Protein 5OEZ (pdb70)

CATH classification: 3.30.540.10 (+1 more: 3.40.190.80)

Radius of gyration: 34.04 Å; Cα contacts (8 Å, |Δi|>4): 2949; chains: 4; bounding box: 71×101×91 Å

Organism: Leishmania major (NCBI:txid5664)

GO terms:
  GO:0020015 glycosome (C, IDA)
  GO:0042132 fructose 1,6-bisphosphate 1-phosphatase activity (F, IDA)
  GO:0006094 gluconeogenesis (P, IMP)

Solvent-accessible surface area: 44317 Å² total; per-residue (Å²): 91,52,66,3,0,18,33,62,4,23,172,76,44,99,99,124,46,210,18,34,18,2,29,0,1,19,9,0,10,13,0,0,10,10,0,17,59,27,5,16,56,51,39,96,95,152,18,29,82,40,0,13,88,2,0,48,32,6,0,28,28,5,34,0,1,1,0,1,1,2,26,86,44,151,115,5,50,32,1,127,80,47,93,50,11,42,14,0,0,1,0,8,0,7,18,22,16,85,13,32,92,2,6,6,8,0,0,0,0,0,0,0,1,107,43,46,190,138,47,107,1,114,46,46,141,48,0,50,64,9,1,112,162,14,74,4,73,73,10,48,0,0,0,0,0,1,1,3,6,14,4,11,0,1,6,2,52,32,163,20,0,5,1,1,4,19,12,40,44,5,5,18,0,15,48,29,66,76,136,16,88,10,51,110,130,107,34,15,3,0,10,16,6,3,29,24,44,49,10,57,95,43,1,53,107,0,1,44,82,0,9,104,13,200,111,47,122,15,41,11,56,23,3,18,0,19,0,2,1,0,5,10,2,0,40,44,1,1,2,3,3,26,6,54,6,78,111,55,111,81,2,90,9,56,3,4,1,16,0,1,0,1,0,14,0,0,45,62,5,42,10,83,2,17,0,52,137,34,88,1,8,95,41,57,5,82,116,19,38,21,77,4,6,0,5,1,0,0,109,70,9,1,64,53,0,22,26,48,86,74,243,91,51,55,3,0,17,25,59,4,23,145,76,46,101,103,92,35,163,17,23,19,2,25,0,1,16,8,0,10,11,0,0,9,11,0,10,49,40,3,48,69,32,66,85,105,150,26,37,78,44,0,18,89,2,0,48,32,5,0,26,26,4,31,0,0,1,0,1,1,2,25,111,42,156,118,5,48,35,1,105,82,32,75,52,4,35,8,0,0,1,0,4,2,6,19,20,23,88,14,24,105,2,8,6,8,0,0,0,0,0,0,0,1,97,30,39,174,153,40,92,0,101,40,41,132,56,0,52,60,5,1,116,126,14,74,4,74,74,11,50,0,0,0,0,0,1,1,3,6,13,6,10,0,2,5,3,51,32,162,20,0,6,2,0,1,17,11,37,32,3,4,17,0,13,48,30,60,75,134,16,87,8,53,108,109,104,25,16,3,1,10,22,6,4,60,29,48,84,5,28,92,34,0,56,104,0,1,49,90,0,6,96,15,199,116,36,107,14,41,12,57,31,4,16,0,19,0,2,0,0,5,10,2,0,39,42,1,0,2,2,4,83,8,37,10,56,83,88,105,77,11,52,12,50,3,4,1,16,0,1,0,0,0,12,0,0,46,62,4,37,10,81,1,18,0,38,126,35,90,1,9,94,32,55,5,88,121,20,38,25,105,4,4,0,3,1,0,0,99,83,5,1,64,55,0,25,53,46,71,91,252,92,50,64,3,0,20,30,64,4,22,168,78,49,97,100,110,47,143,18,13,16,4,24,0,2,17,8,0,10,11,0,0,10,11,0,16,49,41,4,8,57,28,68,87,105,151,26,30,79,43,0,13,84,2,0,47,32,5,0,27,16,4,34,0,0,1,0,1,1,2,23,88,42,139,119,6,50,34,1,121,84,42,80,54,10,43,7,0,0,0,0,6,0,7,18,22,23,89,15,24,108,6,6,5,7,0,0,0,0,0,0,0,0,98,34,39,175,154,34,100,2,104,40,42,132,54,0,50,54,6,5,150,124,12,84,4,74,73,11,53,0,0,0,0,0,0,1,4,5,12,6,11,0,1,6,2,53,32,164,21,0,6,1,1,4,18,15,44,49,5,4,17,0,15,49,31,65,75,138,15,88,10,52,112,99,102,25,16,2,1,10,19,6,2,38,28,48,50,11,57,86,21,1,56,68,0,1,43,86,0,9,105,14,196,115,42,110,14,40,12,57,14,3,16,0,5,0,2,1,1,5,10,2,0,39,44,1,1,2,0,2,24,14,68,12,92,116,55,148,61,2,89,8,54,3,2,1,11,0,1,0,0,0,14,0,0,47,63,5,41,10,83,1,16,0,51,139,33,88,1,8,96,40,60,4,77,124,30,48,16,81,4,6,0,5,1,0,0,110,72,6,0,64,53,0,22,52,18,72,80,150,73,176,100,50,63,4,1,19,33,55,4,26,177,76,50,99,102,123,48,152,17,31,15,6,26,0,4,18,8,1,12,11,0,0,10,10,3,11,39,21,4,52,113,32,73,97,94,156,25,25,81,44,0,14,84,1,0,48,33,5,0,26,25,5,32,0,0,3,0,1,1,2,24,88,34,125,100,7,50,33,1,107,83,42,78,53,14,43,3,0,0,3,0,9,0,8,17,22,20,88,15,24,103,2,7,5,7,0,0,0,0,0,0,0,2,92,28,46,187,158,52,96,4,101,46,45,140,54,0,50,64,11,2,108,161,14,76,3,65,77,10,40,0,0,0,0,0,0,1,4,6,11,3,20,2,2,6,2,50,32,169,20,0,6,4,1,5,15,21,36,34,5,5,17,0,10,47,38,94,72,141,9,88,3,51,115,94,104,26,15,3,0,10,18,5,3,24,29,49,55,10,54,96,41,1,55,100,0,1,44,84,0,8,111,14,201,121,43,108,12,40,12,59,14,6,15,0,5,0,3,0,0,6,13,2,0,39,44,1,1,2,0,2,23,12,56,6,79,86,65,97,93,3,67,7,50,5,4,1,15,0,1,0,0,0,13,0,0,48,63,3,29,10,84,2,17,0,61,126,35,88,1,9,92,31,76,4,88,131,34,32,35,84,4,7,0,5,0,0,0,102,83,6,0,63,53,0,22,42,12,83,104,206

B-factor: mean 66.1, std 24.7, range [30.06, 184.51]

InterPro domains:
  IPR000146 Fructose-1,6-bisphosphatase class 1 [MF_01855] (10-337)
  IPR000146 Fructose-1,6-bisphosphatase class 1 [PIRSF000904] (9-338)
  IPR000146 Fructose-1,6-bisphosphatase class 1 [PTHR11556] (9-334)
  IPR000146 Fructose-1,6-bisphosphatase class 1 [cd00354] (24-334)
  IPR020548 Fructose-1,6-bisphosphatase, active site [PS00124] (277-289)
  IPR028343 Fructose-1,6-bisphosphatase [PIRSF500210] (9-337)
  IPR028343 Fructose-1,6-bisphosphatase [PR00115] (33-60)
  IPR028343 Fructose-1,6-bisphosphatase [PR00115] (72-98)
  IPR028343 Fructose-1,6-bisphosphatase [PR00115] (158-181)
  IPR028343 Fructose-1,6-bisphosphatase [PR00115] (189-212)
  IPR028343 Fructose-1,6-bisphosphatase [PR00115] (215-242)
  IPR028343 Fructose-1,6-bisphosphatase [PR00115] (311-336)
  IPR033391 Fructose-1-6-bisphosphatase class I, N-terminal [PF00316] (11-204)
  IPR044015 Fructose-1-6-bisphosphatase class 1, C-terminal [PF18913] (208-333)

Secondary structure (DSSP, 8-state):
---BHHHHHHHTS-TT---HHHHHHHHHHHHHHHHHHHHHTTT--HHHHHHHHHHHHHHHHTS-EEEEEETTSSS-EEPPGGG--SEEEEEEEEETGGGGGGT--EEEEEEEEEPPTT---SSHHHHHHHHHT-BGGG--EEEEEEESSSEEEEEESSS-EEEEEEETTTTEEEEEE-S----S--SEEE--GGGGGGB-HHHHHHHHHHHH-SS---EE-B-S-HHHHHHHHHHH--EEEE--BTTBTT-SEEIIIIIHHHHHHHHHTT-EEE-SSSBGGGSB---TT-EE-EEEE-HHHHHHHHHHH--/---BHHHHHHHTS-TT---HHHHHHHHHHHHHHHHHHHHHTTT--HHHHHHHHHHHHHHHHTS-EEEEEETTSSS-EEPPGGG--SEEEEEEEEETGGGGGGT--EEEEEEEEEPPTT---SSHHHHHHHHHT-BGGG--EEEEEEESSSEEEEEESSS-EEEEEEETTTTEEEEEE-S----S--SEEE--GGGGGGB-HHHHHHHHHHHH-SS---EE-B-S-HHHHHHHHHHH--EEEEPPBTTSSSS-EEIIIIIHHHHHHHHHTT-EEE-SSSBGGGSB--STT-EE-EEEE-HHHHHHHHHHHH-/---BHHHHHHHTS-TT---HHHHHHHHHHHHHHHHHHHHHTTT--HHHHHHHHHHHHHHHHTS-EEEEEETTSSS-EEPPGGG--SEEEEEEEEETGGGGGGT--EEEEEEEEEPPTT---SSHHHHHHHHHT-BGGG--EEEEEEESSSEEEEEESSS-EEEEEEETTTTEEEEEE-S----S--SEEE--GGGGGGB-HHHHHHHHHHHH-SS---EE-B-S-HHHHHHHHHHH--EEEE--BTTBSS-SEEIIIIIHHHHHHHHHTT-EEE-SSSBGGGSB---TT-EE-EEEE-HHHHHHHHHHHHHH-/---BHHHHHHHTS-TT---HHHHHHHHHHHHHHHHHHHHHTTT--HHHHHHHHHHHHHHHHTS-EEEEEETTSSS-EEPPGGG--SEEEEEEEEETGGGGGGT--EEEEEEEEEPPTT----SHHHHHHHHHT-BGGG--EEEEEEESSSEEEEEESSS-EEEEEEETTTTEEEEEE-S----S--SEEE--GGGGGGB-HHHHHHHHHHHH-SS---EE-B-S-HHHHHHHHHHH--EEEE--BTTBTT-SEEIIIIIHHHHHHHHHTT-EEE-SSSBGGGSB---TT-EE-EEEE-HHHHHHHHHHHH-

Structure (mmCIF, N/CA/C/O backbone):
data_5OEZ
#
_entry.id   5OEZ
#
_cell.length_a   55.260
_cell.length_b   162.560
_cell.length_c   170.130
_cell.angle_alpha   90.00
_cell.angle_beta   90.00
_cell.angle_gamma   90.00
#
_symmetry.space_group_name_H-M   'P 21 21 21'
#
loop_
_entity.id
_entity.type
_entity.pdbx_description
1 polymer 'FBP protein'
2 water water
#
loop_
_atom_site.group_PDB
_atom_site.id
_atom_site.type_symbol
_atom_site.label_atom_id
_atom_site.label_alt_id
_atom_site.label_comp_id
_atom_site.label_asym_id
_atom_site.label_entity_id
_atom_site.label_seq_id
_atom_site.pdbx_PDB_ins_code
_atom_site.Cartn_x
_atom_site.Cartn_y
_atom_site.Cartn_z
_atom_site.occupancy
_atom_site.B_iso_or_equiv
_atom_site.auth_seq_id
_atom_site.auth_comp_id
_atom_site.auth_asym_id
_atom_site.auth_atom_id
_atom_site.pdbx_PDB_model_num
ATOM 1 N N . THR A 1 8 ? -1.263 18.167 15.587 1.00 108.28 8 THR A N 1
ATOM 2 C CA . THR A 1 8 ? -0.289 18.345 14.461 1.00 105.49 8 THR A CA 1
ATOM 3 C C . THR A 1 8 ? 0.313 19.744 14.432 1.00 107.67 8 THR A C 1
ATOM 4 O O . THR A 1 8 ? -0.299 20.674 13.877 1.00 130.61 8 THR A O 1
ATOM 8 N N . PRO A 1 9 ? 1.501 19.910 15.038 1.00 106.56 9 PRO A N 1
ATOM 9 C CA . PRO A 1 9 ? 2.184 21.2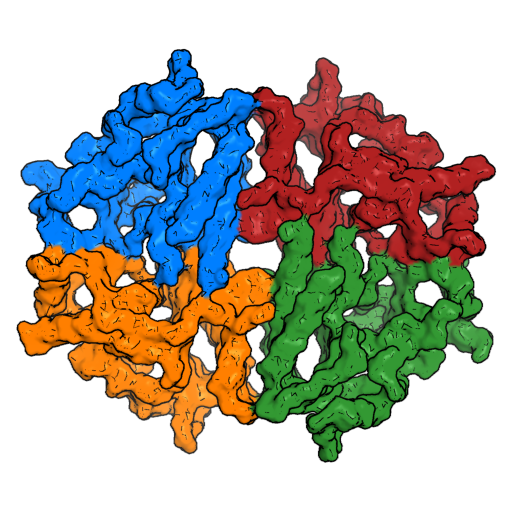09 14.956 1.00 97.90 9 PRO A CA 1
ATOM 10 C C . PRO A 1 9 ? 2.968 21.376 13.636 1.00 92.86 9 PRO A C 1
ATOM 11 O O . PRO A 1 9 ? 3.302 20.373 12.977 1.00 75.99 9 PRO A O 1
ATOM 15 N N . THR A 1 10 ? 3.251 22.635 13.275 1.00 78.51 10 THR A N 1
ATOM 16 C CA . THR A 1 10 ? 3.998 22.970 12.052 1.00 71.95 10 THR A CA 1
ATOM 17 C C . THR A 1 10 ? 5.499 22.794 12.253 1.00 57.97 10 THR A C 1
ATOM 18 O O . THR A 1 10 ? 6.125 23.577 12.960 1.00 55.69 10 THR A O 1
ATOM 22 N N . THR A 1 11 ? 6.080 21.779 11.616 1.00 59.42 11 THR A N 1
ATOM 23 C CA . THR A 1 11 ? 7.526 21.560 11.711 1.00 58.30 11 THR A CA 1
ATOM 24 C C . THR A 1 11 ? 8.321 22.456 10.750 1.00 55.94 11 THR A C 1
ATOM 25 O O . THR A 1 11 ? 7.793 22.949 9.753 1.00 55.15 11 THR A O 1
ATOM 29 N N . LEU A 1 12 ? 9.608 22.597 11.047 1.00 52.23 12 LEU A N 1
ATOM 30 C CA . LEU A 1 12 ? 10.536 23.300 10.185 1.00 52.79 12 LEU A CA 1
ATOM 31 C C . LEU A 1 12 ? 10.560 22.708 8.769 1.00 52.70 12 LEU A C 1
ATOM 32 O O . LEU A 1 12 ? 10.472 23.434 7.782 1.00 56.52 12 LEU A O 1
ATOM 37 N N . THR A 1 13 ? 10.656 21.389 8.689 1.00 53.46 13 THR A N 1
ATOM 38 C CA . THR A 1 13 ? 10.626 20.677 7.421 1.00 53.49 13 THR A CA 1
ATOM 39 C C . THR A 1 13 ? 9.365 20.968 6.606 1.00 54.49 13 THR A C 1
ATOM 40 O O . THR A 1 13 ? 9.451 21.199 5.398 1.00 51.19 13 THR A O 1
ATOM 44 N N . GLN A 1 14 ? 8.209 20.939 7.260 1.00 49.26 14 GLN A N 1
ATOM 45 C CA . GLN A 1 14 ? 6.959 21.311 6.602 1.00 51.36 14 GLN A CA 1
ATOM 46 C C . GLN A 1 14 ? 6.984 22.750 6.091 1.00 54.43 14 GLN A C 1
ATOM 47 O O . GLN A 1 14 ? 6.561 23.028 4.976 1.00 57.59 14 GLN A O 1
ATOM 53 N N . TYR A 1 15 ? 7.445 23.662 6.936 1.00 57.73 15 TYR A N 1
ATOM 54 C CA . TYR A 1 15 ? 7.535 25.078 6.581 1.00 59.15 15 TYR A CA 1
ATOM 55 C C . TYR A 1 15 ? 8.409 25.293 5.329 1.00 54.35 15 TYR A C 1
ATOM 56 O O . TYR A 1 15 ? 8.027 26.028 4.428 1.00 59.36 15 TYR A O 1
ATOM 65 N N . ILE A 1 16 ? 9.559 24.626 5.282 1.00 49.37 16 ILE A N 1
ATOM 66 C CA . ILE A 1 16 ? 10.491 24.723 4.154 1.00 55.26 16 ILE A CA 1
ATOM 67 C C . ILE A 1 16 ? 9.866 24.203 2.851 1.00 54.13 16 ILE A C 1
ATOM 68 O O . ILE A 1 16 ? 9.967 24.854 1.814 1.00 61.18 16 ILE A O 1
ATOM 73 N N . ILE A 1 17 ? 9.214 23.052 2.927 1.00 49.59 17 ILE A N 1
ATOM 74 C CA . ILE A 1 17 ? 8.582 22.430 1.770 1.00 58.68 17 ILE A CA 1
ATOM 75 C C . ILE A 1 17 ? 7.467 23.309 1.225 1.00 63.02 17 ILE A C 1
ATOM 76 O O . ILE A 1 17 ? 7.347 23.470 0.015 1.00 70.83 17 ILE A O 1
ATOM 81 N N . LYS A 1 18 ? 6.634 23.832 2.122 1.00 65.04 18 LYS A N 1
ATOM 82 C CA . LYS A 1 18 ? 5.513 24.692 1.749 1.00 67.33 18 LYS A CA 1
ATOM 83 C C . LYS A 1 18 ? 6.007 25.981 1.090 1.00 65.18 18 LYS A C 1
ATOM 84 O O . LYS A 1 18 ? 5.409 26.454 0.124 1.00 75.07 18 LYS A O 1
ATOM 90 N N . SER A 1 19 ? 7.116 26.519 1.587 1.00 58.91 19 SER A N 1
ATOM 91 C CA . SER A 1 19 ? 7.653 27.790 1.098 1.00 61.16 19 SER A CA 1
ATOM 92 C C . SER A 1 19 ? 8.470 27.713 -0.197 1.00 61.74 19 SER A C 1
ATOM 93 O O . SER A 1 19 ? 9.065 28.704 -0.588 1.00 64.72 19 SER A O 1
ATOM 96 N N . GLN A 1 20 ? 8.533 26.550 -0.846 1.00 68.16 20 GLN A N 1
ATOM 97 C CA . GLN A 1 20 ? 9.201 26.418 -2.136 1.00 66.19 20 GLN A CA 1
ATOM 98 C C . GLN A 1 20 ? 8.136 26.287 -3.217 1.00 71.83 20 GLN A C 1
ATOM 99 O O . GLN A 1 20 ? 7.004 25.908 -2.912 1.00 66.72 20 GLN A O 1
ATOM 105 N N . PRO A 1 21 ? 8.475 26.616 -4.484 1.00 73.86 21 PRO A N 1
ATOM 106 C CA . PRO A 1 21 ? 7.515 26.390 -5.576 1.00 75.92 21 PRO A CA 1
ATOM 107 C C . PRO A 1 21 ? 7.030 24.938 -5.635 1.00 82.09 21 PRO A C 1
ATOM 108 O O . PRO A 1 21 ? 7.812 24.030 -5.374 1.00 91.09 21 PRO A O 1
ATOM 112 N N . PRO A 1 22 ? 5.739 24.714 -5.945 1.00 90.14 22 PRO A N 1
ATOM 113 C CA . PRO A 1 22 ? 5.254 23.354 -6.184 1.00 90.84 22 PRO A CA 1
ATOM 114 C C . PRO A 1 22 ? 6.190 22.504 -7.060 1.00 98.02 22 PRO A C 1
ATOM 115 O O . PRO A 1 22 ? 6.620 22.963 -8.118 1.00 100.56 22 PRO A O 1
ATOM 119 N N . HIS A 1 23 ? 6.500 21.289 -6.597 1.00 106.44 23 HIS A N 1
ATOM 120 C CA . HIS A 1 23 ? 7.371 20.334 -7.311 1.00 103.41 23 HIS A CA 1
ATOM 121 C C . HIS A 1 23 ? 8.765 20.913 -7.626 1.00 87.07 23 HIS A C 1
ATOM 122 O O . HIS A 1 23 ? 9.225 20.846 -8.765 1.00 87.72 23 HIS A O 1
ATOM 129 N N . SER A 1 24 ? 9.421 21.491 -6.621 1.00 89.20 24 SER A N 1
ATOM 130 C CA . SER A 1 24 ? 10.793 21.986 -6.782 1.00 92.21 24 SER A CA 1
ATOM 131 C C . SER A 1 24 ? 11.801 20.850 -6.668 1.00 96.81 24 SER A C 1
ATOM 132 O O . SER A 1 24 ? 11.469 19.734 -6.256 1.00 83.95 24 SER A O 1
ATOM 135 N N . ARG A 1 25 ? 13.044 21.165 -7.023 1.00 113.29 25 ARG A N 1
ATOM 136 C CA . ARG A 1 25 ? 14.163 20.216 -6.978 1.00 124.14 25 ARG A CA 1
ATOM 137 C C . ARG A 1 25 ? 14.371 19.555 -5.608 1.00 128.33 25 ARG A C 1
ATOM 138 O O . ARG A 1 25 ? 14.636 18.351 -5.541 1.00 137.36 25 ARG A O 1
ATOM 146 N N . GLY A 1 26 ? 14.275 20.345 -4.541 1.00 110.85 26 GLY A N 1
ATOM 147 C CA . GLY A 1 26 ? 14.298 19.813 -3.174 1.00 112.22 26 GLY A CA 1
ATOM 148 C C . GLY A 1 26 ? 15.668 19.701 -2.511 1.00 99.13 26 GLY A C 1
ATOM 149 O O . GLY A 1 26 ? 15.775 19.160 -1.408 1.00 81.35 26 GLY A O 1
ATOM 150 N N . ASP A 1 27 ? 16.706 20.239 -3.156 1.00 94.51 27 ASP A N 1
ATOM 151 C CA . ASP A 1 27 ? 18.040 20.340 -2.552 1.00 76.11 27 ASP A CA 1
ATOM 152 C C . ASP A 1 27 ? 17.994 21.073 -1.199 1.00 68.07 27 ASP A C 1
ATOM 153 O O . ASP A 1 27 ? 18.644 20.652 -0.245 1.00 64.61 27 ASP A O 1
ATOM 158 N N . PHE A 1 28 ? 17.215 22.152 -1.111 1.00 55.43 28 PHE A N 1
ATOM 159 C CA . PHE A 1 28 ? 17.223 23.002 0.075 1.00 52.87 28 PHE A CA 1
ATOM 160 C C . PHE A 1 28 ? 16.599 22.282 1.279 1.00 48.79 28 PHE A C 1
ATOM 161 O O . PHE A 1 28 ? 17.082 22.403 2.412 1.00 55.44 28 PHE A O 1
ATOM 169 N N . THR A 1 29 ? 15.545 21.522 1.024 1.00 50.67 29 THR A N 1
ATOM 170 C CA . THR A 1 29 ? 14.937 20.658 2.030 1.00 55.86 29 THR A CA 1
ATOM 171 C C . THR A 1 29 ? 15.950 19.656 2.619 1.00 56.55 29 THR A C 1
ATOM 172 O O . THR A 1 29 ? 16.049 19.517 3.848 1.00 55.55 29 THR A O 1
ATOM 176 N N . LEU A 1 30 ? 16.706 18.983 1.754 1.00 51.53 30 LEU A N 1
ATOM 177 C CA . LEU A 1 30 ? 17.713 18.032 2.224 1.00 53.59 30 LEU A CA 1
ATOM 178 C C . LEU A 1 30 ? 18.805 18.725 3.018 1.00 51.92 30 LEU A C 1
ATOM 179 O O . LEU A 1 30 ? 19.233 18.215 4.053 1.00 46.62 30 LEU A O 1
ATOM 184 N N . LEU A 1 31 ? 19.229 19.897 2.559 1.00 50.63 31 LEU A N 1
ATOM 185 C CA . LEU A 1 31 ? 20.184 20.693 3.318 1.00 52.43 31 LEU A CA 1
ATOM 186 C C . LEU A 1 31 ? 19.667 20.996 4.729 1.00 49.15 31 LEU A C 1
ATOM 187 O O . LEU A 1 31 ? 20.398 20.844 5.708 1.00 51.62 31 LEU A O 1
ATOM 192 N N . MET A 1 32 ? 18.439 21.491 4.825 1.00 46.82 32 MET A N 1
ATOM 193 C CA . MET A 1 32 ? 17.895 21.871 6.120 1.00 47.65 32 MET A CA 1
ATOM 194 C C . MET A 1 32 ? 17.644 20.662 7.017 1.00 54.77 32 MET A C 1
ATOM 195 O O . MET A 1 32 ? 17.725 20.798 8.233 1.00 59.53 32 MET A O 1
ATOM 200 N N . MET A 1 33 ? 17.364 19.492 6.432 1.00 53.66 33 MET A N 1
ATOM 201 C CA . MET A 1 33 ? 17.338 18.239 7.215 1.00 54.57 33 MET A CA 1
ATOM 202 C C . MET A 1 33 ? 18.670 17.958 7.861 1.00 52.23 33 MET A C 1
ATOM 203 O O . MET A 1 33 ? 18.731 17.605 9.052 1.00 51.75 33 MET A O 1
ATOM 208 N N . ALA A 1 34 ? 19.730 18.076 7.064 1.00 42.07 34 ALA A N 1
ATOM 209 C CA . ALA A 1 34 ? 21.074 17.833 7.557 1.00 42.44 34 ALA A CA 1
ATOM 210 C C . ALA A 1 34 ? 21.458 18.798 8.699 1.00 46.17 34 ALA A C 1
ATOM 211 O O . ALA A 1 34 ? 22.062 18.378 9.696 1.00 48.48 34 ALA A O 1
ATOM 213 N N . ILE A 1 35 ? 21.075 20.068 8.566 1.00 40.36 35 ILE A N 1
ATOM 214 C CA . ILE A 1 35 ? 21.364 21.087 9.583 1.00 39.99 35 ILE A CA 1
ATOM 215 C C . ILE A 1 35 ? 20.575 20.837 10.869 1.00 41.11 35 ILE A C 1
ATOM 216 O O . ILE A 1 35 ? 21.122 20.951 11.971 1.00 41.45 35 ILE A O 1
ATOM 221 N N . GLN A 1 36 ? 19.302 20.498 10.738 1.00 42.54 36 GLN A N 1
ATOM 222 C CA . GLN A 1 36 ? 18.485 20.132 11.909 1.00 43.44 36 GLN A CA 1
ATOM 223 C C . GLN A 1 36 ? 19.085 18.966 12.658 1.00 41.69 36 GLN A C 1
ATOM 224 O O . GLN A 1 36 ? 19.172 18.998 13.880 1.00 47.23 36 GLN A O 1
ATOM 230 N N . THR A 1 37 ? 19.500 17.937 11.932 1.00 43.48 37 THR A N 1
ATOM 231 C CA . THR A 1 37 ? 20.099 16.759 12.568 1.00 44.80 37 THR A CA 1
ATOM 232 C C . THR A 1 37 ? 21.361 17.138 13.337 1.00 46.65 37 THR A C 1
ATOM 233 O O . THR A 1 37 ? 21.569 16.662 14.461 1.00 51.79 37 THR A O 1
ATOM 237 N N . SER A 1 38 ? 22.189 17.977 12.720 1.00 43.78 38 SER A N 1
ATOM 238 C CA . SER A 1 38 ? 23.444 18.415 13.318 1.00 42.87 38 SER A CA 1
ATOM 239 C C . SER A 1 38 ? 23.185 19.155 14.608 1.00 42.61 38 SER A C 1
ATOM 240 O O . SER A 1 38 ? 23.864 18.938 15.602 1.00 45.84 38 SER A O 1
ATOM 243 N N . VAL A 1 39 ? 22.204 20.052 14.567 1.00 43.37 39 VAL A N 1
ATOM 244 C CA . VAL A 1 39 ? 21.849 20.875 15.715 1.00 44.34 39 VAL A CA 1
ATOM 245 C C . VAL A 1 39 ? 21.372 20.002 16.869 1.00 43.61 39 VAL A C 1
ATOM 246 O O . VAL A 1 39 ? 21.752 20.231 18.019 1.00 47.75 39 VAL A O 1
ATOM 250 N N . LYS A 1 40 ? 20.588 18.971 16.557 1.00 47.52 40 LYS A N 1
ATOM 251 C CA . LYS A 1 40 ? 20.084 18.054 17.594 1.00 44.01 40 LYS A CA 1
ATOM 252 C C . LYS A 1 40 ? 21.176 17.213 18.222 1.00 42.64 40 LYS A C 1
ATOM 253 O O . LYS A 1 40 ? 21.141 16.962 19.436 1.00 44.06 40 LYS A O 1
ATOM 259 N N . VAL A 1 41 ? 22.142 16.791 17.405 1.00 42.58 41 VAL A N 1
ATOM 260 C CA . VAL A 1 41 ? 23.280 16.021 17.896 1.00 46.33 41 VAL A CA 1
ATOM 261 C C . VAL A 1 41 ? 24.137 16.875 18.828 1.00 51.62 41 VAL A C 1
ATOM 262 O O . VAL A 1 41 ? 24.557 16.410 19.894 1.00 48.31 41 VAL A O 1
ATOM 266 N N . ILE A 1 42 ? 24.353 18.131 18.444 1.00 48.53 42 ILE A N 1
ATOM 267 C CA . ILE A 1 42 ? 25.113 19.064 19.270 1.00 45.95 42 ILE A CA 1
ATOM 268 C C . ILE A 1 42 ? 24.403 19.376 20.585 1.00 44.21 42 ILE A C 1
ATOM 269 O O . ILE A 1 42 ? 25.038 19.423 21.635 1.00 51.08 42 ILE A O 1
ATOM 274 N N . GLU A 1 43 ? 23.097 19.579 20.521 1.00 47.06 43 GLU A N 1
ATOM 275 C CA . GLU A 1 43 ? 22.276 19.792 21.718 1.00 52.61 43 GLU A CA 1
ATOM 276 C C . GLU A 1 43 ? 22.399 18.637 22.712 1.00 50.94 43 GLU A C 1
ATOM 277 O O . GLU A 1 43 ? 22.565 18.874 23.899 1.00 50.32 43 GLU A O 1
ATOM 283 N N . LYS A 1 44 ? 22.307 17.396 22.222 1.00 51.93 44 LYS A N 1
ATOM 284 C CA . LYS A 1 44 ? 22.445 16.204 23.075 1.00 52.22 44 LYS A CA 1
ATOM 285 C C . LYS A 1 44 ? 23.740 16.290 23.871 1.00 54.70 44 LYS A C 1
ATOM 286 O O . LYS A 1 44 ? 23.743 16.096 25.098 1.00 55.55 44 LYS A O 1
ATOM 292 N N . ASN A 1 45 ? 24.840 16.551 23.167 1.00 53.80 45 ASN A N 1
ATOM 293 C CA . ASN A 1 45 ? 26.161 16.615 23.795 1.00 56.28 45 ASN A CA 1
ATOM 294 C C . ASN A 1 45 ? 26.277 17.740 24.809 1.00 55.00 45 ASN A C 1
ATOM 295 O O . ASN A 1 45 ? 26.835 17.547 25.889 1.00 67.40 45 ASN A O 1
ATOM 300 N N . ILE A 1 46 ? 25.723 18.896 24.483 1.00 51.18 46 ILE A N 1
ATOM 301 C CA . ILE A 1 46 ? 25.740 20.017 25.407 1.00 52.56 46 ILE A CA 1
ATOM 302 C C . ILE A 1 46 ? 24.924 19.697 26.677 1.00 55.53 46 ILE A C 1
ATOM 303 O O . ILE A 1 46 ? 25.402 19.970 27.779 1.00 60.74 46 ILE A O 1
ATOM 308 N N . ARG A 1 47 ? 23.719 19.136 26.527 1.00 54.21 47 ARG A N 1
ATOM 309 C CA . ARG A 1 47 ? 22.860 18.797 27.686 1.00 64.45 47 ARG A CA 1
ATOM 310 C C . ARG A 1 47 ? 23.602 17.952 28.738 1.00 63.49 47 ARG A C 1
ATOM 311 O O . ARG A 1 47 ? 23.432 18.173 29.936 1.00 65.46 47 ARG A O 1
ATOM 319 N N . ARG A 1 48 ? 24.420 17.009 28.268 1.00 65.11 48 ARG A N 1
ATOM 320 C CA . ARG A 1 48 ? 25.154 16.062 29.118 1.00 75.22 48 ARG A CA 1
ATOM 321 C C . ARG A 1 48 ? 26.644 16.407 29.367 1.00 80.43 48 ARG A C 1
ATOM 322 O O . ARG A 1 48 ? 27.413 15.561 29.804 1.00 77.34 48 ARG A O 1
ATOM 330 N N . ALA A 1 49 ? 27.051 17.643 29.096 1.00 83.55 49 ALA A N 1
ATOM 331 C CA . ALA A 1 49 ? 28.435 18.087 29.373 1.00 81.09 49 ALA A CA 1
ATOM 332 C C . ALA A 1 49 ? 29.064 17.759 30.734 1.00 86.54 49 ALA A C 1
ATOM 333 O O . ALA A 1 49 ? 30.166 17.169 30.783 1.00 94.62 49 ALA A O 1
ATOM 335 N N . GLY A 1 50 ? 28.367 18.065 31.820 1.00 80.52 50 GLY A N 1
ATOM 336 C CA . GLY A 1 50 ? 28.877 17.759 33.164 1.00 88.00 50 GLY A CA 1
ATOM 337 C C . GLY A 1 50 ? 29.244 16.293 33.391 1.00 91.96 50 GLY A C 1
ATOM 338 O O . GLY A 1 50 ? 30.172 16.011 34.136 1.00 92.78 50 GLY A O 1
ATOM 339 N N . MET A 1 51 ? 28.525 15.377 32.739 1.00 85.23 51 MET A N 1
ATOM 340 C CA . MET A 1 51 ? 28.707 13.938 32.889 1.00 102.31 51 MET A CA 1
ATOM 341 C C . MET A 1 51 ? 29.534 13.395 31.713 1.00 115.78 51 MET A C 1
ATOM 342 O O . MET A 1 51 ? 30.552 12.705 31.886 1.00 143.63 51 MET A O 1
ATOM 347 N N . ALA A 1 71 ? 36.690 22.396 24.489 1.00 107.39 71 ALA A N 1
ATOM 348 C CA . ALA A 1 71 ? 37.233 22.025 23.176 1.00 103.76 71 ALA A CA 1
ATOM 349 C C . ALA A 1 71 ? 36.874 20.638 22.630 1.00 94.50 71 ALA A C 1
ATOM 350 O O . ALA A 1 71 ? 37.053 20.403 21.438 1.00 88.84 71 ALA A O 1
ATOM 352 N N . LYS A 1 72 ? 36.401 19.716 23.470 1.00 92.50 72 LYS A N 1
ATOM 353 C CA . LYS A 1 72 ? 35.864 18.425 22.991 1.00 88.22 72 LYS A CA 1
ATOM 354 C C . LYS A 1 72 ? 34.557 18.680 22.221 1.00 83.23 72 LYS A C 1
ATOM 355 O O . LYS A 1 72 ? 34.311 18.073 21.177 1.00 70.93 72 LYS A O 1
ATOM 361 N N . LEU A 1 73 ? 33.730 19.567 22.774 1.00 73.17 73 LEU A N 1
ATOM 362 C CA . LEU A 1 73 ? 32.487 20.025 22.156 1.00 78.72 73 LEU A CA 1
ATOM 363 C C . LEU A 1 73 ? 32.681 20.659 20.780 1.00 76.37 73 LEU A C 1
ATOM 364 O O . LEU A 1 73 ? 31.879 20.409 19.889 1.00 66.93 73 LEU A O 1
ATOM 369 N N . ASP A 1 74 ? 33.745 21.447 20.626 1.00 76.42 74 ASP A N 1
ATOM 370 C CA . ASP A 1 74 ? 34.153 22.003 19.326 1.00 71.99 74 ASP A CA 1
ATOM 371 C C . ASP A 1 74 ? 34.422 20.942 18.264 1.00 65.11 74 ASP A C 1
ATOM 372 O O . ASP A 1 74 ? 33.951 21.049 17.135 1.00 68.72 74 ASP A O 1
ATOM 377 N N . VAL A 1 75 ? 35.186 19.922 18.633 1.00 67.50 75 VAL A N 1
ATOM 378 C CA . VAL A 1 75 ? 35.557 18.858 17.707 1.00 65.51 75 VAL A CA 1
ATOM 379 C C . VAL A 1 75 ? 34.311 18.085 17.280 1.00 70.24 75 VAL A C 1
ATOM 380 O O . VAL A 1 75 ? 34.091 17.886 16.085 1.00 76.16 75 VAL A O 1
ATOM 384 N N . ILE A 1 76 ? 33.497 17.684 18.258 1.00 68.96 76 ILE A N 1
ATOM 385 C CA . ILE A 1 76 ? 32.259 16.933 18.011 1.00 71.67 76 ILE A CA 1
ATOM 386 C C . ILE A 1 76 ? 31.315 17.726 17.113 1.00 57.78 76 ILE A C 1
ATOM 387 O O . ILE A 1 76 ? 30.778 17.174 16.157 1.00 59.39 76 ILE A O 1
ATOM 392 N N . SER A 1 77 ? 31.082 18.990 17.459 1.00 53.93 77 SER A N 1
ATOM 393 C CA . SER A 1 77 ? 30.213 19.849 16.650 1.00 61.00 77 SER A CA 1
ATOM 394 C C . SER A 1 77 ? 30.673 19.992 15.210 1.00 50.91 77 SER A C 1
ATOM 395 O O . SER A 1 77 ? 29.852 19.939 14.315 1.00 44.52 77 SER A O 1
ATOM 398 N N . ASN A 1 78 ? 31.977 20.107 14.997 1.00 54.84 78 ASN A N 1
ATOM 399 C CA . ASN A 1 78 ? 32.515 20.205 13.651 1.00 54.29 78 ASN A CA 1
ATOM 400 C C . ASN A 1 78 ? 32.296 18.918 12.862 1.00 52.71 78 ASN A C 1
ATOM 401 O O . ASN A 1 78 ? 31.788 18.952 11.745 1.00 53.96 78 ASN A O 1
ATOM 406 N N . ILE A 1 79 ? 32.645 17.791 13.478 1.00 54.13 79 ILE A N 1
ATOM 407 C CA . ILE A 1 79 ? 32.449 16.453 12.894 1.00 58.37 79 ILE A CA 1
ATOM 408 C C . ILE A 1 79 ? 31.000 16.210 12.455 1.00 60.31 79 ILE A C 1
ATOM 409 O O . ILE A 1 79 ? 30.744 15.650 11.379 1.00 65.23 79 ILE A O 1
ATOM 414 N N . ALA A 1 80 ? 30.063 16.614 13.310 1.00 53.70 80 ALA A N 1
ATOM 415 C CA . ALA A 1 80 ? 28.638 16.399 13.066 1.00 52.54 80 ALA A CA 1
ATOM 416 C C . ALA A 1 80 ? 28.156 17.174 11.850 1.00 55.65 80 ALA A C 1
ATOM 417 O O . ALA A 1 80 ? 27.598 16.592 10.918 1.00 54.27 80 ALA A O 1
ATOM 419 N N . PHE A 1 81 ? 28.377 18.492 11.866 1.00 53.62 81 PHE A N 1
ATOM 420 C CA . PHE A 1 81 ? 28.005 19.334 10.731 1.00 53.76 81 PHE A CA 1
ATOM 421 C C . PHE A 1 81 ? 28.564 18.813 9.420 1.00 49.72 81 PHE A C 1
ATOM 422 O O . PHE A 1 81 ? 27.831 18.722 8.442 1.00 48.86 81 PHE A O 1
ATOM 430 N N . LYS A 1 82 ? 29.843 18.435 9.407 1.00 54.27 82 LYS A N 1
ATOM 431 C CA . LYS A 1 82 ? 30.475 17.943 8.177 1.00 59.72 82 LYS A CA 1
ATOM 432 C C . LYS A 1 82 ? 29.899 16.636 7.696 1.00 60.04 82 LYS A C 1
ATOM 433 O O . LYS A 1 82 ? 29.675 16.464 6.498 1.00 77.12 82 LYS A O 1
ATOM 439 N N . ALA A 1 83 ? 29.668 15.707 8.620 1.00 61.75 83 ALA A N 1
ATOM 440 C CA . ALA A 1 83 ? 29.193 14.370 8.250 1.00 59.89 83 ALA A CA 1
ATOM 441 C C . ALA A 1 83 ? 27.792 14.422 7.641 1.00 57.90 83 ALA A C 1
ATOM 442 O O . ALA A 1 83 ? 27.545 13.847 6.580 1.00 62.21 83 ALA A O 1
ATOM 444 N N . TYR A 1 84 ? 26.892 15.148 8.293 1.00 56.04 84 TYR A N 1
ATOM 445 C CA . TYR A 1 84 ? 25.512 15.233 7.827 1.00 52.35 84 TYR A CA 1
ATOM 446 C C . TYR A 1 84 ? 25.373 16.105 6.583 1.00 55.77 84 TYR A C 1
ATOM 447 O O . TYR A 1 84 ? 24.608 15.756 5.688 1.00 53.06 84 TYR A O 1
ATOM 456 N N . LEU A 1 85 ? 26.125 17.212 6.495 1.00 52.13 85 LEU A N 1
ATOM 457 C CA . LEU A 1 85 ? 26.070 18.076 5.287 1.00 54.82 85 LEU A CA 1
ATOM 458 C C . LEU A 1 85 ? 26.625 17.378 4.053 1.00 52.48 85 LEU A C 1
ATOM 459 O O . LEU A 1 85 ? 26.015 17.448 3.000 1.00 52.07 85 LEU A O 1
ATOM 464 N N . LEU A 1 86 ? 27.769 16.709 4.185 1.00 53.89 86 LEU A N 1
ATOM 465 C CA . LEU A 1 86 ? 28.374 16.011 3.046 1.00 62.00 86 LEU A CA 1
ATOM 466 C C . LEU A 1 86 ? 27.504 14.872 2.542 1.00 62.89 86 LEU A C 1
ATOM 467 O O . LEU A 1 86 ? 27.451 14.639 1.341 1.00 80.47 86 LEU A O 1
ATOM 472 N N . SER A 1 87 ? 26.801 14.184 3.443 1.00 68.25 87 SER A N 1
ATOM 473 C CA . SER A 1 87 ? 25.913 13.072 3.056 1.00 61.18 87 SER A CA 1
ATOM 474 C C . SER A 1 87 ? 24.522 13.542 2.605 1.00 56.92 87 SER A C 1
ATOM 475 O O . SER A 1 87 ? 23.749 12.741 2.115 1.00 54.42 87 SER A O 1
ATOM 478 N N . SER A 1 88 ? 24.215 14.835 2.722 1.00 53.06 88 SER A N 1
ATOM 479 C CA . SER A 1 88 ? 22.917 15.348 2.260 1.00 56.50 88 SER A CA 1
ATOM 480 C C . SER A 1 88 ? 22.682 15.282 0.738 1.00 59.95 88 SER A C 1
ATOM 481 O O . SER A 1 88 ? 21.531 15.271 0.307 1.00 61.94 88 SER A O 1
ATOM 484 N N . THR A 1 89 ? 23.767 15.249 -0.042 1.00 61.00 89 THR A N 1
ATOM 485 C CA . THR A 1 89 ? 23.772 15.424 -1.506 1.00 64.22 89 THR A CA 1
ATOM 486 C C . THR A 1 89 ? 23.496 16.870 -1.961 1.00 63.20 89 THR A C 1
ATOM 487 O O . THR A 1 89 ? 23.406 17.130 -3.157 1.00 56.91 89 THR A O 1
ATOM 491 N N . SER A 1 90 ? 23.417 17.809 -1.030 1.00 57.99 90 SER A N 1
ATOM 492 C CA . SER A 1 90 ? 23.038 19.188 -1.358 1.00 66.66 90 SER A CA 1
ATOM 493 C C . SER A 1 90 ? 24.211 20.166 -1.497 1.00 59.80 90 SER A C 1
ATOM 494 O O . SER A 1 90 ? 24.019 21.252 -2.034 1.00 62.93 90 SER A O 1
ATOM 497 N N . VAL A 1 91 ? 25.399 19.813 -1.007 1.00 55.30 91 VAL A N 1
ATOM 498 C CA . VAL A 1 91 ? 26.491 20.777 -0.929 1.00 60.08 91 VAL A CA 1
ATOM 499 C C . VAL A 1 91 ? 27.566 20.489 -1.963 1.00 64.20 91 VAL A C 1
ATOM 500 O O . VAL A 1 91 ? 27.911 19.333 -2.225 1.00 58.26 91 VAL A O 1
ATOM 504 N N . CYS A 1 92 ? 28.072 21.565 -2.554 1.00 59.12 92 CYS A N 1
ATOM 505 C CA . CYS A 1 92 ? 29.244 21.526 -3.410 1.00 64.65 92 CYS A CA 1
ATOM 506 C C . CYS A 1 92 ? 30.497 21.689 -2.555 1.00 57.53 92 CYS A C 1
ATOM 507 O O . CYS A 1 92 ? 31.466 20.944 -2.685 1.00 57.00 92 CYS A O 1
ATOM 510 N N . VAL A 1 93 ? 30.461 22.689 -1.684 1.00 57.39 93 VAL A N 1
ATOM 511 C CA . VAL A 1 93 ? 31.623 23.128 -0.936 1.00 58.47 93 VAL A CA 1
ATOM 512 C C . VAL A 1 93 ? 31.210 23.403 0.485 1.00 55.56 93 VAL A C 1
ATOM 513 O O . VAL A 1 93 ? 30.162 23.994 0.726 1.00 55.72 93 VAL A O 1
ATOM 517 N N . LEU A 1 94 ? 32.084 23.018 1.403 1.00 57.35 94 LEU A N 1
ATOM 518 C CA . LEU A 1 94 ? 31.890 23.182 2.826 1.00 58.14 94 LEU A CA 1
ATOM 519 C C . LEU A 1 94 ? 33.006 24.057 3.347 1.00 53.56 94 LEU A C 1
ATOM 520 O O . LEU A 1 94 ? 34.172 23.826 3.022 1.00 59.63 94 LEU A O 1
ATOM 525 N N . GLY A 1 95 ? 32.672 25.009 4.195 1.00 47.59 95 GLY A N 1
ATOM 526 C CA . GLY A 1 95 ? 33.673 25.802 4.887 1.00 53.08 95 GLY A CA 1
ATOM 527 C C . GLY A 1 95 ? 33.368 25.867 6.363 1.00 54.27 95 GLY A C 1
ATOM 528 O O . GLY A 1 95 ? 32.383 26.475 6.763 1.00 55.45 95 GLY A O 1
ATOM 529 N N . SER A 1 96 ? 34.209 25.229 7.169 1.00 51.76 96 SER A N 1
ATOM 530 C CA . SER A 1 96 ? 34.121 25.322 8.617 1.00 55.37 96 SER A CA 1
ATOM 531 C C . SER A 1 96 ? 35.086 26.391 9.137 1.00 50.16 96 SER A C 1
ATOM 532 O O . SER A 1 96 ? 36.257 26.358 8.793 1.00 49.66 96 SER A O 1
ATOM 535 N N . GLU A 1 97 ? 34.611 27.269 10.023 1.00 50.04 97 GLU A N 1
ATOM 536 C CA . GLU A 1 97 ? 35.452 28.303 10.641 1.00 56.02 97 GLU A CA 1
ATOM 537 C C . GLU A 1 97 ? 36.746 27.785 11.272 1.00 56.84 97 GLU A C 1
ATOM 538 O O . GLU A 1 97 ? 37.759 28.472 11.238 1.00 77.77 97 GLU A O 1
ATOM 544 N N . GLU A 1 98 ? 36.702 26.581 11.828 1.00 62.58 98 GLU A N 1
ATOM 545 C CA . GLU A 1 98 ? 37.845 25.993 12.527 1.00 74.95 98 GLU A CA 1
ATOM 546 C C . GLU A 1 98 ? 38.957 25.524 11.595 1.00 77.05 98 GLU A C 1
ATOM 547 O O . GLU A 1 98 ? 40.094 25.378 12.033 1.00 93.64 98 GLU A O 1
ATOM 553 N N . GLU A 1 99 ? 38.655 25.336 10.310 1.00 75.40 99 GLU A N 1
ATOM 554 C CA . GLU A 1 99 ? 39.606 24.752 9.362 1.00 71.74 99 GLU A CA 1
ATOM 555 C C . GLU A 1 99 ? 40.214 25.779 8.412 1.00 65.33 99 GLU A C 1
ATOM 556 O O . GLU A 1 99 ? 39.565 26.744 8.028 1.00 72.23 99 GLU A O 1
ATOM 562 N N . GLU A 1 100 ? 41.454 25.544 8.006 1.00 73.59 100 GLU A N 1
ATOM 563 C CA . GLU A 1 100 ? 42.146 26.468 7.110 1.00 81.03 100 GLU A CA 1
ATOM 564 C C . GLU A 1 100 ? 41.619 26.457 5.662 1.00 75.74 100 GLU A C 1
ATOM 565 O O . GLU A 1 100 ? 41.609 27.495 5.011 1.00 76.79 100 GLU A O 1
ATOM 571 N N . GLN A 1 101 ? 41.171 25.303 5.175 1.00 72.71 101 GLN A N 1
ATOM 572 C CA . GLN A 1 101 ? 40.705 25.168 3.795 1.00 79.28 101 GLN A CA 1
ATOM 573 C C . GLN A 1 101 ? 39.262 24.721 3.719 1.00 76.19 101 GLN A C 1
ATOM 574 O O . GLN A 1 101 ? 38.720 24.172 4.663 1.00 82.21 101 GLN A O 1
ATOM 580 N N . MET A 1 102 ? 38.660 24.971 2.567 1.00 74.54 102 MET A N 1
ATOM 581 C CA . MET A 1 102 ? 37.349 24.453 2.243 1.00 68.56 102 MET A CA 1
ATOM 582 C C . MET A 1 102 ? 37.440 22.992 1.848 1.00 68.42 102 MET A C 1
ATOM 583 O O . MET A 1 102 ? 38.489 22.509 1.421 1.00 72.31 102 MET A O 1
ATOM 588 N N . ILE A 1 103 ? 36.325 22.290 2.006 1.00 71.82 103 ILE A N 1
ATOM 589 C CA . ILE A 1 103 ? 36.208 20.882 1.605 1.00 71.21 103 ILE A CA 1
ATOM 590 C C . ILE A 1 103 ? 35.269 20.805 0.416 1.00 62.48 103 ILE A C 1
ATOM 591 O O . ILE A 1 103 ? 34.187 21.386 0.442 1.00 74.98 103 ILE A O 1
ATOM 596 N N . ILE A 1 104 ? 35.678 20.078 -0.608 1.00 64.93 104 ILE A N 1
ATOM 597 C CA . ILE A 1 104 ? 34.866 19.866 -1.796 1.00 67.84 104 ILE A CA 1
ATOM 598 C C . ILE A 1 104 ? 34.192 18.507 -1.628 1.00 72.70 104 ILE A C 1
ATOM 599 O O . ILE A 1 104 ? 34.856 17.516 -1.321 1.00 73.94 104 ILE A O 1
ATOM 604 N N . ALA A 1 105 ? 32.876 18.462 -1.814 1.00 71.72 105 ALA A N 1
ATOM 605 C CA . ALA A 1 105 ? 32.147 17.197 -1.800 1.00 72.23 105 ALA A CA 1
ATOM 606 C C . ALA A 1 105 ? 32.596 16.326 -2.966 1.00 81.34 105 ALA A C 1
ATOM 607 O O . ALA A 1 105 ? 32.956 16.838 -4.021 1.00 73.16 105 ALA A O 1
ATOM 609 N N . GLU A 1 106 ? 32.572 15.009 -2.770 1.00 91.03 106 GLU A N 1
ATOM 610 C CA . GLU A 1 106 ? 32.942 14.064 -3.829 1.00 91.88 106 GLU A CA 1
ATOM 611 C C . GLU A 1 106 ? 31.879 14.056 -4.930 1.00 93.14 106 GLU A C 1
ATOM 612 O O . GLU A 1 106 ? 30.684 14.192 -4.639 1.00 92.11 106 GLU A O 1
ATOM 618 N N . SER A 1 107 ? 32.329 13.869 -6.172 1.00 88.70 107 SER A N 1
ATOM 619 C CA . SER A 1 107 ? 31.498 13.994 -7.384 1.00 90.08 107 SER A CA 1
ATOM 620 C C . SER A 1 107 ? 30.113 13.304 -7.383 1.00 91.58 107 SER A C 1
ATOM 621 O O . SER A 1 107 ? 29.109 13.905 -7.810 1.00 98.76 107 SER A O 1
ATOM 624 N N . GLY A 1 108 ? 30.064 12.061 -6.900 1.00 90.55 108 GLY A N 1
ATOM 625 C CA . GLY A 1 108 ? 28.818 11.280 -6.833 1.00 89.22 108 GLY A CA 1
ATOM 626 C C . GLY A 1 108 ? 27.668 11.884 -6.027 1.00 98.02 108 GLY A C 1
ATOM 627 O O . GLY A 1 108 ? 26.505 11.671 -6.351 1.00 111.62 108 GLY A O 1
ATOM 628 N N . ARG A 1 109 ? 27.989 12.653 -4.992 1.00 100.06 109 ARG A N 1
ATOM 629 C CA . ARG A 1 109 ? 26.982 13.262 -4.113 1.00 102.02 109 ARG A CA 1
ATOM 630 C C . ARG A 1 109 ? 27.201 14.782 -3.990 1.00 89.62 109 ARG A C 1
ATOM 631 O O . ARG A 1 109 ? 27.086 15.347 -2.901 1.00 98.39 109 ARG A O 1
ATOM 639 N N . ARG A 1 110 ? 27.490 15.433 -5.119 1.00 85.07 110 ARG A N 1
ATOM 640 C CA . ARG A 1 110 ? 27.809 16.867 -5.165 1.00 80.02 110 ARG A CA 1
ATOM 641 C C . ARG A 1 110 ? 26.581 17.711 -5.555 1.00 74.48 110 ARG A C 1
ATOM 642 O O . ARG A 1 110 ? 26.091 17.593 -6.664 1.00 79.23 110 ARG A O 1
ATOM 650 N N . GLY A 1 111 ? 26.099 18.552 -4.633 1.00 71.68 111 GLY A N 1
ATOM 651 C CA . GLY A 1 111 ? 24.995 19.493 -4.897 1.00 71.70 111 GLY A CA 1
ATOM 652 C C . GLY A 1 111 ? 25.490 20.861 -5.349 1.00 78.73 111 GLY A C 1
ATOM 653 O O . GLY A 1 111 ? 26.603 20.975 -5.871 1.00 84.37 111 GLY A O 1
ATOM 654 N N . ASP A 1 112 ? 24.671 21.897 -5.149 1.00 70.08 112 ASP A N 1
ATOM 655 C CA . ASP A 1 112 ? 24.950 23.244 -5.704 1.00 77.60 112 ASP A CA 1
ATOM 656 C C . ASP A 1 112 ? 24.993 24.367 -4.645 1.00 61.33 112 ASP A C 1
ATOM 657 O O . ASP A 1 112 ? 25.058 25.537 -4.998 1.00 78.09 112 ASP A O 1
ATOM 662 N N . TYR A 1 113 ? 25.037 24.007 -3.361 1.00 56.74 113 TYR A N 1
ATOM 663 C CA . TYR A 1 113 ? 25.154 24.978 -2.285 1.00 54.71 113 TYR A CA 1
ATOM 664 C C . TYR A 1 113 ? 26.586 25.064 -1.746 1.00 53.64 113 TYR A C 1
ATOM 665 O O . TYR A 1 113 ? 27.278 24.054 -1.634 1.00 51.59 113 TYR A O 1
ATOM 674 N N . LEU A 1 114 ? 27.029 26.291 -1.469 1.00 52.17 114 LEU A N 1
ATOM 675 C CA . LEU A 1 114 ? 28.264 26.548 -0.744 1.00 53.69 114 LEU A CA 1
ATOM 676 C C . LEU A 1 114 ? 27.805 26.917 0.648 1.00 49.83 114 LEU A C 1
ATOM 677 O O . LEU A 1 114 ? 27.000 27.841 0.797 1.00 57.28 114 LEU A O 1
ATOM 682 N N . ILE A 1 115 ? 28.314 26.241 1.669 1.00 48.01 115 ILE A N 1
ATOM 683 C CA . ILE A 1 115 ? 27.875 26.525 3.045 1.00 49.05 115 ILE A CA 1
ATOM 684 C C . ILE A 1 115 ? 29.076 26.791 3.939 1.00 47.73 115 ILE A C 1
ATOM 685 O O . ILE A 1 115 ? 30.064 26.066 3.922 1.00 49.01 115 ILE A O 1
ATOM 690 N N . PHE A 1 116 ? 28.992 27.891 4.675 1.00 46.70 116 PHE A N 1
ATOM 691 C CA . PHE A 1 116 ? 30.043 28.325 5.562 1.00 44.14 116 PHE A CA 1
ATOM 692 C C . PHE A 1 116 ? 29.423 28.392 6.916 1.00 42.07 116 PHE A C 1
ATOM 693 O O . PHE A 1 116 ? 28.413 29.067 7.090 1.00 49.78 116 PHE A O 1
ATOM 701 N N . PHE A 1 117 ? 30.017 27.692 7.877 1.00 44.34 117 PHE A N 1
ATOM 702 C CA . PHE A 1 117 ? 29.408 27.592 9.184 1.00 45.78 117 PHE A CA 1
ATOM 703 C C . PHE A 1 117 ? 30.400 27.725 10.321 1.00 45.34 117 PHE A C 1
ATOM 704 O O . PHE A 1 117 ? 31.571 27.386 10.188 1.00 49.96 117 PHE A O 1
ATOM 712 N N . ASP A 1 118 ? 29.919 28.280 11.428 1.00 47.90 118 ASP A N 1
ATOM 713 C CA . ASP A 1 118 ? 30.611 28.229 12.710 1.00 52.88 118 ASP A CA 1
ATOM 714 C C . ASP A 1 118 ? 29.880 27.145 13.541 1.00 45.95 118 ASP A C 1
ATOM 715 O O . ASP A 1 118 ? 28.777 27.380 14.017 1.00 44.30 118 ASP A O 1
ATOM 720 N N . PRO A 1 119 ? 30.477 25.949 13.679 1.00 50.20 119 PRO A N 1
ATOM 721 C CA . PRO A 1 119 ? 29.732 24.858 14.338 1.00 49.05 119 PRO A CA 1
ATOM 722 C C . PRO A 1 119 ? 29.387 25.105 15.816 1.00 53.06 119 PRO A C 1
ATOM 723 O O . PRO A 1 119 ? 28.349 24.643 16.275 1.00 61.31 119 PRO A O 1
ATOM 727 N N . LEU A 1 120 ? 30.241 25.831 16.538 1.00 49.29 120 LEU A N 1
ATOM 728 C CA . LEU A 1 120 ? 30.003 26.122 17.937 1.00 51.76 120 LEU A CA 1
ATOM 729 C C . LEU A 1 120 ? 30.711 27.414 18.388 1.00 53.61 120 LEU A C 1
ATOM 730 O O . LEU A 1 120 ? 31.873 27.392 18.758 1.00 66.19 120 LEU A O 1
ATOM 735 N N . ASP A 1 121 ? 29.991 28.535 18.317 1.00 47.70 121 ASP A N 1
ATOM 736 C CA . ASP A 1 121 ? 30.435 29.829 18.860 1.00 64.68 121 ASP A CA 1
ATOM 737 C C . ASP A 1 121 ? 30.307 29.867 20.392 1.00 62.70 121 ASP A C 1
ATOM 738 O O . ASP A 1 121 ? 29.293 29.421 20.955 1.00 71.67 121 ASP A O 1
ATOM 743 N N . GLY A 1 122 ? 31.347 30.390 21.040 1.00 66.78 122 GLY A N 1
ATOM 744 C CA . GLY A 1 122 ? 31.335 30.671 22.472 1.00 73.17 122 GLY A CA 1
ATOM 745 C C . GLY A 1 122 ? 31.629 29.454 23.315 1.00 69.58 122 GLY A C 1
ATOM 746 O O . GLY A 1 122 ? 31.138 29.347 24.422 1.00 70.53 122 GLY A O 1
ATOM 747 N N . SER A 1 123 ? 32.457 28.550 22.800 1.00 75.78 123 SER A N 1
ATOM 748 C CA . SER A 1 123 ? 32.563 27.186 23.341 1.00 87.27 123 SER A CA 1
ATOM 749 C C . SER A 1 123 ? 33.055 27.086 24.790 1.00 91.78 123 SER A C 1
ATOM 750 O O . SER A 1 123 ? 32.647 26.170 25.511 1.00 73.68 123 SER A O 1
ATOM 753 N N . SER A 1 124 ? 33.912 28.024 25.200 1.00 84.00 124 SER A N 1
ATOM 754 C CA . SER A 1 124 ? 34.391 28.116 26.581 1.00 80.36 124 SER A CA 1
ATOM 755 C C . SER A 1 124 ? 33.245 28.247 27.593 1.00 101.87 124 SER A C 1
ATOM 756 O O . SER A 1 124 ? 33.309 27.673 28.689 1.00 103.38 124 SER A O 1
ATOM 759 N N . ASN A 1 125 ? 32.189 28.965 27.192 1.00 88.28 125 ASN A N 1
ATOM 760 C CA . ASN A 1 125 ? 30.998 29.209 28.023 1.00 77.98 125 ASN A CA 1
ATOM 761 C C . ASN A 1 125 ? 30.270 27.984 28.551 1.00 66.69 125 ASN A C 1
ATOM 762 O O . ASN A 1 125 ? 29.543 28.098 29.538 1.00 73.25 125 ASN A O 1
ATOM 767 N N . ILE A 1 126 ? 30.451 26.832 27.905 1.00 69.95 126 ILE A N 1
ATOM 768 C CA . ILE A 1 126 ? 29.775 25.586 28.293 1.00 66.88 126 ILE A CA 1
ATOM 769 C C . ILE A 1 126 ? 30.019 25.263 29.769 1.00 54.33 126 ILE A C 1
ATOM 770 O O . ILE A 1 126 ? 29.102 24.818 30.462 1.00 66.33 126 ILE A O 1
ATOM 775 N N . ASP A 1 127 ? 31.244 25.471 30.250 1.00 54.29 127 ASP A N 1
ATOM 776 C CA . ASP A 1 127 ? 31.600 25.120 31.643 1.00 61.60 127 ASP A CA 1
ATOM 777 C C . ASP A 1 127 ? 30.759 25.853 32.706 1.00 59.66 127 ASP A C 1
ATOM 778 O O . ASP A 1 127 ? 30.445 25.280 33.754 1.00 61.20 127 ASP A O 1
ATOM 783 N N . ALA A 1 128 ? 30.382 27.095 32.405 1.00 47.48 128 ALA A N 1
ATOM 784 C CA . ALA A 1 128 ? 29.542 27.914 33.273 1.00 54.39 128 ALA A CA 1
ATOM 785 C C . ALA A 1 128 ? 28.069 27.880 32.881 1.00 55.95 128 ALA A C 1
ATOM 786 O O . ALA A 1 128 ? 27.290 28.698 33.379 1.00 62.53 128 ALA A O 1
ATOM 788 N N . ASN A 1 129 ? 27.683 26.968 31.978 1.00 49.67 129 ASN A N 1
ATOM 789 C CA . ASN A 1 129 ? 26.275 26.778 31.598 1.00 50.01 129 ASN A CA 1
ATOM 790 C C . ASN A 1 129 ? 25.604 28.011 30.989 1.00 43.08 129 ASN A C 1
ATOM 791 O O . ASN A 1 129 ? 24.425 28.267 31.203 1.00 63.50 129 ASN A O 1
ATOM 796 N N . VAL A 1 130 ? 26.365 28.797 30.261 1.00 44.93 130 VAL A N 1
ATOM 797 C CA . VAL A 1 130 ? 25.832 29.953 29.552 1.00 50.53 130 VAL A CA 1
ATOM 798 C C . VAL A 1 130 ? 25.574 29.585 28.081 1.00 45.57 130 VAL A C 1
ATOM 799 O O . VAL A 1 130 ? 26.214 28.688 27.562 1.00 45.33 130 VAL A O 1
ATOM 803 N N . SER A 1 131 ? 24.618 30.257 27.435 1.00 51.45 131 SER A N 1
ATOM 804 C CA . SER A 1 131 ? 24.323 30.112 26.005 1.00 50.51 131 SER A CA 1
ATOM 805 C C . SER A 1 131 ? 25.554 29.872 25.133 1.00 48.96 131 SER A C 1
ATOM 806 O O . SER A 1 131 ? 26.575 30.548 25.273 1.00 46.46 131 SER A O 1
ATOM 809 N N . VAL A 1 132 ? 25.427 28.926 24.220 1.00 43.57 132 VAL A N 1
ATOM 810 C CA . VAL A 1 132 ? 26.321 28.818 23.074 1.00 43.15 132 VAL A CA 1
ATOM 811 C C . VAL A 1 132 ? 25.463 28.711 21.815 1.00 36.78 132 VAL A C 1
ATOM 812 O O . VAL A 1 132 ? 24.239 28.708 21.901 1.00 36.79 132 VAL A O 1
ATOM 816 N N . GLY A 1 133 ? 26.092 28.648 20.646 1.00 40.61 133 GLY A N 1
ATOM 817 C CA . GLY A 1 133 ? 25.358 28.716 19.374 1.00 42.84 133 GLY A CA 1
ATOM 818 C C . GLY A 1 133 ? 26.102 28.185 18.166 1.00 42.18 133 GLY A C 1
ATOM 819 O O . GLY A 1 133 ? 27.283 27.910 18.253 1.00 43.96 133 GLY A O 1
ATOM 820 N N . SER A 1 134 ? 25.378 28.020 17.055 1.00 38.52 134 SER A N 1
ATOM 821 C CA . SER A 1 134 ? 25.928 27.620 15.741 1.00 38.16 134 SER A CA 1
ATOM 822 C C . SER A 1 134 ? 25.375 28.587 14.712 1.00 36.90 134 SER A C 1
ATOM 823 O O . SER A 1 134 ? 24.260 29.063 14.879 1.00 35.53 134 SER A O 1
ATOM 826 N N . ILE A 1 135 ? 26.155 28.893 13.678 1.00 37.96 135 ILE A N 1
ATOM 827 C CA . ILE A 1 135 ? 25.788 29.873 12.663 1.00 39.00 135 ILE A CA 1
ATOM 828 C C . ILE A 1 135 ? 26.130 29.314 11.294 1.00 38.10 135 ILE A C 1
ATOM 829 O O . ILE A 1 135 ? 27.176 28.692 11.133 1.00 37.66 135 ILE A O 1
ATOM 834 N N . TRP A 1 136 ? 25.283 29.570 10.302 1.00 35.29 136 TRP A N 1
ATOM 835 C CA . TRP A 1 136 ? 25.599 29.170 8.929 1.00 39.78 136 TRP A CA 1
ATOM 836 C C . TRP A 1 136 ? 25.034 30.167 7.908 1.00 37.53 136 TRP A C 1
ATOM 837 O O . TRP A 1 136 ? 24.035 30.825 8.163 1.00 34.31 136 TRP A O 1
ATOM 848 N N . GLY A 1 137 ? 25.706 30.256 6.765 1.00 38.37 137 GLY A N 1
ATOM 849 C CA . GLY A 1 137 ? 25.271 31.051 5.630 1.00 36.63 137 GLY A CA 1
ATOM 850 C C . GLY A 1 137 ? 25.430 30.208 4.396 1.00 40.32 137 GLY A C 1
ATOM 851 O O . GLY A 1 137 ? 26.410 29.469 4.273 1.00 38.28 137 GLY A O 1
ATOM 852 N N . VAL A 1 138 ? 24.478 30.335 3.474 1.00 41.18 138 VAL A N 1
ATOM 853 C CA . VAL A 1 138 ? 24.408 29.488 2.291 1.00 41.36 138 VAL A CA 1
ATOM 854 C C . VAL A 1 138 ? 24.390 30.357 1.028 1.00 43.65 138 VAL A C 1
ATOM 855 O O . VAL A 1 138 ? 23.617 31.311 0.928 1.00 43.95 138 VAL A O 1
ATOM 859 N N . TRP A 1 139 ? 25.268 30.025 0.080 1.00 48.55 139 TRP A N 1
ATOM 860 C CA . TRP A 1 139 ? 25.328 30.659 -1.237 1.00 50.17 139 TRP A CA 1
ATOM 861 C C . TRP A 1 139 ? 25.066 29.583 -2.279 1.00 49.57 139 TRP A C 1
ATOM 862 O O . TRP A 1 139 ? 25.116 28.389 -1.968 1.00 52.40 139 TRP A O 1
ATOM 873 N N . ARG A 1 140 ? 24.809 30.011 -3.514 1.00 52.56 140 ARG A N 1
ATOM 874 C CA . ARG A 1 140 ? 24.612 29.098 -4.659 1.00 60.21 140 ARG A CA 1
ATOM 875 C C . ARG A 1 140 ? 25.753 29.239 -5.676 1.00 57.35 140 ARG A C 1
ATOM 876 O O . ARG A 1 140 ? 26.309 30.308 -5.826 1.00 53.56 140 ARG A O 1
ATOM 884 N N . LEU A 1 141 ? 26.086 28.156 -6.379 1.00 66.52 141 LEU A N 1
ATOM 885 C CA . LEU A 1 141 ? 27.013 28.245 -7.500 1.00 75.02 141 LEU A CA 1
ATOM 886 C C . LEU A 1 141 ? 26.507 29.290 -8.476 1.00 74.65 141 LEU A C 1
ATOM 887 O O . LEU A 1 141 ? 25.348 29.207 -8.893 1.00 83.66 141 LEU A O 1
ATOM 892 N N . PRO A 1 142 ? 27.338 30.290 -8.822 1.00 73.80 142 PRO A N 1
ATOM 893 C CA . PRO A 1 142 ? 26.950 31.133 -9.963 1.00 83.59 142 PRO A CA 1
ATOM 894 C C . PRO A 1 142 ? 26.698 30.293 -11.222 1.00 90.32 142 PRO A C 1
ATOM 895 O O . PRO A 1 142 ? 27.183 29.162 -11.321 1.00 83.15 142 PRO A O 1
ATOM 899 N N . LYS A 1 143 ? 25.898 30.829 -12.139 1.00 102.87 143 LYS A N 1
ATOM 900 C CA . LYS A 1 143 ? 25.546 30.112 -13.370 1.00 109.78 143 LYS A CA 1
ATOM 901 C C . LYS A 1 143 ? 26.799 29.941 -14.240 1.00 103.19 143 LYS A C 1
ATOM 902 O O . LYS A 1 143 ? 27.705 30.778 -14.195 1.00 88.40 143 LYS A O 1
ATOM 908 N N . ASP A 1 144 ? 26.847 28.828 -14.973 1.00 111.56 144 ASP A N 1
ATOM 909 C CA . ASP A 1 144 ? 28.003 28.434 -15.809 1.00 133.35 144 ASP A CA 1
ATOM 910 C C . ASP A 1 144 ? 29.325 28.238 -15.038 1.00 124.81 144 ASP A C 1
ATOM 911 O O . ASP A 1 144 ? 30.406 28.454 -15.600 1.00 127.23 144 ASP A O 1
ATOM 916 N N . THR A 1 145 ? 29.237 27.790 -13.784 1.00 129.92 145 THR A N 1
ATOM 917 C CA . THR A 1 145 ? 30.412 27.599 -12.920 1.00 114.46 145 THR A CA 1
ATOM 918 C C . THR A 1 145 ? 30.438 26.183 -12.319 1.00 114.80 145 THR A C 1
ATOM 919 O O . THR A 1 145 ? 29.390 25.623 -11.960 1.00 108.36 145 THR A O 1
ATOM 923 N N . THR A 1 146 ? 31.641 25.613 -12.235 1.00 118.52 146 THR A N 1
ATOM 924 C CA . THR A 1 146 ? 31.872 24.296 -11.628 1.00 120.71 146 THR A CA 1
ATOM 925 C C . THR A 1 146 ? 32.998 24.403 -10.608 1.00 107.87 146 THR A C 1
ATOM 926 O O . THR A 1 146 ? 33.823 25.313 -10.675 1.00 89.09 146 THR A O 1
ATOM 930 N N . ILE A 1 147 ? 33.004 23.479 -9.650 1.00 96.71 147 ILE A N 1
ATOM 931 C CA . ILE A 1 147 ? 34.047 23.405 -8.639 1.00 85.16 147 ILE A CA 1
ATOM 932 C C . ILE A 1 147 ? 34.487 21.950 -8.511 1.00 82.27 147 ILE A C 1
ATOM 933 O O . ILE A 1 147 ? 33.756 21.132 -7.945 1.00 86.84 147 ILE A O 1
ATOM 938 N N . ASN A 1 148 ? 35.670 21.645 -9.058 1.00 85.85 148 ASN A N 1
ATOM 939 C CA . ASN A 1 148 ? 36.299 20.319 -8.977 1.00 84.21 148 ASN A CA 1
ATOM 940 C C . ASN A 1 148 ? 37.555 20.314 -8.060 1.00 83.21 148 ASN A C 1
ATOM 941 O O . ASN A 1 148 ? 38.247 19.299 -7.978 1.00 87.74 148 ASN A O 1
ATOM 946 N N . SER A 1 149 ? 37.858 21.427 -7.385 1.00 76.34 149 SER A N 1
ATOM 947 C CA . SER A 1 149 ? 39.064 21.540 -6.552 1.00 76.34 149 SER A CA 1
ATOM 948 C C . SER A 1 149 ? 38.956 22.699 -5.572 1.00 75.46 149 SER A C 1
ATOM 949 O O . SER A 1 149 ? 38.012 23.492 -5.639 1.00 73.41 149 SER A O 1
ATOM 952 N N . VAL A 1 150 ? 39.932 22.802 -4.672 1.00 81.60 150 VAL A N 1
ATOM 953 C CA . VAL A 1 150 ? 39.983 23.909 -3.695 1.00 84.93 150 VAL A CA 1
ATOM 954 C C . VAL A 1 150 ? 40.369 25.219 -4.400 1.00 82.63 150 VAL A C 1
ATOM 955 O O . VAL A 1 150 ? 39.911 26.301 -4.011 1.00 85.72 150 VAL A O 1
ATOM 959 N N . GLU A 1 151 ? 41.185 25.109 -5.447 1.00 87.27 151 GLU A N 1
ATOM 960 C CA . GLU A 1 151 ? 41.562 26.260 -6.262 1.00 85.37 151 GLU A CA 1
ATOM 961 C C . GLU A 1 151 ? 40.325 26.910 -6.882 1.00 82.46 151 GLU A C 1
ATOM 962 O O . GLU A 1 151 ? 40.162 28.132 -6.807 1.00 80.13 151 GLU A O 1
ATOM 968 N N . ASP A 1 152 ? 39.468 26.088 -7.493 1.00 73.72 152 ASP A N 1
ATOM 969 C CA . ASP A 1 152 ? 38.217 26.570 -8.074 1.00 71.75 152 ASP A CA 1
ATOM 970 C C . ASP A 1 152 ? 37.386 27.272 -7.016 1.00 69.87 152 ASP A C 1
ATOM 971 O O . ASP A 1 152 ? 36.941 28.397 -7.221 1.00 65.26 152 ASP A O 1
ATOM 976 N N . ALA A 1 153 ? 37.188 26.595 -5.887 1.00 68.34 153 ALA A N 1
ATOM 977 C CA . ALA A 1 153 ? 36.396 27.133 -4.782 1.00 67.30 153 ALA A CA 1
ATOM 978 C C . ALA A 1 153 ? 36.909 28.472 -4.273 1.00 65.64 153 ALA A C 1
ATOM 979 O O . ALA A 1 153 ? 36.112 29.376 -3.999 1.00 64.57 153 ALA A O 1
ATOM 981 N N . ASN A 1 154 ? 38.229 28.607 -4.181 1.00 72.70 154 ASN A N 1
ATOM 982 C CA . ASN A 1 154 ? 38.855 29.879 -3.785 1.00 75.27 154 ASN A CA 1
ATOM 983 C C . ASN A 1 154 ? 38.550 31.017 -4.759 1.00 77.73 154 ASN A C 1
ATOM 984 O O . ASN A 1 154 ? 38.285 32.137 -4.343 1.00 73.38 154 ASN A O 1
ATOM 989 N N . ALA A 1 155 ? 38.607 30.730 -6.057 1.00 73.33 155 ALA A N 1
ATOM 990 C CA . ALA A 1 155 ? 38.249 31.719 -7.067 1.00 74.01 155 ALA A CA 1
ATOM 991 C C . ALA A 1 155 ? 36.779 32.105 -6.983 1.00 69.75 155 ALA A C 1
ATOM 992 O O . ALA A 1 155 ? 36.445 33.282 -7.108 1.00 78.06 155 ALA A O 1
ATOM 994 N N . VAL A 1 156 ? 35.906 31.127 -6.763 1.00 66.83 156 VAL A N 1
ATOM 995 C CA . VAL A 1 156 ? 34.463 31.385 -6.705 1.00 67.83 156 VAL A CA 1
ATOM 996 C C . VAL A 1 156 ? 34.084 32.338 -5.565 1.00 72.07 156 VAL A C 1
ATOM 997 O O . VAL A 1 156 ? 33.327 33.282 -5.806 1.00 71.67 156 VAL A O 1
ATOM 1001 N N . ILE A 1 157 ? 34.573 32.096 -4.346 1.00 67.80 157 ILE A N 1
ATOM 1002 C CA . ILE A 1 157 ? 34.179 32.955 -3.216 1.00 68.30 157 ILE A CA 1
ATOM 1003 C C . ILE A 1 157 ? 34.626 34.402 -3.360 1.00 68.81 157 ILE A C 1
ATOM 1004 O O . ILE A 1 157 ? 33.919 35.293 -2.903 1.00 65.70 157 ILE A O 1
ATOM 1009 N N . ARG A 1 158 ? 35.762 34.637 -4.023 1.00 72.07 158 ARG A N 1
ATOM 1010 C CA . ARG A 1 158 ? 36.188 35.996 -4.385 1.00 74.89 158 ARG A CA 1
ATOM 1011 C C . ARG A 1 158 ? 35.198 36.761 -5.285 1.00 70.69 158 ARG A C 1
ATOM 1012 O O . ARG A 1 158 ? 35.226 37.985 -5.319 1.00 68.84 158 ARG A O 1
ATOM 1020 N N . MET A 1 159 ? 34.380 36.050 -6.054 1.00 72.23 159 MET A N 1
ATOM 1021 C CA . MET A 1 159 ? 33.349 36.672 -6.890 1.00 78.73 159 MET A CA 1
ATOM 1022 C C . MET A 1 159 ? 32.037 36.977 -6.145 1.00 74.23 159 MET A C 1
ATOM 1023 O O . MET A 1 159 ? 31.190 37.689 -6.685 1.00 83.50 159 MET A O 1
ATOM 1028 N N . LEU A 1 160 ? 31.870 36.468 -4.920 1.00 71.51 160 LEU A N 1
ATOM 1029 C CA . LEU A 1 160 ? 30.596 36.577 -4.184 1.00 72.90 160 LEU A CA 1
ATOM 1030 C C . LEU A 1 160 ? 30.567 37.697 -3.146 1.00 65.97 160 LEU A C 1
ATOM 1031 O O . LEU A 1 160 ? 31.608 38.224 -2.750 1.00 74.59 160 LEU A O 1
ATOM 1036 N N . LYS A 1 161 ? 29.352 38.100 -2.775 1.00 61.62 161 LYS A N 1
ATOM 1037 C CA . LYS A 1 161 ? 29.116 39.049 -1.675 1.00 70.55 161 LYS A CA 1
ATOM 1038 C C . LYS A 1 161 ? 27.987 38.528 -0.811 1.00 55.21 161 LYS A C 1
ATOM 1039 O O . LYS A 1 161 ? 27.236 37.646 -1.228 1.00 49.56 161 LYS A O 1
ATOM 1045 N N . GLY A 1 162 ? 27.846 39.112 0.371 1.00 48.05 162 GLY A N 1
ATOM 1046 C CA . GLY A 1 162 ? 26.734 38.801 1.257 1.00 48.86 162 GLY A CA 1
ATOM 1047 C C . GLY A 1 162 ? 25.372 38.995 0.622 1.00 49.67 162 GLY A C 1
ATOM 1048 O O . GLY A 1 162 ? 24.420 38.310 0.981 1.00 52.17 162 GLY A O 1
ATOM 1049 N N . THR A 1 163 ? 25.275 39.926 -0.325 1.00 57.20 163 THR A N 1
ATOM 1050 C CA . THR A 1 163 ? 24.011 40.220 -1.019 1.00 51.11 163 THR A CA 1
ATOM 1051 C C . THR A 1 163 ? 23.543 39.102 -1.917 1.00 49.79 163 THR A C 1
ATOM 1052 O O . THR A 1 163 ? 22.373 39.091 -2.286 1.00 50.31 163 THR A O 1
ATOM 1056 N N . ASP A 1 164 ? 24.455 38.179 -2.274 1.00 58.12 164 ASP A N 1
ATOM 1057 C CA . ASP A 1 164 ? 24.156 36.985 -3.084 1.00 52.90 164 ASP A CA 1
ATOM 1058 C C . ASP A 1 164 ? 23.746 35.762 -2.234 1.00 56.77 164 ASP A C 1
ATOM 1059 O O . ASP A 1 164 ? 23.424 34.711 -2.782 1.00 60.33 164 ASP A O 1
ATOM 1064 N N . MET A 1 165 ? 23.791 35.903 -0.913 1.00 48.06 165 MET A N 1
ATOM 1065 C CA . MET A 1 165 ? 23.521 34.813 0.017 1.00 54.10 165 MET A CA 1
ATOM 1066 C C . MET A 1 165 ? 22.044 34.440 -0.068 1.00 52.00 165 MET A C 1
ATOM 1067 O O . MET A 1 165 ? 21.174 35.302 0.015 1.00 57.74 165 MET A O 1
ATOM 1072 N N . VAL A 1 166 ? 21.762 33.169 -0.297 1.00 48.86 166 VAL A N 1
ATOM 1073 C CA . VAL A 1 166 ? 20.371 32.734 -0.441 1.00 51.15 166 VAL A CA 1
ATOM 1074 C C . VAL A 1 166 ? 19.709 32.367 0.879 1.00 53.63 166 VAL A C 1
ATOM 1075 O O . VAL A 1 166 ? 18.488 32.382 0.963 1.00 53.80 166 VAL A O 1
ATOM 1079 N N . SER A 1 167 ? 20.498 32.002 1.895 1.00 46.73 167 SER A N 1
ATOM 1080 C CA . SER A 1 167 ? 19.922 31.637 3.186 1.00 41.71 167 SER A CA 1
ATOM 1081 C C . SER A 1 167 ? 20.920 31.787 4.311 1.00 40.84 167 SER A C 1
ATOM 1082 O O . SER A 1 167 ? 22.127 31.716 4.105 1.00 45.22 167 SER A O 1
ATOM 1085 N N . ALA A 1 168 ? 20.404 32.015 5.506 1.00 41.04 168 ALA A N 1
ATOM 1086 C CA . ALA A 1 168 ? 21.230 32.097 6.699 1.00 41.20 168 ALA A CA 1
ATOM 1087 C C . ALA A 1 168 ? 20.426 31.690 7.922 1.00 37.02 168 ALA A C 1
ATOM 1088 O O . ALA A 1 168 ? 19.210 31.814 7.938 1.00 36.41 168 ALA A O 1
ATOM 1090 N N . GLY A 1 169 ? 21.108 31.218 8.951 1.00 35.91 169 GLY A N 1
ATOM 1091 C CA . GLY A 1 169 ? 20.430 30.897 10.194 1.00 38.81 169 GLY A CA 1
ATOM 1092 C C . GLY A 1 169 ? 21.377 30.697 11.344 1.00 34.45 169 GLY A C 1
ATOM 1093 O O . GLY A 1 169 ? 22.588 30.666 11.161 1.00 35.72 169 GLY A O 1
ATOM 1094 N N . TYR A 1 170 ? 20.811 30.581 12.535 1.00 34.09 170 TYR A N 1
ATOM 1095 C CA . TYR A 1 170 ? 21.585 30.171 13.699 1.00 39.32 170 TYR A CA 1
ATOM 1096 C C . TYR A 1 170 ? 20.772 29.291 14.626 1.00 36.09 170 TYR A C 1
ATOM 1097 O O . TYR A 1 170 ? 19.544 29.236 14.534 1.00 35.66 170 TYR A O 1
ATOM 1106 N N . ALA A 1 171 ? 21.475 28.592 15.504 1.00 37.94 171 ALA A N 1
ATOM 1107 C CA . ALA A 1 171 ? 20.868 27.845 16.605 1.00 37.86 171 ALA A CA 1
ATOM 1108 C C . ALA A 1 171 ? 21.407 28.383 17.947 1.00 41.98 171 ALA A C 1
ATOM 1109 O O . ALA A 1 171 ? 22.585 28.700 18.051 1.00 39.70 171 ALA A O 1
ATOM 1111 N N . VAL A 1 172 ? 20.527 28.516 18.940 1.00 41.73 172 VAL A N 1
ATOM 1112 C CA . VAL A 1 172 ? 20.904 28.928 20.280 1.00 49.02 172 VAL A CA 1
ATOM 1113 C C . VAL A 1 172 ? 20.629 27.748 21.196 1.00 42.98 172 VAL A C 1
ATOM 1114 O O . VAL A 1 172 ? 19.499 27.287 21.261 1.00 38.48 172 VAL A O 1
ATOM 1118 N N . TYR A 1 173 ? 21.654 27.298 21.908 1.00 40.54 173 TYR A N 1
ATOM 1119 C CA . TYR A 1 173 ? 21.526 26.219 22.861 1.00 40.69 173 TYR A CA 1
ATOM 1120 C C . TYR A 1 173 ? 21.483 26.864 24.243 1.00 40.20 173 TYR A C 1
ATOM 1121 O O . TYR A 1 173 ? 22.510 27.183 24.833 1.00 52.37 173 TYR A O 1
ATOM 1130 N N . GLY A 1 174 ? 20.275 27.062 24.752 1.00 43.85 174 GLY A N 1
ATOM 1131 C CA . GLY A 1 174 ? 20.043 27.497 26.148 1.00 46.37 174 GLY A CA 1
ATOM 1132 C C . GLY A 1 174 ? 19.065 26.555 26.824 1.00 43.13 174 GLY A C 1
ATOM 1133 O O . GLY A 1 174 ? 19.033 25.363 26.503 1.00 58.65 174 GLY A O 1
ATOM 1134 N N . SER A 1 175 ? 18.219 27.091 27.705 1.00 54.43 175 SER A N 1
ATOM 1135 C CA . SER A 1 175 ? 17.184 26.275 28.384 1.00 54.27 175 SER A CA 1
ATOM 1136 C C . SER A 1 175 ? 16.176 25.725 27.388 1.00 61.33 175 SER A C 1
ATOM 1137 O O . SER A 1 175 ? 15.650 24.642 27.586 1.00 80.78 175 SER A O 1
ATOM 1140 N N . ALA A 1 176 ? 15.923 26.474 26.319 1.00 55.73 176 ALA A N 1
ATOM 1141 C CA . ALA A 1 176 ? 15.317 25.935 25.115 1.00 49.98 176 ALA A CA 1
ATOM 1142 C C . ALA A 1 176 ? 16.362 25.964 24.012 1.00 49.69 176 ALA A C 1
ATOM 1143 O O . ALA A 1 176 ? 17.401 26.615 24.146 1.00 50.00 176 ALA A O 1
ATOM 1145 N N . THR A 1 177 ? 16.107 25.205 22.954 1.00 42.27 177 THR A N 1
ATOM 1146 C CA . THR A 1 177 ? 16.950 25.196 21.782 1.00 46.80 177 THR A CA 1
ATOM 1147 C C . THR A 1 177 ? 16.144 25.861 20.680 1.00 44.12 177 THR A C 1
ATOM 1148 O O . THR A 1 177 ? 15.113 25.343 20.276 1.00 48.15 177 THR A O 1
ATOM 1152 N N . ASN A 1 178 ? 16.635 26.999 20.202 1.00 38.71 178 ASN A N 1
ATOM 1153 C CA . ASN A 1 178 ? 15.990 27.750 19.145 1.00 39.65 178 ASN A CA 1
ATOM 1154 C C . ASN A 1 178 ? 16.746 27.623 17.847 1.00 39.91 178 ASN A C 1
ATOM 1155 O O . ASN A 1 178 ? 17.957 27.509 17.849 1.00 39.01 178 ASN A O 1
ATOM 1160 N N . LEU A 1 179 ? 16.017 27.667 16.744 1.00 39.56 179 LEU A N 1
ATOM 1161 C CA . LEU A 1 179 ? 16.607 27.753 15.416 1.00 37.75 179 LEU A CA 1
ATOM 1162 C C . LEU A 1 179 ? 15.932 28.919 14.690 1.00 37.76 179 LEU A C 1
ATOM 1163 O O . LEU A 1 179 ? 14.708 28.948 14.556 1.00 41.01 179 LEU A O 1
ATOM 1168 N N . VAL A 1 180 ? 16.731 29.883 14.250 1.00 37.66 180 VAL A N 1
ATOM 1169 C CA . VAL A 1 180 ? 16.231 31.091 13.599 1.00 37.22 180 VAL A CA 1
ATOM 1170 C C . VAL A 1 180 ? 16.808 31.093 12.196 1.00 35.37 180 VAL A C 1
ATOM 1171 O O . VAL A 1 180 ? 17.989 30.854 12.024 1.00 39.80 180 VAL A O 1
ATOM 1175 N N . LEU A 1 181 ? 15.976 31.399 11.207 1.00 37.87 181 LEU A N 1
ATOM 1176 C CA . LEU A 1 181 ? 16.291 31.118 9.811 1.00 43.75 181 LEU A CA 1
ATOM 1177 C C . LEU A 1 181 ? 15.710 32.191 8.897 1.00 42.37 181 LEU A C 1
ATOM 1178 O O . LEU A 1 181 ? 14.654 32.744 9.197 1.00 34.77 181 LEU A O 1
ATOM 1183 N N . THR A 1 182 ? 16.413 32.505 7.809 1.00 43.28 182 THR A N 1
ATOM 1184 C CA . THR A 1 182 ? 15.864 33.339 6.730 1.00 46.30 182 THR A CA 1
ATOM 1185 C C . THR A 1 182 ? 16.239 32.756 5.379 1.00 42.63 182 THR A C 1
ATOM 1186 O O . THR A 1 182 ? 17.312 32.166 5.242 1.00 46.96 182 THR A O 1
ATOM 1190 N N . SER A 1 183 ? 15.340 32.918 4.409 1.00 44.76 183 SER A N 1
ATOM 1191 C CA . SER A 1 183 ? 15.611 32.596 2.985 1.00 55.99 183 SER A CA 1
ATOM 1192 C C . SER A 1 183 ? 15.371 33.800 2.070 1.00 52.37 183 SER A C 1
ATOM 1193 O O . SER A 1 183 ? 15.137 33.623 0.891 1.00 57.02 183 SER A O 1
ATOM 1196 N N . GLY A 1 184 ? 15.445 35.015 2.612 1.00 55.13 184 GLY A N 1
ATOM 1197 C CA . GLY A 1 184 ? 15.235 36.238 1.840 1.00 49.65 184 GLY A CA 1
ATOM 1198 C C . GLY A 1 184 ? 13.850 36.844 1.954 1.00 55.36 184 GLY A C 1
ATOM 1199 O O . GLY A 1 184 ? 13.590 37.873 1.330 1.00 62.26 184 GLY A O 1
ATOM 1200 N N . HIS A 1 185 ? 12.959 36.224 2.730 1.00 51.43 185 HIS A N 1
ATOM 1201 C CA . HIS A 1 185 ? 11.583 36.706 2.880 1.00 56.33 185 HIS A CA 1
ATOM 1202 C C . HIS A 1 185 ? 11.193 36.807 4.355 1.00 52.86 185 HIS A C 1
ATOM 1203 O O . HIS A 1 185 ? 10.186 36.272 4.785 1.00 53.39 185 HIS A O 1
ATOM 1210 N N . GLY A 1 186 ? 12.011 37.517 5.117 1.00 44.94 186 GLY A N 1
ATOM 1211 C CA . GLY A 1 186 ? 11.791 37.681 6.552 1.00 52.73 186 GLY A CA 1
ATOM 1212 C C . GLY A 1 186 ? 12.447 36.583 7.383 1.00 51.33 186 GLY A C 1
ATOM 1213 O O . GLY A 1 186 ? 13.190 35.754 6.869 1.00 48.60 186 GLY A O 1
ATOM 1214 N N . VAL A 1 187 ? 12.196 36.612 8.678 1.00 48.77 187 VAL A N 1
ATOM 1215 C CA . VAL A 1 187 ? 12.882 35.733 9.624 1.00 46.14 187 VAL A CA 1
ATOM 1216 C C . VAL A 1 187 ? 11.843 34.959 10.410 1.00 45.81 187 VAL A C 1
ATOM 1217 O O . VAL A 1 187 ? 10.821 35.524 10.822 1.00 45.30 187 VAL A O 1
ATOM 1221 N N . ASP A 1 188 ? 12.094 33.661 10.599 1.00 47.05 188 ASP A N 1
ATOM 1222 C CA . ASP A 1 188 ? 11.216 32.822 11.411 1.00 44.94 188 ASP A CA 1
ATOM 1223 C C . ASP A 1 188 ? 12.000 32.040 12.436 1.00 43.79 188 ASP A C 1
ATOM 1224 O O . ASP A 1 188 ? 13.088 31.550 12.154 1.00 47.86 188 ASP A O 1
ATOM 1229 N N . GLY A 1 189 ? 11.433 31.945 13.634 1.00 45.29 189 GLY A N 1
ATOM 1230 C CA . GLY A 1 189 ? 12.058 31.258 14.745 1.00 39.65 189 GLY A CA 1
ATOM 1231 C C . GLY A 1 189 ? 11.338 29.978 15.083 1.00 39.31 189 GLY A C 1
ATOM 1232 O O . GLY A 1 189 ? 10.113 29.948 15.186 1.00 41.46 189 GLY A O 1
ATOM 1233 N N . PHE A 1 190 ? 12.116 28.925 15.289 1.00 43.82 190 PHE A N 1
ATOM 1234 C CA . PHE A 1 190 ? 11.607 27.617 15.636 1.00 39.37 190 PHE A CA 1
ATOM 1235 C C . PHE A 1 190 ? 12.203 27.178 16.965 1.00 44.81 190 PHE A C 1
ATOM 1236 O O . PHE A 1 190 ? 13.300 27.610 17.336 1.00 45.82 190 PHE A O 1
ATOM 1244 N N . THR A 1 191 ? 11.476 26.316 17.670 1.00 45.51 191 THR A N 1
ATOM 1245 C CA . THR A 1 191 ? 11.913 25.784 18.949 1.00 46.03 191 THR A CA 1
ATOM 1246 C C . THR A 1 191 ? 11.844 24.263 18.914 1.00 52.26 191 THR A C 1
ATOM 1247 O O . THR A 1 191 ? 10.885 23.690 18.402 1.00 48.69 191 THR A O 1
ATOM 1251 N N . LEU A 1 192 ? 12.883 23.623 19.442 1.00 46.79 192 LEU A N 1
ATOM 1252 C CA . LEU A 1 192 ? 12.979 22.177 19.437 1.00 48.32 192 LEU A CA 1
ATOM 1253 C C . LEU A 1 192 ? 12.018 21.616 20.461 1.00 47.63 192 LEU A C 1
ATOM 1254 O O . LEU A 1 192 ? 12.084 21.985 21.622 1.00 47.21 192 LEU A O 1
ATOM 1259 N N . ASP A 1 193 ? 11.096 20.766 20.008 1.00 47.24 193 ASP A N 1
ATOM 1260 C CA . ASP A 1 193 ? 10.240 20.005 20.900 1.00 56.26 193 ASP A CA 1
ATOM 1261 C C . ASP A 1 193 ? 10.997 18.709 21.221 1.00 57.11 193 ASP A C 1
ATOM 1262 O O . ASP A 1 193 ? 11.076 17.812 20.373 1.00 63.36 193 ASP A O 1
ATOM 1267 N N . PRO A 1 194 ? 11.568 18.610 22.430 1.00 62.26 194 PRO A N 1
ATOM 1268 C CA . PRO A 1 194 ? 12.380 17.432 22.738 1.00 68.96 194 PRO A CA 1
ATOM 1269 C C . PRO A 1 194 ? 11.588 16.104 22.767 1.00 69.27 194 PRO A C 1
ATOM 1270 O O . PRO A 1 194 ? 12.170 15.041 22.560 1.00 72.03 194 PRO A O 1
ATOM 1274 N N . ASN A 1 195 ? 10.278 16.176 22.985 1.00 65.06 195 ASN A N 1
ATOM 1275 C CA . ASN A 1 195 ? 9.417 14.998 22.951 1.00 66.87 195 ASN A CA 1
ATOM 1276 C C . ASN A 1 195 ? 9.216 14.353 21.578 1.00 61.84 195 ASN A C 1
ATOM 1277 O O . ASN A 1 195 ? 8.929 13.162 21.522 1.00 58.27 195 ASN A O 1
ATOM 1282 N N . ILE A 1 196 ? 9.352 15.109 20.493 1.00 54.89 196 ILE A N 1
ATOM 1283 C CA . ILE A 1 196 ? 9.249 14.535 19.137 1.00 56.86 196 ILE A CA 1
ATOM 1284 C C . ILE A 1 196 ? 10.484 14.749 18.259 1.00 55.71 196 ILE A C 1
ATOM 1285 O O . ILE A 1 196 ? 10.498 14.311 17.120 1.00 68.92 196 ILE A O 1
ATOM 1290 N N . GLY A 1 197 ? 11.523 15.391 18.791 1.00 54.86 197 GLY A N 1
ATOM 1291 C CA . GLY A 1 197 ? 12.731 15.700 18.035 1.00 56.07 197 GLY A CA 1
ATOM 1292 C C . GLY A 1 197 ? 12.483 16.444 16.737 1.00 67.26 197 GLY A C 1
ATOM 1293 O O . GLY A 1 197 ? 13.002 16.059 15.689 1.00 67.07 197 GLY A O 1
ATOM 1294 N N . GLU A 1 198 ? 11.652 17.475 16.799 1.00 57.29 198 GLU A N 1
ATOM 1295 C CA . GLU A 1 198 ? 11.357 18.291 15.635 1.00 57.38 198 GLU A CA 1
ATOM 1296 C C . GLU A 1 198 ? 11.376 19.736 16.070 1.00 53.81 198 GLU A C 1
ATOM 1297 O O . GLU A 1 198 ? 11.025 20.064 17.210 1.00 51.15 198 GLU A O 1
ATOM 1303 N N . PHE A 1 199 ? 11.798 20.596 15.157 1.00 53.73 199 PHE A N 1
ATOM 1304 C CA . PHE A 1 199 ? 11.722 22.033 15.351 1.00 43.07 199 PHE A CA 1
ATOM 1305 C C . PHE A 1 199 ? 10.327 22.473 14.955 1.00 48.25 199 PHE A C 1
ATOM 1306 O O . PHE A 1 199 ? 9.859 22.132 13.878 1.00 52.92 199 PHE A O 1
ATOM 1314 N N . ILE A 1 200 ? 9.685 23.222 15.846 1.00 47.73 200 ILE A N 1
ATOM 1315 C CA . ILE A 1 200 ? 8.306 23.662 15.726 1.00 48.45 200 ILE A CA 1
ATOM 1316 C C . ILE A 1 200 ? 8.341 25.162 15.574 1.00 51.49 200 ILE A C 1
ATOM 1317 O O . ILE A 1 200 ? 9.182 25.829 16.180 1.00 50.64 200 ILE A O 1
ATOM 1322 N N . LEU A 1 201 ? 7.437 25.699 14.766 1.00 53.44 201 LEU A N 1
ATOM 1323 C CA . LEU A 1 201 ? 7.369 27.140 14.544 1.00 50.69 201 LEU A CA 1
ATOM 1324 C C . LEU A 1 201 ? 6.792 27.823 15.780 1.00 49.48 201 LEU A C 1
ATOM 1325 O O . LEU A 1 201 ? 5.711 27.467 16.216 1.00 57.84 201 LEU A O 1
ATOM 1330 N N . THR A 1 202 ? 7.517 28.799 16.323 1.00 47.11 202 THR A N 1
ATOM 1331 C CA . THR A 1 202 ? 7.094 29.523 17.521 1.00 52.02 202 THR A CA 1
ATOM 1332 C C . THR A 1 202 ? 7.135 31.070 17.419 1.00 61.52 202 THR A C 1
ATOM 1333 O O . THR A 1 202 ? 6.393 31.735 18.139 1.00 53.03 202 THR A O 1
ATOM 1337 N N . HIS A 1 203 ? 8.003 31.631 16.573 1.00 52.06 203 HIS A N 1
ATOM 1338 C CA . HIS A 1 203 ? 8.096 33.089 16.342 1.00 56.81 203 HIS A CA 1
ATOM 1339 C C . HIS A 1 203 ? 8.042 33.362 14.829 1.00 47.12 203 HIS A C 1
ATOM 1340 O O . HIS A 1 203 ? 9.082 33.518 14.191 1.00 43.99 203 HIS A O 1
ATOM 1347 N N . PRO A 1 204 ? 6.846 33.388 14.237 1.00 51.45 204 PRO A N 1
ATOM 1348 C CA . PRO A 1 204 ? 6.799 33.721 12.799 1.00 51.33 204 PRO A CA 1
ATOM 1349 C C . PRO A 1 204 ? 7.012 35.227 12.588 1.00 46.99 204 PRO A C 1
ATOM 1350 O O . PRO A 1 204 ? 6.588 36.007 13.421 1.00 47.10 204 PRO A O 1
ATOM 1354 N N . HIS A 1 205 ? 7.710 35.603 11.517 1.00 49.68 205 HIS A N 1
ATOM 1355 C CA . HIS A 1 205 ? 7.891 37.002 11.119 1.00 54.56 205 HIS A CA 1
ATOM 1356 C C . HIS A 1 205 ? 8.480 37.853 12.246 1.00 56.95 205 HIS A C 1
ATOM 1357 O O . HIS A 1 205 ? 7.863 38.809 12.712 1.00 54.87 205 HIS A O 1
ATOM 1364 N N . ILE A 1 206 ? 9.681 37.488 12.689 1.00 53.24 206 ILE A N 1
ATOM 1365 C CA . ILE A 1 206 ? 10.382 38.252 13.715 1.00 46.05 206 ILE A CA 1
ATOM 1366 C C . ILE A 1 206 ? 10.716 39.643 13.155 1.00 53.81 206 ILE A C 1
ATOM 1367 O O . ILE A 1 206 ? 11.355 39.749 12.104 1.00 41.47 206 ILE A O 1
ATOM 1372 N N . SER A 1 207 ? 10.319 40.680 13.894 1.00 47.17 207 SER A N 1
ATOM 1373 C CA . SER A 1 207 ? 10.627 42.073 13.572 1.00 48.49 207 SER A CA 1
ATOM 1374 C C . SER A 1 207 ? 11.369 42.699 14.748 1.00 43.22 207 SER A C 1
ATOM 1375 O O . SER A 1 207 ? 10.830 42.784 15.841 1.00 50.18 207 SER A O 1
ATOM 1378 N N . ILE A 1 208 ? 12.595 43.149 14.513 1.00 44.05 208 ILE A N 1
ATOM 1379 C CA . ILE A 1 208 ? 13.363 43.844 15.529 1.00 47.42 208 ILE A CA 1
ATOM 1380 C C . ILE A 1 208 ? 12.788 45.271 15.704 1.00 48.38 208 ILE A C 1
ATOM 1381 O O . ILE A 1 208 ? 12.594 45.980 14.726 1.00 57.19 208 ILE A O 1
ATOM 1386 N N . PRO A 1 209 ? 12.464 45.675 16.944 1.00 52.64 209 PRO A N 1
ATOM 1387 C CA . PRO A 1 209 ? 11.957 47.051 17.159 1.00 44.92 209 PRO A CA 1
ATOM 1388 C C . PRO A 1 209 ? 12.911 48.130 16.641 1.00 43.56 209 PRO A C 1
ATOM 1389 O O . PRO A 1 209 ? 14.134 47.936 16.662 1.00 45.71 209 PRO A O 1
ATOM 1393 N N . LYS A 1 210 ? 12.364 49.240 16.155 1.00 41.81 210 LYS A N 1
ATOM 1394 C CA . LYS A 1 210 ? 13.196 50.300 15.575 1.00 48.47 210 LYS A CA 1
ATOM 1395 C C . LYS A 1 210 ? 14.090 50.957 16.613 1.00 43.39 210 LYS A C 1
ATOM 1396 O O . LYS A 1 210 ? 15.174 51.422 16.275 1.00 50.13 210 LYS A O 1
ATOM 1402 N N . LYS A 1 211 ? 13.624 51.038 17.854 1.00 51.44 211 LYS A N 1
ATOM 1403 C CA . LYS A 1 211 ? 14.477 51.475 18.968 1.00 55.14 211 LYS A CA 1
ATOM 1404 C C . LYS A 1 211 ? 14.230 50.674 20.229 1.00 51.71 211 LYS A C 1
ATOM 1405 O O . LYS A 1 211 ? 13.131 50.164 20.456 1.00 53.46 211 LYS A O 1
ATOM 1411 N N . ARG A 1 212 ? 15.276 50.574 21.045 1.00 54.09 212 ARG A N 1
ATOM 1412 C CA . ARG A 1 212 ? 15.221 49.937 22.358 1.00 40.22 212 ARG A CA 1
ATOM 1413 C C . ARG A 1 212 ? 16.509 50.256 23.104 1.00 41.75 212 ARG A C 1
ATOM 1414 O O . ARG A 1 212 ? 17.596 50.070 22.564 1.00 40.69 212 ARG A O 1
ATOM 1422 N N . SER A 1 213 ? 16.384 50.693 24.359 1.00 36.57 213 SER A N 1
ATOM 1423 C CA . SER A 1 213 ? 17.529 51.163 25.138 1.00 41.76 213 SER A CA 1
ATOM 1424 C C . SER A 1 213 ? 18.333 50.045 25.824 1.00 43.63 213 SER A C 1
ATOM 1425 O O . SER A 1 213 ? 18.472 50.032 27.049 1.00 43.30 213 SER A O 1
ATOM 1428 N N . ILE A 1 214 ? 18.900 49.155 25.018 1.00 39.85 214 ILE A N 1
ATOM 1429 C CA . ILE A 1 214 ? 19.803 48.118 25.481 1.00 39.12 214 ILE A CA 1
ATOM 1430 C C . ILE A 1 214 ? 21.023 48.089 24.567 1.00 41.08 214 ILE A C 1
ATOM 1431 O O . ILE A 1 214 ? 20.881 48.114 23.347 1.00 43.22 214 ILE A O 1
ATOM 1436 N N . TYR A 1 215 ? 22.210 48.045 25.171 1.00 34.13 215 TYR A N 1
ATOM 1437 C CA . TYR A 1 215 ? 23.447 47.941 24.428 1.00 36.79 215 TYR A CA 1
ATOM 1438 C C . TYR A 1 215 ? 24.282 46.793 24.962 1.00 35.90 215 TYR A C 1
ATOM 1439 O O . TYR A 1 215 ? 24.249 46.478 26.156 1.00 38.61 215 TYR A O 1
ATOM 1448 N N . SER A 1 216 ? 25.022 46.185 24.042 1.00 37.82 216 SER A N 1
ATOM 1449 C CA . SER A 1 216 ? 25.722 44.927 24.268 1.00 34.68 216 SER A CA 1
ATOM 1450 C C . SER A 1 216 ? 27.122 45.005 23.664 1.00 33.53 216 SER A C 1
ATOM 1451 O O . SER A 1 216 ? 27.295 45.036 22.450 1.00 41.31 216 SER A O 1
ATOM 1454 N N . VAL A 1 217 ? 28.104 45.150 24.540 1.00 34.63 217 VAL A N 1
ATOM 1455 C CA . VAL A 1 217 ? 29.497 45.269 24.173 1.00 41.54 217 VAL A CA 1
ATOM 1456 C C . VAL A 1 217 ? 30.360 44.883 25.377 1.00 37.46 217 VAL A C 1
ATOM 1457 O O . VAL A 1 217 ? 29.883 44.942 26.514 1.00 43.91 217 VAL A O 1
ATOM 1461 N N . ASN A 1 218 ? 31.610 44.510 25.131 1.00 39.44 218 ASN A N 1
ATOM 1462 C CA . ASN A 1 218 ? 32.577 44.207 26.198 1.00 39.74 218 ASN A CA 1
ATOM 1463 C C . ASN A 1 218 ? 33.351 45.441 26.609 1.00 43.81 218 ASN A C 1
ATOM 1464 O O . ASN A 1 218 ? 34.347 45.774 25.973 1.00 39.91 218 ASN A O 1
ATOM 1469 N N . GLU A 1 219 ? 32.922 46.089 27.706 1.00 42.86 219 GLU A N 1
ATOM 1470 C CA . GLU A 1 219 ? 33.510 47.371 28.137 1.00 40.26 219 GLU A CA 1
ATOM 1471 C C . GLU A 1 219 ? 34.864 47.161 28.750 1.00 44.80 219 GLU A C 1
ATOM 1472 O O . GLU A 1 219 ? 35.544 48.138 29.080 1.00 42.76 219 GLU A O 1
ATOM 1478 N N . GLY A 1 220 ? 35.263 45.903 28.952 1.00 41.17 220 GLY A N 1
ATOM 1479 C CA . GLY A 1 220 ? 36.637 45.598 29.372 1.00 43.42 220 GLY A CA 1
ATOM 1480 C C . GLY A 1 220 ? 37.691 46.056 28.385 1.00 41.81 220 GLY A C 1
ATOM 1481 O O . GLY A 1 220 ? 38.772 46.451 28.797 1.00 47.96 220 GLY A O 1
ATOM 1482 N N . ASN A 1 221 ? 37.324 46.113 27.106 1.00 41.57 221 ASN A N 1
ATOM 1483 C CA . ASN A 1 221 ? 38.191 46.638 26.033 1.00 49.18 221 ASN A CA 1
ATOM 1484 C C . ASN A 1 221 ? 38.131 48.164 25.798 1.00 50.23 221 ASN A C 1
ATOM 1485 O O . ASN A 1 221 ? 38.706 48.651 24.822 1.00 49.43 221 ASN A O 1
ATOM 1490 N N . TYR A 1 222 ? 37.531 48.912 26.729 1.00 51.27 222 TYR 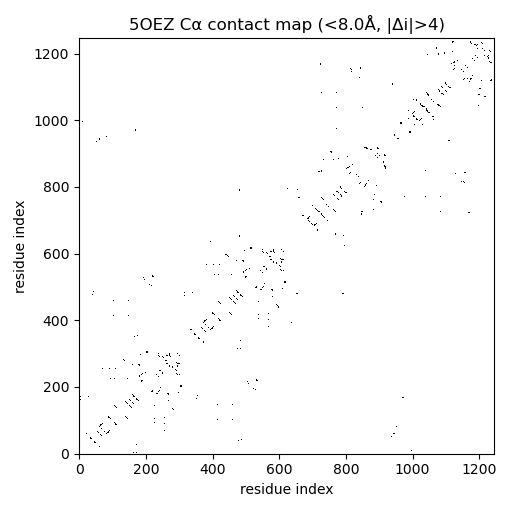A N 1
ATOM 1491 C CA . TYR A 1 222 ? 37.342 50.386 26.629 1.00 56.99 222 TYR A CA 1
ATOM 1492 C C . TYR A 1 222 ? 38.563 51.156 26.165 1.00 49.57 222 TYR A C 1
ATOM 1493 O O . TYR A 1 222 ? 38.496 51.918 25.211 1.00 56.79 222 TYR A O 1
ATOM 1502 N N . GLY A 1 223 ? 39.685 50.920 26.823 1.00 46.49 223 GLY A N 1
ATOM 1503 C CA . GLY A 1 223 ? 40.919 51.630 26.514 1.00 52.35 223 GLY A CA 1
ATOM 1504 C C . GLY A 1 223 ? 41.511 51.403 25.135 1.00 54.42 223 GLY A C 1
ATOM 1505 O O . GLY A 1 223 ? 42.397 52.134 24.722 1.00 60.89 223 GLY A O 1
ATOM 1506 N N . LYS A 1 224 ? 41.077 50.350 24.453 1.00 58.22 224 LYS A N 1
ATOM 1507 C CA . LYS A 1 224 ? 41.576 50.030 23.132 1.00 57.26 224 LYS A CA 1
ATOM 1508 C C . LYS A 1 224 ? 40.698 50.591 22.014 1.00 48.90 224 LYS A C 1
ATOM 1509 O O . LYS A 1 224 ? 41.038 50.455 20.857 1.00 53.51 224 LYS A O 1
ATOM 1515 N N . TRP A 1 225 ? 39.534 51.127 22.352 1.00 42.99 225 TRP A N 1
ATOM 1516 C CA . TRP A 1 225 ? 38.570 51.569 21.349 1.00 43.53 225 TRP A CA 1
ATOM 1517 C C . TRP A 1 225 ? 38.935 52.910 20.733 1.00 45.51 225 TRP A C 1
ATOM 1518 O O . TRP A 1 225 ? 39.718 53.669 21.296 1.00 44.49 225 TRP A O 1
ATOM 1529 N N . GLU A 1 226 ? 38.358 53.166 19.559 1.00 44.09 226 GLU A N 1
ATOM 1530 C CA . GLU A 1 226 ? 38.492 54.437 18.862 1.00 49.65 226 GLU A CA 1
ATOM 1531 C C . GLU A 1 226 ? 37.757 55.501 19.671 1.00 47.63 226 GLU A C 1
ATOM 1532 O O . GLU A 1 226 ? 36.715 55.198 20.263 1.00 43.30 226 GLU A O 1
ATOM 1538 N N . PRO A 1 227 ? 38.291 56.729 19.713 1.00 47.08 227 PRO A N 1
ATOM 1539 C CA . PRO A 1 227 ? 37.630 57.809 20.478 1.00 50.50 227 PRO A CA 1
ATOM 1540 C C . PRO A 1 227 ? 36.146 58.045 20.185 1.00 46.63 227 PRO A C 1
ATOM 1541 O O . PRO A 1 227 ? 35.371 58.199 21.119 1.00 51.90 227 PRO A O 1
ATOM 1545 N N . TRP A 1 228 ? 35.724 57.984 18.927 1.00 49.10 228 TRP A N 1
ATOM 1546 C CA . TRP A 1 228 ? 34.305 58.183 18.622 1.00 44.75 228 TRP A CA 1
ATOM 1547 C C . TRP A 1 228 ? 33.405 57.158 19.310 1.00 41.71 228 TRP A C 1
ATOM 1548 O O . TRP A 1 228 ? 32.293 57.492 19.728 1.00 40.86 228 TRP A O 1
ATOM 1559 N N . PHE A 1 229 ? 33.870 55.910 19.424 1.00 45.15 229 PHE A N 1
ATOM 1560 C CA . PHE A 1 229 ? 33.067 54.847 20.045 1.00 41.27 229 PHE A CA 1
ATOM 1561 C C . PHE A 1 229 ? 33.064 54.973 21.575 1.00 40.40 229 PHE A C 1
ATOM 1562 O O . PHE A 1 229 ? 32.070 54.634 22.225 1.00 39.85 229 PHE A O 1
ATOM 1570 N N . LYS A 1 230 ? 34.156 55.461 22.156 1.00 41.94 230 LYS A N 1
ATOM 1571 C CA . LYS A 1 230 ? 34.152 55.802 23.586 1.00 46.22 230 LYS A CA 1
ATOM 1572 C C . LYS A 1 230 ? 33.116 56.894 23.868 1.00 50.90 230 LYS A C 1
ATOM 1573 O O . LYS A 1 230 ? 32.357 56.793 24.839 1.00 43.67 230 LYS A O 1
ATOM 1579 N N . GLU A 1 231 ? 33.061 57.897 22.994 1.00 43.90 231 GLU A N 1
ATOM 1580 C CA . GLU A 1 231 ? 32.091 58.979 23.157 1.00 49.12 231 GLU A CA 1
ATOM 1581 C C . GLU A 1 231 ? 30.667 58.463 23.089 1.00 46.77 231 GLU A C 1
ATOM 1582 O O . GLU A 1 231 ? 29.810 58.901 23.868 1.00 49.34 231 GLU A O 1
ATOM 1588 N N . TYR A 1 232 ? 30.415 57.546 22.159 1.00 39.59 232 TYR A N 1
ATOM 1589 C CA . TYR A 1 232 ? 29.084 56.963 21.997 1.00 41.64 232 TYR A CA 1
ATOM 1590 C C . TYR A 1 232 ? 28.686 56.213 23.271 1.00 41.40 232 TYR A C 1
ATOM 1591 O O . TYR A 1 232 ? 27.568 56.371 23.774 1.00 37.81 232 TYR A O 1
ATOM 1600 N N . ILE A 1 233 ? 29.599 55.397 23.784 1.00 41.67 233 ILE A N 1
ATOM 1601 C CA . ILE A 1 233 ? 29.318 54.623 24.990 1.00 46.98 233 ILE A CA 1
ATOM 1602 C C . ILE A 1 233 ? 29.118 55.555 26.194 1.00 47.51 233 ILE A C 1
ATOM 1603 O O . ILE A 1 233 ? 28.166 55.357 26.949 1.00 44.41 233 ILE A O 1
ATOM 1608 N N . ASP A 1 234 ? 29.954 56.584 26.326 1.00 39.46 234 ASP A N 1
ATOM 1609 C CA . ASP A 1 234 ? 29.791 57.564 27.398 1.00 46.35 234 ASP A CA 1
ATOM 1610 C C . ASP A 1 234 ? 28.418 58.262 27.321 1.00 50.21 234 ASP A C 1
ATOM 1611 O O . ASP A 1 234 ? 27.780 58.499 28.343 1.00 41.69 234 ASP A O 1
ATOM 1616 N N . TYR A 1 235 ? 27.957 58.541 26.104 1.00 47.29 235 TYR A N 1
ATOM 1617 C CA . TYR A 1 235 ? 26.658 59.154 25.900 1.00 43.52 235 TYR A CA 1
ATOM 1618 C C . TYR A 1 235 ? 25.540 58.248 26.371 1.00 42.08 235 TYR A C 1
ATOM 1619 O O . TYR A 1 235 ? 24.648 58.698 27.086 1.00 47.66 235 TYR A O 1
ATOM 1628 N N . LEU A 1 236 ? 25.562 56.981 25.956 1.00 38.83 236 LEU A N 1
ATOM 1629 C CA . LEU A 1 236 ? 24.569 56.002 26.439 1.00 39.79 236 LEU A CA 1
ATOM 1630 C C . LEU A 1 236 ? 24.435 56.004 27.972 1.00 40.74 236 LEU A C 1
ATOM 1631 O O . LEU A 1 236 ? 23.328 55.927 28.499 1.00 41.70 236 LEU A O 1
ATOM 1636 N N . LYS A 1 237 ? 25.552 56.138 28.669 1.00 40.15 237 LYS A N 1
ATOM 1637 C CA . LYS A 1 237 ? 25.563 56.137 30.132 1.00 47.50 237 LYS A CA 1
ATOM 1638 C C . LYS A 1 237 ? 25.224 57.462 30.805 1.00 52.20 237 LYS A C 1
ATOM 1639 O O . LYS A 1 237 ? 24.725 57.457 31.922 1.00 49.95 237 LYS A O 1
ATOM 1645 N N . MET A 1 238 ? 25.544 58.582 30.162 1.00 49.88 238 MET A N 1
ATOM 1646 C CA . MET A 1 238 ? 25.474 59.878 30.819 1.00 54.64 238 MET A CA 1
ATOM 1647 C C . MET A 1 238 ? 24.506 60.897 30.230 1.00 56.72 238 MET A C 1
ATOM 1648 O O . MET A 1 238 ? 24.335 61.944 30.822 1.00 54.91 238 MET A O 1
ATOM 1653 N N . ASN A 1 239 ? 23.835 60.590 29.116 1.00 58.81 239 ASN A N 1
ATOM 1654 C CA . ASN A 1 239 ? 22.842 61.514 28.549 1.00 59.89 239 ASN A CA 1
ATOM 1655 C C . ASN A 1 239 ? 21.659 61.689 29.498 1.00 60.26 239 ASN A C 1
ATOM 1656 O O . ASN A 1 239 ? 21.343 60.788 30.271 1.00 65.86 239 ASN A O 1
ATOM 1661 N N . LYS A 1 240 ? 21.023 62.855 29.440 1.00 67.14 240 LYS A N 1
ATOM 1662 C CA . LYS A 1 240 ? 19.962 63.224 30.396 1.00 74.30 240 LYS A CA 1
ATOM 1663 C C . LYS A 1 240 ? 18.585 62.695 30.012 1.00 72.49 240 LYS A C 1
ATOM 1664 O O . LYS A 1 240 ? 17.667 62.730 30.826 1.00 79.72 240 LYS A O 1
ATOM 1670 N N . THR A 1 241 ? 18.442 62.224 28.778 1.00 71.94 241 THR A N 1
ATOM 1671 C CA . THR A 1 241 ? 17.122 61.936 28.216 1.00 69.28 241 THR A CA 1
ATOM 1672 C C . THR A 1 241 ? 16.703 60.458 28.305 1.00 68.58 241 THR A C 1
ATOM 1673 O O . THR A 1 241 ? 15.557 60.189 28.621 1.00 63.41 241 THR A O 1
ATOM 1677 N N . THR A 1 242 ? 17.623 59.525 28.052 1.00 61.05 242 THR A N 1
ATOM 1678 C CA . THR A 1 242 ? 17.290 58.115 27.859 1.00 53.29 242 THR A CA 1
ATOM 1679 C C . THR A 1 242 ? 18.222 57.195 28.660 1.00 48.79 242 THR A C 1
ATOM 1680 O O . THR A 1 242 ? 19.434 57.196 28.446 1.00 49.61 242 THR A O 1
ATOM 1684 N N . ARG A 1 243 ? 17.653 56.411 29.572 1.00 46.55 243 ARG A N 1
ATOM 1685 C CA . ARG A 1 243 ? 18.421 55.438 30.360 1.00 47.81 243 ARG A CA 1
ATOM 1686 C C . ARG A 1 243 ? 18.594 54.145 29.574 1.00 49.53 243 ARG A C 1
ATOM 1687 O O . ARG A 1 243 ? 17.634 53.656 28.984 1.00 51.85 243 ARG A O 1
ATOM 1695 N N . TYR A 1 244 ? 19.817 53.617 29.570 1.00 46.02 244 TYR A N 1
ATOM 1696 C CA . TYR A 1 244 ? 20.182 52.398 28.831 1.00 41.73 244 TYR A CA 1
ATOM 1697 C C . TYR A 1 244 ? 20.575 51.294 29.785 1.00 38.86 244 TYR A C 1
ATOM 1698 O O . TYR A 1 244 ? 21.182 51.552 30.813 1.00 42.67 244 TYR A O 1
ATOM 1707 N N . SER A 1 245 ? 20.212 50.067 29.443 1.00 44.31 245 SER A N 1
ATOM 1708 C CA . SER A 1 245 ? 20.659 48.863 30.158 1.00 45.30 245 SER A CA 1
ATOM 1709 C C . SER A 1 245 ? 21.756 48.197 29.360 1.00 45.63 245 SER A C 1
ATOM 1710 O O . SER A 1 245 ? 21.657 48.112 28.142 1.00 42.00 245 SER A O 1
ATOM 1713 N N . ALA A 1 246 ? 22.753 47.677 30.070 1.00 42.13 246 ALA A N 1
ATOM 1714 C CA . ALA A 1 246 ? 23.821 46.891 29.491 1.00 37.83 246 ALA A CA 1
ATOM 1715 C C . ALA A 1 246 ? 23.579 45.383 29.726 1.00 37.96 246 ALA A C 1
ATOM 1716 O O . ALA A 1 246 ? 23.183 44.972 30.811 1.00 42.98 246 ALA A O 1
ATOM 1718 N N . ARG A 1 247 ? 23.780 44.598 28.670 1.00 40.97 247 ARG A N 1
ATOM 1719 C CA . ARG A 1 247 ? 23.774 43.130 28.713 1.00 45.01 247 ARG A CA 1
ATOM 1720 C C . ARG A 1 247 ? 24.883 42.615 27.801 1.00 39.72 247 ARG A C 1
ATOM 1721 O O . ARG A 1 247 ? 24.953 43.022 26.658 1.00 41.55 247 ARG A O 1
ATOM 1729 N N . TYR A 1 248 ? 25.787 41.803 28.334 1.00 36.86 248 TYR A N 1
ATOM 1730 C CA . TYR A 1 248 ? 26.813 41.149 27.532 1.00 39.25 248 TYR A CA 1
ATOM 1731 C C . TYR A 1 248 ? 27.058 39.743 28.070 1.00 41.00 248 TYR A C 1
ATOM 1732 O O . TYR A 1 248 ? 27.810 39.532 29.045 1.00 39.35 248 TYR A O 1
ATOM 1741 N N . ILE A 1 249 ? 26.359 38.800 27.447 1.00 38.93 249 ILE A N 1
ATOM 1742 C CA . ILE A 1 249 ? 26.469 37.387 27.778 1.00 42.05 249 ILE A CA 1
ATOM 1743 C C . ILE A 1 249 ? 27.871 36.872 27.476 1.00 41.93 249 ILE A C 1
ATOM 1744 O O . ILE A 1 249 ? 28.393 36.071 28.225 1.00 37.87 249 ILE A O 1
ATOM 1749 N N . GLY A 1 250 ? 28.486 37.363 26.399 1.00 45.84 250 GLY A N 1
ATOM 1750 C CA . GLY A 1 250 ? 29.785 36.855 25.935 1.00 45.66 250 GLY A CA 1
ATOM 1751 C C . GLY A 1 250 ? 29.657 35.660 24.987 1.00 43.87 250 GLY A C 1
ATOM 1752 O O . GLY A 1 250 ? 30.607 34.926 24.785 1.00 49.74 250 GLY A O 1
ATOM 1753 N N . SER A 1 251 ? 28.454 35.435 24.472 1.00 44.44 251 SER A N 1
ATOM 1754 C CA . SER A 1 251 ? 28.208 34.497 23.413 1.00 43.99 251 SER A CA 1
ATOM 1755 C C . SER A 1 251 ? 27.525 35.328 22.352 1.00 42.42 251 SER A C 1
ATOM 1756 O O . SER A 1 251 ? 26.407 35.825 22.554 1.00 43.09 251 SER A O 1
ATOM 1759 N N . MET A 1 252 ? 28.190 35.476 21.224 1.00 41.51 252 MET A N 1
ATOM 1760 C CA . MET A 1 252 ? 27.673 36.278 20.120 1.00 44.07 252 MET A CA 1
ATOM 1761 C C . MET A 1 252 ? 26.256 35.867 19.678 1.00 43.66 252 MET A C 1
ATOM 1762 O O . MET A 1 252 ? 25.381 36.720 19.504 1.00 45.39 252 MET A O 1
ATOM 1767 N N . VAL A 1 253 ? 25.995 34.566 19.579 1.00 41.40 253 VAL A N 1
ATOM 1768 C CA . VAL A 1 253 ? 24.671 34.105 19.159 1.00 39.43 253 VAL A CA 1
ATOM 1769 C C . VAL A 1 253 ? 23.624 34.490 20.210 1.00 39.00 253 VAL A C 1
ATOM 1770 O O . VAL A 1 253 ? 22.536 34.969 19.882 1.00 40.70 253 VAL A O 1
ATOM 1774 N N . GLY A 1 254 ? 23.934 34.239 21.470 1.00 39.26 254 GLY A N 1
ATOM 1775 C CA . GLY A 1 254 ? 23.018 34.604 22.559 1.00 47.98 254 GLY A CA 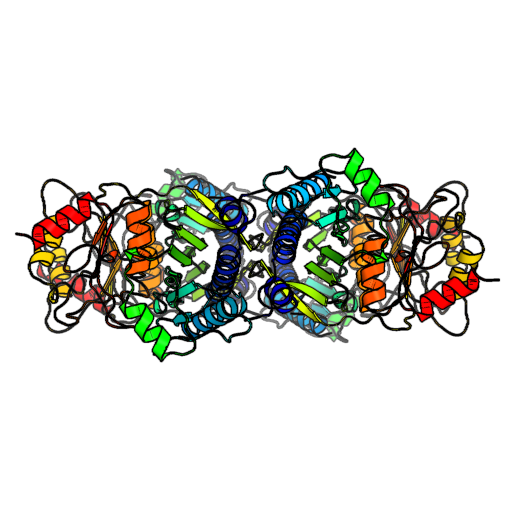1
ATOM 1776 C C . GLY A 1 254 ? 22.724 36.090 22.578 1.00 38.21 254 GLY A C 1
ATOM 1777 O O . GLY A 1 254 ? 21.577 36.484 22.700 1.00 36.96 254 GLY A O 1
ATOM 1778 N N . ASP A 1 255 ? 23.756 36.914 22.422 1.00 35.85 255 ASP A N 1
ATOM 1779 C CA . ASP A 1 255 ? 23.558 38.359 22.459 1.00 35.13 255 ASP A CA 1
ATOM 1780 C C . ASP A 1 255 ? 22.764 38.841 21.237 1.00 38.86 255 ASP A C 1
ATOM 1781 O O . ASP A 1 255 ? 21.865 39.679 21.366 1.00 41.78 255 ASP A O 1
ATOM 1786 N N . ILE A 1 256 ? 23.062 38.302 20.063 1.00 42.44 256 ILE A N 1
ATOM 1787 C CA . ILE A 1 256 ? 22.312 38.681 18.859 1.00 47.39 256 ILE A CA 1
ATOM 1788 C C . ILE A 1 256 ? 20.861 38.216 18.945 1.00 39.03 256 ILE A C 1
ATOM 1789 O O . ILE A 1 256 ? 19.944 38.946 18.560 1.00 42.44 256 ILE A O 1
ATOM 1794 N N . HIS A 1 257 ? 20.654 36.998 19.427 1.00 39.65 257 HIS A N 1
ATOM 1795 C CA . HIS A 1 257 ? 19.311 36.476 19.607 1.00 38.22 257 HIS A CA 1
ATOM 1796 C C . HIS A 1 257 ? 18.462 37.375 20.499 1.00 34.04 257 HIS A C 1
ATOM 1797 O O . HIS A 1 257 ? 17.312 37.680 20.157 1.00 39.53 257 HIS A O 1
ATOM 1804 N N . ARG A 1 258 ? 19.006 37.783 21.638 1.00 37.85 258 ARG A N 1
ATOM 1805 C CA . ARG A 1 258 ? 18.328 38.761 22.508 1.00 44.11 258 ARG A CA 1
ATOM 1806 C C . ARG A 1 258 ? 18.068 40.071 21.748 1.00 38.77 258 ARG A C 1
ATOM 1807 O O . ARG A 1 258 ? 16.968 40.618 21.807 1.00 43.01 258 ARG A O 1
ATOM 1815 N N . THR A 1 259 ? 19.072 40.557 21.028 1.00 37.83 259 THR A N 1
ATOM 1816 C CA . THR A 1 259 ? 18.930 41.784 20.248 1.00 38.34 259 THR A CA 1
ATOM 1817 C C . THR A 1 259 ? 17.760 41.704 19.259 1.00 44.73 259 THR A C 1
ATOM 1818 O O . THR A 1 259 ? 16.948 42.631 19.191 1.00 38.43 259 THR A O 1
ATOM 1822 N N . LEU A 1 260 ? 17.673 40.603 18.511 1.00 42.05 260 LEU A N 1
ATOM 1823 C CA . LEU A 1 260 ? 16.555 40.381 17.568 1.00 41.79 260 LEU A CA 1
ATOM 1824 C C . LEU A 1 260 ? 15.192 40.446 18.211 1.00 43.37 260 LEU A C 1
ATOM 1825 O O . LEU A 1 260 ? 14.272 41.042 17.651 1.00 53.97 260 LEU A O 1
ATOM 1830 N N . LEU A 1 261 ? 15.042 39.810 19.370 1.00 39.90 261 LEU A N 1
ATOM 1831 C CA . LEU A 1 261 ? 13.716 39.706 20.003 1.00 44.54 261 LEU A CA 1
ATOM 1832 C C . LEU A 1 261 ? 13.341 40.906 20.855 1.00 43.53 261 LEU A C 1
ATOM 1833 O O . LEU A 1 261 ? 12.171 41.290 20.895 1.00 53.16 261 LEU A O 1
ATOM 1838 N N . TYR A 1 262 ? 14.309 41.471 21.571 1.00 50.62 262 TYR A N 1
ATOM 1839 C CA . TYR A 1 262 ? 14.045 42.602 22.461 1.00 47.70 262 TYR A CA 1
ATOM 1840 C C . TYR A 1 262 ? 14.327 43.932 21.769 1.00 49.95 262 TYR A C 1
ATOM 1841 O O . TYR A 1 262 ? 13.759 44.943 22.162 1.00 46.73 262 TYR A O 1
ATOM 1850 N N . GLY A 1 263 ? 15.191 43.934 20.751 1.00 42.10 263 GLY A N 1
ATOM 1851 C CA . GLY A 1 263 ? 15.755 45.168 20.230 1.00 48.11 263 GLY A CA 1
ATOM 1852 C C . GLY A 1 263 ? 17.030 45.555 20.964 1.00 45.73 263 GLY A C 1
ATOM 1853 O O . GLY A 1 263 ? 17.412 44.941 21.955 1.00 46.16 263 GLY A O 1
ATOM 1854 N N . GLY A 1 264 ? 17.678 46.602 20.464 1.00 44.84 264 GLY A N 1
ATOM 1855 C CA . GLY A 1 264 ? 18.920 47.089 21.032 1.00 42.24 264 GLY A CA 1
ATOM 1856 C C . GLY A 1 264 ? 20.026 47.143 20.005 1.00 40.34 264 GLY A C 1
ATOM 1857 O O . GLY A 1 264 ? 19.762 47.215 18.803 1.00 39.48 264 GLY A O 1
ATOM 1858 N N . ILE A 1 265 ? 21.263 47.186 20.503 1.00 34.80 265 ILE A N 1
ATOM 1859 C CA . ILE A 1 265 ? 22.447 47.211 19.675 1.00 36.71 265 ILE A CA 1
ATOM 1860 C C . ILE A 1 265 ? 23.484 46.237 20.226 1.00 37.56 265 ILE A C 1
ATOM 1861 O O . ILE A 1 265 ? 23.640 46.100 21.449 1.00 35.95 265 ILE A O 1
ATOM 1866 N N . PHE A 1 266 ? 24.138 45.530 19.299 1.00 36.91 266 PHE A N 1
ATOM 1867 C CA . PHE A 1 266 ? 25.249 44.624 19.600 1.00 38.99 266 PHE A CA 1
ATOM 1868 C C . PHE A 1 266 ? 26.466 45.085 18.817 1.00 36.11 266 PHE A C 1
ATOM 1869 O O . PHE A 1 266 ? 26.356 45.332 17.628 1.00 38.20 266 PHE A O 1
ATOM 1877 N N . CYS A 1 267 ? 27.599 45.248 19.503 1.00 44.16 267 CYS A N 1
ATOM 1878 C CA . CYS A 1 267 ? 28.800 45.831 18.919 1.00 41.28 267 CYS A CA 1
ATOM 1879 C C . CYS A 1 267 ? 30.031 45.006 19.206 1.00 43.46 267 CYS A C 1
ATOM 1880 O O . CYS A 1 267 ? 30.261 44.572 20.329 1.00 39.20 267 CYS A O 1
ATOM 1883 N N . TYR A 1 268 ? 30.804 44.783 18.156 1.00 46.84 268 TYR A N 1
ATOM 1884 C CA . TYR A 1 268 ? 32.180 44.378 18.250 1.00 44.29 268 TYR A CA 1
ATOM 1885 C C . TYR A 1 268 ? 32.992 45.430 17.501 1.00 48.34 268 TYR A C 1
ATOM 1886 O O . TYR A 1 268 ? 33.232 45.310 16.308 1.00 44.13 268 TYR A O 1
ATOM 1895 N N . PRO A 1 269 ? 33.370 46.522 18.196 1.00 47.11 269 PRO A N 1
ATOM 1896 C CA . PRO A 1 269 ? 33.953 47.675 17.502 1.00 46.44 269 PRO A CA 1
ATOM 1897 C C . PRO A 1 269 ? 35.395 47.401 17.160 1.00 48.25 269 PRO A C 1
ATOM 1898 O O . PRO A 1 269 ? 35.986 46.478 17.700 1.00 53.94 269 PRO A O 1
ATOM 1902 N N . LYS A 1 270 ? 35.960 48.238 16.317 1.00 49.57 270 LYS A N 1
ATOM 1903 C CA . LYS A 1 270 ? 37.382 48.204 16.027 1.00 51.37 270 LYS A CA 1
ATOM 1904 C C . LYS A 1 270 ? 38.171 48.555 17.300 1.00 54.24 270 LYS A C 1
ATOM 1905 O O . LYS A 1 270 ? 37.770 49.429 18.068 1.00 65.72 270 LYS A O 1
ATOM 1911 N N . ASP A 1 271 ? 39.294 47.882 17.518 1.00 54.89 271 ASP A N 1
ATOM 1912 C CA . ASP A 1 271 ? 40.192 48.223 18.625 1.00 62.09 271 ASP A CA 1
ATOM 1913 C C . ASP A 1 271 ? 41.676 48.115 18.230 1.00 76.07 271 ASP A C 1
ATOM 1914 O O . ASP A 1 271 ? 42.030 47.424 17.276 1.00 77.41 271 ASP A O 1
ATOM 1919 N N . ALA A 1 272 ? 42.522 48.849 18.954 1.00 81.19 272 ALA A N 1
ATOM 1920 C CA . ALA A 1 272 ? 43.961 48.961 18.658 1.00 93.40 272 ALA A CA 1
ATOM 1921 C C . ALA A 1 272 ? 44.725 47.622 18.560 1.00 89.87 272 ALA A C 1
ATOM 1922 O O . ALA A 1 272 ? 45.647 47.516 17.750 1.00 94.23 272 ALA A O 1
ATOM 1924 N N . ASN A 1 273 ? 44.337 46.631 19.372 1.00 93.89 273 ASN A N 1
ATOM 1925 C CA . ASN A 1 273 ? 44.930 45.267 19.352 1.00 108.28 273 ASN A CA 1
ATOM 1926 C C . ASN A 1 273 ? 44.313 44.338 18.273 1.00 113.32 273 ASN A C 1
ATOM 1927 O O . ASN A 1 273 ? 44.832 43.260 18.027 1.00 105.57 273 ASN A O 1
ATOM 1932 N N . GLN A 1 274 ? 43.234 44.748 17.606 1.00 118.35 274 GLN A N 1
ATOM 1933 C CA . GLN A 1 274 ? 42.554 43.886 16.634 1.00 99.48 274 GLN A CA 1
ATOM 1934 C C . GLN A 1 274 ? 42.038 44.839 15.565 1.00 89.21 274 GLN A C 1
ATOM 1935 O O . GLN A 1 274 ? 40.870 45.216 15.574 1.00 74.89 274 GLN A O 1
ATOM 1941 N N . VAL A 1 275 ? 42.933 45.226 14.659 1.00 89.67 275 VAL A N 1
ATOM 1942 C CA . VAL A 1 275 ? 42.705 46.390 13.761 1.00 91.84 275 VAL A CA 1
ATOM 1943 C C . VAL A 1 275 ? 41.591 46.085 12.741 1.00 99.52 275 VAL A C 1
ATOM 1944 O O . VAL A 1 275 ? 40.767 46.946 12.414 1.00 107.23 275 VAL A O 1
ATOM 1948 N N . GLU A 1 276 ? 41.527 44.834 12.294 1.00 115.88 276 GLU A N 1
ATOM 1949 C CA . GLU A 1 276 ? 40.565 44.421 11.268 1.00 101.94 276 GLU A CA 1
ATOM 1950 C C . GLU A 1 276 ? 39.212 43.993 11.856 1.00 86.38 276 GLU A C 1
ATOM 1951 O O . GLU A 1 276 ? 38.309 43.653 11.115 1.00 107.22 276 GLU A O 1
ATOM 1957 N N . GLY A 1 277 ? 39.120 43.926 13.178 1.00 78.76 277 GLY A N 1
ATOM 1958 C CA . GLY A 1 277 ? 37.899 43.578 13.887 1.00 77.77 277 GLY A CA 1
ATOM 1959 C C . GLY A 1 277 ? 37.960 42.162 14.448 1.00 66.31 277 GLY A C 1
ATOM 1960 O O . GLY A 1 277 ? 38.960 41.493 14.270 1.00 63.22 277 GLY A O 1
ATOM 1961 N N . LYS A 1 278 ? 36.880 41.698 15.076 1.00 56.39 278 LYS A N 1
ATOM 1962 C CA . LYS A 1 278 ? 36.872 40.409 15.765 1.00 67.55 278 LYS A CA 1
ATOM 1963 C C . LYS A 1 278 ? 36.199 39.304 14.966 1.00 60.44 278 LYS A C 1
ATOM 1964 O O . LYS A 1 278 ? 36.750 38.229 14.854 1.00 54.01 278 LYS A O 1
ATOM 1970 N N . LEU A 1 279 ? 35.044 39.594 14.379 1.00 59.93 279 LEU A N 1
ATOM 1971 C CA . LEU A 1 279 ? 34.239 38.582 13.762 1.00 48.51 279 LEU A CA 1
ATOM 1972 C C . LEU A 1 279 ? 34.682 38.321 12.323 1.00 52.53 279 LEU A C 1
ATOM 1973 O O . LEU A 1 279 ? 35.054 39.247 11.558 1.00 46.93 279 LEU A O 1
ATOM 1978 N N . ARG A 1 280 ? 34.669 37.039 11.985 1.00 50.85 280 ARG A N 1
ATOM 1979 C CA . ARG A 1 280 ? 34.932 36.578 10.637 1.00 53.99 280 ARG A CA 1
ATOM 1980 C C . ARG A 1 280 ? 33.702 36.895 9.784 1.00 45.78 280 ARG A C 1
ATOM 1981 O O . ARG A 1 280 ? 32.568 36.603 10.173 1.00 48.96 280 ARG A O 1
ATOM 1989 N N . LEU A 1 281 ? 33.939 37.474 8.610 1.00 45.49 281 LEU A N 1
ATOM 1990 C CA . LEU A 1 281 ? 32.875 37.839 7.660 1.00 48.04 281 LEU A CA 1
ATOM 1991 C C . LEU A 1 281 ? 32.005 36.678 7.165 1.00 42.84 281 LEU A C 1
ATOM 1992 O O . LEU A 1 281 ? 30.775 36.718 7.290 1.00 48.78 281 LEU A O 1
ATOM 1997 N N . LEU A 1 282 ? 32.629 35.663 6.586 1.00 49.84 282 LEU A N 1
ATOM 1998 C CA . LEU A 1 282 ? 31.877 34.573 5.957 1.00 53.59 282 LEU A CA 1
ATOM 1999 C C . LEU A 1 282 ? 31.113 33.701 6.934 1.00 56.24 282 LEU A C 1
ATOM 2000 O O . LEU A 1 282 ? 29.975 33.283 6.663 1.00 57.60 282 LEU A O 1
ATOM 2005 N N . TYR A 1 283 ? 31.764 33.390 8.045 1.00 51.40 283 TYR A N 1
ATOM 2006 C CA . TYR A 1 283 ? 31.273 32.364 8.952 1.00 49.54 283 TYR A CA 1
ATOM 2007 C C . TYR A 1 283 ? 30.290 32.903 9.989 1.00 49.58 283 TYR A C 1
ATOM 2008 O O . TYR A 1 283 ? 29.431 32.136 10.442 1.00 48.54 283 TYR A O 1
ATOM 2017 N N . GLU A 1 284 ? 30.397 34.198 10.331 1.00 39.65 284 GLU A N 1
ATOM 2018 C CA . GLU A 1 284 ? 29.634 34.805 11.432 1.00 42.63 284 GLU A CA 1
ATOM 2019 C C . GLU A 1 284 ? 28.941 36.106 11.061 1.00 37.40 284 GLU A C 1
ATOM 2020 O O . GLU A 1 284 ? 27.727 36.203 11.140 1.00 44.42 284 GLU A O 1
ATOM 2026 N N . ALA A 1 285 ? 29.706 37.120 10.661 1.00 42.78 285 ALA A N 1
ATOM 2027 C CA . ALA A 1 285 ? 29.147 38.479 10.453 1.00 43.51 285 ALA A CA 1
ATOM 2028 C C . ALA A 1 285 ? 28.137 38.587 9.286 1.00 41.46 285 ALA A C 1
ATOM 2029 O O . ALA A 1 285 ? 27.060 39.127 9.469 1.00 44.28 285 ALA A O 1
ATOM 2031 N N . ALA A 1 286 ? 28.452 38.035 8.116 1.00 38.69 286 ALA A N 1
ATOM 2032 C CA . ALA A 1 286 ? 27.512 38.085 6.979 1.00 36.77 286 ALA A CA 1
ATOM 2033 C C . ALA A 1 286 ? 26.207 37.303 7.202 1.00 38.98 286 ALA A C 1
ATOM 2034 O O . ALA A 1 286 ? 25.129 37.818 6.934 1.00 39.78 286 ALA A O 1
ATOM 2036 N N . PRO A 1 287 ? 26.277 36.059 7.718 1.00 46.11 287 PRO A N 1
ATOM 2037 C CA . PRO A 1 287 ? 25.023 35.364 8.026 1.00 37.92 287 PRO A CA 1
ATOM 2038 C C . PRO A 1 287 ? 24.158 36.110 9.033 1.00 35.10 287 PRO A C 1
ATOM 2039 O O . PRO A 1 287 ? 22.953 36.267 8.830 1.00 40.80 287 PRO A O 1
ATOM 2043 N N . MET A 1 288 ? 24.763 36.561 10.123 1.00 36.25 288 MET A N 1
ATOM 2044 C CA . MET A 1 288 ? 24.026 37.373 11.110 1.00 36.29 288 MET A CA 1
ATOM 2045 C C . MET A 1 288 ? 23.493 38.682 10.524 1.00 35.77 288 MET A C 1
ATOM 2046 O O . MET A 1 288 ? 22.392 39.107 10.872 1.00 36.44 288 MET A O 1
ATOM 2051 N N . ALA A 1 289 ? 24.259 39.315 9.630 1.00 35.31 289 ALA A N 1
ATOM 2052 C CA . ALA A 1 289 ? 23.801 40.538 8.980 1.00 39.49 289 ALA A CA 1
ATOM 2053 C C . ALA A 1 289 ? 22.543 40.295 8.159 1.00 41.71 289 ALA A C 1
ATOM 2054 O O . ALA A 1 289 ? 21.622 41.120 8.173 1.00 52.33 289 ALA A O 1
ATOM 2056 N N . MET A 1 290 ? 22.490 39.168 7.458 1.00 40.74 290 MET A N 1
ATOM 2057 C CA . MET A 1 290 ? 21.308 38.841 6.638 1.00 43.27 290 MET A CA 1
ATOM 2058 C C . MET A 1 290 ? 20.081 38.643 7.524 1.00 40.35 290 MET A C 1
ATOM 2059 O O . MET A 1 290 ? 18.996 39.092 7.188 1.00 49.01 290 MET A O 1
ATOM 2064 N N . ILE A 1 291 ? 20.250 37.948 8.640 1.00 36.90 291 ILE A N 1
ATOM 2065 C CA . ILE A 1 291 ? 19.141 37.750 9.559 1.00 37.18 291 ILE A CA 1
ATOM 2066 C C . ILE A 1 291 ? 18.635 39.085 10.133 1.00 33.45 291 ILE A C 1
ATOM 2067 O O . ILE A 1 291 ? 17.432 39.349 10.105 1.00 41.00 291 ILE A O 1
ATOM 2072 N N . VAL A 1 292 ? 19.556 39.919 10.613 1.00 37.69 292 VAL A N 1
ATOM 2073 C CA . VAL A 1 292 ? 19.215 41.229 11.195 1.00 37.68 292 VAL A CA 1
ATOM 2074 C C . VAL A 1 292 ? 18.531 42.152 10.174 1.00 40.42 292 VAL A C 1
ATOM 2075 O O . VAL A 1 292 ? 17.512 42.777 10.500 1.00 44.42 292 VAL A O 1
ATOM 2079 N N . GLU A 1 293 ? 19.043 42.220 8.949 1.00 38.76 293 GLU A N 1
ATOM 2080 C CA . GLU A 1 293 ? 18.371 43.041 7.907 1.00 48.94 293 GLU A CA 1
ATOM 2081 C C . GLU A 1 293 ? 16.977 42.519 7.570 1.00 43.65 293 GLU A C 1
ATOM 2082 O O . GLU A 1 293 ? 16.024 43.296 7.481 1.00 43.11 293 GLU A O 1
ATOM 2088 N N . GLN A 1 294 ? 16.851 41.201 7.414 1.00 41.20 294 GLN A N 1
ATOM 2089 C CA . GLN A 1 294 ? 15.549 40.569 7.110 1.00 39.69 294 GLN A CA 1
ATOM 2090 C C . GLN A 1 294 ? 14.507 40.734 8.221 1.00 38.39 294 GLN A C 1
ATOM 2091 O O . GLN A 1 294 ? 13.316 40.680 7.958 1.00 44.14 294 GLN A O 1
ATOM 2097 N N . ALA A 1 295 ? 14.953 40.942 9.452 1.00 37.48 295 ALA A N 1
ATOM 2098 C CA . ALA A 1 295 ? 14.057 41.289 10.561 1.00 41.67 295 ALA A CA 1
ATOM 2099 C C . ALA A 1 295 ? 13.778 42.791 10.714 1.00 42.80 295 ALA A C 1
ATOM 2100 O O . ALA A 1 295 ? 13.107 43.188 11.665 1.00 44.06 295 ALA A O 1
ATOM 2102 N N . GLY A 1 296 ? 14.301 43.622 9.810 1.00 42.93 296 GLY A N 1
ATOM 2103 C CA . GLY A 1 296 ? 14.077 45.079 9.851 1.00 39.13 296 GLY A CA 1
ATOM 2104 C C . GLY A 1 296 ? 15.110 45.908 10.607 1.00 39.21 296 GLY A C 1
ATOM 2105 O O . GLY A 1 296 ? 14.892 47.084 10.834 1.00 43.60 296 GLY A O 1
ATOM 2106 N N . GLY A 1 297 ? 16.243 45.316 10.981 1.00 40.33 297 GLY A N 1
ATOM 2107 C CA . GLY A 1 297 ? 17.330 46.053 11.638 1.00 47.69 297 GLY A CA 1
ATOM 2108 C C . GLY A 1 297 ? 18.400 46.524 10.665 1.00 48.96 297 GLY A C 1
ATOM 2109 O O . GLY A 1 297 ? 18.207 46.484 9.445 1.00 46.85 297 GLY A O 1
ATOM 2110 N N . LYS A 1 298 ? 19.520 46.996 11.211 1.00 45.79 298 LYS A N 1
ATOM 2111 C CA . LYS A 1 298 ? 20.677 47.393 10.411 1.00 47.02 298 LYS A CA 1
ATOM 2112 C C . LYS A 1 298 ? 21.871 46.610 10.876 1.00 40.47 298 LYS A C 1
ATOM 2113 O O . LYS A 1 298 ? 21.976 46.275 12.062 1.00 44.84 298 LYS A O 1
ATOM 2119 N N . ALA A 1 299 ? 22.785 46.367 9.936 1.00 39.48 299 ALA A N 1
ATOM 2120 C CA . ALA A 1 299 ? 23.996 45.599 10.171 1.00 37.80 299 ALA A CA 1
ATOM 2121 C C . ALA A 1 299 ? 25.149 46.208 9.397 1.00 40.66 299 ALA A C 1
ATOM 2122 O O . ALA A 1 299 ? 25.267 46.000 8.185 1.00 45.45 299 ALA A O 1
ATOM 2124 N N . VAL A 1 300 ? 25.983 46.993 10.083 1.00 44.27 300 VAL A N 1
ATOM 2125 C CA . VAL A 1 300 ? 27.062 47.719 9.412 1.00 39.40 300 VAL A CA 1
ATOM 2126 C C . VAL A 1 300 ? 28.435 47.362 9.954 1.00 44.73 300 VAL A C 1
ATOM 2127 O O . VAL A 1 300 ? 28.563 46.904 11.092 1.00 38.28 300 VAL A O 1
ATOM 2131 N N . GLY A 1 301 ? 29.451 47.587 9.116 1.00 42.39 301 GLY A N 1
ATOM 2132 C CA . GLY A 1 301 ? 30.854 47.386 9.477 1.00 44.06 301 GLY A CA 1
ATOM 2133 C C . GLY A 1 301 ? 31.539 48.720 9.576 1.00 44.28 301 GLY A C 1
ATOM 2134 O O . GLY A 1 301 ? 30.923 49.692 9.990 1.00 50.62 301 GLY A O 1
ATOM 2135 N N . SER A 1 302 ? 32.810 48.771 9.193 1.00 50.95 302 SER A N 1
ATOM 2136 C CA . SER A 1 302 ? 33.554 50.031 9.149 1.00 57.83 302 SER A CA 1
ATOM 2137 C C . SER A 1 302 ? 33.076 51.003 8.065 1.00 61.69 302 SER A C 1
ATOM 2138 O O . SER A 1 302 ? 33.272 52.212 8.193 1.00 55.11 302 SER A O 1
ATOM 2141 N N . ASN A 1 303 ? 32.488 50.487 6.989 1.00 59.23 303 ASN A N 1
ATOM 2142 C CA . ASN A 1 303 ? 32.120 51.318 5.858 1.00 62.17 303 ASN A CA 1
ATOM 2143 C C . ASN A 1 303 ? 30.861 50.807 5.163 1.00 53.16 303 ASN A C 1
ATOM 2144 O O . ASN A 1 303 ? 30.914 50.306 4.050 1.00 53.32 303 ASN A O 1
ATOM 2149 N N . GLY A 1 304 ? 29.733 50.971 5.831 1.00 48.92 304 GLY A N 1
ATOM 2150 C CA . GLY A 1 304 ? 28.439 50.589 5.293 1.00 43.89 304 GLY A CA 1
ATOM 2151 C C . GLY A 1 304 ? 28.041 49.165 5.645 1.00 50.79 304 GLY A C 1
ATOM 2152 O O . GLY A 1 304 ? 28.611 48.525 6.550 1.00 46.54 304 GLY A O 1
ATOM 2153 N N . ARG A 1 305 ? 27.082 48.657 4.874 1.00 46.63 305 ARG A N 1
ATOM 2154 C CA . ARG A 1 305 ? 26.492 47.341 5.088 1.00 46.56 305 ARG A CA 1
ATOM 2155 C C . ARG A 1 305 ? 27.520 46.215 5.011 1.00 44.32 305 ARG A C 1
ATOM 2156 O O . ARG A 1 305 ? 28.321 46.169 4.073 1.00 54.07 305 ARG A O 1
ATOM 2164 N N . ILE A 1 306 ? 27.473 45.312 5.986 1.00 44.18 306 ILE A N 1
ATOM 2165 C CA . ILE A 1 306 ? 28.295 44.097 5.992 1.00 41.40 306 ILE A CA 1
ATOM 2166 C C . ILE A 1 306 ? 28.081 43.287 4.708 1.00 45.40 306 ILE A C 1
ATOM 2167 O O . ILE A 1 306 ? 29.048 42.817 4.102 1.00 44.06 306 ILE A O 1
ATOM 2172 N N . LEU A 1 307 ? 26.818 43.164 4.289 1.00 42.83 307 LEU A N 1
ATOM 2173 C CA . LEU A 1 307 ? 26.461 42.398 3.109 1.00 44.98 307 LEU A CA 1
ATOM 2174 C C . LEU A 1 307 ? 27.046 42.927 1.807 1.00 53.30 307 LEU A C 1
ATOM 2175 O O . LEU A 1 307 ? 27.196 42.162 0.850 1.00 50.23 307 LEU A O 1
ATOM 2180 N N . GLU A 1 308 ? 27.369 44.223 1.757 1.00 48.31 308 GLU A N 1
ATOM 2181 C CA . GLU A 1 308 ? 27.981 44.829 0.549 1.00 55.20 308 GLU A CA 1
ATOM 2182 C C . GLU A 1 308 ? 29.509 44.684 0.480 1.00 56.85 308 GLU A C 1
ATOM 2183 O O . GLU A 1 308 ? 30.092 45.071 -0.523 1.00 60.96 308 GLU A O 1
ATOM 2189 N N . GLN A 1 309 ? 30.160 44.146 1.517 1.00 51.71 309 GLN A N 1
ATOM 2190 C CA . GLN A 1 309 ? 31.624 44.007 1.490 1.00 55.24 309 GLN A CA 1
ATOM 2191 C C . GLN A 1 309 ? 32.055 42.883 0.563 1.00 55.98 309 GLN A C 1
ATOM 2192 O O . GLN A 1 309 ? 31.414 41.835 0.508 1.00 56.37 309 GLN A O 1
ATOM 2198 N N . SER A 1 310 ? 33.145 43.113 -0.163 1.00 71.90 310 SER A N 1
ATOM 2199 C CA . SER A 1 310 ? 33.738 42.076 -1.012 1.00 86.65 310 SER A CA 1
ATOM 2200 C C . SER A 1 310 ? 34.467 41.044 -0.160 1.00 95.66 310 SER A C 1
ATOM 2201 O O . SER A 1 310 ? 35.123 41.395 0.832 1.00 88.81 310 SER A O 1
ATOM 2204 N N . ILE A 1 311 ? 34.366 39.780 -0.564 1.00 92.73 311 ILE A N 1
ATOM 2205 C CA . ILE A 1 311 ? 35.175 38.710 0.018 1.00 91.33 311 ILE A CA 1
ATOM 2206 C C . ILE A 1 311 ? 36.493 38.594 -0.762 1.00 101.26 311 ILE A C 1
ATOM 2207 O O . ILE A 1 311 ? 36.511 38.203 -1.935 1.00 105.94 311 ILE A O 1
ATOM 2212 N N . THR A 1 312 ? 37.580 39.000 -0.109 1.00 122.72 312 THR A N 1
ATOM 2213 C CA . THR A 1 312 ? 38.942 38.878 -0.637 1.00 134.30 312 THR A CA 1
ATOM 2214 C C . THR A 1 312 ? 39.649 37.649 -0.047 1.00 123.20 312 THR A C 1
ATOM 2215 O O . THR A 1 312 ? 40.555 37.100 -0.676 1.00 137.40 312 THR A O 1
ATOM 2219 N N . ARG A 1 313 ? 39.212 37.216 1.139 1.00 102.09 313 ARG A N 1
ATOM 2220 C CA . ARG A 1 313 ? 39.927 36.239 1.959 1.00 85.74 313 ARG A CA 1
ATOM 2221 C C . ARG A 1 313 ? 38.935 35.339 2.700 1.00 81.61 313 ARG A C 1
ATOM 2222 O O . ARG A 1 313 ? 37.935 35.811 3.209 1.00 72.34 313 ARG A O 1
ATOM 2230 N N . LEU A 1 314 ? 39.178 34.037 2.720 1.00 75.04 314 LEU A N 1
ATOM 2231 C CA . LEU A 1 314 ? 38.276 33.093 3.393 1.00 67.10 314 LEU A CA 1
ATOM 2232 C C . LEU A 1 314 ? 38.090 33.440 4.880 1.00 63.47 314 LEU A C 1
ATOM 2233 O O . LEU A 1 314 ? 36.980 33.340 5.394 1.00 54.87 314 LEU A O 1
ATOM 2238 N N . HIS A 1 315 ? 39.153 33.917 5.527 1.00 62.73 315 HIS A N 1
ATOM 2239 C CA . HIS A 1 315 ? 39.174 34.194 6.961 1.00 64.80 315 HIS A CA 1
ATOM 2240 C C . HIS A 1 315 ? 39.219 35.690 7.304 1.00 71.32 315 HIS A C 1
ATOM 2241 O O . HIS A 1 315 ? 39.679 36.078 8.376 1.00 76.11 315 HIS A O 1
ATOM 2248 N N . GLN A 1 316 ? 38.709 36.521 6.404 1.00 66.28 316 GLN A N 1
ATOM 2249 C CA . GLN A 1 316 ? 38.747 37.959 6.604 1.00 64.37 316 GLN A CA 1
ATOM 2250 C C . GLN A 1 316 ? 37.785 38.349 7.726 1.00 62.56 316 GLN A C 1
ATOM 2251 O O . GLN A 1 316 ? 36.815 37.647 8.013 1.00 64.33 316 GLN A O 1
ATOM 2257 N N . ARG A 1 317 ? 38.067 39.483 8.341 1.00 60.23 317 ARG A N 1
ATOM 2258 C CA . ARG A 1 317 ? 37.321 39.944 9.491 1.00 57.54 317 ARG A CA 1
ATOM 2259 C C . ARG A 1 317 ? 36.775 41.340 9.329 1.00 52.11 317 ARG A C 1
ATOM 2260 O O . ARG A 1 317 ? 37.185 42.094 8.443 1.00 64.60 317 ARG A O 1
ATOM 2268 N N . THR A 1 318 ? 35.850 41.675 10.216 1.00 50.59 318 THR A N 1
ATOM 2269 C CA . THR A 1 318 ? 35.201 42.972 10.217 1.00 50.46 318 THR A CA 1
ATOM 2270 C C . THR A 1 318 ? 34.695 43.285 11.613 1.00 50.26 318 THR A C 1
ATOM 2271 O O . THR A 1 318 ? 34.311 42.364 12.330 1.00 46.76 318 THR A O 1
ATOM 2275 N N . PRO A 1 319 ? 34.677 44.588 11.988 1.00 49.46 319 PRO A N 1
ATOM 2276 C CA . PRO A 1 319 ? 33.868 44.982 13.133 1.00 41.16 319 PRO A CA 1
ATOM 2277 C C . PRO A 1 319 ? 32.404 44.968 12.767 1.00 39.33 319 PRO A C 1
ATOM 2278 O O . PRO A 1 319 ? 32.071 44.914 11.589 1.00 49.44 319 PRO A O 1
ATOM 2282 N N . VAL A 1 320 ? 31.526 44.974 13.762 1.00 36.11 320 VAL A N 1
ATOM 2283 C CA . VAL A 1 320 ? 30.084 44.935 13.522 1.00 37.36 320 VAL A CA 1
ATOM 2284 C C . VAL A 1 320 ? 29.343 45.846 14.487 1.00 44.25 320 VAL A C 1
ATOM 2285 O O . VAL A 1 320 ? 29.715 45.959 15.661 1.00 47.66 320 VAL A O 1
ATOM 2289 N N . TYR A 1 321 ? 28.285 46.471 13.966 1.00 42.42 321 TYR A N 1
ATOM 2290 C CA . TYR A 1 321 ? 27.319 47.247 14.727 1.00 36.60 321 TYR A CA 1
ATOM 2291 C C . TYR A 1 321 ? 25.943 46.829 14.218 1.00 40.72 321 TYR A C 1
ATOM 2292 O O . TYR A 1 321 ? 25.559 47.196 13.097 1.00 44.02 321 TYR A O 1
ATOM 2301 N N . PHE A 1 322 ? 25.245 46.007 15.012 1.00 38.21 322 PHE A N 1
ATOM 2302 C CA . PHE A 1 322 ? 24.018 45.332 14.613 1.00 38.24 322 PHE A CA 1
ATOM 2303 C C . PHE A 1 322 ? 22.882 45.695 15.533 1.00 36.66 322 PHE A C 1
ATOM 2304 O O . PHE A 1 322 ? 23.051 45.714 16.743 1.00 44.91 322 PHE A O 1
ATOM 2312 N N . GLY A 1 323 ? 21.702 45.911 14.969 1.00 41.94 323 GLY A N 1
ATOM 2313 C CA . GLY A 1 323 ? 20.482 45.873 15.762 1.00 35.18 323 GLY A CA 1
ATOM 2314 C C . GLY A 1 323 ? 19.383 46.790 15.267 1.00 42.29 323 GLY A C 1
ATOM 2315 O O . GLY A 1 323 ? 19.197 46.969 14.047 1.00 34.50 323 GLY A O 1
ATOM 2316 N N . SER A 1 324 ? 18.631 47.318 16.237 1.00 35.34 324 SER A N 1
ATOM 2317 C CA . SER A 1 324 ? 17.538 48.233 16.009 1.00 37.64 324 SER A CA 1
ATOM 2318 C C . SER A 1 324 ? 18.038 49.412 15.170 1.00 40.33 324 SER A C 1
ATOM 2319 O O . SER A 1 324 ? 19.136 49.909 15.390 1.00 38.86 324 SER A O 1
ATOM 2322 N N . ARG A 1 325 ? 17.257 49.786 14.170 1.00 41.26 325 ARG A N 1
ATOM 2323 C CA . ARG A 1 325 ? 17.752 50.682 13.133 1.00 47.10 325 ARG A CA 1
ATOM 2324 C C . ARG A 1 325 ? 18.058 52.076 13.652 1.00 41.65 325 ARG A C 1
ATOM 2325 O O . ARG A 1 325 ? 19.085 52.636 13.285 1.00 43.63 325 ARG A O 1
ATOM 2333 N N . GLN A 1 326 ? 17.241 52.602 14.559 1.00 44.87 326 GLN A N 1
ATOM 2334 C CA . GLN A 1 326 ? 17.545 53.897 15.191 1.00 49.60 326 GLN A CA 1
ATOM 2335 C C . GLN A 1 326 ? 18.714 53.862 16.182 1.00 49.52 326 GLN A C 1
ATOM 2336 O O . GLN A 1 326 ? 19.432 54.845 16.300 1.00 52.58 326 GLN A O 1
ATOM 2342 N N . GLU A 1 327 ? 18.956 52.721 16.831 1.00 42.91 327 GLU A N 1
ATOM 2343 C CA . GLU A 1 327 ? 20.129 52.571 17.702 1.00 40.54 327 GLU A CA 1
ATOM 2344 C C . GLU A 1 327 ? 21.433 52.522 16.909 1.00 35.94 327 GLU A C 1
ATOM 2345 O O . GLU A 1 327 ? 22.416 53.141 17.303 1.00 47.66 327 GLU A O 1
ATOM 2351 N N . VAL A 1 328 ? 21.442 51.805 15.792 1.00 38.54 328 VAL A N 1
ATOM 2352 C CA . VAL A 1 328 ? 22.611 51.790 14.899 1.00 41.07 328 VAL A CA 1
ATOM 2353 C C . VAL A 1 328 ? 22.846 53.169 14.271 1.00 41.99 328 VAL A C 1
ATOM 2354 O O . VAL A 1 328 ? 23.995 53.544 14.093 1.00 48.70 328 VAL A O 1
ATOM 2358 N N . ASP A 1 329 ? 21.779 53.902 13.935 1.00 42.98 329 ASP A N 1
ATOM 2359 C CA . ASP A 1 329 ? 21.906 55.285 13.412 1.00 47.62 329 ASP A CA 1
ATOM 2360 C C . ASP A 1 329 ? 22.552 56.219 14.432 1.00 45.98 329 ASP A C 1
ATOM 2361 O O . ASP A 1 329 ? 23.392 57.025 14.058 1.00 45.69 329 ASP A O 1
ATOM 2366 N N . LEU A 1 330 ? 22.173 56.101 15.709 1.00 47.83 330 LEU A N 1
ATOM 2367 C CA . LEU A 1 330 ? 22.760 56.935 16.762 1.00 49.49 330 LEU A CA 1
ATOM 2368 C C . LEU A 1 330 ? 24.251 56.646 16.890 1.00 49.73 330 LEU A C 1
ATOM 2369 O O . LEU A 1 330 ? 25.054 57.569 17.010 1.00 53.88 330 LEU A O 1
ATOM 2374 N N . CYS A 1 331 ? 24.607 55.365 16.841 1.00 50.03 331 CYS A N 1
ATOM 2375 C CA . CYS A 1 331 ? 25.999 54.917 16.896 1.00 48.37 331 CYS A CA 1
ATOM 2376 C C . CYS A 1 331 ? 26.809 55.488 15.723 1.00 42.20 331 CYS A C 1
ATOM 2377 O O . CYS A 1 331 ? 27.888 56.027 15.923 1.00 45.97 331 CYS A O 1
ATOM 2380 N N . MET A 1 332 ? 26.277 55.381 14.516 1.00 46.31 332 MET A N 1
ATOM 2381 C CA . MET A 1 332 ? 26.955 55.911 13.326 1.00 47.81 332 MET A CA 1
ATOM 2382 C C . MET A 1 332 ? 27.054 57.440 13.312 1.00 52.06 332 MET A C 1
ATOM 2383 O O . MET A 1 332 ? 27.981 57.976 12.724 1.00 51.00 332 MET A O 1
ATOM 2388 N N . ALA A 1 333 ? 26.126 58.126 13.974 1.00 45.94 333 ALA A N 1
ATOM 2389 C CA . ALA A 1 333 ? 26.189 59.575 14.109 1.00 45.54 333 ALA A CA 1
ATOM 2390 C C . ALA A 1 333 ? 27.409 60.043 14.905 1.00 48.09 333 ALA A C 1
ATOM 2391 O O . ALA A 1 333 ? 27.972 61.092 14.589 1.00 51.71 333 ALA A O 1
ATOM 2393 N N . PHE A 1 334 ? 27.835 59.282 15.917 1.00 40.69 334 PHE A N 1
ATOM 2394 C CA . PHE A 1 334 ? 29.109 59.587 16.592 1.00 44.82 334 PHE A CA 1
ATOM 2395 C C . PHE A 1 334 ? 30.322 59.356 15.690 1.00 45.11 334 PHE A C 1
ATOM 2396 O O . PHE A 1 334 ? 31.279 60.138 15.722 1.00 54.74 334 PHE A O 1
ATOM 2404 N N . ARG A 1 335 ? 30.286 58.306 14.878 1.00 48.58 335 ARG A N 1
ATOM 2405 C CA . ARG A 1 335 ? 31.381 58.048 13.938 1.00 55.80 335 ARG A CA 1
ATOM 2406 C C . ARG A 1 335 ? 31.458 59.179 12.908 1.00 53.36 335 ARG A C 1
ATOM 2407 O O . ARG A 1 335 ? 32.552 59.652 12.594 1.00 53.18 335 ARG A O 1
ATOM 2415 N N . ASP A 1 336 ? 30.298 59.594 12.389 1.00 57.18 336 ASP A N 1
ATOM 2416 C CA . ASP A 1 336 ? 30.217 60.645 11.363 1.00 71.77 336 ASP A CA 1
ATOM 2417 C C . ASP A 1 336 ? 30.523 61.954 12.144 1.00 86.93 336 ASP A C 1
ATOM 2418 O O . ASP A 1 336 ? 30.081 62.068 13.271 1.00 109.17 336 ASP A O 1
ATOM 2423 N N . ARG A 1 337 ? 31.266 62.908 11.597 1.00 91.44 337 ARG A N 1
ATOM 2424 C CA . ARG A 1 337 ? 31.633 64.159 12.312 1.00 122.85 337 ARG A CA 1
ATOM 2425 C C . ARG A 1 337 ? 32.910 63.934 13.125 1.00 123.46 337 ARG A C 1
ATOM 2426 O O . ARG A 1 337 ? 32.863 63.526 14.280 1.00 99.87 337 ARG A O 1
ATOM 2434 N N . THR B 1 8 ? 26.084 2.961 37.888 1.00 103.96 8 THR B N 1
ATOM 2435 C CA . THR B 1 8 ? 25.541 3.586 39.141 1.00 110.01 8 THR B CA 1
ATOM 2436 C C . THR B 1 8 ? 26.230 4.929 39.439 1.00 107.54 8 THR B C 1
ATOM 2437 O O . THR B 1 8 ? 27.288 4.954 40.070 1.00 136.53 8 THR B O 1
ATOM 2441 N N . PRO B 1 9 ? 25.639 6.046 38.980 1.00 104.19 9 PRO B N 1
ATOM 2442 C CA . PRO B 1 9 ? 26.166 7.364 39.361 1.00 99.54 9 PRO B CA 1
ATOM 2443 C C . PRO B 1 9 ? 25.705 7.838 40.762 1.00 84.28 9 PRO B C 1
ATOM 2444 O O . PRO B 1 9 ? 24.689 7.347 41.290 1.00 78.24 9 PRO B O 1
ATOM 2448 N N . THR B 1 10 ? 26.468 8.765 41.348 1.00 69.86 10 THR B N 1
ATOM 2449 C CA . THR B 1 10 ? 26.183 9.313 42.687 1.00 68.80 10 THR B CA 1
ATOM 2450 C C . THR B 1 10 ? 25.111 10.394 42.620 1.00 55.38 10 THR B C 1
ATOM 2451 O O . THR B 1 10 ? 25.368 11.476 42.101 1.00 55.80 10 THR B O 1
ATOM 2455 N N . THR B 1 11 ? 23.922 10.106 43.146 1.00 49.37 11 THR B N 1
ATOM 2456 C CA . THR B 1 11 ? 22.840 11.089 43.143 1.00 48.42 11 THR B CA 1
ATOM 2457 C C . THR B 1 11 ? 22.946 12.071 44.314 1.00 52.24 11 THR B C 1
ATOM 2458 O O . THR B 1 11 ? 23.627 11.808 45.312 1.00 50.60 11 THR B O 1
ATOM 2462 N N . LEU B 1 12 ? 22.253 13.195 44.169 1.00 45.00 12 LEU B N 1
ATOM 2463 C CA . LEU B 1 12 ? 22.182 14.206 45.208 1.00 49.44 12 LEU B CA 1
ATOM 2464 C C . LEU B 1 12 ? 21.614 13.626 46.502 1.00 48.35 12 LEU B C 1
ATOM 2465 O O . LEU B 1 12 ? 22.183 13.818 47.578 1.00 48.66 12 LEU B O 1
ATOM 2470 N N . THR B 1 13 ? 20.522 12.889 46.379 1.00 51.66 13 THR B N 1
ATOM 2471 C CA . THR B 1 13 ? 19.921 12.175 47.507 1.00 54.74 13 THR B CA 1
ATOM 2472 C C . THR B 1 13 ? 20.899 11.240 48.232 1.00 56.96 13 THR B C 1
ATOM 2473 O O . THR B 1 13 ? 20.953 11.230 49.457 1.00 58.89 13 THR B O 1
ATOM 2477 N N . GLN B 1 14 ? 21.667 10.462 47.475 1.00 58.05 14 GLN B N 1
ATOM 2478 C CA . GLN B 1 14 ? 22.710 9.606 48.063 1.00 52.39 14 GLN B CA 1
ATOM 2479 C C . GLN B 1 14 ? 23.769 10.418 48.794 1.00 50.35 14 GLN B C 1
ATOM 2480 O O . GLN B 1 14 ? 24.175 10.065 49.887 1.00 45.18 14 GLN B O 1
ATOM 2486 N N . TYR B 1 15 ? 24.232 11.493 48.155 1.00 55.65 15 TYR B N 1
ATOM 2487 C CA . TYR B 1 15 ? 25.245 12.381 48.728 1.00 53.01 15 TYR B CA 1
ATOM 2488 C C . TYR B 1 15 ? 24.782 12.973 50.075 1.00 52.41 15 TYR B C 1
ATOM 2489 O O . TYR B 1 15 ? 25.525 12.941 51.051 1.00 56.50 15 TYR B O 1
ATOM 2498 N N . ILE B 1 16 ? 23.533 13.409 50.136 1.00 50.50 16 ILE B N 1
ATOM 2499 C CA . ILE B 1 16 ? 22.945 13.969 51.355 1.00 56.35 16 ILE B CA 1
ATOM 2500 C C . ILE B 1 16 ? 22.868 12.933 52.476 1.00 62.00 16 ILE B C 1
ATOM 2501 O O . ILE B 1 16 ? 23.232 13.231 53.613 1.00 61.84 16 ILE B O 1
ATOM 2506 N N . ILE B 1 17 ? 22.391 11.732 52.149 1.00 62.28 17 ILE B N 1
ATOM 2507 C CA . ILE B 1 17 ? 22.229 10.655 53.129 1.00 59.85 17 ILE B CA 1
ATOM 2508 C C . ILE B 1 17 ? 23.576 10.231 53.700 1.00 60.56 17 ILE B C 1
ATOM 2509 O O . ILE B 1 17 ? 23.695 10.047 54.905 1.00 59.85 17 ILE B O 1
ATOM 2514 N N . LYS B 1 18 ? 24.568 10.069 52.824 1.00 66.66 18 LYS B N 1
ATOM 2515 C CA . LYS B 1 18 ? 25.925 9.672 53.222 1.00 72.85 18 LYS B CA 1
ATOM 2516 C C . LYS B 1 18 ? 26.573 10.731 54.121 1.00 82.66 18 LYS B C 1
ATOM 2517 O O . LYS B 1 18 ? 27.242 10.390 55.086 1.00 84.47 18 LYS B O 1
ATOM 2523 N N . SER B 1 19 ? 26.321 12.005 53.829 1.00 76.15 19 SER B N 1
ATOM 2524 C CA . SER B 1 19 ? 26.931 13.118 54.563 1.00 82.11 19 SER B CA 1
ATOM 2525 C C . SER B 1 19 ? 26.263 13.471 55.904 1.00 83.68 19 SER B C 1
ATOM 2526 O O . SER B 1 19 ? 26.627 14.477 56.505 1.00 86.41 19 SER B O 1
ATOM 2529 N N . GLN B 1 20 ? 25.281 12.690 56.355 1.00 82.56 20 GLN B N 1
ATOM 2530 C CA . GLN B 1 20 ? 24.665 12.897 57.671 1.00 87.79 20 GLN B CA 1
ATOM 2531 C C . GLN B 1 20 ? 25.163 11.810 58.618 1.00 94.20 20 GLN B C 1
ATOM 2532 O O . GLN B 1 20 ? 25.619 10.765 58.146 1.00 97.76 20 GLN B O 1
ATOM 2538 N N . PRO B 1 21 ? 25.117 12.060 59.950 1.00 110.73 21 PRO B N 1
ATOM 2539 C CA . PRO B 1 21 ? 25.494 11.003 60.902 1.00 123.83 21 PRO B CA 1
ATOM 2540 C C . PRO B 1 21 ? 24.687 9.715 60.696 1.00 128.02 21 PRO B C 1
ATOM 2541 O O . PRO B 1 21 ? 23.509 9.797 60.350 1.00 123.05 21 PRO B O 1
ATOM 2545 N N . PRO B 1 22 ? 25.318 8.535 60.869 1.00 153.01 22 PRO B N 1
ATOM 2546 C CA . PRO B 1 22 ? 24.570 7.272 60.843 1.00 163.23 22 PRO B CA 1
ATOM 2547 C C . PRO B 1 22 ? 23.255 7.308 61.644 1.00 152.24 22 PRO B C 1
ATOM 2548 O O . PRO B 1 22 ? 23.256 7.764 62.788 1.00 168.49 22 PRO B O 1
ATOM 2552 N N . HIS B 1 23 ? 22.158 6.865 61.020 1.00 130.14 23 HIS B N 1
ATOM 2553 C CA . HIS B 1 23 ? 20.819 6.824 61.636 1.00 121.06 23 HIS B CA 1
ATOM 2554 C C . HIS B 1 23 ? 20.357 8.208 62.158 1.00 114.98 23 HIS B C 1
ATOM 2555 O O . HIS B 1 23 ? 19.927 8.334 63.307 1.00 99.33 23 HIS B O 1
ATOM 2562 N N . SER B 1 24 ? 20.453 9.243 61.315 1.00 129.76 24 SER B N 1
ATOM 2563 C CA . SER B 1 24 ? 19.951 10.586 61.670 1.00 126.57 24 SER B CA 1
ATOM 2564 C C . SER B 1 24 ? 18.439 10.689 61.470 1.00 122.14 24 SER B C 1
ATOM 2565 O O . SER B 1 24 ? 17.814 9.810 60.869 1.00 90.77 24 SER B O 1
ATOM 2568 N N . ARG B 1 25 ? 17.879 11.783 61.987 1.00 132.79 25 ARG B N 1
ATOM 2569 C CA . ARG B 1 25 ? 16.439 12.089 61.927 1.00 125.87 25 ARG B CA 1
ATOM 2570 C C . ARG B 1 25 ? 15.879 12.092 60.499 1.00 114.64 25 ARG B C 1
ATOM 2571 O O . ARG B 1 25 ? 14.802 11.549 60.270 1.00 116.78 25 ARG B O 1
ATOM 2579 N N . GLY B 1 26 ? 16.623 12.668 59.553 1.00 93.80 26 GLY B N 1
ATOM 2580 C CA . GLY B 1 26 ? 16.293 12.584 58.121 1.00 81.39 26 GLY B CA 1
ATOM 2581 C C . GLY B 1 26 ? 15.411 13.697 57.569 1.00 87.47 26 GLY B C 1
ATOM 2582 O O . GLY B 1 26 ? 14.976 13.630 56.410 1.00 74.17 26 GLY B O 1
ATOM 2583 N N . ASP B 1 27 ? 15.142 14.718 58.388 1.00 81.08 27 ASP B N 1
ATOM 2584 C CA . ASP B 1 27 ? 14.408 15.906 57.941 1.00 75.53 27 ASP B CA 1
ATOM 2585 C C . ASP B 1 27 ? 15.072 16.568 56.728 1.00 66.42 27 ASP B C 1
ATOM 2586 O O . ASP B 1 27 ? 14.391 16.962 55.785 1.00 64.22 27 ASP B O 1
ATOM 2591 N N . PHE B 1 28 ? 16.397 16.650 56.739 1.00 54.12 28 PHE B N 1
ATOM 2592 C CA . PHE B 1 28 ? 17.121 17.379 55.710 1.00 48.49 28 PHE B CA 1
ATOM 2593 C C . PHE B 1 28 ? 17.020 16.664 54.354 1.00 51.66 28 PHE B C 1
ATOM 2594 O O . PHE B 1 28 ? 16.889 17.311 53.305 1.00 48.86 28 PHE B O 1
ATOM 2602 N N . THR B 1 29 ? 17.050 15.335 54.383 1.00 49.73 29 THR B N 1
ATOM 2603 C CA . THR B 1 29 ? 16.852 14.515 53.184 1.00 50.26 29 THR B CA 1
ATOM 2604 C C . THR B 1 29 ? 15.489 14.781 52.547 1.00 48.78 29 THR B C 1
ATOM 2605 O O . THR B 1 29 ? 15.402 14.999 51.335 1.00 50.98 29 THR B O 1
ATOM 2609 N N . LEU B 1 30 ? 14.442 14.810 53.367 1.00 48.39 30 LEU B N 1
ATOM 2610 C CA . LEU B 1 30 ? 13.105 15.084 52.855 1.00 50.37 30 LEU B CA 1
ATOM 2611 C C . LEU B 1 30 ? 13.005 16.496 52.292 1.00 52.57 30 LEU B C 1
ATOM 2612 O O . LEU B 1 30 ? 12.395 16.697 51.243 1.00 52.78 30 LEU B O 1
ATOM 2617 N N . LEU B 1 31 ? 13.623 17.462 52.970 1.00 50.88 31 LEU B N 1
ATOM 2618 C CA . LEU B 1 31 ? 13.679 18.830 52.466 1.00 47.54 31 LEU B CA 1
ATOM 2619 C C . LEU B 1 31 ? 14.336 18.891 51.079 1.00 48.43 31 LEU B C 1
ATOM 2620 O O . LEU B 1 31 ? 13.797 19.507 50.154 1.00 42.55 31 LEU B O 1
ATOM 2625 N N . MET B 1 32 ? 15.491 18.254 50.940 1.00 45.83 32 MET B N 1
ATOM 2626 C CA . MET B 1 32 ? 16.197 18.275 49.668 1.00 45.95 32 MET B CA 1
ATOM 2627 C C . MET B 1 32 ? 15.474 17.508 48.575 1.00 47.97 32 MET B C 1
ATOM 2628 O O . MET B 1 32 ? 15.603 17.870 47.415 1.00 44.83 32 MET B O 1
ATOM 2633 N N . MET B 1 33 ? 14.701 16.479 48.932 1.00 55.26 33 MET B N 1
ATOM 2634 C CA . MET B 1 33 ? 13.799 15.825 47.957 1.00 56.02 33 MET B CA 1
ATOM 2635 C C . MET B 1 33 ? 12.785 16.797 47.411 1.00 48.11 33 MET B C 1
ATOM 2636 O O . MET B 1 33 ? 12.542 16.831 46.207 1.00 45.69 33 MET B O 1
ATOM 2641 N N . ALA B 1 34 ? 12.161 17.546 48.320 1.00 43.86 34 ALA B N 1
ATOM 2642 C CA . ALA B 1 34 ? 11.150 18.510 47.938 1.00 42.54 34 ALA B CA 1
ATOM 2643 C C . ALA B 1 34 ? 11.716 19.608 47.024 1.00 42.11 34 ALA B C 1
ATOM 2644 O O . ALA B 1 34 ? 11.078 19.986 46.024 1.00 48.10 34 ALA B O 1
ATOM 2646 N N . ILE B 1 35 ? 12.922 20.087 47.338 1.00 41.59 35 ILE B N 1
ATOM 2647 C CA . ILE B 1 35 ? 13.596 21.095 46.514 1.00 44.18 35 ILE B CA 1
ATOM 2648 C C . ILE B 1 35 ? 13.968 20.545 45.116 1.00 44.14 35 ILE B C 1
ATOM 2649 O O . ILE B 1 35 ? 13.791 21.235 44.106 1.00 44.61 35 ILE B O 1
ATOM 2654 N N . GLN B 1 36 ? 14.493 19.325 45.065 1.00 42.39 36 GLN B N 1
ATOM 2655 C CA . GLN B 1 36 ? 14.811 18.685 43.782 1.00 43.37 36 GLN B CA 1
ATOM 2656 C C . GLN B 1 36 ? 13.586 18.546 42.914 1.00 42.92 36 GLN B C 1
ATOM 2657 O O . GLN B 1 36 ? 13.625 18.871 41.737 1.00 47.13 36 GLN B O 1
ATOM 2663 N N . THR B 1 37 ? 12.488 18.108 43.510 1.00 40.20 37 THR B N 1
ATOM 2664 C CA . THR B 1 37 ? 11.242 17.981 42.768 1.00 44.31 37 THR B CA 1
ATOM 2665 C C . THR B 1 37 ? 10.779 19.331 42.197 1.00 47.18 37 THR B C 1
ATOM 2666 O O . THR B 1 37 ? 10.350 19.394 41.037 1.00 44.68 37 THR B O 1
ATOM 2670 N N . SER B 1 38 ? 10.856 20.378 43.028 1.00 48.97 38 SER B N 1
ATOM 2671 C CA . SER B 1 38 ? 10.444 21.733 42.638 1.00 44.68 38 SER B CA 1
ATOM 2672 C C . SER B 1 38 ? 11.266 22.228 41.464 1.00 43.75 38 SER B C 1
ATOM 2673 O O . SER B 1 38 ? 10.728 22.755 40.496 1.00 39.72 38 SER B O 1
ATOM 2676 N N . VAL B 1 39 ? 12.573 22.001 41.538 1.00 43.28 39 VAL B N 1
ATOM 2677 C CA . VAL B 1 39 ? 13.501 22.415 40.487 1.00 38.21 39 VAL B CA 1
ATOM 2678 C C . VAL B 1 39 ? 13.186 21.710 39.173 1.00 44.56 39 VAL B C 1
ATOM 2679 O O . VAL B 1 39 ? 13.210 22.342 38.118 1.00 45.86 39 VAL B O 1
ATOM 2683 N N . LYS B 1 40 ? 12.866 20.412 39.237 1.00 45.19 40 LYS B N 1
ATOM 2684 C CA . LYS B 1 40 ? 12.553 19.649 38.029 1.00 43.52 40 LYS B CA 1
ATOM 2685 C C . LYS B 1 40 ? 11.247 20.072 37.388 1.00 44.35 40 LYS B C 1
ATOM 2686 O O . LYS B 1 40 ? 11.140 20.100 36.160 1.00 51.31 40 LYS B O 1
ATOM 2692 N N . VAL B 1 41 ? 10.254 20.378 38.218 1.00 45.13 41 VAL B N 1
ATOM 2693 C CA . VAL B 1 41 ? 8.973 20.888 37.727 1.00 50.90 41 VAL B CA 1
ATOM 2694 C C . VAL B 1 41 ? 9.147 22.241 37.027 1.00 49.44 41 VAL B C 1
ATOM 2695 O O . VAL B 1 41 ? 8.593 22.468 35.951 1.00 52.07 41 VAL B O 1
ATOM 2699 N N . ILE B 1 42 ? 9.939 23.115 37.627 1.00 46.00 42 ILE B N 1
ATOM 2700 C CA . ILE B 1 42 ? 10.234 24.417 37.028 1.00 46.67 42 ILE B CA 1
ATOM 2701 C C . ILE B 1 42 ? 11.004 24.274 35.703 1.00 48.39 42 ILE B C 1
ATOM 2702 O O . ILE B 1 42 ? 10.724 24.985 34.756 1.00 49.13 42 ILE B O 1
ATOM 2707 N N . GLU B 1 43 ? 11.987 23.382 35.675 1.00 49.19 43 GLU B N 1
ATOM 2708 C CA . GLU B 1 43 ? 12.742 23.084 34.465 1.00 49.86 43 GLU B CA 1
ATOM 2709 C C . GLU B 1 43 ? 11.827 22.638 33.332 1.00 55.32 43 GLU B C 1
ATOM 2710 O O . GLU B 1 43 ? 11.981 23.114 32.211 1.00 52.31 43 GLU B O 1
ATOM 2716 N N . LYS B 1 44 ? 10.900 21.724 33.614 1.00 51.76 44 LYS B N 1
ATOM 2717 C CA . LYS B 1 44 ? 9.937 21.249 32.597 1.00 61.36 44 LYS B CA 1
ATOM 2718 C C . LYS B 1 44 ? 9.203 22.434 31.943 1.00 66.84 44 LYS B C 1
ATOM 2719 O O . LYS B 1 44 ? 9.143 22.540 30.714 1.00 61.91 44 LYS B O 1
ATOM 2725 N N . ASN B 1 45 ? 8.674 23.323 32.775 1.00 69.37 45 ASN B N 1
ATOM 2726 C CA . ASN B 1 45 ? 7.942 24.501 32.293 1.00 65.87 45 ASN B CA 1
ATOM 2727 C C . ASN B 1 45 ? 8.813 25.466 31.486 1.00 61.25 45 ASN B C 1
ATOM 2728 O O . ASN B 1 45 ? 8.398 25.956 30.440 1.00 66.87 45 ASN B O 1
ATOM 2733 N N . ILE B 1 46 ? 10.040 25.676 31.931 1.00 57.42 46 ILE B N 1
ATOM 2734 C CA . ILE B 1 46 ? 10.966 26.513 31.191 1.00 54.91 46 ILE B CA 1
ATOM 2735 C C . ILE B 1 46 ? 11.304 25.900 29.829 1.00 56.33 46 ILE B C 1
ATOM 2736 O O . ILE B 1 46 ? 11.313 26.624 28.838 1.00 62.80 46 ILE B O 1
ATOM 2741 N N . ARG B 1 47 ? 11.618 24.596 29.779 1.00 70.32 47 ARG B N 1
ATOM 2742 C CA A ARG B 1 47 ? 11.987 23.915 28.515 0.50 64.29 47 ARG B CA 1
ATOM 2743 C CA B ARG B 1 47 ? 12.000 23.942 28.518 0.50 64.45 47 ARG B CA 1
ATOM 2744 C C . ARG B 1 47 ? 10.950 24.141 27.422 1.00 73.71 47 ARG B C 1
ATOM 2745 O O . ARG B 1 47 ? 11.301 24.342 26.255 1.00 74.93 47 ARG B O 1
ATOM 2760 N N . ARG B 1 48 ? 9.676 24.125 27.810 1.00 79.06 48 ARG B N 1
ATOM 2761 C CA . ARG B 1 48 ? 8.564 24.276 26.870 1.00 87.81 48 ARG B CA 1
ATOM 2762 C C . ARG B 1 48 ? 7.951 25.688 26.761 1.00 86.05 48 ARG B C 1
ATOM 2763 O O . ARG B 1 48 ? 6.887 25.848 26.160 1.00 82.79 48 ARG B O 1
ATOM 2771 N N . ALA B 1 49 ? 8.617 26.704 27.309 1.00 86.08 49 ALA B N 1
ATOM 2772 C CA . ALA B 1 49 ? 8.166 28.090 27.174 1.00 85.50 49 ALA B CA 1
ATOM 2773 C C . ALA B 1 49 ? 8.104 28.420 25.674 1.00 95.96 49 ALA B C 1
ATOM 2774 O O . ALA B 1 49 ? 9.036 28.102 24.934 1.00 88.49 49 ALA B O 1
ATOM 2776 N N . GLY B 1 50 ? 7.015 29.041 25.230 1.00 107.42 50 GLY B N 1
ATOM 2777 C CA . GLY B 1 50 ? 6.864 29.439 23.825 1.00 109.42 50 GLY B CA 1
ATOM 2778 C C . GLY B 1 50 ? 5.945 28.557 23.010 1.00 106.81 50 GLY B C 1
ATOM 2779 O O . GLY B 1 50 ? 5.229 29.042 22.142 1.00 104.81 50 GLY B O 1
ATOM 2780 N N . MET B 1 51 ? 5.933 27.262 23.304 1.00 98.53 51 MET B N 1
ATOM 2781 C CA . MET B 1 51 ? 5.311 26.294 22.425 1.00 105.60 51 MET B CA 1
ATOM 2782 C C . MET B 1 51 ? 3.841 26.171 22.726 1.00 114.28 51 MET B C 1
ATOM 2783 O O . MET B 1 51 ? 3.499 25.830 23.836 1.00 120.90 51 MET B O 1
ATOM 2788 N N . ALA B 1 71 ? 5.806 36.267 33.474 1.00 108.06 71 ALA B N 1
ATOM 2789 C CA . ALA B 1 71 ? 5.125 36.216 34.773 1.00 102.46 71 ALA B CA 1
ATOM 2790 C C . ALA B 1 71 ? 4.243 34.991 35.072 1.00 105.13 71 ALA B C 1
ATOM 2791 O O . ALA B 1 71 ? 3.894 34.784 36.236 1.00 104.62 71 ALA B O 1
ATOM 2793 N N . LYS B 1 72 ? 3.878 34.195 34.062 1.00 97.13 72 LYS B N 1
ATOM 2794 C CA . LYS B 1 72 ? 3.197 32.910 34.288 1.00 86.10 72 LYS B CA 1
ATOM 2795 C C . LYS B 1 72 ? 4.168 31.918 34.947 1.00 73.97 72 LYS B C 1
ATOM 2796 O O . LYS B 1 72 ? 3.805 31.199 35.880 1.00 76.33 72 LYS B O 1
ATOM 2802 N N . LEU B 1 73 ? 5.402 31.910 34.453 1.00 63.92 73 LEU B N 1
ATOM 2803 C CA . LEU B 1 73 ? 6.508 31.140 35.032 1.00 66.77 73 LEU B CA 1
ATOM 2804 C C . LEU B 1 73 ? 6.770 31.453 36.506 1.00 72.37 73 LEU B C 1
ATOM 2805 O O . LEU B 1 73 ? 7.067 30.542 37.279 1.00 63.02 73 LEU B O 1
ATOM 2810 N N . ASP B 1 74 ? 6.696 32.735 36.874 1.00 68.88 74 ASP B N 1
ATOM 2811 C CA . ASP B 1 74 ? 6.819 33.172 38.276 1.00 71.16 74 ASP B CA 1
ATOM 2812 C C . ASP B 1 74 ? 5.779 32.525 39.184 1.00 57.02 74 ASP B C 1
ATOM 2813 O O . ASP B 1 74 ? 6.090 32.075 40.290 1.00 55.99 74 ASP B O 1
ATOM 2818 N N . VAL B 1 75 ? 4.539 32.530 38.725 1.00 55.18 75 VAL B N 1
ATOM 2819 C CA . VAL B 1 75 ? 3.434 32.033 39.529 1.00 64.65 75 VAL B CA 1
ATOM 2820 C C . VAL B 1 75 ? 3.600 30.535 39.726 1.00 64.13 75 VAL B C 1
ATOM 2821 O O . VAL B 1 75 ? 3.502 30.055 40.856 1.00 65.86 75 VAL B O 1
ATOM 2825 N N . ILE B 1 76 ? 3.862 29.826 38.625 1.00 63.52 76 ILE B N 1
ATOM 2826 C CA . ILE B 1 76 ? 4.027 28.365 38.620 1.00 66.70 76 ILE B CA 1
ATOM 2827 C C . ILE B 1 76 ? 5.184 27.956 39.513 1.00 59.55 76 ILE B C 1
ATOM 2828 O O . ILE B 1 76 ? 5.031 27.078 40.349 1.00 62.38 76 ILE B O 1
ATOM 2833 N N . SER B 1 77 ? 6.327 28.609 39.345 1.00 51.81 77 SER B N 1
ATOM 2834 C CA . SER B 1 77 ? 7.463 28.354 40.213 1.00 54.07 77 SER B CA 1
ATOM 2835 C C . SER B 1 77 ? 7.162 28.533 41.698 1.00 53.95 77 SER B C 1
ATOM 2836 O O . SER B 1 77 ? 7.642 27.750 42.502 1.00 45.44 77 SER B O 1
ATOM 2839 N N . ASN B 1 78 ? 6.425 29.582 42.059 1.00 49.69 78 ASN B N 1
ATOM 2840 C CA . ASN B 1 78 ? 6.119 29.845 43.457 1.00 53.56 78 ASN B CA 1
ATOM 2841 C C . ASN B 1 78 ? 5.232 28.734 44.005 1.00 51.43 78 ASN B C 1
ATOM 2842 O O . ASN B 1 78 ? 5.506 28.195 45.079 1.00 53.58 78 ASN B O 1
ATOM 2847 N N . ILE B 1 79 ? 4.176 28.420 43.259 1.00 52.76 79 ILE B N 1
ATOM 2848 C CA . ILE B 1 79 ? 3.225 27.347 43.605 1.00 53.34 79 ILE B CA 1
ATOM 2849 C C . ILE B 1 79 ? 3.909 25.997 43.849 1.00 53.21 79 ILE B C 1
ATOM 2850 O O . ILE B 1 79 ? 3.592 25.298 44.817 1.00 52.21 79 ILE B O 1
ATOM 2855 N N . ALA B 1 80 ? 4.857 25.669 42.977 1.00 50.69 80 ALA B N 1
ATOM 2856 C CA . ALA B 1 80 ? 5.599 24.419 43.047 1.00 54.89 80 ALA B CA 1
ATOM 2857 C C . ALA B 1 80 ? 6.432 24.324 44.328 1.00 51.73 80 ALA B C 1
ATOM 2858 O O . ALA B 1 80 ? 6.276 23.379 45.103 1.00 52.02 80 ALA B O 1
ATOM 2860 N N . PHE B 1 81 ? 7.301 25.305 44.544 1.00 47.41 81 PHE B N 1
ATOM 2861 C CA . PHE B 1 81 ? 8.121 25.340 45.749 1.00 45.82 81 PHE B CA 1
ATOM 2862 C C . PHE B 1 81 ? 7.282 25.213 47.019 1.00 48.16 81 PHE B C 1
ATOM 2863 O O . PHE B 1 81 ? 7.625 24.434 47.894 1.00 50.04 81 PHE B O 1
ATOM 2871 N N . LYS B 1 82 ? 6.186 25.958 47.106 1.00 50.44 82 LYS B N 1
ATOM 2872 C CA . LYS B 1 82 ? 5.349 25.935 48.307 1.00 51.38 82 LYS B CA 1
ATOM 2873 C C . LYS B 1 82 ? 4.654 24.608 48.519 1.00 58.48 82 LYS B C 1
ATOM 2874 O O . LYS B 1 82 ? 4.600 24.110 49.636 1.00 59.32 82 LYS B O 1
ATOM 2880 N N . ALA B 1 83 ? 4.123 24.031 47.444 1.00 56.94 83 ALA B N 1
ATOM 2881 C CA . ALA B 1 83 ? 3.389 22.783 47.552 1.00 52.51 83 ALA B CA 1
ATOM 2882 C C . ALA B 1 83 ? 4.294 21.646 48.024 1.00 50.43 83 ALA B C 1
ATOM 2883 O O . ALA B 1 83 ? 3.927 20.885 48.920 1.00 55.34 83 ALA B O 1
ATOM 2885 N N . TYR B 1 84 ? 5.464 21.519 47.405 1.00 46.52 84 TYR B N 1
ATOM 2886 C CA . TYR B 1 84 ? 6.366 20.422 47.716 1.00 44.75 84 TYR B CA 1
ATOM 2887 C C . TYR B 1 84 ? 7.048 20.615 49.060 1.00 46.18 84 TYR B C 1
ATOM 2888 O O . TYR B 1 84 ? 7.208 19.641 49.793 1.00 49.65 84 TYR B O 1
ATOM 2897 N N . LEU B 1 85 ? 7.415 21.853 49.404 1.00 52.48 85 LEU B N 1
ATOM 2898 C CA . LEU B 1 85 ? 8.059 22.117 50.699 1.00 52.94 85 LEU B CA 1
ATOM 2899 C C . LEU B 1 85 ? 7.097 21.907 51.869 1.00 55.67 85 LEU B C 1
ATOM 2900 O O . LEU B 1 85 ? 7.461 21.258 52.840 1.00 48.79 85 LEU B O 1
ATOM 2905 N N . LEU B 1 86 ? 5.870 22.407 51.753 1.00 53.63 86 LEU B N 1
ATOM 2906 C CA . LEU B 1 86 ? 4.868 22.208 52.809 1.00 61.85 86 LEU B CA 1
ATOM 2907 C C . LEU B 1 86 ? 4.495 20.733 53.028 1.00 60.97 86 LEU B C 1
ATOM 2908 O O . LEU B 1 86 ? 4.280 20.325 54.160 1.00 65.59 86 LEU B O 1
ATOM 2913 N N . SER B 1 87 ? 4.452 19.938 51.961 1.00 63.64 87 SER B N 1
ATOM 2914 C CA . SER B 1 87 ? 4.142 18.507 52.073 1.00 60.79 87 SER B CA 1
ATOM 2915 C C . SER B 1 87 ? 5.347 17.640 52.467 1.00 58.79 87 SER B C 1
ATOM 2916 O O . SER B 1 87 ? 5.183 16.460 52.718 1.00 62.80 87 SER B O 1
ATOM 2919 N N . SER B 1 88 ? 6.550 18.204 52.528 1.00 56.11 88 SER B N 1
ATOM 2920 C CA . SER B 1 88 ? 7.748 17.435 52.912 1.00 55.20 88 SER B CA 1
ATOM 2921 C C . SER B 1 88 ? 7.757 16.942 54.353 1.00 54.79 88 SER B C 1
ATOM 2922 O O . SER B 1 88 ? 8.448 15.973 54.655 1.00 58.16 88 SER B O 1
ATOM 2925 N N . THR B 1 89 ? 6.988 17.609 55.222 1.00 54.64 89 THR B N 1
ATOM 2926 C CA . THR B 1 89 ? 7.038 17.458 56.695 1.00 54.85 89 THR B CA 1
ATOM 2927 C C . THR B 1 89 ? 8.303 18.050 57.350 1.00 54.87 89 THR B C 1
ATOM 2928 O O . THR B 1 89 ? 8.485 17.910 58.550 1.00 59.94 89 THR B O 1
ATOM 2932 N N . SER B 1 90 ? 9.143 18.742 56.583 1.00 53.03 90 SER B N 1
ATOM 2933 C CA . SER B 1 90 ? 10.430 19.227 57.079 1.00 54.42 90 SER B CA 1
ATOM 2934 C C . SER B 1 90 ? 10.448 20.710 57.474 1.00 55.09 90 SER B C 1
ATOM 2935 O O . SER B 1 90 ? 11.365 21.125 58.171 1.00 50.70 90 SER B O 1
ATOM 2938 N N . VAL B 1 91 ? 9.454 21.493 57.061 1.00 50.78 91 VAL B N 1
ATOM 2939 C CA . VAL B 1 91 ? 9.505 22.923 57.260 1.00 54.44 91 VAL B CA 1
ATOM 2940 C C . VAL B 1 91 ? 8.538 23.375 58.340 1.00 54.72 91 VAL B C 1
ATOM 2941 O O . VAL B 1 91 ? 7.415 22.884 58.453 1.00 50.53 91 VAL B O 1
ATOM 2945 N N . CYS B 1 92 ? 9.021 24.302 59.155 1.00 55.79 92 CYS B N 1
ATOM 2946 C CA . CYS B 1 92 ? 8.210 25.007 60.119 1.00 60.53 92 CYS B CA 1
ATOM 2947 C C . CYS B 1 92 ? 7.599 26.244 59.447 1.00 58.10 92 CYS B C 1
ATOM 2948 O O . CYS B 1 92 ? 6.399 26.501 59.561 1.00 60.46 92 CYS B O 1
ATOM 2951 N N . VAL B 1 93 ? 8.453 27.000 58.765 1.00 53.93 93 VAL B N 1
ATOM 2952 C CA . VAL B 1 93 ? 8.107 28.284 58.226 1.00 54.47 93 VAL B CA 1
ATOM 2953 C C . VAL B 1 93 ? 8.655 28.391 56.819 1.00 49.06 93 VAL B C 1
ATOM 2954 O O . VAL B 1 93 ? 9.790 28.023 56.562 1.00 51.33 93 VAL B O 1
ATOM 2958 N N . LEU B 1 94 ? 7.851 28.980 55.943 1.00 52.46 94 LEU B N 1
ATOM 2959 C CA . LEU B 1 94 ? 8.184 29.222 54.543 1.00 51.37 94 LEU B CA 1
ATOM 2960 C C . LEU B 1 94 ? 8.183 30.728 54.289 1.00 50.57 94 LEU B C 1
ATOM 2961 O O . LEU B 1 94 ? 7.261 31.425 54.729 1.00 49.63 94 LEU B O 1
ATOM 2966 N N . GLY B 1 95 ? 9.185 31.222 53.572 1.00 43.06 95 GLY B N 1
ATOM 2967 C CA . GLY B 1 95 ? 9.191 32.598 53.131 1.00 43.18 95 GLY B CA 1
ATOM 2968 C C . GLY B 1 95 ? 9.523 32.668 51.651 1.00 47.28 95 GLY B C 1
ATOM 2969 O O . GLY B 1 95 ? 10.649 32.358 51.252 1.00 54.33 95 GLY B O 1
ATOM 2970 N N . SER B 1 96 ? 8.556 33.071 50.841 1.00 40.54 96 SER B N 1
ATOM 2971 C CA . SER B 1 96 ? 8.790 33.318 49.423 1.00 40.86 96 SER B CA 1
ATOM 2972 C C . SER B 1 96 ? 9.037 34.808 49.206 1.00 47.70 96 SER B C 1
ATOM 2973 O O . SER B 1 96 ? 8.258 35.624 49.695 1.00 45.75 96 SER B O 1
ATOM 2976 N N . GLU B 1 97 ? 10.068 35.152 48.429 1.00 46.62 97 GLU B N 1
ATOM 2977 C CA . GLU B 1 97 ? 10.392 36.547 48.123 1.00 55.49 97 GLU B CA 1
ATOM 2978 C C . GLU B 1 97 ? 9.207 37.349 47.596 1.00 66.14 97 GLU B C 1
ATOM 2979 O O . GLU B 1 97 ? 9.104 38.535 47.854 1.00 66.90 97 GLU B O 1
ATOM 2985 N N . GLU B 1 98 ? 8.337 36.697 46.832 1.00 104.09 98 GLU B N 1
ATOM 2986 C CA . GLU B 1 98 ? 7.201 37.387 46.220 1.00 105.49 98 GLU B CA 1
ATOM 2987 C C . GLU B 1 98 ? 6.119 37.811 47.196 1.00 92.61 98 GLU B C 1
ATOM 2988 O O . GLU B 1 98 ? 5.290 38.628 46.836 1.00 90.39 98 GLU B O 1
ATOM 2994 N N . GLU B 1 99 ? 6.084 37.205 48.382 1.00 75.32 99 GLU B N 1
ATOM 2995 C CA . GLU B 1 99 ? 4.953 37.357 49.304 1.00 70.47 99 GLU B CA 1
ATOM 2996 C C . GLU B 1 99 ? 5.290 38.241 50.493 1.00 56.45 99 GLU B C 1
ATOM 2997 O O . GLU B 1 99 ? 6.428 38.263 50.922 1.00 64.32 99 GLU B O 1
ATOM 3003 N N . GLU B 1 100 ? 4.292 38.961 50.999 1.00 60.12 100 GLU B N 1
ATOM 3004 C CA . GLU B 1 100 ? 4.458 39.914 52.117 1.00 63.73 100 GLU B CA 1
ATOM 3005 C C . GLU B 1 100 ? 4.738 39.223 53.446 1.00 67.76 100 GLU B C 1
ATOM 3006 O O . GLU B 1 100 ? 5.543 39.710 54.236 1.00 67.01 100 GLU B O 1
ATOM 3012 N N . GLN B 1 101 ? 4.093 38.083 53.681 1.00 63.99 101 GLN B N 1
ATOM 3013 C CA . GLN B 1 101 ? 4.213 37.386 54.953 1.00 62.24 101 GLN B CA 1
ATOM 3014 C C . GLN B 1 101 ? 4.777 36.004 54.785 1.00 57.24 101 GLN B C 1
ATOM 3015 O O . GLN B 1 101 ? 4.756 35.425 53.694 1.00 59.62 101 GLN B O 1
ATOM 3021 N N . MET B 1 102 ? 5.300 35.489 55.886 1.00 59.14 102 MET B N 1
ATOM 3022 C CA . MET B 1 102 ? 5.709 34.092 55.971 1.00 59.01 102 MET B CA 1
ATOM 3023 C C . MET B 1 102 ? 4.482 33.190 56.111 1.00 57.51 102 MET B C 1
ATOM 3024 O O . MET B 1 102 ? 3.426 33.617 56.580 1.00 60.47 102 MET B O 1
ATOM 3029 N N . ILE B 1 103 ? 4.646 31.939 55.708 1.00 56.39 103 ILE B N 1
ATOM 3030 C CA . ILE B 1 103 ? 3.619 30.917 55.854 1.00 58.13 103 ILE B CA 1
ATOM 3031 C C . ILE B 1 103 ? 4.083 29.914 56.907 1.00 54.00 103 ILE B C 1
ATOM 3032 O O . ILE B 1 103 ? 5.212 29.447 56.861 1.00 57.94 103 ILE B O 1
ATOM 3037 N N . ILE B 1 104 ? 3.200 29.586 57.838 1.00 54.32 104 ILE B N 1
ATOM 3038 C CA . ILE B 1 104 ? 3.474 28.610 58.883 1.00 60.59 104 ILE B CA 1
ATOM 3039 C C . ILE B 1 104 ? 2.852 27.297 58.417 1.00 62.12 104 ILE B C 1
ATOM 3040 O O . ILE B 1 104 ? 1.686 27.267 58.029 1.00 59.43 104 ILE B O 1
ATOM 3045 N N . ALA B 1 105 ? 3.633 26.220 58.450 1.00 61.67 105 ALA B N 1
ATOM 3046 C CA . ALA B 1 105 ? 3.112 24.891 58.151 1.00 66.53 105 ALA B CA 1
ATOM 3047 C C . ALA B 1 105 ? 2.077 24.485 59.189 1.00 66.50 105 ALA B C 1
ATOM 3048 O O . ALA B 1 105 ? 2.188 24.873 60.354 1.00 73.97 105 ALA B O 1
ATOM 3050 N N . GLU B 1 106 ? 1.079 23.708 58.768 1.00 75.31 106 GLU B N 1
ATOM 3051 C CA . GLU B 1 106 ? 0.024 23.211 59.674 1.00 83.32 106 GLU B CA 1
ATOM 3052 C C . GLU B 1 106 ? 0.611 22.147 60.642 1.00 79.36 106 GLU B C 1
ATOM 3053 O O . GLU B 1 106 ? 1.533 21.401 60.276 1.00 70.37 106 GLU B O 1
ATOM 3059 N N . SER B 1 107 ? 0.120 22.148 61.886 1.00 74.41 107 SER B N 1
ATOM 3060 C CA . SER B 1 107 ? 0.686 21.377 63.019 1.00 84.36 107 SER B CA 1
ATOM 3061 C C . SER B 1 107 ? 1.033 19.888 62.771 1.00 89.29 107 SER B C 1
ATOM 3062 O O . SER B 1 107 ? 2.116 19.413 63.172 1.00 89.49 107 SER B O 1
ATOM 3065 N N . GLY B 1 108 ? 0.140 19.181 62.085 1.00 84.78 108 GLY B N 1
ATOM 3066 C CA . GLY B 1 108 ? 0.339 17.763 61.751 1.00 96.55 108 GLY B CA 1
ATOM 3067 C C . GLY B 1 108 ? 1.584 17.407 60.938 1.00 89.03 108 GLY B C 1
ATOM 3068 O O . GLY B 1 108 ? 2.132 16.325 61.092 1.00 93.16 108 GLY B O 1
ATOM 3069 N N . ARG B 1 109 ? 2.030 18.322 60.084 1.00 95.37 109 ARG B N 1
ATOM 3070 C CA . ARG B 1 109 ? 3.186 18.096 59.213 1.00 90.86 109 ARG B CA 1
ATOM 3071 C C . ARG B 1 109 ? 4.224 19.221 59.363 1.00 80.59 109 ARG B C 1
ATOM 3072 O O . ARG B 1 109 ? 4.800 19.682 58.379 1.00 86.67 109 ARG B O 1
ATOM 3080 N N . ARG B 1 110 ? 4.481 19.631 60.606 1.00 75.90 110 ARG B N 1
ATOM 3081 C CA . ARG B 1 110 ? 5.393 20.740 60.922 1.00 71.52 110 ARG B CA 1
ATOM 3082 C C . ARG B 1 110 ? 6.799 20.249 61.319 1.00 68.76 110 ARG B C 1
ATOM 3083 O O . ARG B 1 110 ? 6.951 19.578 62.327 1.00 77.65 110 ARG B O 1
ATOM 3091 N N . GLY B 1 111 ? 7.809 20.577 60.509 1.00 72.35 111 GLY B N 1
ATOM 3092 C CA . GLY B 1 111 ? 9.216 20.264 60.800 1.00 67.26 111 GLY B CA 1
ATOM 3093 C C . GLY B 1 111 ? 9.936 21.405 61.496 1.00 62.37 111 GLY B C 1
ATOM 3094 O O . GLY B 1 111 ? 9.296 22.206 62.170 1.00 67.04 111 GLY B O 1
ATOM 3095 N N . ASP B 1 112 ? 11.265 21.453 61.363 1.00 58.26 112 ASP B N 1
ATOM 3096 C CA . ASP B 1 112 ? 12.106 22.380 62.131 1.00 65.88 112 ASP B CA 1
ATOM 3097 C C . ASP B 1 112 ? 12.988 23.319 61.310 1.00 62.73 112 ASP B C 1
ATOM 3098 O O . ASP B 1 112 ? 13.884 23.949 61.865 1.00 62.42 112 ASP B O 1
ATOM 3103 N N . TYR B 1 113 ? 12.770 23.367 60.001 1.00 57.42 113 TYR B N 1
ATOM 3104 C CA . TYR B 1 113 ? 13.524 24.236 59.121 1.00 60.03 113 TYR B CA 1
ATOM 3105 C C . TYR B 1 113 ? 12.719 25.483 58.762 1.00 59.42 113 TYR B C 1
ATOM 3106 O O . TYR B 1 113 ? 11.506 25.407 58.571 1.00 55.43 113 TYR B O 1
ATOM 3115 N N . LEU B 1 114 ? 13.412 26.622 58.738 1.00 53.21 114 LEU B N 1
ATOM 3116 C CA . LEU B 1 114 ? 12.883 27.879 58.223 1.00 56.80 114 LEU B CA 1
ATOM 3117 C C . LEU B 1 114 ? 13.539 28.049 56.865 1.00 52.55 114 LEU B C 1
ATOM 3118 O O . LEU B 1 114 ? 14.756 27.991 56.783 1.00 56.04 114 LEU B O 1
ATOM 3123 N N . ILE B 1 115 ? 12.750 28.203 55.801 1.00 44.04 115 ILE B N 1
ATOM 3124 C CA . ILE B 1 115 ? 13.324 28.278 54.451 1.00 45.62 115 ILE B CA 1
ATOM 3125 C C . ILE B 1 115 ? 12.833 29.536 53.751 1.00 40.13 115 ILE B C 1
ATOM 3126 O O . ILE B 1 115 ? 11.635 29.821 53.738 1.00 44.65 115 ILE B O 1
ATOM 3131 N N . PHE B 1 116 ? 13.781 30.280 53.203 1.00 37.06 116 PHE B N 1
ATOM 3132 C CA . PHE B 1 116 ? 13.507 31.530 52.510 1.00 39.89 116 PHE B CA 1
ATOM 3133 C C . PHE B 1 116 ? 14.038 31.355 51.111 1.00 40.13 116 PHE B C 1
ATOM 3134 O O . PHE B 1 116 ? 15.189 30.969 50.940 1.00 46.52 116 PHE B O 1
ATOM 3142 N N . PHE B 1 117 ? 13.183 31.550 50.110 1.00 39.48 117 PHE B N 1
ATOM 3143 C CA . PHE B 1 117 ? 13.563 31.240 48.743 1.00 43.75 117 PHE B CA 1
ATOM 3144 C C . PHE B 1 117 ? 13.110 32.289 47.746 1.00 45.42 117 PHE B C 1
ATOM 3145 O O . PHE B 1 117 ? 12.084 32.929 47.938 1.00 42.18 117 PHE B O 1
ATOM 3153 N N . ASP B 1 118 ? 13.893 32.442 46.682 1.00 48.19 118 ASP B N 1
ATOM 3154 C CA . ASP B 1 118 ? 13.489 33.177 45.489 1.00 47.54 118 ASP B CA 1
ATOM 3155 C C . ASP B 1 118 ? 13.167 32.111 44.411 1.00 40.15 118 ASP B C 1
ATOM 3156 O O . ASP B 1 118 ? 14.073 31.477 43.875 1.00 45.76 118 ASP B O 1
ATOM 3161 N N . PRO B 1 119 ? 11.875 31.869 44.129 1.00 43.92 119 PRO B N 1
ATOM 3162 C CA . PRO B 1 119 ? 11.544 30.709 43.254 1.00 48.09 119 PRO B CA 1
ATOM 3163 C C . PRO B 1 119 ? 12.036 30.836 41.796 1.00 48.61 119 PRO B C 1
ATOM 3164 O O . PRO B 1 119 ? 12.353 29.832 41.174 1.00 48.33 119 PRO B O 1
ATOM 3168 N N . LEU B 1 120 ? 12.113 32.062 41.283 1.00 46.72 120 LEU B N 1
ATOM 3169 C CA . LEU B 1 120 ? 12.565 32.293 39.923 1.00 42.91 120 LEU B CA 1
ATOM 3170 C C . LEU B 1 120 ? 13.137 33.700 39.733 1.00 43.71 120 LEU B C 1
ATOM 3171 O O . LEU B 1 120 ? 12.412 34.650 39.488 1.00 57.18 120 LEU B O 1
ATOM 3176 N N . ASP B 1 121 ? 14.451 33.817 39.901 1.00 49.11 121 ASP B N 1
ATOM 3177 C CA . ASP B 1 121 ? 15.193 35.039 39.619 1.00 57.61 121 ASP B CA 1
ATOM 3178 C C . ASP B 1 121 ? 15.396 35.208 38.100 1.00 65.44 121 ASP B C 1
ATOM 3179 O O . ASP B 1 121 ? 15.756 34.260 37.394 1.00 57.16 121 ASP B O 1
ATOM 3184 N N . GLY B 1 122 ? 15.211 36.435 37.628 1.00 65.15 122 GLY B N 1
ATOM 3185 C CA . GLY B 1 122 ? 15.551 36.828 36.262 1.00 56.18 122 GLY B CA 1
ATOM 3186 C C . GLY B 1 122 ? 14.476 36.448 35.266 1.00 60.02 122 GLY B C 1
ATOM 3187 O O . GLY B 1 122 ? 14.774 36.214 34.117 1.00 57.83 122 GLY B O 1
ATOM 3188 N N . SER B 1 123 ? 13.222 36.447 35.702 1.00 71.75 123 SER B N 1
ATOM 3189 C CA . SER B 1 123 ? 12.136 35.796 34.959 1.00 81.90 123 SER B CA 1
ATOM 3190 C C . SER B 1 123 ? 11.862 36.359 33.559 1.00 89.77 123 SER B C 1
ATOM 3191 O O . SER B 1 123 ? 11.440 35.615 32.671 1.00 91.95 123 SER B O 1
ATOM 3194 N N . SER B 1 124 ? 12.072 37.661 33.381 1.00 83.27 124 SER B N 1
ATOM 3195 C CA . SER B 1 124 ? 11.925 38.325 32.077 1.00 90.37 124 SER B CA 1
ATOM 3196 C C . SER B 1 124 ? 12.819 37.699 30.998 1.00 101.49 124 SER B C 1
ATOM 3197 O O . SER B 1 124 ? 12.410 37.587 29.835 1.00 83.60 124 SER B O 1
ATOM 3200 N N . ASN B 1 125 ? 14.014 37.261 31.413 1.00 81.91 125 ASN B N 1
ATOM 3201 C CA . ASN B 1 125 ? 15.020 36.650 30.532 1.00 65.37 125 ASN B CA 1
ATOM 3202 C C . ASN B 1 125 ? 14.554 35.431 29.735 1.00 62.78 125 ASN B C 1
ATOM 3203 O O . ASN B 1 125 ? 15.177 35.098 28.723 1.00 60.44 125 ASN B O 1
ATOM 3208 N N . ILE B 1 126 ? 13.494 34.763 30.188 1.00 56.92 126 ILE B N 1
ATOM 3209 C CA . ILE B 1 126 ? 12.990 33.554 29.534 1.00 64.91 126 ILE B CA 1
ATOM 3210 C C . ILE B 1 126 ? 12.695 33.777 28.053 1.00 67.82 126 ILE B C 1
ATOM 3211 O O . ILE B 1 126 ? 12.995 32.915 27.223 1.00 69.83 126 ILE B O 1
ATOM 3216 N N . ASP B 1 127 ? 12.102 34.925 27.724 1.00 64.42 127 ASP B N 1
ATOM 3217 C CA . ASP B 1 127 ? 11.725 35.233 26.332 1.00 66.42 127 ASP B CA 1
ATOM 3218 C C . ASP B 1 127 ? 12.902 35.216 25.338 1.00 52.95 127 ASP B C 1
ATOM 3219 O O . ASP B 1 127 ? 12.740 34.824 24.195 1.00 58.16 127 ASP B O 1
ATOM 3224 N N . ALA B 1 128 ? 14.073 35.625 25.803 1.00 53.85 128 ALA B N 1
ATOM 3225 C CA . ALA B 1 128 ? 15.299 35.634 25.009 1.00 60.44 128 ALA B CA 1
ATOM 3226 C C . ALA B 1 128 ? 16.177 34.396 25.239 1.00 56.98 128 ALA B C 1
ATOM 3227 O O . ALA B 1 128 ? 17.345 34.402 24.840 1.00 49.69 128 ALA B O 1
ATOM 3229 N N . ASN B 1 129 ? 15.650 33.378 25.927 1.00 50.22 129 ASN B N 1
ATOM 3230 C CA . ASN B 1 129 ? 16.365 32.126 26.153 1.00 50.52 129 ASN B CA 1
ATOM 3231 C C . ASN B 1 129 ? 17.693 32.259 26.898 1.00 41.68 129 ASN B C 1
ATOM 3232 O O . ASN B 1 129 ? 18.649 31.546 26.635 1.00 56.19 129 ASN B O 1
ATOM 3237 N N . VAL B 1 130 ? 17.761 33.185 27.822 1.00 45.19 130 VAL B N 1
ATOM 3238 C CA . VAL B 1 130 ? 18.941 33.351 28.667 1.00 57.30 130 VAL B CA 1
ATOM 3239 C C . VAL B 1 130 ? 18.719 32.673 30.030 1.00 45.60 130 VAL B C 1
ATOM 3240 O O . VAL B 1 130 ? 17.583 32.542 30.463 1.00 51.40 130 VAL B O 1
ATOM 3244 N N . SER B 1 131 ? 19.801 32.252 30.695 1.00 48.47 131 SER B N 1
ATOM 3245 C CA . SER B 1 131 ? 19.773 31.708 32.063 1.00 45.85 131 SER B CA 1
ATOM 3246 C C . SER B 1 131 ? 18.740 32.357 32.984 1.00 49.23 131 SER B C 1
ATOM 3247 O O . SER B 1 131 ? 18.639 33.583 33.051 1.00 49.19 131 SER B O 1
ATOM 3250 N N . VAL B 1 132 ? 18.011 31.529 33.716 1.00 45.93 132 VAL B N 1
ATOM 3251 C CA . VAL B 1 132 ? 17.296 31.958 34.920 1.00 52.81 132 VAL B CA 1
ATOM 3252 C C . VAL B 1 132 ? 17.683 31.027 36.083 1.00 43.56 132 VAL B C 1
ATOM 3253 O O . VAL B 1 132 ? 18.455 30.107 35.882 1.00 41.64 132 VAL B O 1
ATOM 3257 N N . GLY B 1 133 ? 17.170 31.288 37.287 1.00 41.80 133 GLY B N 1
ATOM 3258 C CA . GLY B 1 133 ? 17.602 30.555 38.480 1.00 44.37 133 GLY B CA 1
ATOM 3259 C C . GLY B 1 133 ? 16.645 30.595 39.645 1.00 44.82 133 GLY B C 1
ATOM 3260 O O . GLY B 1 133 ? 15.683 31.345 39.631 1.00 46.80 133 GLY B O 1
ATOM 3261 N N . SER B 1 134 ? 16.905 29.747 40.638 1.00 43.87 134 SER B N 1
ATOM 3262 C CA . SER B 1 134 ? 16.179 29.723 41.916 1.00 39.11 134 SER B CA 1
ATOM 3263 C C . SER B 1 134 ? 17.224 29.748 43.020 1.00 36.48 134 SER B C 1
ATOM 3264 O O . SER B 1 134 ? 18.280 29.161 42.854 1.00 39.04 134 SER B O 1
ATOM 3267 N N . ILE B 1 135 ? 16.899 30.338 44.163 1.00 34.79 135 ILE B N 1
ATOM 3268 C CA . ILE B 1 135 ? 17.823 30.458 45.298 1.00 35.17 135 ILE B CA 1
ATOM 3269 C C . ILE B 1 135 ? 17.085 30.140 46.601 1.00 39.63 135 ILE B C 1
ATOM 3270 O O . ILE B 1 135 ? 15.919 30.518 46.758 1.00 39.52 135 ILE B O 1
ATOM 3275 N N . TRP B 1 136 ? 17.757 29.474 47.541 1.00 36.57 136 TRP B N 1
ATOM 3276 C CA . TRP B 1 136 ? 17.164 29.228 48.847 1.00 37.06 136 TRP B CA 1
ATOM 3277 C C . TRP B 1 136 ? 18.222 29.234 49.948 1.00 38.09 136 TRP B C 1
ATOM 3278 O O . TRP B 1 136 ? 19.367 28.872 49.712 1.00 37.81 136 TRP B O 1
ATOM 3289 N N . GLY B 1 137 ? 17.802 29.617 51.158 1.00 37.55 137 GLY B N 1
ATOM 3290 C CA . GLY B 1 137 ? 18.622 29.519 52.361 1.00 38.32 137 GLY B CA 1
ATOM 3291 C C . GLY B 1 137 ? 17.795 28.935 53.483 1.00 37.89 137 GLY B C 1
ATOM 3292 O O . GLY B 1 137 ? 16.591 29.172 53.572 1.00 39.68 137 GLY B O 1
ATOM 3293 N N . VAL B 1 138 ? 18.432 28.115 54.303 1.00 42.59 138 VAL B N 1
ATOM 3294 C CA . VAL B 1 138 ? 17.756 27.316 55.311 1.00 41.63 138 VAL B CA 1
ATOM 3295 C C . VAL B 1 138 ? 18.363 27.622 56.684 1.00 43.09 138 VAL B C 1
ATOM 3296 O O . VAL B 1 138 ? 19.575 27.535 56.865 1.00 40.94 138 VAL B O 1
ATOM 3300 N N . TRP B 1 139 ? 17.497 27.907 57.655 1.00 46.18 139 TRP B N 1
ATOM 3301 C CA . TRP B 1 139 ? 17.870 28.063 59.048 1.00 45.88 139 TRP B CA 1
ATOM 3302 C C . TRP B 1 139 ? 17.138 26.991 59.866 1.00 47.78 139 TRP B C 1
ATOM 3303 O O . TRP B 1 139 ? 16.210 26.343 59.372 1.00 47.94 139 TRP B O 1
ATOM 3314 N N . ARG B 1 140 ? 17.559 26.815 61.118 1.00 50.75 140 ARG B N 1
ATOM 3315 C CA . ARG B 1 140 ? 16.935 25.859 62.042 1.00 54.56 140 ARG B CA 1
ATOM 3316 C C . ARG B 1 140 ? 16.274 26.614 63.205 1.00 54.83 140 ARG B C 1
ATOM 3317 O O . ARG B 1 140 ? 16.726 27.691 63.594 1.00 50.43 140 ARG B O 1
ATOM 3325 N N . LEU B 1 141 ? 15.184 26.072 63.741 1.00 59.71 141 LEU B N 1
ATOM 3326 C CA . LEU B 1 141 ? 14.606 26.609 64.974 1.00 64.08 141 LEU B CA 1
ATOM 3327 C C . LEU B 1 141 ? 15.689 26.669 66.027 1.00 63.73 141 LEU B C 1
ATOM 3328 O O . LEU B 1 141 ? 16.331 25.650 66.276 1.00 62.87 141 LEU B O 1
ATOM 3333 N N . PRO B 1 142 ? 15.908 27.849 66.650 1.00 70.73 142 PRO B N 1
ATOM 3334 C CA . PRO B 1 142 ? 16.743 27.838 67.848 1.00 75.54 142 PRO B CA 1
ATOM 3335 C C . PRO B 1 142 ? 16.192 26.860 68.878 1.00 79.77 142 PRO B C 1
ATOM 3336 O O . PRO B 1 142 ? 14.997 26.542 68.860 1.00 73.10 142 PRO B O 1
ATOM 3340 N N . LYS B 1 143 ? 17.064 26.377 69.754 1.00 101.20 143 LYS B N 1
ATOM 3341 C CA . LYS B 1 143 ? 16.657 25.415 70.787 1.00 105.63 143 LYS B CA 1
ATOM 3342 C C . LYS B 1 143 ? 15.688 26.079 71.772 1.00 97.66 143 LYS B C 1
ATOM 3343 O O . LYS B 1 143 ? 15.763 27.296 72.000 1.00 87.57 143 LYS B O 1
ATOM 3349 N N . ASP B 1 144 ? 14.750 25.281 72.294 1.00 115.44 144 ASP B N 1
ATOM 3350 C CA . ASP B 1 144 ? 13.669 25.750 73.197 1.00 136.35 144 ASP B CA 1
ATOM 3351 C C . ASP B 1 144 ? 12.720 26.808 72.592 1.00 140.28 144 ASP B C 1
ATOM 3352 O O . ASP B 1 144 ? 12.184 27.652 73.324 1.00 150.24 144 ASP B O 1
ATOM 3357 N N . THR B 1 145 ? 12.493 26.744 71.279 1.00 132.09 145 THR B N 1
ATOM 3358 C CA . THR B 1 145 ? 11.651 27.718 70.562 1.00 118.94 145 THR B CA 1
ATOM 3359 C C . THR B 1 145 ? 10.566 27.005 69.735 1.00 109.59 145 THR B C 1
ATOM 3360 O O . THR B 1 145 ? 10.809 25.935 69.174 1.00 98.02 145 THR B O 1
ATOM 3364 N N . THR B 1 146 ? 9.369 27.595 69.701 1.00 103.56 146 THR B N 1
ATOM 3365 C CA . THR B 1 146 ? 8.235 27.088 68.918 1.00 98.65 146 THR B CA 1
ATOM 3366 C C . THR B 1 146 ? 7.652 28.218 68.082 1.00 85.30 146 THR B C 1
ATOM 3367 O O . THR B 1 146 ? 7.838 29.400 68.389 1.00 81.18 146 THR B O 1
ATOM 3371 N N . ILE B 1 147 ? 6.978 27.846 67.000 1.00 75.01 147 ILE B N 1
ATOM 3372 C CA . ILE B 1 147 ? 6.332 28.800 66.114 1.00 74.95 147 ILE B CA 1
ATOM 3373 C C . ILE B 1 147 ? 4.941 28.270 65.796 1.00 77.58 147 ILE B C 1
ATOM 3374 O O . ILE B 1 147 ? 4.794 27.333 65.009 1.00 77.00 147 ILE B O 1
ATOM 3379 N N . ASN B 1 148 ? 3.931 28.898 66.395 1.00 82.45 148 ASN B N 1
ATOM 3380 C CA . ASN B 1 148 ? 2.524 28.591 66.120 1.00 84.51 148 ASN B CA 1
ATOM 3381 C C . ASN B 1 148 ? 1.769 29.717 65.382 1.00 82.38 148 ASN B C 1
ATOM 3382 O O . ASN B 1 148 ? 0.551 29.640 65.230 1.00 91.04 148 ASN B O 1
ATOM 3387 N N . SER B 1 149 ? 2.481 30.759 64.946 1.00 76.58 149 SER B N 1
ATOM 3388 C CA . SER B 1 149 ? 1.858 31.912 64.292 1.00 76.72 149 SER B CA 1
ATOM 3389 C C . SER B 1 149 ? 2.879 32.724 63.511 1.00 76.09 149 SER B C 1
ATOM 3390 O O . SER B 1 149 ? 4.077 32.482 63.619 1.00 72.28 149 SER B O 1
ATOM 3393 N N . VAL B 1 150 ? 2.394 33.709 62.757 1.00 74.25 150 VAL B N 1
ATOM 3394 C CA . VAL B 1 150 ? 3.273 34.615 62.002 1.00 79.89 150 VAL B CA 1
ATOM 3395 C C . VAL B 1 150 ? 4.004 35.569 62.965 1.00 80.67 150 VAL B C 1
ATOM 3396 O O . VAL B 1 150 ? 5.148 35.966 62.705 1.00 89.18 150 VAL B O 1
ATOM 3400 N N . GLU B 1 151 ? 3.342 35.938 64.064 1.00 79.50 151 GLU B N 1
ATOM 3401 C CA . GLU B 1 151 ? 3.952 36.798 65.091 1.00 83.86 151 GLU B CA 1
ATOM 3402 C C . GLU B 1 151 ? 5.180 36.107 65.690 1.00 73.18 151 GLU B C 1
ATOM 3403 O O . GLU B 1 151 ? 6.237 36.733 65.787 1.00 69.56 151 GLU B O 1
ATOM 3409 N N . ASP B 1 152 ? 5.053 34.824 66.039 1.00 67.63 152 ASP B N 1
ATOM 3410 C CA . ASP B 1 152 ? 6.185 34.036 66.552 1.00 68.46 152 ASP B CA 1
ATOM 3411 C C . ASP B 1 152 ? 7.318 34.013 65.545 1.00 68.42 152 ASP B C 1
ATOM 3412 O O . ASP B 1 152 ? 8.455 34.353 65.874 1.00 68.01 152 ASP B O 1
ATOM 3417 N N . ALA B 1 153 ? 6.987 33.661 64.307 1.00 66.63 153 ALA B N 1
ATOM 3418 C CA . ALA B 1 153 ? 7.969 33.613 63.219 1.00 67.58 153 ALA B CA 1
ATOM 3419 C C . ALA B 1 153 ? 8.712 34.938 63.024 1.00 64.23 153 ALA B C 1
ATOM 3420 O O . ALA B 1 153 ? 9.925 34.940 62.788 1.00 67.48 153 ALA B O 1
ATOM 3422 N N . ASN B 1 154 ? 7.986 36.053 63.116 1.00 65.11 154 ASN B N 1
ATOM 3423 C CA . ASN B 1 154 ? 8.588 37.389 63.001 1.00 63.40 154 ASN B CA 1
ATOM 3424 C C . ASN B 1 154 ? 9.600 37.683 64.099 1.00 57.15 154 ASN B C 1
ATOM 3425 O O . ASN B 1 154 ? 10.664 38.237 63.836 1.00 59.24 154 ASN B O 1
ATOM 3430 N N . ALA B 1 155 ? 9.274 37.297 65.320 1.00 58.42 155 ALA B N 1
ATOM 3431 C CA . ALA B 1 155 ? 10.207 37.430 66.436 1.00 62.56 155 ALA B CA 1
ATOM 3432 C C . ALA B 1 155 ? 11.438 36.552 66.257 1.00 64.65 155 ALA B C 1
ATOM 3433 O O . ALA B 1 155 ? 12.547 36.996 66.537 1.00 64.77 155 ALA B O 1
ATOM 3435 N N . VAL B 1 156 ? 11.248 35.321 65.768 1.00 66.24 156 VAL B N 1
ATOM 3436 C CA . VAL B 1 156 ? 12.363 34.380 65.591 1.00 60.32 156 VAL B CA 1
ATOM 3437 C C . VAL B 1 156 ? 13.405 34.887 64.599 1.00 61.67 156 VAL B C 1
ATOM 3438 O O . VAL B 1 156 ? 14.597 34.860 64.914 1.00 60.46 156 VAL B O 1
ATOM 3442 N N . ILE B 1 157 ? 12.979 35.342 63.416 1.00 60.92 157 ILE B N 1
ATOM 3443 C CA . ILE B 1 157 ? 13.956 35.802 62.417 1.00 55.31 157 ILE B CA 1
ATOM 3444 C C . ILE B 1 157 ? 14.792 36.996 62.876 1.00 55.78 157 ILE B C 1
ATOM 3445 O O . ILE B 1 157 ? 15.958 37.106 62.482 1.00 51.96 157 ILE B O 1
ATOM 3450 N N . ARG B 1 158 ? 14.214 37.877 63.692 1.00 59.55 158 ARG B N 1
ATOM 3451 C CA . ARG B 1 158 ? 14.972 38.980 64.326 1.00 64.98 158 ARG B CA 1
ATOM 3452 C C . ARG B 1 158 ? 16.107 38.544 65.269 1.00 67.89 158 ARG B C 1
ATOM 3453 O O . ARG B 1 158 ? 17.044 39.294 65.474 1.00 69.50 158 ARG B O 1
ATOM 3461 N N . MET B 1 159 ? 16.041 37.324 65.792 1.00 68.02 159 MET B N 1
ATOM 3462 C CA . MET B 1 159 ? 17.136 36.749 66.577 1.00 69.88 159 MET B CA 1
ATOM 3463 C C . MET B 1 159 ? 18.251 36.084 65.734 1.00 64.68 159 MET B C 1
ATOM 3464 O O . MET B 1 159 ? 19.305 35.756 66.273 1.00 70.89 159 MET B O 1
ATOM 3469 N N . LEU B 1 160 ? 18.037 35.883 64.436 1.00 56.84 160 LEU B N 1
ATOM 3470 C CA . LEU B 1 160 ? 18.984 35.119 63.585 1.00 66.07 160 LEU B CA 1
ATOM 3471 C C . LEU B 1 160 ? 19.951 35.992 62.763 1.00 63.81 160 LEU B C 1
ATOM 3472 O O . LEU B 1 160 ? 19.700 37.166 62.546 1.00 60.03 160 LEU B O 1
ATOM 3477 N N . LYS B 1 161 ? 21.048 35.382 62.315 1.00 60.01 161 LYS B N 1
ATOM 3478 C CA . LYS B 1 161 ? 21.971 35.971 61.341 1.00 60.85 161 LYS B CA 1
ATOM 3479 C C . LYS B 1 161 ? 22.310 34.948 60.263 1.00 50.97 161 LYS B C 1
ATOM 3480 O O . LYS B 1 161 ? 22.082 33.759 60.433 1.00 60.19 161 LYS B O 1
ATOM 3486 N N . GLY B 1 162 ? 22.905 35.416 59.173 1.00 48.43 162 GLY B N 1
ATOM 3487 C CA . GLY B 1 162 ? 23.432 34.538 58.119 1.00 46.05 162 GLY B CA 1
ATOM 3488 C C . GLY B 1 162 ? 24.424 33.502 58.615 1.00 46.57 162 GLY B C 1
ATOM 3489 O O . GLY B 1 162 ? 24.499 32.416 58.062 1.00 63.20 162 GLY B O 1
ATOM 3490 N N . THR B 1 163 ? 25.164 33.829 59.685 1.00 54.57 163 THR B N 1
ATOM 3491 C CA . THR B 1 163 ? 26.138 32.919 60.286 1.00 50.09 163 THR B CA 1
ATOM 3492 C C . THR B 1 163 ? 25.505 31.708 60.982 1.00 55.10 163 THR B C 1
ATOM 3493 O O . THR B 1 163 ? 26.200 30.722 61.199 1.00 58.43 163 THR B O 1
ATOM 3497 N N . ASP B 1 164 ? 24.203 31.778 61.280 1.00 52.84 164 ASP B N 1
ATOM 3498 C CA . ASP B 1 164 ? 23.408 30.658 61.805 1.00 59.04 164 ASP B CA 1
ATOM 3499 C C . ASP B 1 164 ? 22.764 29.753 60.724 1.00 51.58 164 ASP B C 1
ATOM 3500 O O . ASP B 1 164 ? 22.113 28.754 61.047 1.00 54.85 164 ASP B O 1
ATOM 3505 N N . MET B 1 165 ? 22.917 30.123 59.462 1.00 51.31 165 MET B N 1
ATOM 3506 C CA . MET B 1 165 ? 22.294 29.417 58.339 1.00 54.12 165 MET B CA 1
ATOM 3507 C C . MET B 1 165 ? 22.927 28.038 58.209 1.00 48.58 165 MET B C 1
ATOM 3508 O O . MET B 1 165 ? 24.145 27.907 58.164 1.00 59.36 165 MET B O 1
ATOM 3513 N N . VAL B 1 166 ? 22.102 27.006 58.195 1.00 51.93 166 VAL B N 1
ATOM 3514 C CA . VAL B 1 166 ? 22.622 25.635 58.104 1.00 54.16 166 VAL B CA 1
ATOM 3515 C C . VAL B 1 166 ? 22.821 25.146 56.681 1.00 49.45 166 VAL B C 1
ATOM 3516 O O . VAL B 1 166 ? 23.620 24.248 56.462 1.00 60.05 166 VAL B O 1
ATOM 3520 N N . SER B 1 167 ? 22.107 25.717 55.716 1.00 48.57 167 SER B N 1
ATOM 3521 C CA . SER B 1 167 ? 22.279 25.301 54.326 1.00 43.68 167 SER B CA 1
ATOM 3522 C C . SER B 1 167 ? 21.830 26.376 53.341 1.00 41.27 167 SER B C 1
ATOM 3523 O O . SER B 1 167 ? 21.007 27.213 53.653 1.00 45.08 167 SER B O 1
ATOM 3526 N N . ALA B 1 168 ? 22.397 26.324 52.147 1.00 37.22 168 ALA B N 1
ATOM 3527 C CA . ALA B 1 168 ? 22.015 27.209 51.073 1.00 40.04 168 ALA B CA 1
ATOM 3528 C C . ALA B 1 168 ? 22.268 26.557 49.734 1.00 33.78 168 ALA B C 1
ATOM 3529 O O . ALA B 1 168 ? 23.157 25.720 49.615 1.00 35.90 168 ALA B O 1
ATOM 3531 N N . GLY B 1 169 ? 21.527 26.970 48.717 1.00 30.81 169 GLY B N 1
ATOM 3532 C CA . GLY B 1 169 ? 21.806 26.487 47.370 1.00 30.07 169 GLY B CA 1
ATOM 3533 C C . GLY B 1 169 ? 21.099 27.253 46.302 1.00 35.37 169 GLY B C 1
ATOM 3534 O O . GLY B 1 169 ? 20.335 28.192 46.598 1.00 43.40 169 GLY B O 1
ATOM 3535 N N . TYR B 1 170 ? 21.428 26.940 45.056 1.00 34.96 170 TYR B N 1
ATOM 3536 C CA . TYR B 1 170 ? 20.725 27.529 43.924 1.00 35.05 170 TYR B CA 1
ATOM 3537 C C . TYR B 1 170 ? 20.625 26.540 42.788 1.00 34.45 170 TYR B C 1
ATOM 3538 O O . TYR B 1 170 ? 21.356 25.556 42.754 1.00 34.40 170 TYR B O 1
ATOM 3547 N N . ALA B 1 171 ? 19.706 26.818 41.875 1.00 32.25 171 ALA B N 1
ATOM 3548 C CA . ALA B 1 171 ? 19.593 26.090 40.624 1.00 35.57 171 ALA B CA 1
ATOM 3549 C C . ALA B 1 171 ? 19.755 27.060 39.453 1.00 40.14 171 ALA B C 1
ATOM 3550 O O . ALA B 1 171 ? 19.249 28.188 39.513 1.00 33.37 171 ALA B O 1
ATOM 3552 N N . VAL B 1 172 ? 20.457 26.621 38.409 1.00 37.80 172 VAL B N 1
ATOM 3553 C CA . VAL B 1 172 ? 20.622 27.392 37.194 1.00 41.24 172 VAL B CA 1
ATOM 3554 C C . VAL B 1 172 ? 19.959 26.624 36.080 1.00 40.44 172 VAL B C 1
ATOM 3555 O O . VAL B 1 172 ? 20.318 25.481 35.830 1.00 37.40 172 VAL B O 1
ATOM 3559 N N . TYR B 1 173 ? 19.000 27.259 35.411 1.00 41.07 173 TYR B N 1
ATOM 3560 C CA . TYR B 1 173 ? 18.300 26.679 34.283 1.00 39.24 173 TYR B CA 1
ATOM 3561 C C . TYR B 1 173 ? 18.903 27.263 32.998 1.00 42.60 173 TYR B C 1
ATOM 3562 O O . TYR B 1 173 ? 18.546 28.342 32.584 1.00 52.07 173 TYR B O 1
ATOM 3571 N N . GLY B 1 174 ? 19.851 26.538 32.408 1.00 43.00 174 GLY B N 1
ATOM 3572 C CA . GLY B 1 174 ? 20.441 26.864 31.106 1.00 42.37 174 GLY B CA 1
ATOM 3573 C C . GLY B 1 174 ? 20.390 25.654 30.195 1.00 46.77 174 GLY B C 1
ATOM 3574 O O . GLY B 1 174 ? 19.461 24.836 30.294 1.00 45.09 174 GLY B O 1
ATOM 3575 N N . SER B 1 175 ? 21.405 25.494 29.344 1.00 61.46 175 SER B N 1
ATOM 3576 C CA . SER B 1 175 ? 21.482 24.318 28.431 1.00 59.32 175 SER B CA 1
ATOM 3577 C C . SER B 1 175 ? 21.629 23.028 29.212 1.00 57.64 175 SER B C 1
ATOM 3578 O O . SER B 1 175 ? 21.141 21.998 28.788 1.00 70.43 175 SER B O 1
ATOM 3581 N N . ALA B 1 176 ? 22.270 23.106 30.375 1.00 55.75 176 ALA B N 1
ATOM 3582 C CA . ALA B 1 176 ? 22.133 22.102 31.417 1.00 45.39 176 ALA B CA 1
ATOM 3583 C C . ALA B 1 176 ? 21.414 22.727 32.601 1.00 47.87 176 ALA B C 1
ATOM 3584 O O . ALA B 1 176 ? 21.270 23.949 32.679 1.00 56.85 176 ALA B O 1
ATOM 3586 N N . THR B 1 177 ? 20.947 21.887 33.516 1.00 44.44 177 THR B N 1
ATOM 3587 C CA . THR B 1 177 ? 20.319 22.329 34.752 1.00 45.97 177 THR B CA 1
ATOM 3588 C C . THR B 1 177 ? 21.257 21.934 35.876 1.00 46.82 177 THR B C 1
ATOM 3589 O O . THR B 1 177 ? 21.499 20.749 36.075 1.00 47.82 177 THR B O 1
ATOM 3593 N N . ASN B 1 178 ? 21.814 22.930 36.567 1.00 40.12 178 ASN B N 1
ATOM 3594 C CA . ASN B 1 178 ? 22.749 22.717 37.654 1.00 36.14 178 ASN B CA 1
ATOM 3595 C C . ASN B 1 178 ? 22.102 23.004 38.976 1.00 36.45 178 ASN B C 1
ATOM 3596 O O . ASN B 1 178 ? 21.234 23.850 39.068 1.00 39.50 178 ASN B O 1
ATOM 3601 N N . LEU B 1 179 ? 22.535 22.278 40.002 1.00 39.09 179 LEU B N 1
ATOM 3602 C CA . LEU B 1 179 ? 22.143 22.549 41.368 1.00 38.34 179 LEU B CA 1
ATOM 3603 C C . LEU B 1 179 ? 23.416 22.619 42.198 1.00 43.63 179 LEU B C 1
ATOM 3604 O O . LEU B 1 179 ? 24.195 21.661 42.232 1.00 45.63 179 LEU B O 1
ATOM 3609 N N . VAL B 1 180 ? 23.631 23.754 42.851 1.00 40.37 180 VAL B N 1
ATOM 3610 C CA . VAL B 1 180 ? 24.842 23.994 43.647 1.00 35.70 180 VAL B CA 1
ATOM 3611 C C . VAL B 1 180 ? 24.396 24.204 45.079 1.00 36.71 180 VAL B C 1
ATOM 3612 O O . VAL B 1 180 ? 23.434 24.917 45.327 1.00 41.92 180 VAL B O 1
ATOM 3616 N N . LEU B 1 181 ? 25.090 23.582 46.019 1.00 39.99 181 LEU B N 1
ATOM 3617 C CA . LEU B 1 181 ? 24.573 23.396 47.375 1.00 44.60 181 LEU B CA 1
ATOM 3618 C C . LEU B 1 181 ? 25.709 23.448 48.390 1.00 42.76 181 LEU B C 1
ATOM 3619 O O . LEU B 1 181 ? 26.824 23.011 48.088 1.00 42.59 181 LEU B O 1
ATOM 3624 N N . THR B 1 182 ? 25.442 23.982 49.580 1.00 38.86 182 THR B N 1
ATOM 3625 C CA . THR B 1 182 ? 26.364 23.863 50.718 1.00 40.72 182 THR B CA 1
ATOM 3626 C C . THR B 1 182 ? 25.587 23.554 51.984 1.00 41.75 182 THR B C 1
ATOM 3627 O O . THR B 1 182 ? 24.452 23.990 52.125 1.00 41.58 182 THR B O 1
ATOM 3631 N N . SER B 1 183 ? 26.219 22.795 52.883 1.00 48.65 183 SER B N 1
ATOM 3632 C CA . SER B 1 183 ? 25.717 22.546 54.243 1.00 53.19 183 SER B CA 1
ATOM 3633 C C . SER B 1 183 ? 26.740 22.943 55.322 1.00 53.17 183 SER B C 1
ATOM 3634 O O . SER B 1 183 ? 26.682 22.427 56.417 1.00 56.17 183 SER B O 1
ATOM 3637 N N . GLY B 1 184 ? 27.674 23.835 54.999 1.00 56.03 184 GLY B N 1
ATOM 3638 C CA . GLY B 1 184 ? 28.707 24.265 55.941 1.00 59.36 184 GLY B CA 1
ATOM 3639 C C . GLY B 1 184 ? 30.058 23.579 55.789 1.00 62.76 184 GLY B C 1
ATOM 3640 O O . GLY B 1 184 ? 30.988 23.906 56.523 1.00 65.31 184 GLY B O 1
ATOM 3641 N N . HIS B 1 185 ? 30.192 22.665 54.824 1.00 54.51 185 HIS B N 1
ATOM 3642 C CA . HIS B 1 185 ? 31.440 21.933 54.599 1.00 60.33 185 HIS B CA 1
ATOM 3643 C C . HIS B 1 185 ? 31.833 21.979 53.124 1.00 58.16 185 HIS B C 1
ATOM 3644 O O . HIS B 1 185 ? 32.095 20.947 52.511 1.00 55.55 185 HIS B O 1
ATOM 3651 N N . GLY B 1 186 ? 31.906 23.197 52.576 1.00 58.30 186 GLY B N 1
ATOM 3652 C CA . GLY B 1 186 ? 32.294 23.416 51.188 1.00 46.96 186 GLY B CA 1
ATOM 3653 C C . GLY B 1 186 ? 31.089 23.405 50.271 1.00 47.43 186 GLY B C 1
ATOM 3654 O O . GLY B 1 186 ? 29.939 23.324 50.709 1.00 43.83 186 GLY B O 1
ATOM 3655 N N . VAL B 1 187 ? 31.358 23.443 48.980 1.00 46.26 187 VAL B N 1
ATOM 3656 C CA . VAL B 1 187 ? 30.300 23.576 47.974 1.00 47.93 187 VAL B CA 1
ATOM 3657 C C . VAL B 1 187 ? 30.400 22.430 46.974 1.00 36.97 187 VAL B C 1
ATOM 3658 O O . VAL B 1 187 ? 31.500 22.059 46.569 1.00 40.84 187 VAL B O 1
ATOM 3662 N N . ASP B 1 188 ? 29.251 21.873 46.592 1.00 37.42 188 ASP B N 1
ATOM 3663 C CA . ASP B 1 188 ? 29.192 20.809 45.586 1.00 44.71 188 ASP B CA 1
ATOM 3664 C C . ASP B 1 188 ? 28.149 21.087 44.539 1.00 40.58 188 ASP B C 1
ATOM 3665 O O . ASP B 1 188 ? 27.077 21.591 44.847 1.00 38.13 188 ASP B O 1
ATOM 3670 N N . GLY B 1 189 ? 28.510 20.793 43.293 1.00 41.10 189 GLY B N 1
ATOM 3671 C CA . GLY B 1 189 ? 27.669 21.069 42.150 1.00 39.17 189 GLY B CA 1
ATOM 3672 C C . GLY B 1 189 ? 27.155 19.793 41.527 1.00 38.84 189 GLY B C 1
ATOM 3673 O O . GLY B 1 189 ? 27.909 18.853 41.324 1.00 41.59 189 GLY B O 1
ATOM 3674 N N . PHE B 1 190 ? 25.867 19.783 41.235 1.00 39.43 190 PHE B N 1
ATOM 3675 C CA . PHE B 1 190 ? 25.202 18.664 40.641 1.00 42.20 190 PHE B CA 1
ATOM 3676 C C . PHE B 1 190 ? 24.587 19.085 39.324 1.00 43.96 190 PHE B C 1
ATOM 3677 O O . PHE B 1 190 ? 24.219 20.246 39.144 1.00 49.61 190 PHE B O 1
ATOM 3685 N N . THR B 1 191 ? 24.424 18.120 38.435 1.00 43.06 191 THR B N 1
ATOM 3686 C CA . THR B 1 191 ? 23.791 18.333 37.143 1.00 51.07 191 THR B CA 1
ATOM 3687 C C . THR B 1 191 ? 22.650 17.338 36.936 1.00 48.87 191 THR B C 1
ATOM 3688 O O . THR B 1 191 ? 22.777 16.161 37.251 1.00 60.92 191 THR B O 1
ATOM 3692 N N . LEU B 1 192 ? 21.531 17.830 36.413 1.00 49.56 192 LEU B N 1
ATOM 3693 C CA . LEU B 1 192 ? 20.345 17.022 36.205 1.00 48.83 192 LEU B CA 1
ATOM 3694 C C . LEU B 1 192 ? 20.576 16.109 35.023 1.00 52.14 192 LEU B C 1
ATOM 3695 O O . LEU B 1 192 ? 20.895 16.585 33.934 1.00 50.09 192 LEU B O 1
ATOM 3700 N N . ASP B 1 193 ? 20.452 14.799 35.248 1.00 47.93 193 ASP B N 1
ATOM 3701 C CA . ASP B 1 193 ? 20.456 13.835 34.157 1.00 54.52 193 ASP B CA 1
ATOM 3702 C C . ASP B 1 193 ? 19.002 13.691 33.722 1.00 58.74 193 ASP B C 1
ATOM 3703 O O . ASP B 1 193 ? 18.218 13.032 34.408 1.00 71.67 193 ASP B O 1
ATOM 3708 N N . PRO B 1 194 ? 18.638 14.274 32.569 1.00 62.23 194 PRO B N 1
ATOM 3709 C CA . PRO B 1 194 ? 17.234 14.211 32.152 1.00 66.88 194 PRO B CA 1
ATOM 3710 C C . PRO B 1 194 ? 16.716 12.790 31.852 1.00 62.73 194 PRO B C 1
ATOM 3711 O O . PRO B 1 194 ? 15.514 12.547 31.932 1.00 75.95 194 PRO B O 1
ATOM 3715 N N . ASN B 1 195 ? 17.610 11.864 31.533 1.00 60.72 195 ASN B N 1
ATOM 3716 C CA . ASN B 1 195 ? 17.226 10.467 31.288 1.00 70.24 195 ASN B CA 1
ATOM 3717 C C . ASN B 1 195 ? 16.771 9.681 32.509 1.00 65.50 195 ASN B C 1
ATOM 3718 O O . ASN B 1 195 ? 16.036 8.717 32.355 1.00 64.36 195 ASN B O 1
ATOM 3723 N N . ILE B 1 196 ? 17.206 10.073 33.706 1.00 59.20 196 ILE B N 1
ATOM 3724 C CA . ILE B 1 196 ? 16.762 9.406 34.938 1.00 55.12 196 ILE B CA 1
ATOM 3725 C C . ILE B 1 196 ? 16.100 10.334 35.947 1.00 53.72 196 ILE B C 1
ATOM 3726 O O . ILE B 1 196 ? 15.685 9.879 37.009 1.00 57.50 196 ILE B O 1
ATOM 3731 N N . GLY B 1 197 ? 15.968 11.615 35.614 1.00 51.74 197 GLY B N 1
ATOM 3732 C CA . GLY B 1 197 ? 15.401 12.606 36.529 1.00 55.79 197 GLY B CA 1
ATOM 3733 C C . GLY B 1 197 ? 16.052 12.645 37.901 1.00 56.90 197 GLY B C 1
ATOM 3734 O O . GLY B 1 197 ? 15.360 12.629 38.922 1.00 58.33 197 GLY B O 1
ATOM 3735 N N . GLU B 1 198 ? 17.380 12.637 37.925 1.00 52.64 198 GLU B N 1
ATOM 3736 C CA . GLU B 1 198 ? 18.135 12.717 39.165 1.00 50.08 198 GLU B CA 1
ATOM 3737 C C . GLU B 1 198 ? 19.262 13.707 38.961 1.00 51.26 198 GLU B C 1
ATOM 3738 O O . GLU B 1 198 ? 19.807 13.833 37.860 1.00 44.79 198 GLU B O 1
ATOM 3744 N N . PHE B 1 199 ? 19.593 14.419 40.030 1.00 46.60 199 PHE B N 1
ATOM 3745 C CA . PHE B 1 199 ? 20.772 15.258 40.068 1.00 42.99 199 PHE B CA 1
ATOM 3746 C C . PHE B 1 199 ? 21.976 14.395 40.395 1.00 44.07 199 PHE B C 1
ATOM 3747 O O . PHE B 1 199 ? 21.946 13.627 41.339 1.00 47.41 199 PHE B O 1
ATOM 3755 N N . ILE B 1 200 ? 23.018 14.521 39.581 1.00 48.24 200 ILE B N 1
ATOM 3756 C CA . ILE B 1 200 ? 24.221 13.700 39.629 1.00 47.79 200 ILE B CA 1
ATOM 3757 C C . ILE B 1 200 ? 25.348 14.625 40.027 1.00 47.72 200 ILE B C 1
ATOM 3758 O O . ILE B 1 200 ? 25.374 15.782 39.608 1.00 50.13 200 ILE B O 1
ATOM 3763 N N . LEU B 1 201 ? 26.291 14.117 40.808 1.00 46.38 201 LEU B N 1
ATOM 3764 C CA . LEU B 1 201 ? 27.435 14.908 41.250 1.00 46.55 201 LEU B CA 1
ATOM 3765 C C . LEU B 1 201 ? 28.409 15.094 40.098 1.00 47.31 201 LEU B C 1
ATOM 3766 O O . LEU B 1 201 ? 28.837 14.119 39.491 1.00 47.70 201 LEU B O 1
ATOM 3771 N N . THR B 1 202 ? 28.733 16.344 39.791 1.00 45.19 202 THR B N 1
ATOM 3772 C CA . THR B 1 202 ? 29.644 16.674 38.679 1.00 51.08 202 THR B CA 1
ATOM 3773 C C . THR B 1 202 ? 30.807 17.623 39.034 1.00 51.78 202 THR B C 1
ATOM 3774 O O . THR B 1 202 ? 31.821 17.597 38.356 1.00 66.93 202 THR B O 1
ATOM 3778 N N . HIS B 1 203 ? 30.638 18.495 40.033 1.00 56.08 203 HIS B N 1
ATOM 3779 C CA . HIS B 1 203 ? 31.679 19.424 40.498 1.00 59.40 203 HIS B CA 1
ATOM 3780 C C . HIS B 1 203 ? 31.818 19.286 42.021 1.00 59.12 203 HIS B C 1
ATOM 3781 O O . HIS B 1 203 ? 31.253 20.088 42.774 1.00 58.78 203 HIS B O 1
ATOM 3788 N N . PRO B 1 204 ? 32.534 18.268 42.497 1.00 50.61 204 PRO B N 1
ATOM 3789 C CA . PRO B 1 204 ? 32.762 18.215 43.953 1.00 51.50 204 PRO B CA 1
ATOM 3790 C C . PRO B 1 204 ? 33.762 19.289 44.408 1.00 52.70 204 PRO B C 1
ATOM 3791 O O . PRO B 1 204 ? 34.701 19.585 43.673 1.00 50.43 204 PRO B O 1
ATOM 3795 N N . HIS B 1 205 ? 33.551 19.862 45.598 1.00 50.23 205 HIS B N 1
ATOM 3796 C CA . HIS B 1 205 ? 34.504 20.790 46.223 1.00 52.41 205 HIS B CA 1
ATOM 3797 C C . HIS B 1 205 ? 34.866 21.983 45.326 1.00 52.14 205 HIS B C 1
ATOM 3798 O O . HIS B 1 205 ? 36.028 22.173 44.954 1.00 62.80 205 HIS B O 1
ATOM 3805 N N . ILE B 1 206 ? 33.855 22.756 44.953 1.00 47.38 206 ILE B N 1
ATOM 3806 C CA . ILE B 1 206 ? 34.063 23.940 44.126 1.00 48.24 206 ILE B CA 1
ATOM 3807 C C . ILE B 1 206 ? 34.869 24.988 44.913 1.00 53.32 206 ILE B C 1
ATOM 3808 O O . ILE B 1 206 ? 34.509 25.313 46.047 1.00 45.46 206 ILE B O 1
ATOM 3813 N N . SER B 1 207 ? 35.959 25.471 44.309 1.00 45.61 207 SER B N 1
ATOM 3814 C CA . SER B 1 207 ? 36.833 26.462 44.896 1.00 47.37 207 SER B CA 1
ATOM 3815 C C . SER B 1 207 ? 36.954 27.612 43.938 1.00 49.67 207 SER B C 1
ATOM 3816 O O . SER B 1 207 ? 37.459 27.451 42.829 1.00 42.12 207 SER B O 1
ATOM 3819 N N . ILE B 1 208 ? 36.533 28.785 44.379 1.00 52.31 208 ILE B N 1
ATOM 3820 C CA . ILE B 1 208 ? 36.669 30.000 43.571 1.00 49.33 208 ILE B CA 1
ATOM 3821 C C . ILE B 1 208 ? 38.144 30.454 43.588 1.00 50.60 208 ILE B C 1
ATOM 3822 O O . ILE B 1 208 ? 38.739 30.578 44.651 1.00 55.54 208 ILE B O 1
ATOM 3827 N N . PRO B 1 209 ? 38.756 30.672 42.408 1.00 46.86 209 PRO B N 1
ATOM 3828 C CA . PRO B 1 209 ? 40.142 31.199 42.395 1.00 47.43 209 PRO B CA 1
ATOM 3829 C C . PRO B 1 209 ? 40.318 32.501 43.196 1.00 52.08 209 PRO B C 1
ATOM 3830 O O . PRO B 1 209 ? 39.399 33.326 43.231 1.00 59.22 209 PRO B O 1
ATOM 3834 N N . LYS B 1 210 ? 41.481 32.688 43.813 1.00 55.98 210 LYS B N 1
ATOM 3835 C CA . LYS B 1 210 ? 41.753 33.889 44.621 1.00 56.39 210 LYS B CA 1
ATOM 3836 C C . LYS B 1 210 ? 41.802 35.175 43.789 1.00 66.71 210 LYS B C 1
ATOM 3837 O O . LYS B 1 210 ? 41.384 36.228 44.282 1.00 61.01 210 LYS B O 1
ATOM 3843 N N . LYS B 1 211 ? 42.250 35.086 42.532 1.00 57.68 211 LYS B N 1
ATOM 3844 C CA . LYS B 1 211 ? 42.085 36.197 41.577 1.00 59.97 211 LYS B CA 1
ATOM 3845 C C . LYS B 1 211 ? 41.704 35.726 40.169 1.00 53.24 211 LYS B C 1
ATOM 3846 O O . LYS B 1 211 ? 42.027 34.618 39.770 1.00 61.11 211 LYS B O 1
ATOM 3852 N N . ARG B 1 212 ? 40.990 36.589 39.453 1.00 53.40 212 ARG B N 1
ATOM 3853 C CA . ARG B 1 212 ? 40.637 36.378 38.058 1.00 48.30 212 ARG B CA 1
ATOM 3854 C C . ARG B 1 212 ? 40.105 37.698 37.498 1.00 49.20 212 ARG B C 1
ATOM 3855 O O . ARG B 1 212 ? 39.237 38.327 38.100 1.00 45.10 212 ARG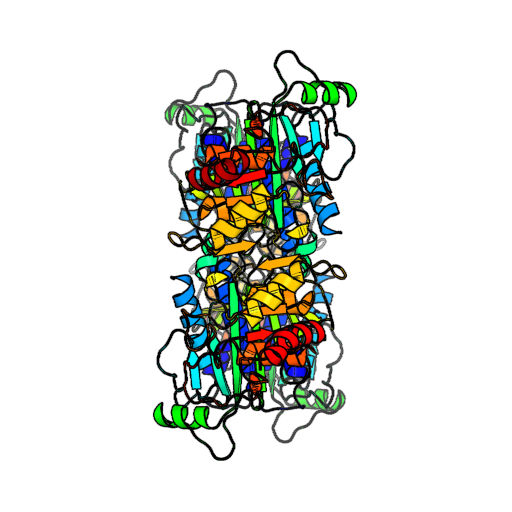 B O 1
ATOM 3863 N N . SER B 1 213 ? 40.606 38.105 36.333 1.00 49.74 213 SER B N 1
ATOM 3864 C CA . SER B 1 213 ? 40.292 39.428 35.766 1.00 49.38 213 SER B CA 1
ATOM 3865 C C . SER B 1 213 ? 38.966 39.476 34.981 1.00 43.96 213 SER B C 1
ATOM 3866 O O . SER B 1 213 ? 38.961 39.732 33.782 1.00 44.36 213 SER B O 1
ATOM 3869 N N . ILE B 1 214 ? 37.858 39.182 35.665 1.00 45.14 214 ILE B N 1
ATOM 3870 C CA . ILE B 1 214 ? 36.516 39.271 35.099 1.00 37.73 214 ILE B CA 1
ATOM 3871 C C . ILE B 1 214 ? 35.657 40.032 36.085 1.00 43.76 214 ILE B C 1
ATOM 3872 O O . ILE B 1 214 ? 35.683 39.738 37.288 1.00 40.33 214 ILE B O 1
ATOM 3877 N N . TYR B 1 215 ? 34.920 41.026 35.583 1.00 42.35 215 TYR B N 1
ATOM 3878 C CA . TYR B 1 215 ? 33.974 41.772 36.411 1.00 40.09 215 TYR B CA 1
ATOM 3879 C C . TYR B 1 215 ? 32.600 41.756 35.766 1.00 35.06 215 TYR B C 1
ATOM 3880 O O . TYR B 1 215 ? 32.459 41.764 34.537 1.00 35.49 215 TYR B O 1
ATOM 3889 N N . SER B 1 216 ? 31.597 41.774 36.630 1.00 38.56 216 SER B N 1
ATOM 3890 C CA . SER B 1 216 ? 30.220 41.604 36.258 1.00 33.64 216 SER B CA 1
ATOM 3891 C C . SER B 1 216 ? 29.369 42.646 36.998 1.00 36.24 216 SER B C 1
ATOM 3892 O O . SER B 1 216 ? 29.155 42.564 38.217 1.00 37.49 216 SER B O 1
ATOM 3895 N N . VAL B 1 217 ? 28.886 43.617 36.242 1.00 37.33 217 VAL B N 1
ATOM 3896 C CA . VAL B 1 217 ? 28.009 44.647 36.748 1.00 39.71 217 VAL B CA 1
ATOM 3897 C C . VAL B 1 217 ? 27.222 45.227 35.556 1.00 42.63 217 VAL B C 1
ATOM 3898 O O . VAL B 1 217 ? 27.674 45.133 34.419 1.00 45.61 217 VAL B O 1
ATOM 3902 N N . ASN B 1 218 ? 26.083 45.868 35.823 1.00 44.85 218 ASN B N 1
ATOM 3903 C CA . ASN B 1 218 ? 25.352 46.632 34.790 1.00 41.89 218 ASN B CA 1
ATOM 3904 C C . ASN B 1 218 ? 25.864 48.067 34.666 1.00 39.14 218 ASN B C 1
ATOM 3905 O O . ASN B 1 218 ? 25.408 48.933 35.399 1.00 37.40 218 ASN B O 1
ATOM 3910 N N . GLU B 1 219 ? 26.725 48.322 33.671 1.00 39.20 219 GLU B N 1
ATOM 3911 C CA . GLU B 1 219 ? 27.312 49.645 33.463 1.00 43.67 219 GLU B CA 1
ATOM 3912 C C . GLU B 1 219 ? 26.336 50.676 32.881 1.00 44.95 219 GLU B C 1
ATOM 3913 O O . GLU B 1 219 ? 26.649 51.855 32.826 1.00 42.68 219 GLU B O 1
ATOM 3919 N N . GLY B 1 220 ? 25.156 50.241 32.475 1.00 42.07 220 GLY B N 1
ATOM 3920 C CA . GLY B 1 220 ? 24.081 51.148 32.164 1.00 42.64 220 GLY B CA 1
ATOM 3921 C C . GLY B 1 220 ? 23.691 52.057 33.319 1.00 45.80 220 GLY B C 1
ATOM 3922 O O . GLY B 1 220 ? 23.245 53.170 33.083 1.00 44.58 220 GLY B O 1
ATOM 3923 N N . ASN B 1 221 ? 23.861 51.591 34.563 1.00 48.01 221 ASN B N 1
ATOM 3924 C CA . ASN B 1 221 ? 23.555 52.384 35.772 1.00 48.98 221 ASN B CA 1
ATOM 3925 C C . ASN B 1 221 ? 24.673 53.319 36.242 1.00 45.08 221 ASN B C 1
ATOM 3926 O O . ASN B 1 221 ? 24.625 53.815 37.377 1.00 50.27 221 ASN B O 1
ATOM 3931 N N . TYR B 1 222 ? 25.698 53.502 35.407 1.00 41.65 222 TYR B N 1
ATOM 3932 C CA . TYR B 1 222 ? 26.919 54.229 35.758 1.00 44.35 222 TYR B CA 1
ATOM 3933 C C . TYR B 1 222 ? 26.639 55.534 36.483 1.00 49.07 222 TYR B C 1
ATOM 3934 O O . TYR B 1 222 ? 27.230 55.802 37.525 1.00 44.29 222 TYR B O 1
ATOM 3943 N N . GLY B 1 223 ? 25.762 56.348 35.908 1.00 46.04 223 GLY B N 1
ATOM 3944 C CA . GLY B 1 223 ? 25.464 57.670 36.451 1.00 44.45 223 GLY B CA 1
ATOM 3945 C C . GLY B 1 223 ? 24.797 57.715 37.826 1.00 49.66 223 GLY B C 1
ATOM 3946 O O . GLY B 1 223 ? 24.788 58.748 38.452 1.00 56.07 223 GLY B O 1
ATOM 3947 N N . LYS B 1 224 ? 24.257 56.590 38.281 1.00 47.56 224 LYS B N 1
ATOM 3948 C CA . LYS B 1 224 ? 23.626 56.461 39.583 1.00 52.52 224 LYS B CA 1
ATOM 3949 C C . LYS B 1 224 ? 24.549 55.901 40.663 1.00 47.78 224 LYS B C 1
ATOM 3950 O O . LYS B 1 224 ? 24.186 55.897 41.832 1.00 49.64 224 LYS B O 1
ATOM 3956 N N . TRP B 1 225 ? 25.741 55.464 40.285 1.00 41.15 225 TRP B N 1
ATOM 3957 C CA . TRP B 1 225 ? 26.669 54.918 41.241 1.00 45.33 225 TRP B CA 1
ATOM 3958 C C . TRP B 1 225 ? 27.348 55.953 42.122 1.00 42.99 225 TRP B C 1
ATOM 3959 O O . TRP B 1 225 ? 27.485 57.116 41.751 1.00 55.37 225 TRP B O 1
ATOM 3970 N N . GLU B 1 226 ? 27.852 55.474 43.258 1.00 46.43 226 GLU B N 1
ATOM 3971 C CA . GLU B 1 226 ? 28.702 56.261 44.145 1.00 46.23 226 GLU B CA 1
ATOM 3972 C C . GLU B 1 226 ? 30.047 56.522 43.461 1.00 48.35 226 GLU B C 1
ATOM 3973 O O . GLU B 1 226 ? 30.551 55.661 42.737 1.00 48.82 226 GLU B O 1
ATOM 3979 N N . PRO B 1 227 ? 30.635 57.710 43.681 1.00 49.08 227 PRO B N 1
ATOM 3980 C CA . PRO B 1 227 ? 31.912 58.008 43.025 1.00 50.29 227 PRO B CA 1
ATOM 3981 C C . PRO B 1 227 ? 33.024 56.959 43.206 1.00 43.86 227 PRO B C 1
ATOM 3982 O O . PRO B 1 227 ? 33.763 56.689 42.260 1.00 50.51 227 PRO B O 1
ATOM 3986 N N . TRP B 1 228 ? 33.192 56.418 44.405 1.00 38.59 228 TRP B N 1
ATOM 3987 C CA . TRP B 1 228 ? 34.270 55.449 44.609 1.00 40.78 228 TRP B CA 1
ATOM 3988 C C . TRP B 1 228 ? 34.137 54.233 43.672 1.00 39.29 228 TRP B C 1
ATOM 3989 O O . TRP B 1 228 ? 35.140 53.682 43.252 1.00 46.61 228 TRP B O 1
ATOM 4000 N N . PHE B 1 229 ? 32.902 53.815 43.392 1.00 34.54 229 PHE B N 1
ATOM 4001 C CA . PHE B 1 229 ? 32.663 52.668 42.561 1.00 32.05 229 PHE B CA 1
ATOM 4002 C C . PHE B 1 229 ? 32.846 53.000 41.080 1.00 37.57 229 PHE B C 1
ATOM 4003 O O . PHE B 1 229 ? 33.294 52.142 40.325 1.00 38.42 229 PHE B O 1
ATOM 4011 N N . LYS B 1 230 ? 32.552 54.237 40.671 1.00 39.33 230 LYS B N 1
ATOM 4012 C CA . LYS B 1 230 ? 32.924 54.697 39.330 1.00 40.84 230 LYS B CA 1
ATOM 4013 C C . LYS B 1 230 ? 34.422 54.646 39.136 1.00 40.77 230 LYS B C 1
ATOM 4014 O O . LYS B 1 230 ? 34.906 54.158 38.115 1.00 46.20 230 LYS B O 1
ATOM 4020 N N . GLU B 1 231 ? 35.166 55.100 40.137 1.00 40.36 231 GLU B N 1
ATOM 4021 C CA . GLU B 1 231 ? 36.631 55.059 40.073 1.00 43.68 231 GLU B CA 1
ATOM 4022 C C . GLU B 1 231 ? 37.170 53.638 39.965 1.00 40.80 231 GLU B C 1
ATOM 4023 O O . GLU B 1 231 ? 38.096 53.393 39.207 1.00 43.33 231 GLU B O 1
ATOM 4029 N N . TYR B 1 232 ? 36.594 52.718 40.736 1.00 42.71 232 TYR B N 1
ATOM 4030 C CA . TYR B 1 232 ? 36.989 51.297 40.699 1.00 45.31 232 TYR B CA 1
ATOM 4031 C C . TYR B 1 232 ? 36.757 50.721 39.297 1.00 40.75 232 TYR B C 1
ATOM 4032 O O . TYR B 1 232 ? 37.637 50.075 38.734 1.00 38.46 232 TYR B O 1
ATOM 4041 N N . ILE B 1 233 ? 35.581 50.980 38.739 1.00 39.19 233 ILE B N 1
ATOM 4042 C CA . ILE B 1 233 ? 35.261 50.473 37.402 1.00 41.52 233 ILE B CA 1
ATOM 4043 C C . ILE B 1 233 ? 36.163 51.096 36.348 1.00 43.83 233 ILE B C 1
ATOM 4044 O O . ILE B 1 233 ? 36.697 50.379 35.498 1.00 41.54 233 ILE B O 1
ATOM 4049 N N . ASP B 1 234 ? 36.400 52.406 36.438 1.00 44.05 234 ASP B N 1
ATOM 4050 C CA . ASP B 1 234 ? 37.336 53.070 35.507 1.00 45.15 234 ASP B CA 1
ATOM 4051 C C . ASP B 1 234 ? 38.735 52.454 35.586 1.00 42.98 234 ASP B C 1
ATOM 4052 O O . ASP B 1 234 ? 39.415 52.303 34.564 1.00 45.62 234 ASP B O 1
ATOM 4057 N N . TYR B 1 235 ? 39.166 52.116 36.799 1.00 40.17 235 TYR B N 1
ATOM 4058 C CA . TYR B 1 235 ? 40.467 51.497 37.005 1.00 41.92 235 TYR B CA 1
ATOM 4059 C C . TYR B 1 235 ? 40.558 50.133 36.312 1.00 39.55 235 TYR B C 1
ATOM 4060 O O . TYR B 1 235 ? 41.519 49.879 35.607 1.00 42.80 235 TYR B O 1
ATOM 4069 N N . LEU B 1 236 ? 39.566 49.274 36.520 1.00 41.49 236 LEU B N 1
ATOM 4070 C CA . LEU B 1 236 ? 39.507 47.984 35.828 1.00 42.81 236 LEU B CA 1
ATOM 4071 C C . LEU B 1 236 ? 39.679 48.114 34.310 1.00 43.11 236 LEU B C 1
ATOM 4072 O O . LEU B 1 236 ? 40.400 47.339 33.700 1.00 48.86 236 LEU B O 1
ATOM 4077 N N . LYS B 1 237 ? 39.069 49.128 33.716 1.00 43.37 237 LYS B N 1
ATOM 4078 C CA . LYS B 1 237 ? 39.184 49.355 32.278 1.00 44.08 237 LYS B CA 1
ATOM 4079 C C . LYS B 1 237 ? 40.465 50.029 31.792 1.00 53.79 237 LYS B C 1
ATOM 4080 O O . LYS B 1 237 ? 40.860 49.853 30.643 1.00 53.46 237 LYS B O 1
ATOM 4086 N N . MET B 1 238 ? 41.068 50.889 32.611 1.00 51.71 238 MET B N 1
ATOM 4087 C CA . MET B 1 238 ? 42.142 51.762 32.111 1.00 51.15 238 MET B CA 1
ATOM 4088 C C . MET B 1 238 ? 43.480 51.659 32.818 1.00 61.96 238 MET B C 1
ATOM 4089 O O . MET B 1 238 ? 44.407 52.332 32.413 1.00 87.32 238 MET B O 1
ATOM 4094 N N . ASN B 1 239 ? 43.608 50.807 33.832 1.00 58.28 239 ASN B N 1
ATOM 4095 C CA . ASN B 1 239 ? 44.917 50.576 34.462 1.00 61.73 239 ASN B CA 1
ATOM 4096 C C . ASN B 1 239 ? 45.897 49.961 33.457 1.00 56.36 239 ASN B C 1
ATOM 4097 O O . ASN B 1 239 ? 45.478 49.245 32.548 1.00 62.31 239 ASN B O 1
ATOM 4102 N N . LYS B 1 240 ? 47.185 50.228 33.646 1.00 66.12 240 LYS B N 1
ATOM 4103 C CA . LYS B 1 240 ? 48.237 49.827 32.697 1.00 74.42 240 LYS B CA 1
ATOM 4104 C C . LYS B 1 240 ? 48.727 48.374 32.905 1.00 76.10 240 LYS B C 1
ATOM 4105 O O . LYS B 1 240 ? 49.395 47.809 32.039 1.00 75.88 240 LYS B O 1
ATOM 4111 N N . THR B 1 241 ? 48.347 47.764 34.022 1.00 74.35 241 THR B N 1
ATOM 4112 C CA . THR B 1 241 ? 48.933 46.511 34.490 1.00 76.97 241 THR B CA 1
ATOM 4113 C C . THR B 1 241 ? 48.121 45.256 34.123 1.00 73.28 241 THR B C 1
ATOM 4114 O O . THR B 1 241 ? 48.694 44.258 33.672 1.00 88.57 241 THR B O 1
ATOM 4118 N N . THR B 1 242 ? 46.801 45.300 34.299 1.00 65.27 242 THR B N 1
ATOM 4119 C CA . THR B 1 242 ? 45.943 44.103 34.224 1.00 63.77 242 THR B CA 1
ATOM 4120 C C . THR B 1 242 ? 44.706 44.340 33.349 1.00 58.48 242 THR B C 1
ATOM 4121 O O . THR B 1 242 ? 43.897 45.214 33.653 1.00 67.23 242 THR B O 1
ATOM 4125 N N . ARG B 1 243 ? 44.546 43.541 32.293 1.00 59.02 243 ARG B N 1
ATOM 4126 C CA . ARG B 1 243 ? 43.374 43.623 31.418 1.00 55.22 243 ARG B CA 1
ATOM 4127 C C . ARG B 1 243 ? 42.222 42.822 32.001 1.00 52.44 243 ARG B C 1
ATOM 4128 O O . ARG B 1 243 ? 42.426 41.691 32.421 1.00 47.18 243 ARG B O 1
ATOM 4136 N N . TYR B 1 244 ? 41.024 43.420 32.013 1.00 46.32 244 TYR B N 1
ATOM 4137 C CA . TYR B 1 244 ? 39.810 42.809 32.556 1.00 43.66 244 TYR B CA 1
ATOM 4138 C C . TYR B 1 244 ? 38.793 42.544 31.442 1.00 43.82 244 TYR B C 1
ATOM 4139 O O . TYR B 1 244 ? 38.659 43.354 30.538 1.00 43.49 244 TYR B O 1
ATOM 4148 N N . SER B 1 245 ? 38.050 41.440 31.553 1.00 42.32 245 SER B N 1
ATOM 4149 C CA . SER B 1 245 ? 36.892 41.154 30.712 1.00 45.50 245 SER B CA 1
ATOM 4150 C C . SER B 1 245 ? 35.627 41.453 31.468 1.00 39.79 245 SER B C 1
ATOM 4151 O O . SER B 1 245 ? 35.525 41.133 32.645 1.00 42.32 245 SER B O 1
ATOM 4154 N N . ALA B 1 246 ? 34.644 42.004 30.759 1.00 39.74 246 ALA B N 1
ATOM 4155 C CA . ALA B 1 246 ? 33.313 42.229 31.282 1.00 41.52 246 ALA B CA 1
ATOM 4156 C C . ALA B 1 246 ? 32.346 41.133 30.794 1.00 43.39 246 ALA B C 1
ATOM 4157 O O . ALA B 1 246 ? 32.339 40.775 29.603 1.00 42.69 246 ALA B O 1
ATOM 4159 N N . ARG B 1 247 ? 31.531 40.628 31.725 1.00 35.99 247 ARG B N 1
ATOM 4160 C CA . ARG B 1 247 ? 30.403 39.745 31.433 1.00 39.00 247 ARG B CA 1
ATOM 4161 C C . ARG B 1 247 ? 29.237 40.140 32.321 1.00 33.62 247 ARG B C 1
ATOM 4162 O O . ARG B 1 247 ? 29.402 40.228 33.530 1.00 40.68 247 ARG B O 1
ATOM 4170 N N . TYR B 1 248 ? 28.069 40.397 31.726 1.00 35.81 248 TYR B N 1
ATOM 4171 C CA . TYR B 1 248 ? 26.845 40.628 32.488 1.00 36.45 248 TYR B CA 1
ATOM 4172 C C . TYR B 1 248 ? 25.665 40.018 31.743 1.00 40.08 248 TYR B C 1
ATOM 4173 O O . TYR B 1 248 ? 25.088 40.614 30.823 1.00 36.61 248 TYR B O 1
ATOM 4182 N N . ILE B 1 249 ? 25.322 38.811 32.171 1.00 41.54 249 ILE B N 1
ATOM 4183 C CA . ILE B 1 249 ? 24.188 38.077 31.632 1.00 44.55 249 ILE B CA 1
ATOM 4184 C C . ILE B 1 249 ? 22.875 38.781 31.963 1.00 41.64 249 ILE B C 1
ATOM 4185 O O . ILE B 1 249 ? 21.985 38.812 31.139 1.00 39.79 249 ILE B O 1
ATOM 4190 N N . GLY B 1 250 ? 22.766 39.366 33.156 1.00 42.16 250 GLY B N 1
ATOM 4191 C CA . GLY B 1 250 ? 21.494 39.950 33.614 1.00 44.99 250 GLY B CA 1
ATOM 4192 C C . GLY B 1 250 ? 20.596 38.966 34.346 1.00 44.99 250 GLY B C 1
ATOM 4193 O O . GLY B 1 250 ? 19.412 39.232 34.554 1.00 50.98 250 GLY B O 1
ATOM 4194 N N . SER B 1 251 ? 21.163 37.829 34.724 1.00 46.07 251 SER B N 1
ATOM 4195 C CA . SER B 1 251 ? 20.534 36.896 35.630 1.00 45.73 251 SER B CA 1
ATOM 4196 C C . SER B 1 251 ? 21.523 36.709 36.771 1.00 39.26 251 SER B C 1
ATOM 4197 O O . SER B 1 251 ? 22.637 36.224 36.557 1.00 39.98 251 SER B O 1
ATOM 4200 N N . MET B 1 252 ? 21.136 37.139 37.969 1.00 40.16 252 MET B N 1
ATOM 4201 C CA . MET B 1 252 ? 22.006 37.088 39.137 1.00 43.94 252 MET B CA 1
ATOM 4202 C C . MET B 1 252 ? 22.576 35.666 39.351 1.00 38.12 252 MET B C 1
ATOM 4203 O O . MET B 1 252 ? 23.770 35.505 39.620 1.00 36.28 252 MET B O 1
ATOM 4208 N N . VAL B 1 253 ? 21.728 34.646 39.230 1.00 37.94 253 VAL B N 1
ATOM 4209 C CA . VAL B 1 253 ? 22.177 33.265 39.456 1.00 36.57 253 VAL B CA 1
ATOM 4210 C C . VAL B 1 253 ? 23.187 32.844 38.396 1.00 35.78 253 VAL B C 1
ATOM 4211 O O . VAL B 1 253 ? 24.251 32.289 38.714 1.00 44.37 253 VAL B O 1
ATOM 4215 N N . GLY B 1 254 ? 22.892 33.144 37.140 1.00 40.88 254 GLY B N 1
ATOM 4216 C CA . GLY B 1 254 ? 23.842 32.885 36.056 1.00 38.99 254 GLY B CA 1
ATOM 4217 C C . GLY B 1 254 ? 25.176 33.580 36.258 1.00 37.51 254 GLY B C 1
ATOM 4218 O O . GLY B 1 254 ? 26.231 32.968 36.106 1.00 39.51 254 GLY B O 1
ATOM 4219 N N . ASP B 1 255 ? 25.146 34.851 36.656 1.00 42.99 255 ASP B N 1
ATOM 4220 C CA . ASP B 1 255 ? 26.395 35.605 36.830 1.00 40.87 255 ASP B CA 1
ATOM 4221 C C . ASP B 1 255 ? 27.193 35.108 38.034 1.00 36.99 255 ASP B C 1
ATOM 4222 O O . ASP B 1 255 ? 28.419 34.934 37.950 1.00 40.09 255 ASP B O 1
ATOM 4227 N N . ILE B 1 256 ? 26.511 34.811 39.136 1.00 36.22 256 ILE B N 1
ATOM 4228 C CA . ILE B 1 256 ? 27.192 34.234 40.315 1.00 40.61 256 ILE B CA 1
ATOM 4229 C C . ILE B 1 256 ? 27.756 32.833 40.028 1.00 37.72 256 ILE B C 1
ATOM 4230 O O . ILE B 1 256 ? 28.876 32.523 40.417 1.00 40.21 256 ILE B O 1
ATOM 4235 N N . HIS B 1 257 ? 26.991 32.012 39.320 1.00 38.77 257 HIS B N 1
ATOM 4236 C CA . HIS B 1 257 ? 27.457 30.684 38.916 1.00 37.46 257 HIS B CA 1
ATOM 4237 C C . HIS B 1 257 ? 28.748 30.739 38.106 1.00 41.42 257 HIS B C 1
ATOM 4238 O O . HIS B 1 257 ? 29.692 30.002 38.390 1.00 44.73 257 HIS B O 1
ATOM 4245 N N . ARG B 1 258 ? 28.808 31.615 37.110 1.00 45.47 258 ARG B N 1
ATOM 4246 C CA . ARG B 1 258 ? 30.068 31.832 36.368 1.00 41.57 258 ARG B CA 1
ATOM 4247 C C . ARG B 1 258 ? 31.179 32.299 37.323 1.00 38.43 258 ARG B C 1
ATOM 4248 O O . ARG B 1 258 ? 32.309 31.841 37.236 1.00 39.31 258 ARG B O 1
ATOM 4256 N N . THR B 1 259 ? 30.859 33.236 38.209 1.00 44.01 259 THR B N 1
ATOM 4257 C CA . THR B 1 259 ? 31.848 33.788 39.133 1.00 43.41 259 THR B CA 1
ATOM 4258 C C . THR B 1 259 ? 32.474 32.692 39.994 1.00 39.82 259 THR B C 1
ATOM 4259 O O . THR B 1 259 ? 33.692 32.622 40.124 1.00 43.93 259 THR B O 1
ATOM 4263 N N . LEU B 1 260 ? 31.639 31.829 40.549 1.00 40.58 260 LEU B N 1
ATOM 4264 C CA . LEU B 1 260 ? 32.115 30.663 41.312 1.00 40.49 260 LEU B CA 1
ATOM 4265 C C . LEU B 1 260 ? 33.080 29.762 40.563 1.00 42.77 260 LEU B C 1
ATOM 4266 O O . LEU B 1 260 ? 34.068 29.315 41.125 1.00 47.13 260 LEU B O 1
ATOM 4271 N N . LEU B 1 261 ? 32.764 29.448 39.308 1.00 43.21 261 LEU B N 1
ATOM 4272 C CA . LEU B 1 261 ? 33.556 28.468 38.545 1.00 43.36 261 LEU B CA 1
ATOM 4273 C C . LEU B 1 261 ? 34.784 29.068 37.882 1.00 47.11 261 LEU B C 1
ATOM 4274 O O . LEU B 1 261 ? 35.813 28.416 37.800 1.00 50.32 261 LEU B O 1
ATOM 4279 N N . TYR B 1 262 ? 34.669 30.290 37.376 1.00 49.20 262 TYR B N 1
ATOM 4280 C CA . TYR B 1 262 ? 35.781 30.940 36.658 1.00 41.33 262 TYR B CA 1
ATOM 4281 C C . TYR B 1 262 ? 36.563 31.871 37.559 1.00 38.25 262 TYR B C 1
ATOM 4282 O O . TYR B 1 262 ? 37.712 32.136 37.296 1.00 42.41 262 TYR B O 1
ATOM 4291 N N . GLY B 1 263 ? 35.950 32.348 38.640 1.00 39.33 263 GLY B N 1
ATOM 4292 C CA . GLY B 1 263 ? 36.496 33.459 39.406 1.00 42.86 263 GLY B CA 1
ATOM 4293 C C . GLY B 1 263 ? 36.041 34.806 38.858 1.00 40.61 263 GLY B C 1
ATOM 4294 O O . GLY B 1 263 ? 35.362 34.884 37.832 1.00 40.21 263 GLY B O 1
ATOM 4295 N N . GLY B 1 264 ? 36.414 35.864 39.566 1.00 40.15 264 GLY B N 1
ATOM 4296 C CA . GLY B 1 264 ? 36.028 37.219 39.221 1.00 38.45 264 GLY B CA 1
ATOM 4297 C C . GLY B 1 264 ? 35.294 37.921 40.334 1.00 38.86 264 GLY B C 1
ATOM 4298 O O . GLY B 1 264 ? 35.394 37.546 41.506 1.00 43.79 264 GLY B O 1
ATOM 4299 N N . ILE B 1 265 ? 34.555 38.963 39.954 1.00 44.69 265 ILE B N 1
ATOM 4300 C CA . ILE B 1 265 ? 33.736 39.725 40.881 1.00 35.05 265 ILE B CA 1
ATOM 4301 C C . ILE B 1 265 ? 32.367 39.973 40.277 1.00 37.45 265 ILE B C 1
ATOM 4302 O O . ILE B 1 265 ? 32.229 40.246 39.064 1.00 36.19 265 ILE B O 1
ATOM 4307 N N . PHE B 1 266 ? 31.353 39.873 41.132 1.00 39.68 266 PHE B N 1
ATOM 4308 C CA . PHE B 1 266 ? 29.989 40.242 40.798 1.00 45.00 266 PHE B CA 1
ATOM 4309 C C . PHE B 1 266 ? 29.560 41.359 41.745 1.00 36.66 266 PHE B C 1
ATOM 4310 O O . PHE B 1 266 ? 29.671 41.204 42.958 1.00 44.83 266 PHE B O 1
ATOM 4318 N N . CYS B 1 267 ? 28.975 42.419 41.192 1.00 41.44 267 CYS B N 1
ATOM 4319 C CA . CYS B 1 267 ? 28.565 43.576 41.982 1.00 45.96 267 CYS B CA 1
ATOM 4320 C C . CYS B 1 267 ? 27.152 44.007 41.695 1.00 39.72 267 CYS B C 1
ATOM 4321 O O . CYS B 1 267 ? 26.736 44.113 40.532 1.00 50.10 267 CYS B O 1
ATOM 4324 N N . TYR B 1 268 ? 26.415 44.250 42.784 1.00 46.58 268 TYR B N 1
ATOM 4325 C CA . TYR B 1 268 ? 25.204 45.047 42.766 1.00 48.22 268 TYR B CA 1
ATOM 4326 C C . TYR B 1 268 ? 25.507 46.204 43.738 1.00 43.74 268 TYR B C 1
ATOM 4327 O O . TYR B 1 268 ? 25.152 46.161 44.929 1.00 40.99 268 TYR B O 1
ATOM 4336 N N . PRO B 1 269 ? 26.182 47.268 43.227 1.00 42.35 269 PRO B N 1
ATOM 4337 C CA . PRO B 1 269 ? 26.580 48.371 44.123 1.00 48.34 269 PRO B CA 1
ATOM 4338 C C . PRO B 1 269 ? 25.418 49.216 44.621 1.00 39.99 269 PRO B C 1
ATOM 4339 O O . PRO B 1 269 ? 24.358 49.251 43.998 1.00 41.86 269 PRO B O 1
ATOM 4343 N N . LYS B 1 270 ? 25.643 49.903 45.729 1.00 45.31 270 LYS B N 1
ATOM 4344 C CA . LYS B 1 270 ? 24.670 50.788 46.319 1.00 52.46 270 LYS B CA 1
ATOM 4345 C C . LYS B 1 270 ? 24.663 51.992 45.396 1.00 44.46 270 LYS B C 1
ATOM 4346 O O . LYS B 1 270 ? 25.688 52.385 44.879 1.00 64.00 270 LYS B O 1
ATOM 4352 N N . ASP B 1 271 ? 23.492 52.551 45.162 1.00 47.38 271 ASP B N 1
ATOM 4353 C CA . ASP B 1 271 ? 23.391 53.782 44.396 1.00 52.81 271 ASP B CA 1
ATOM 4354 C C . ASP B 1 271 ? 23.680 54.969 45.327 1.00 46.90 271 ASP B C 1
ATOM 4355 O O . ASP B 1 271 ? 23.572 54.861 46.565 1.00 43.76 271 ASP B O 1
ATOM 4360 N N . ALA B 1 272 ? 24.115 56.074 44.726 1.00 47.73 272 ALA B N 1
ATOM 4361 C CA . ALA B 1 272 ? 24.314 57.364 45.423 1.00 44.55 272 ALA B CA 1
ATOM 4362 C C . ALA B 1 272 ? 23.108 57.815 46.262 1.00 44.26 272 ALA B C 1
ATOM 4363 O O . ALA B 1 272 ? 23.289 58.417 47.314 1.00 45.59 272 ALA B O 1
ATOM 4365 N N . ASN B 1 273 ? 21.896 57.479 45.818 1.00 42.04 273 ASN B N 1
ATOM 4366 C CA . ASN B 1 273 ? 20.671 57.752 46.569 1.00 41.51 273 ASN B CA 1
ATOM 4367 C C . ASN B 1 273 ? 20.448 56.867 47.806 1.00 40.57 273 ASN B C 1
ATOM 4368 O O . ASN B 1 273 ? 19.485 57.087 48.550 1.00 47.79 273 ASN B O 1
ATOM 4373 N N . GLN B 1 274 ? 21.275 55.821 47.952 1.00 43.85 274 GLN B N 1
ATOM 4374 C CA . GLN B 1 274 ? 21.397 54.976 49.110 1.00 42.82 274 GLN B CA 1
ATOM 4375 C C . GLN B 1 274 ? 20.230 54.010 49.182 1.00 53.69 274 GLN B C 1
ATOM 4376 O O . GLN B 1 274 ? 20.108 53.290 50.158 1.00 48.42 274 GLN B O 1
ATOM 4382 N N . VAL B 1 275 ? 19.347 54.033 48.183 1.00 49.73 275 VAL B N 1
ATOM 4383 C CA . VAL B 1 275 ? 18.160 53.189 48.176 1.00 48.74 275 VAL B CA 1
ATOM 4384 C C . VAL B 1 275 ? 18.200 52.034 47.174 1.00 48.62 275 VAL B C 1
ATOM 4385 O O . VAL B 1 275 ? 17.792 50.915 47.496 1.00 48.56 275 VAL B O 1
ATOM 4389 N N . GLU B 1 276 ? 18.738 52.313 45.986 1.00 48.76 276 GLU B N 1
ATOM 4390 C CA . GLU B 1 276 ? 18.692 51.429 44.843 1.00 43.49 276 GLU B CA 1
ATOM 4391 C C . GLU B 1 276 ? 20.051 50.783 44.796 1.00 39.79 276 GLU B C 1
ATOM 4392 O O . GLU B 1 276 ? 20.997 51.223 45.444 1.00 44.82 276 GLU B O 1
ATOM 4398 N N . GLY B 1 277 ? 20.138 49.680 44.087 1.00 43.54 277 GLY B N 1
ATOM 4399 C CA . GLY B 1 277 ? 21.367 48.887 44.114 1.00 42.88 277 GLY B CA 1
ATOM 4400 C C . GLY B 1 277 ? 21.470 47.988 45.344 1.00 45.53 277 GLY B C 1
ATOM 4401 O O . GLY B 1 277 ? 22.567 47.743 45.917 1.00 42.40 277 GLY B O 1
ATOM 4402 N N . LYS B 1 278 ? 20.301 47.483 45.737 1.00 48.81 278 LYS B N 1
ATOM 4403 C CA . LYS B 1 278 ? 20.175 46.453 46.776 1.00 44.00 278 LYS B CA 1
ATOM 4404 C C . LYS B 1 278 ? 19.271 45.165 46.478 1.00 50.19 278 LYS B C 1
ATOM 4405 O O . LYS B 1 278 ? 18.121 45.142 45.916 1.00 52.43 278 LYS B O 1
ATOM 4411 N N . LEU B 1 279 ? 19.919 44.049 46.768 1.00 42.39 279 LEU B N 1
ATOM 4412 C CA . LEU B 1 279 ? 19.324 42.702 46.755 1.00 42.67 279 LEU B CA 1
ATOM 4413 C C . LEU B 1 279 ? 18.673 42.485 48.101 1.00 46.30 279 LEU B C 1
ATOM 4414 O O . LEU B 1 279 ? 19.109 43.091 49.060 1.00 44.78 279 LEU B O 1
ATOM 4419 N N . ARG B 1 280 ? 17.678 41.594 48.184 1.00 51.38 280 ARG B N 1
ATOM 4420 C CA . ARG B 1 280 ? 17.104 41.191 49.476 1.00 48.28 280 ARG B CA 1
ATOM 4421 C C . ARG B 1 280 ? 18.047 40.251 50.225 1.00 45.75 280 ARG B C 1
ATOM 4422 O O . ARG B 1 280 ? 18.559 39.298 49.635 1.00 41.59 280 ARG B O 1
ATOM 4430 N N . LEU B 1 281 ? 18.265 40.547 51.515 1.00 46.94 281 LEU B N 1
ATOM 4431 C CA . LEU B 1 281 ? 19.188 39.796 52.369 1.00 39.04 281 LEU B CA 1
ATOM 4432 C C . LEU B 1 281 ? 18.805 38.318 52.528 1.00 47.04 281 LEU B C 1
ATOM 4433 O O . LEU B 1 281 ? 19.611 37.453 52.283 1.00 41.09 281 LEU B O 1
ATOM 4438 N N . LEU B 1 282 ? 17.597 38.059 52.994 1.00 44.33 282 LEU B N 1
ATOM 4439 C CA . LEU B 1 282 ? 17.191 36.724 53.374 1.00 49.44 282 LEU B CA 1
ATOM 4440 C C . LEU B 1 282 ? 17.034 35.796 52.174 1.00 60.27 282 LEU B C 1
ATOM 4441 O O . LEU B 1 282 ? 17.432 34.638 52.230 1.00 46.37 282 LEU B O 1
ATOM 4446 N N . TYR B 1 283 ? 16.456 36.319 51.099 1.00 54.58 283 TYR B N 1
ATOM 4447 C CA . TYR B 1 283 ? 16.044 35.508 49.965 1.00 42.75 283 TYR B CA 1
ATOM 4448 C C . TYR B 1 283 ? 17.133 35.276 48.916 1.00 46.27 283 TYR B C 1
ATOM 4449 O O . TYR B 1 283 ? 17.118 34.230 48.245 1.00 61.75 283 TYR B O 1
ATOM 4458 N N . GLU B 1 284 ? 18.085 36.209 48.799 1.00 40.26 284 GLU B N 1
ATOM 4459 C CA . GLU B 1 284 ? 19.110 36.203 47.726 1.00 48.52 284 GLU B CA 1
ATOM 4460 C C . GLU B 1 284 ? 20.536 36.401 48.245 1.00 40.64 284 GLU B C 1
ATOM 4461 O O . GLU B 1 284 ? 21.378 35.539 48.056 1.00 51.46 284 GLU B O 1
ATOM 4467 N N . ALA B 1 285 ? 20.801 37.524 48.912 1.00 42.60 285 ALA B N 1
ATOM 4468 C CA . ALA B 1 285 ? 22.174 37.875 49.292 1.00 42.74 285 ALA B CA 1
ATOM 4469 C C . ALA B 1 285 ? 22.829 36.950 50.327 1.00 37.63 285 ALA B C 1
ATOM 4470 O O . ALA B 1 285 ? 23.953 36.498 50.125 1.00 47.97 285 ALA B O 1
ATOM 4472 N N . ALA B 1 286 ? 22.139 36.651 51.423 1.00 36.15 286 ALA B N 1
ATOM 4473 C CA . ALA B 1 286 ? 22.722 35.756 52.458 1.00 41.46 286 ALA B CA 1
ATOM 4474 C C . ALA B 1 286 ? 22.951 34.304 51.963 1.00 37.74 286 ALA B C 1
ATOM 4475 O O . ALA B 1 286 ? 24.014 33.754 52.195 1.00 42.65 286 ALA B O 1
ATOM 4477 N N . PRO B 1 287 ? 21.968 33.689 51.278 1.00 40.27 287 PRO B N 1
ATOM 4478 C CA . PRO B 1 287 ? 22.244 32.371 50.694 1.00 39.40 287 PRO B CA 1
ATOM 4479 C C . PRO B 1 287 ? 23.433 32.356 49.735 1.00 38.88 287 PRO B C 1
ATOM 4480 O O . PRO B 1 287 ? 24.302 31.487 49.848 1.00 44.55 287 PRO B O 1
ATOM 4484 N N . MET B 1 288 ? 23.480 33.304 48.812 1.00 41.47 288 MET B N 1
ATOM 4485 C CA . MET B 1 288 ? 24.620 33.414 47.886 1.00 39.46 288 MET B CA 1
ATOM 4486 C C . MET B 1 288 ? 25.930 33.703 48.618 1.00 37.34 288 MET B C 1
ATOM 4487 O O . MET B 1 288 ? 26.969 33.169 48.250 1.00 40.11 288 MET B O 1
ATOM 4492 N N . ALA B 1 289 ? 25.877 34.499 49.682 1.00 38.91 289 ALA B N 1
ATOM 4493 C CA . ALA B 1 289 ? 27.074 34.773 50.497 1.00 39.52 289 ALA B CA 1
ATOM 4494 C C . ALA B 1 289 ? 27.638 33.525 51.156 1.00 37.14 289 ALA B C 1
ATOM 4495 O O . ALA B 1 289 ? 28.853 33.314 51.149 1.00 43.88 289 ALA B O 1
ATOM 4497 N N . MET B 1 290 ? 26.762 32.675 51.692 1.00 42.58 290 MET B N 1
ATOM 4498 C CA . MET B 1 290 ? 27.198 31.396 52.288 1.00 40.61 290 MET B CA 1
ATOM 4499 C C . MET B 1 290 ? 27.861 30.494 51.252 1.00 35.13 290 MET B C 1
ATOM 4500 O O . MET B 1 290 ? 28.875 29.879 51.524 1.00 41.93 290 MET B O 1
ATOM 4505 N N . ILE B 1 291 ? 27.295 30.420 50.058 1.00 38.21 291 ILE B N 1
ATOM 4506 C CA . ILE B 1 291 ? 27.894 29.607 49.010 1.00 39.69 291 ILE B CA 1
ATOM 4507 C C . ILE B 1 291 ? 29.273 30.136 48.633 1.00 43.72 291 ILE B C 1
ATOM 4508 O O . ILE B 1 291 ? 30.240 29.359 48.556 1.00 39.72 291 ILE B O 1
ATOM 4513 N N . VAL B 1 292 ? 29.365 31.446 48.402 1.00 35.13 292 VAL B N 1
ATOM 4514 C CA . VAL B 1 292 ? 30.635 32.077 47.974 1.00 38.58 292 VAL B CA 1
ATOM 4515 C C . VAL B 1 292 ? 31.707 31.928 49.035 1.00 37.85 292 VAL B C 1
ATOM 4516 O O . VAL B 1 292 ? 32.862 31.603 48.716 1.00 42.84 292 VAL B O 1
ATOM 4520 N N . GLU B 1 293 ? 31.358 32.152 50.298 1.00 43.36 293 GLU B N 1
ATOM 4521 C CA . GLU B 1 293 ? 32.351 31.941 51.390 1.00 49.38 293 GLU B CA 1
ATOM 4522 C C . GLU B 1 293 ? 32.818 30.487 51.498 1.00 42.88 293 GLU B C 1
ATOM 4523 O O . GLU B 1 293 ? 34.014 30.228 51.616 1.00 49.05 293 GLU B O 1
ATOM 4529 N N . GLN B 1 294 ? 31.874 29.550 51.422 1.00 41.84 294 GLN B N 1
ATOM 4530 C CA . GLN B 1 294 ? 32.191 28.113 51.489 1.00 43.80 294 GLN B CA 1
ATOM 4531 C C . GLN B 1 294 ? 33.041 27.620 50.324 1.00 42.24 294 GLN B C 1
ATOM 4532 O O . GLN B 1 294 ? 33.737 26.637 50.453 1.00 49.99 294 GLN B O 1
ATOM 4538 N N . ALA B 1 295 ? 32.997 28.321 49.196 1.00 44.89 295 ALA B N 1
ATOM 4539 C CA . ALA B 1 295 ? 33.901 28.054 48.070 1.00 47.45 295 ALA B CA 1
ATOM 4540 C C . ALA B 1 295 ? 35.241 28.806 48.135 1.00 47.62 295 ALA B C 1
ATOM 4541 O O . ALA B 1 295 ? 36.039 28.693 47.209 1.00 45.05 295 ALA B O 1
ATOM 4543 N N . GLY B 1 296 ? 35.496 29.563 49.207 1.00 43.15 296 GLY B N 1
ATOM 4544 C CA . GLY B 1 296 ? 36.763 30.291 49.387 1.00 40.46 296 GLY B CA 1
ATOM 4545 C C . GLY B 1 296 ? 36.803 31.743 48.906 1.00 42.36 296 GLY B C 1
ATOM 4546 O O . GLY B 1 296 ? 37.867 32.339 48.855 1.00 42.39 296 GLY B O 1
ATOM 4547 N N . GLY B 1 297 ? 35.658 32.313 48.556 1.00 40.18 297 GLY B N 1
ATOM 4548 C CA . GLY B 1 297 ? 35.585 33.708 48.136 1.00 41.71 297 GLY B CA 1
ATOM 4549 C C . GLY B 1 297 ? 35.210 34.648 49.263 1.00 40.10 297 GLY B C 1
ATOM 4550 O O . GLY B 1 297 ? 35.205 34.256 50.429 1.00 43.66 297 GLY B O 1
ATOM 4551 N N . LYS B 1 298 ? 34.906 35.897 48.907 1.00 44.69 298 LYS B N 1
ATOM 4552 C CA . LYS B 1 298 ? 34.412 36.894 49.868 1.00 43.79 298 LYS B CA 1
ATOM 4553 C C . LYS B 1 298 ? 33.081 37.396 49.393 1.00 42.34 298 LYS B C 1
ATOM 4554 O O . LYS B 1 298 ? 32.821 37.465 48.187 1.00 45.08 298 LYS B O 1
ATOM 4560 N N . ALA B 1 299 ? 32.252 37.744 50.372 1.00 44.02 299 ALA B N 1
ATOM 4561 C CA . ALA B 1 299 ? 30.929 38.241 50.142 1.00 39.32 299 ALA B CA 1
ATOM 4562 C C . ALA B 1 299 ? 30.653 39.373 51.130 1.00 43.98 299 ALA B C 1
ATOM 4563 O O . ALA B 1 299 ? 30.315 39.116 52.297 1.00 48.48 299 ALA B O 1
ATOM 4565 N N . VAL B 1 300 ? 30.769 40.616 50.659 1.00 42.24 300 VAL B N 1
ATOM 4566 C CA . VAL B 1 300 ? 30.577 41.778 51.549 1.00 44.63 300 VAL B CA 1
ATOM 4567 C C . VAL B 1 300 ? 29.464 42.694 51.099 1.00 43.44 300 VAL B C 1
ATOM 4568 O O . VAL B 1 300 ? 29.072 42.703 49.914 1.00 49.41 300 VAL B O 1
ATOM 4572 N N . GLY B 1 301 ? 28.943 43.446 52.071 1.00 44.47 301 GLY B N 1
ATOM 4573 C CA . GLY B 1 301 ? 27.916 44.456 51.834 1.00 43.25 301 GLY B CA 1
ATOM 4574 C C . GLY B 1 301 ? 28.531 45.824 52.037 1.00 48.19 301 GLY B C 1
ATOM 4575 O O . GLY B 1 301 ? 29.672 46.041 51.665 1.00 52.85 301 GLY B O 1
ATOM 4576 N N . SER B 1 302 ? 27.748 46.763 52.563 1.00 64.41 302 SER B N 1
ATOM 4577 C CA . SER B 1 302 ? 28.241 48.127 52.840 1.00 75.12 302 SER B CA 1
ATOM 4578 C C . SER B 1 302 ? 29.220 48.182 54.015 1.00 63.13 302 SER B C 1
ATOM 4579 O O . SER B 1 302 ? 30.048 49.066 54.064 1.00 60.90 302 SER B O 1
ATOM 4582 N N . ASN B 1 303 ? 29.127 47.245 54.952 1.00 69.56 303 ASN B N 1
ATOM 4583 C CA . ASN B 1 303 ? 30.003 47.270 56.146 1.00 71.82 303 ASN B CA 1
ATOM 4584 C C . ASN B 1 303 ? 30.347 45.861 56.634 1.00 61.43 303 ASN B C 1
ATOM 4585 O O . ASN B 1 303 ? 29.835 45.394 57.629 1.00 66.37 303 ASN B O 1
ATOM 4590 N N . GLY B 1 304 ? 31.195 45.182 55.869 1.00 58.98 304 GLY B N 1
ATOM 4591 C CA . GLY B 1 304 ? 31.670 43.851 56.196 1.00 44.77 304 GLY B CA 1
ATOM 4592 C C . GLY B 1 304 ? 30.839 42.733 55.595 1.00 47.80 304 GLY B C 1
ATOM 4593 O O . GLY B 1 304 ? 30.048 42.932 54.660 1.00 48.20 304 GLY B O 1
ATOM 4594 N N . ARG B 1 305 ? 31.015 41.550 56.173 1.00 47.28 305 ARG B N 1
ATOM 4595 C CA . ARG B 1 305 ? 30.403 40.327 55.692 1.00 44.95 305 ARG B CA 1
ATOM 4596 C C . ARG B 1 305 ? 28.885 40.410 55.707 1.00 43.16 305 ARG B C 1
ATOM 4597 O O . ARG B 1 305 ? 28.293 40.802 56.710 1.00 49.59 305 ARG B O 1
ATOM 4605 N N . ILE B 1 306 ? 28.274 40.022 54.591 1.00 46.97 306 ILE B N 1
ATOM 4606 C CA . ILE B 1 306 ? 26.828 39.869 54.490 1.00 46.67 306 ILE B CA 1
ATOM 4607 C C . ILE B 1 306 ? 26.287 38.982 55.620 1.00 47.42 306 ILE B C 1
ATOM 4608 O O . ILE B 1 306 ? 25.252 39.304 56.220 1.00 46.51 306 ILE B O 1
ATOM 4613 N N . LEU B 1 307 ? 26.970 37.864 55.880 1.00 46.27 307 LEU B N 1
ATOM 4614 C CA . LEU B 1 307 ? 26.509 36.876 56.870 1.00 46.75 307 LEU B CA 1
ATOM 4615 C C . LEU B 1 307 ? 26.496 37.393 58.304 1.00 54.46 307 LEU B C 1
ATOM 4616 O O . LEU B 1 307 ? 25.726 36.888 59.122 1.00 58.08 307 LEU B O 1
ATOM 4621 N N . GLU B 1 308 ? 27.310 38.407 58.599 1.00 47.45 308 GLU B N 1
ATOM 4622 C CA . GLU B 1 308 ? 27.308 39.045 59.930 1.00 53.94 308 GLU B CA 1
ATOM 4623 C C . GLU B 1 308 ? 26.215 40.116 60.148 1.00 56.29 308 GLU B C 1
ATOM 4624 O O . GLU B 1 308 ? 26.093 40.623 61.253 1.00 54.95 308 GLU B O 1
ATOM 4630 N N . GLN B 1 309 ? 25.435 40.482 59.118 1.00 55.02 309 GLN B N 1
ATOM 4631 C CA . GLN B 1 309 ? 24.395 41.513 59.290 1.00 48.67 309 GLN B CA 1
ATOM 4632 C C . GLN B 1 309 ? 23.215 40.978 60.094 1.00 50.31 309 GLN B C 1
ATOM 4633 O O . GLN B 1 309 ? 22.799 39.841 59.885 1.00 63.81 309 GLN B O 1
ATOM 4639 N N . SER B 1 310 ? 22.671 41.812 60.984 1.00 53.38 310 SER B N 1
ATOM 4640 C CA . SER B 1 310 ? 21.442 41.490 61.719 1.00 56.36 310 SER B CA 1
ATOM 4641 C C . SER B 1 310 ? 20.203 41.605 60.831 1.00 54.56 310 SER B C 1
ATOM 4642 O O . SER B 1 310 ? 20.141 42.457 59.931 1.00 67.90 310 SER B O 1
ATOM 4645 N N . ILE B 1 311 ? 19.269 40.670 61.010 1.00 56.80 311 ILE B N 1
ATOM 4646 C CA . ILE B 1 311 ? 17.982 40.714 60.337 1.00 59.44 311 ILE B CA 1
ATOM 4647 C C . ILE B 1 311 ? 17.044 41.510 61.246 1.00 63.38 311 ILE B C 1
ATOM 4648 O O . ILE B 1 311 ? 16.654 41.042 62.310 1.00 68.71 311 ILE B O 1
ATOM 4653 N N . THR B 1 312 ? 16.710 42.718 60.804 1.00 59.92 312 THR B N 1
ATOM 4654 C CA . THR B 1 312 ? 15.727 43.575 61.462 1.00 62.27 312 THR B CA 1
ATOM 4655 C C . THR B 1 312 ? 14.362 43.397 60.806 1.00 56.81 312 THR B C 1
ATOM 4656 O O . THR B 1 312 ? 13.331 43.711 61.398 1.00 54.99 312 THR B O 1
ATOM 4660 N N . ARG B 1 313 ? 14.334 42.877 59.583 1.00 54.41 313 ARG B N 1
ATOM 4661 C CA . ARG B 1 313 ? 13.060 42.631 58.964 1.00 57.15 313 ARG B CA 1
ATOM 4662 C C . ARG B 1 313 ? 13.132 41.741 57.754 1.00 48.52 313 ARG B C 1
ATOM 4663 O O . ARG B 1 313 ? 14.134 41.635 57.061 1.00 52.68 313 ARG B O 1
ATOM 4671 N N . LEU B 1 314 ? 11.967 41.246 57.419 1.00 48.22 314 LEU B N 1
ATOM 4672 C CA . LEU B 1 314 ? 11.846 40.211 56.428 1.00 50.20 314 LEU B CA 1
ATOM 4673 C C . LEU B 1 314 ? 12.324 40.579 55.009 1.00 49.69 314 LEU B C 1
ATOM 4674 O O . LEU B 1 314 ? 12.981 39.781 54.346 1.00 48.56 314 LEU B O 1
ATOM 4679 N N . HIS B 1 315 ? 12.067 41.816 54.584 1.00 50.81 315 HIS B N 1
ATOM 4680 C CA . HIS B 1 315 ? 12.354 42.277 53.220 1.00 48.34 315 HIS B CA 1
ATOM 4681 C C . HIS B 1 315 ? 13.509 43.261 53.146 1.00 47.14 315 HIS B C 1
ATOM 4682 O O . HIS B 1 315 ? 13.588 44.055 52.200 1.00 51.04 315 HIS B O 1
ATOM 4689 N N . GLN B 1 316 ? 14.420 43.188 54.119 1.00 44.77 316 GLN B N 1
ATOM 4690 C CA . GLN B 1 316 ? 15.531 44.124 54.167 1.00 55.09 316 GLN B CA 1
ATOM 4691 C C . GLN B 1 316 ? 16.549 43.835 53.050 1.00 45.27 316 GLN B C 1
ATOM 4692 O O . GLN B 1 316 ? 16.575 42.763 52.486 1.00 44.80 316 GLN B O 1
ATOM 4698 N N . ARG B 1 317 ? 17.312 44.860 52.697 1.00 42.64 317 ARG B N 1
ATOM 4699 C CA . ARG B 1 317 ? 18.159 44.818 51.542 1.00 44.77 317 ARG B CA 1
ATOM 4700 C C . ARG B 1 317 ? 19.571 45.204 51.846 1.00 41.35 317 ARG B C 1
ATOM 4701 O O . ARG B 1 317 ? 19.834 45.824 52.856 1.00 39.39 317 ARG B O 1
ATOM 4709 N N . THR B 1 318 ? 20.438 44.917 50.878 1.00 41.09 318 THR B N 1
ATOM 4710 C CA . THR B 1 318 ? 21.843 45.219 50.964 1.00 42.56 318 THR B CA 1
ATOM 4711 C C . THR B 1 318 ? 22.475 45.228 49.562 1.00 40.07 318 THR B C 1
ATOM 4712 O O . THR B 1 318 ? 22.013 44.510 48.663 1.00 40.75 318 THR B O 1
ATOM 4716 N N . PRO B 1 319 ? 23.499 46.077 49.347 1.00 36.50 319 PRO B N 1
ATOM 4717 C CA . PRO B 1 319 ? 24.331 45.896 48.146 1.00 36.96 319 PRO B CA 1
ATOM 4718 C C . PRO B 1 319 ? 25.215 44.678 48.343 1.00 41.73 319 PRO B C 1
ATOM 4719 O O . PRO B 1 319 ? 25.360 44.232 49.482 1.00 45.37 319 PRO B O 1
ATOM 4723 N N . VAL B 1 320 ? 25.834 44.191 47.270 1.00 40.36 320 VAL B N 1
ATOM 4724 C CA . VAL B 1 320 ? 26.729 43.043 47.360 1.00 39.45 320 VAL B CA 1
ATOM 4725 C C . VAL B 1 320 ? 27.943 43.203 46.447 1.00 36.87 320 VAL B C 1
ATOM 4726 O O . VAL B 1 320 ? 27.859 43.766 45.332 1.00 42.57 320 VAL B O 1
ATOM 4730 N N . TYR B 1 321 ? 29.066 42.710 46.961 1.00 36.71 321 TYR B N 1
ATOM 4731 C CA . TYR B 1 321 ? 30.310 42.597 46.247 1.00 41.07 321 TYR B CA 1
ATOM 4732 C C . TYR B 1 321 ? 30.826 41.199 46.559 1.00 40.85 321 TYR B C 1
ATOM 4733 O O . TYR B 1 321 ? 31.301 40.947 47.667 1.00 40.92 321 TYR B O 1
ATOM 4742 N N . PHE B 1 322 ? 30.692 40.303 45.573 1.00 42.82 322 PHE B N 1
ATOM 4743 C CA . PHE B 1 322 ? 30.948 38.873 45.725 1.00 44.38 322 PHE B CA 1
ATOM 4744 C C . PHE B 1 322 ? 32.017 38.399 44.775 1.00 45.56 322 PHE B C 1
ATOM 4745 O O . PHE B 1 322 ? 32.000 38.759 43.591 1.00 36.37 322 PHE B O 1
ATOM 4753 N N . GLY B 1 323 ? 32.911 37.538 45.260 1.00 44.91 323 GLY B N 1
ATOM 4754 C CA . GLY B 1 323 ? 33.706 36.716 44.353 1.00 37.93 323 GLY B CA 1
ATOM 4755 C C . GLY B 1 323 ? 35.060 36.334 44.879 1.00 39.94 323 GLY B C 1
ATOM 4756 O O . GLY B 1 323 ? 35.244 36.121 46.084 1.00 39.69 323 GLY B O 1
ATOM 4757 N N . SER B 1 324 ? 36.005 36.246 43.943 1.00 36.99 324 SER B N 1
ATOM 4758 C CA . SER B 1 324 ? 37.395 35.976 44.231 1.00 40.19 324 SER B CA 1
ATOM 4759 C C . SER B 1 324 ? 37.895 36.934 45.295 1.00 48.19 324 SER B C 1
ATOM 4760 O O . SER B 1 324 ? 37.624 38.146 45.246 1.00 50.83 324 SER B O 1
ATOM 4763 N N . ARG B 1 325 ? 38.625 36.404 46.259 1.00 44.99 325 ARG B N 1
ATOM 4764 C CA . ARG B 1 325 ? 38.939 37.181 47.443 1.00 51.46 325 ARG B CA 1
ATOM 4765 C C . ARG B 1 325 ? 39.848 38.392 47.200 1.00 47.49 325 ARG B C 1
ATOM 4766 O O . ARG B 1 325 ? 39.603 39.458 47.754 1.00 45.82 325 ARG B O 1
ATOM 4774 N N . GLN B 1 326 ? 40.850 38.262 46.347 1.00 49.43 326 GLN B N 1
ATOM 4775 C CA . GLN B 1 326 ? 41.677 39.417 45.976 1.00 44.76 326 GLN B CA 1
ATOM 4776 C C . GLN B 1 326 ? 40.943 40.455 45.111 1.00 47.63 326 GLN B C 1
ATOM 4777 O O . GLN B 1 326 ? 41.265 41.645 45.181 1.00 47.64 326 GLN B O 1
ATOM 4783 N N . GLU B 1 327 ? 39.955 40.028 44.315 1.00 44.68 327 GLU B N 1
ATOM 4784 C CA . GLU B 1 327 ? 39.169 40.974 43.515 1.00 46.24 327 GLU B CA 1
ATOM 4785 C C . GLU B 1 327 ? 38.253 41.804 44.396 1.00 44.04 327 GLU B C 1
ATOM 4786 O O . GLU B 1 327 ? 38.110 43.016 44.177 1.00 46.64 327 GLU B O 1
ATOM 4792 N N . VAL B 1 328 ? 37.632 41.162 45.379 1.00 42.72 328 VAL B N 1
ATOM 4793 C CA . VAL B 1 328 ? 36.805 41.880 46.356 1.00 46.09 328 VAL B CA 1
ATOM 4794 C C . VAL B 1 328 ? 37.648 42.825 47.229 1.00 47.77 328 VAL B C 1
ATOM 4795 O O . VAL B 1 328 ? 37.183 43.920 47.534 1.00 48.20 328 VAL B O 1
ATOM 4799 N N . ASP B 1 329 ? 38.869 42.424 47.593 1.00 45.87 329 ASP B N 1
ATOM 4800 C CA . ASP B 1 329 ? 39.798 43.315 48.320 1.00 48.29 329 ASP B CA 1
ATOM 4801 C C . ASP B 1 329 ? 40.167 44.581 47.518 1.00 50.67 329 ASP B C 1
ATOM 4802 O O . ASP B 1 329 ? 40.209 45.672 48.078 1.00 58.25 329 ASP B O 1
ATOM 4807 N N . LEU B 1 330 ? 40.411 44.443 46.216 1.00 43.03 330 LEU B N 1
ATOM 4808 C CA . LEU B 1 330 ? 40.726 45.600 45.368 1.00 44.60 330 LEU B CA 1
ATOM 4809 C C . LEU B 1 330 ? 39.537 46.567 45.324 1.00 47.55 330 LEU B C 1
ATOM 4810 O O . LEU B 1 330 ? 39.718 47.786 45.396 1.00 54.63 330 LEU B O 1
ATOM 4815 N N . CYS B 1 331 ? 38.335 46.016 45.193 1.00 43.87 331 CYS B N 1
ATOM 4816 C CA . CYS B 1 331 ? 37.093 46.792 45.175 1.00 46.37 331 CYS B CA 1
ATOM 4817 C C . CYS B 1 331 ? 36.914 47.572 46.475 1.00 50.20 331 CYS B C 1
ATOM 4818 O O . CYS B 1 331 ? 36.637 48.771 46.448 1.00 46.06 331 CYS B O 1
ATOM 4821 N N . MET B 1 332 ? 37.098 46.895 47.603 1.00 51.38 332 MET B N 1
ATOM 4822 C CA . MET B 1 332 ? 36.980 47.543 48.904 1.00 46.63 332 MET B CA 1
ATOM 4823 C C . MET B 1 332 ? 38.050 48.594 49.165 1.00 48.03 332 MET B C 1
ATOM 4824 O O . MET B 1 332 ? 37.804 49.541 49.918 1.00 48.83 332 MET B O 1
ATOM 4829 N N . ALA B 1 333 ? 39.217 48.442 48.550 1.00 48.70 333 ALA B N 1
ATOM 4830 C CA . ALA B 1 333 ? 40.280 49.429 48.677 1.00 43.56 333 ALA B CA 1
ATOM 4831 C C . ALA B 1 333 ? 39.879 50.785 48.076 1.00 44.69 333 ALA B C 1
ATOM 4832 O O . ALA B 1 333 ? 40.295 51.816 48.588 1.00 45.59 333 ALA B O 1
ATOM 4834 N N . PHE B 1 334 ? 39.106 50.797 46.986 1.00 41.72 334 PHE B N 1
ATOM 4835 C CA . PHE B 1 334 ? 38.571 52.065 46.463 1.00 46.33 334 PHE B CA 1
ATOM 4836 C C . PHE B 1 334 ? 37.540 52.694 47.403 1.00 47.44 334 PHE B C 1
ATOM 4837 O O . PHE B 1 334 ? 37.515 53.912 47.576 1.00 54.96 334 PHE B O 1
ATOM 4845 N N . ARG B 1 335 ? 36.698 51.866 48.019 1.00 61.60 335 ARG B N 1
ATOM 4846 C CA . ARG B 1 335 ? 35.727 52.360 48.994 1.00 57.75 335 ARG B CA 1
ATOM 4847 C C . ARG B 1 335 ? 36.432 52.948 50.224 1.00 50.94 335 ARG B C 1
ATOM 4848 O O . ARG B 1 335 ? 36.092 54.041 50.671 1.00 66.13 335 ARG B O 1
ATOM 4856 N N . ASP B 1 336 ? 37.465 52.264 50.714 1.00 69.57 336 ASP B N 1
ATOM 4857 C CA . ASP B 1 336 ? 38.219 52.708 51.914 1.00 75.51 336 ASP B CA 1
ATOM 4858 C C . ASP B 1 336 ? 38.949 54.043 51.718 1.00 75.70 336 ASP B C 1
ATOM 4859 O O . ASP B 1 336 ? 38.922 54.887 52.607 1.00 90.27 336 ASP B O 1
ATOM 4864 N N . ARG B 1 337 ? 39.599 54.201 50.561 1.00 76.63 337 ARG B N 1
ATOM 4865 C CA . ARG B 1 337 ? 40.069 55.482 50.003 1.00 89.95 337 ARG B CA 1
ATOM 4866 C C . ARG B 1 337 ? 40.856 55.306 48.685 1.00 91.22 337 ARG B C 1
ATOM 4867 O O . ARG B 1 337 ? 40.840 56.172 47.788 1.00 106.41 337 ARG B O 1
ATOM 4875 N N . THR C 1 8 ? 1.009 21.230 39.876 1.00 86.89 8 THR C N 1
ATOM 4876 C CA . THR C 1 8 ? 1.563 20.358 40.970 1.00 100.62 8 THR C CA 1
ATOM 4877 C C . THR C 1 8 ? 0.880 18.978 41.001 1.00 99.28 8 THR C C 1
ATOM 4878 O O . THR C 1 8 ? -0.175 18.824 41.623 1.00 127.04 8 THR C O 1
ATOM 4882 N N . PRO C 1 9 ? 1.474 17.973 40.327 1.00 99.47 9 PRO C N 1
ATOM 4883 C CA . PRO C 1 9 ? 0.938 16.602 40.429 1.00 89.57 9 PRO C CA 1
ATOM 4884 C C . PRO C 1 9 ? 1.415 15.858 41.696 1.00 74.31 9 PRO C C 1
ATOM 4885 O O . PRO C 1 9 ? 2.439 16.233 42.296 1.00 62.61 9 PRO C O 1
ATOM 4889 N N . THR C 1 10 ? 0.657 14.832 42.089 1.00 67.29 10 THR C N 1
ATOM 4890 C CA . THR C 1 10 ? 0.958 14.016 43.276 1.00 63.48 10 THR C CA 1
ATOM 4891 C C . THR C 1 10 ? 2.031 12.974 42.958 1.00 52.72 10 THR C C 1
ATOM 4892 O O . THR C 1 10 ? 1.759 12.011 42.240 1.00 50.69 10 THR C O 1
ATOM 4896 N N . THR C 1 11 ? 3.233 13.154 43.505 1.00 49.11 11 THR C N 1
ATOM 4897 C CA . THR C 1 11 ? 4.306 12.189 43.301 1.00 46.26 11 THR C CA 1
ATOM 4898 C C . THR C 1 11 ? 4.203 10.988 44.260 1.00 47.43 11 THR C C 1
ATOM 4899 O O . THR C 1 11 ? 3.529 11.035 45.297 1.00 51.51 11 THR C O 1
ATOM 4903 N N . LEU C 1 12 ? 4.878 9.908 43.882 1.00 47.33 12 LEU C N 1
ATOM 4904 C CA . LEU C 1 12 ? 4.958 8.691 44.698 1.00 45.22 12 LEU C CA 1
ATOM 4905 C C . LEU C 1 12 ? 5.543 8.979 46.077 1.00 43.88 12 LEU C C 1
ATOM 4906 O O . LEU C 1 12 ? 4.981 8.592 47.092 1.00 44.00 12 LEU C O 1
ATOM 4911 N N . THR C 1 13 ? 6.632 9.732 46.098 1.00 44.73 13 THR C N 1
ATOM 4912 C CA . THR C 1 13 ? 7.246 10.190 47.337 1.00 47.26 13 THR C CA 1
ATOM 4913 C C . THR C 1 13 ? 6.257 10.941 48.235 1.00 50.51 13 THR C C 1
ATOM 4914 O O . THR C 1 13 ? 6.247 10.726 49.449 1.00 54.97 13 THR C O 1
ATOM 4918 N N . GLN C 1 14 ? 5.485 11.861 47.659 1.00 49.74 14 GLN C N 1
ATOM 4919 C CA . GLN C 1 14 ? 4.482 12.610 48.425 1.00 52.93 14 GLN C CA 1
ATOM 4920 C C . GLN C 1 14 ? 3.430 11.665 48.990 1.00 51.98 14 GLN C C 1
ATOM 4921 O O . GLN C 1 14 ? 3.045 11.790 50.134 1.00 54.93 14 GLN C O 1
ATOM 4927 N N . TYR C 1 15 ? 2.946 10.762 48.150 1.00 50.54 15 TYR C N 1
ATOM 4928 C CA . TYR C 1 15 ? 1.938 9.782 48.546 1.00 58.73 15 TYR C CA 1
ATOM 4929 C C . TYR C 1 15 ? 2.415 8.935 49.749 1.00 54.95 15 TYR C C 1
ATOM 4930 O O . TYR C 1 15 ? 1.683 8.758 50.705 1.00 53.35 15 TYR C O 1
ATOM 4939 N N . ILE C 1 16 ? 3.655 8.460 49.692 1.00 51.17 16 ILE C N 1
ATOM 4940 C CA . ILE C 1 16 ? 4.254 7.655 50.765 1.00 52.19 16 ILE C CA 1
ATOM 4941 C C . ILE C 1 16 ? 4.356 8.450 52.068 1.00 61.41 16 ILE C C 1
ATOM 4942 O O . ILE C 1 16 ? 4.007 7.934 53.135 1.00 64.25 16 ILE C O 1
ATOM 4947 N N . ILE C 1 17 ? 4.840 9.691 51.979 1.00 64.87 17 ILE C N 1
ATOM 4948 C CA . ILE C 1 17 ? 5.022 10.550 53.163 1.00 67.48 17 ILE C CA 1
ATOM 4949 C C . ILE C 1 17 ? 3.683 10.846 53.826 1.00 67.35 17 ILE C C 1
ATOM 4950 O O . ILE C 1 17 ? 3.578 10.793 55.045 1.00 67.32 17 ILE C O 1
ATOM 4955 N N . LYS C 1 18 ? 2.683 11.178 53.010 1.00 69.50 18 LYS C N 1
ATOM 4956 C CA . LYS C 1 18 ? 1.349 11.498 53.490 1.00 68.57 18 LYS C CA 1
ATOM 4957 C C . LYS C 1 18 ? 0.703 10.290 54.168 1.00 69.64 18 LYS C C 1
ATOM 4958 O O . LYS C 1 18 ? 0.043 10.433 55.192 1.00 82.90 18 LYS C O 1
ATOM 4964 N N . SER C 1 19 ? 0.944 9.102 53.625 1.00 78.46 19 SER C N 1
ATOM 4965 C CA . SER C 1 19 ? 0.335 7.868 54.127 1.00 79.88 19 SER C CA 1
ATOM 4966 C C . SER C 1 19 ? 1.014 7.247 55.364 1.00 79.57 19 SER C C 1
ATOM 4967 O O . SER C 1 19 ? 0.643 6.155 55.756 1.00 75.86 19 SER C O 1
ATOM 4970 N N . GLN C 1 20 ? 2.000 7.918 55.958 1.00 88.30 20 GLN C N 1
ATOM 4971 C CA . GLN C 1 20 ? 2.622 7.461 57.200 1.00 96.25 20 GLN C CA 1
ATOM 4972 C C . GLN C 1 20 ? 2.138 8.346 58.342 1.00 108.82 20 GLN C C 1
ATOM 4973 O O . GLN C 1 20 ? 1.693 9.466 58.091 1.00 113.33 20 GLN C O 1
ATOM 4979 N N . PRO C 1 21 ? 2.188 7.845 59.600 1.00 136.64 21 PRO C N 1
ATOM 4980 C CA . PRO C 1 21 ? 1.838 8.708 60.744 1.00 139.69 21 PRO C CA 1
ATOM 4981 C C . PRO C 1 21 ? 2.664 10.004 60.780 1.00 132.23 21 PRO C C 1
ATOM 4982 O O . PRO C 1 21 ? 3.838 9.974 60.415 1.00 117.81 21 PRO C O 1
ATOM 4986 N N . PRO C 1 22 ? 2.050 11.140 61.167 1.00 125.18 22 PRO C N 1
ATOM 4987 C CA . PRO C 1 22 ? 2.813 12.372 61.371 1.00 139.29 22 PRO C CA 1
ATOM 4988 C C . PRO C 1 22 ? 4.125 12.164 62.141 1.00 136.74 22 PRO C C 1
ATOM 4989 O O . PRO C 1 22 ? 4.124 11.506 63.186 1.00 151.63 22 PRO C O 1
ATOM 4993 N N . HIS C 1 23 ? 5.224 12.693 61.599 1.00 125.02 23 HIS C N 1
ATOM 4994 C CA . HIS C 1 23 ? 6.565 12.598 62.206 1.00 133.01 23 HIS C CA 1
ATOM 4995 C C . HIS C 1 23 ? 7.018 11.144 62.466 1.00 128.53 23 HIS C C 1
ATOM 4996 O O . HIS C 1 23 ? 7.448 10.806 63.575 1.00 121.22 23 HIS C O 1
ATOM 5003 N N . SER C 1 24 ? 6.907 10.290 61.448 1.00 123.73 24 SER C N 1
ATOM 5004 C CA . SER C 1 24 ? 7.394 8.902 61.542 1.00 115.10 24 SER C CA 1
ATOM 5005 C C . SER C 1 24 ? 8.906 8.826 61.322 1.00 115.61 24 SER C C 1
ATOM 5006 O O . SER C 1 24 ? 9.536 9.799 60.899 1.00 112.22 24 SER C O 1
ATOM 5009 N N . ARG C 1 25 ? 9.462 7.649 61.605 1.00 121.05 25 ARG C N 1
ATOM 5010 C CA . ARG C 1 25 ? 10.896 7.362 61.448 1.00 127.86 25 ARG C CA 1
ATOM 5011 C C . ARG C 1 25 ? 11.424 7.648 60.038 1.00 134.91 25 ARG C C 1
ATOM 5012 O O . ARG C 1 25 ? 12.515 8.199 59.898 1.00 159.14 25 ARG C O 1
ATOM 5020 N N . GLY C 1 26 ? 10.661 7.264 59.012 1.00 125.58 26 GLY C N 1
ATOM 5021 C CA . GLY C 1 26 ? 10.973 7.624 57.619 1.00 99.83 26 GLY C CA 1
ATOM 5022 C C . GLY C 1 26 ? 11.849 6.644 56.850 1.00 82.92 26 GLY C C 1
ATOM 5023 O O . GLY C 1 26 ? 12.274 6.945 55.734 1.00 78.19 26 GLY C O 1
ATOM 5024 N N . ASP C 1 27 ? 12.127 5.481 57.442 1.00 73.40 27 ASP C N 1
ATOM 5025 C CA . ASP C 1 27 ? 12.867 4.412 56.767 1.00 67.94 27 ASP C CA 1
ATOM 5026 C C . ASP C 1 27 ? 12.192 4.016 55.450 1.00 56.37 27 ASP C C 1
ATOM 5027 O O . ASP C 1 27 ? 12.857 3.823 54.439 1.00 58.84 27 ASP C O 1
ATOM 5032 N N . PHE C 1 28 ? 10.869 3.932 55.456 1.00 52.76 28 PHE C N 1
ATOM 5033 C CA . PHE C 1 28 ? 10.136 3.436 54.296 1.00 56.97 28 PHE C CA 1
ATOM 5034 C C . PHE C 1 28 ? 10.231 4.411 53.114 1.00 51.11 28 PHE C C 1
ATOM 5035 O O . PHE C 1 28 ? 10.335 3.990 51.953 1.00 54.71 28 PHE C O 1
ATOM 5043 N N . THR C 1 29 ? 10.182 5.702 53.413 1.00 51.20 29 THR C N 1
ATOM 5044 C CA . THR C 1 29 ? 10.364 6.736 52.413 1.00 46.08 29 THR C CA 1
ATOM 5045 C C . THR C 1 29 ? 11.719 6.599 51.724 1.00 43.66 29 THR C C 1
ATOM 5046 O O . THR C 1 29 ? 11.801 6.649 50.490 1.00 42.70 29 THR C O 1
ATOM 5050 N N . LEU C 1 30 ? 12.778 6.436 52.512 1.00 44.99 30 LEU C N 1
ATOM 5051 C CA . LEU C 1 30 ? 14.115 6.283 51.946 1.00 48.28 30 LEU C CA 1
ATOM 5052 C C . LEU C 1 30 ? 14.208 5.021 51.103 1.00 54.29 30 LEU C C 1
ATOM 5053 O O . LEU C 1 30 ? 14.807 5.047 50.026 1.00 54.78 30 LEU C O 1
ATOM 5058 N N . LEU C 1 31 ? 13.597 3.928 51.571 1.00 49.28 31 LEU C N 1
ATOM 5059 C CA . LEU C 1 31 ? 13.539 2.698 50.783 1.00 48.55 31 LEU C CA 1
ATOM 5060 C C . LEU C 1 31 ? 12.872 2.927 49.414 1.00 42.94 31 LEU C C 1
ATOM 5061 O O . LEU C 1 31 ? 13.395 2.522 48.387 1.00 39.18 31 LEU C O 1
ATOM 5066 N N . MET C 1 32 ? 11.711 3.562 49.416 1.00 42.84 32 MET C N 1
ATOM 5067 C CA . MET C 1 32 ? 10.992 3.814 48.177 1.00 45.34 32 MET C CA 1
ATOM 5068 C C . MET C 1 32 ? 11.706 4.794 47.258 1.00 46.80 32 MET C C 1
ATOM 5069 O O . MET C 1 32 ? 11.561 4.681 46.049 1.00 52.75 32 MET C O 1
ATOM 5074 N N . MET C 1 33 ? 12.475 5.734 47.816 1.00 52.39 33 MET C N 1
ATOM 5075 C CA . MET C 1 33 ? 13.352 6.577 46.990 1.00 50.22 33 MET C CA 1
ATOM 5076 C C . MET C 1 33 ? 14.359 5.743 46.251 1.00 46.78 33 MET C C 1
ATOM 5077 O O . MET C 1 33 ? 14.605 5.961 45.055 1.00 50.93 33 MET C O 1
ATOM 5082 N N . ALA C 1 34 ? 15.002 4.837 46.987 1.00 43.85 34 ALA C N 1
ATOM 5083 C CA . ALA C 1 34 ? 16.017 3.975 46.401 1.00 42.45 34 ALA C CA 1
ATOM 5084 C C . ALA C 1 34 ? 15.435 3.093 45.269 1.00 40.00 34 ALA C C 1
ATOM 5085 O O . ALA C 1 34 ? 16.070 2.921 44.219 1.00 39.12 34 ALA C O 1
ATOM 5087 N N . ILE C 1 35 ? 14.228 2.572 45.475 1.00 41.47 35 ILE C N 1
ATOM 5088 C CA . ILE C 1 35 ? 13.553 1.747 44.468 1.00 43.51 35 ILE C CA 1
ATOM 5089 C C . ILE C 1 35 ? 13.176 2.556 43.226 1.00 48.46 35 ILE C C 1
ATOM 5090 O O . ILE C 1 35 ? 13.335 2.083 42.093 1.00 48.92 35 ILE C O 1
ATOM 5095 N N . GLN C 1 36 ? 12.641 3.755 43.434 1.00 46.21 36 GLN C N 1
ATOM 5096 C CA . GLN C 1 36 ? 12.309 4.634 42.316 1.00 46.98 36 GLN C CA 1
ATOM 5097 C C . GLN C 1 36 ? 13.538 4.940 41.479 1.00 48.17 36 GLN C C 1
ATOM 5098 O O . GLN C 1 36 ? 13.472 4.885 40.253 1.00 43.58 36 GLN C O 1
ATOM 5104 N N . THR C 1 37 ? 14.649 5.251 42.142 1.00 39.38 37 THR C N 1
ATOM 5105 C CA . THR C 1 37 ? 15.878 5.558 41.432 1.00 44.20 37 THR C CA 1
ATOM 5106 C C . THR C 1 37 ? 16.331 4.379 40.606 1.00 43.45 37 THR C C 1
ATOM 5107 O O . THR C 1 37 ? 16.745 4.545 39.433 1.00 44.98 37 THR C O 1
ATOM 5111 N N . SER C 1 38 ? 16.254 3.186 41.208 1.00 43.34 38 SER C N 1
ATOM 5112 C CA . SER C 1 38 ? 16.660 1.940 40.528 1.00 45.02 38 SER C CA 1
ATOM 5113 C C . SER C 1 38 ? 15.832 1.712 39.276 1.00 38.73 38 SER C C 1
ATOM 5114 O O . SER C 1 38 ? 16.361 1.362 38.219 1.00 44.46 38 SER C O 1
ATOM 5117 N N . VAL C 1 39 ? 14.528 1.917 39.415 1.00 36.63 39 VAL C N 1
ATOM 5118 C CA . VAL C 1 39 ? 13.593 1.711 38.312 1.00 40.90 39 VAL C CA 1
ATOM 5119 C C . VAL C 1 39 ? 13.895 2.659 37.152 1.00 40.14 39 VAL C C 1
ATOM 5120 O O . VAL C 1 39 ? 13.860 2.242 35.992 1.00 40.75 39 VAL C O 1
ATOM 5124 N N . LYS C 1 40 ? 14.219 3.905 37.471 1.00 42.10 40 LYS C N 1
ATOM 5125 C CA . LYS C 1 40 ? 14.510 4.896 36.437 1.00 42.22 40 LYS C CA 1
ATOM 5126 C C . LYS C 1 40 ? 15.804 4.605 35.707 1.00 43.45 40 LYS C C 1
ATOM 5127 O O . LYS C 1 40 ? 15.900 4.831 34.500 1.00 48.60 40 LYS C O 1
ATOM 5133 N N . VAL C 1 41 ? 16.803 4.132 36.444 1.00 43.14 41 VAL C N 1
ATOM 5134 C CA . VAL C 1 41 ? 18.073 3.750 35.851 1.00 45.95 41 VAL C CA 1
ATOM 5135 C C . VAL C 1 41 ? 17.889 2.570 34.895 1.00 44.61 41 VAL C C 1
ATOM 5136 O O . VAL C 1 41 ? 18.445 2.556 33.795 1.00 47.66 41 VAL C O 1
ATOM 5140 N N . ILE C 1 42 ? 17.094 1.596 35.311 1.00 43.83 42 ILE C N 1
ATOM 5141 C CA . ILE C 1 42 ? 16.807 0.425 34.462 1.00 52.46 42 ILE C CA 1
ATOM 5142 C C . ILE C 1 42 ? 16.023 0.816 33.207 1.00 49.32 42 ILE C C 1
ATOM 5143 O O . ILE C 1 42 ? 16.302 0.325 32.125 1.00 51.83 42 ILE C O 1
ATOM 5148 N N . GLU C 1 43 ? 15.039 1.691 33.373 1.00 49.97 43 GLU C N 1
ATOM 5149 C CA . GLU C 1 43 ? 14.278 2.231 32.247 1.00 53.21 43 GLU C CA 1
ATOM 5150 C C . GLU C 1 43 ? 15.187 2.903 31.206 1.00 59.62 43 GLU C C 1
ATOM 5151 O O . GLU C 1 43 ? 15.011 2.669 30.013 1.00 47.35 43 GLU C O 1
ATOM 5157 N N . LYS C 1 44 ? 16.122 3.746 31.660 1.00 55.13 44 LYS C N 1
ATOM 5158 C CA . LYS C 1 44 ? 17.063 4.422 30.760 1.00 55.99 44 LYS C CA 1
ATOM 5159 C C . LYS C 1 44 ? 17.783 3.393 29.877 1.00 62.22 44 LYS C C 1
ATOM 5160 O O . LYS C 1 44 ? 17.833 3.531 28.641 1.00 63.34 44 LYS C O 1
ATOM 5166 N N . ASN C 1 45 ? 18.318 2.357 30.514 1.00 61.92 45 ASN C N 1
ATOM 5167 C CA . ASN C 1 45 ? 19.050 1.302 29.795 1.00 64.90 45 ASN C CA 1
ATOM 5168 C C . ASN C 1 45 ? 18.177 0.515 28.818 1.00 60.95 45 ASN C C 1
ATOM 5169 O O . ASN C 1 45 ? 18.594 0.242 27.691 1.00 76.35 45 ASN C O 1
ATOM 5174 N N . ILE C 1 46 ? 16.959 0.188 29.230 1.00 60.38 46 ILE C N 1
ATOM 5175 C CA . ILE C 1 46 ? 16.024 -0.494 28.346 1.00 61.96 46 ILE C CA 1
ATOM 5176 C C . ILE C 1 46 ? 15.675 0.372 27.126 1.00 69.64 46 ILE C C 1
ATOM 5177 O O . ILE C 1 46 ? 15.672 -0.123 26.001 1.00 65.08 46 ILE C O 1
ATOM 5182 N N . ARG C 1 47 ? 15.372 1.651 27.333 1.00 67.68 47 ARG C N 1
ATOM 5183 C CA . ARG C 1 47 ? 14.998 2.533 26.205 1.00 78.19 47 ARG C CA 1
ATOM 5184 C C . ARG C 1 47 ? 16.032 2.567 25.089 1.00 77.86 47 ARG C C 1
ATOM 5185 O O . ARG C 1 47 ? 15.655 2.603 23.916 1.00 75.81 47 ARG C O 1
ATOM 5193 N N . ARG C 1 48 ? 17.311 2.536 25.472 1.00 72.43 48 ARG C N 1
ATOM 5194 C CA . ARG C 1 48 ? 18.424 2.587 24.537 1.00 78.02 48 ARG C CA 1
ATOM 5195 C C . ARG C 1 48 ? 19.054 1.216 24.176 1.00 80.08 48 ARG C C 1
ATOM 5196 O O . ARG C 1 48 ? 20.122 1.176 23.566 1.00 79.12 48 ARG C O 1
ATOM 5204 N N . ALA C 1 49 ? 18.384 0.107 24.504 1.00 86.86 49 ALA C N 1
ATOM 5205 C CA . ALA C 1 49 ? 18.843 -1.233 24.103 1.00 85.29 49 ALA C CA 1
ATOM 5206 C C . ALA C 1 49 ? 18.961 -1.270 22.576 1.00 92.39 49 ALA C C 1
ATOM 5207 O O . ALA C 1 49 ? 18.055 -0.811 21.874 1.00 90.45 49 ALA C O 1
ATOM 5209 N N . GLY C 1 50 ? 20.075 -1.790 22.066 1.00 102.29 50 GLY C N 1
ATOM 5210 C CA . GLY C 1 50 ? 20.289 -1.908 20.619 1.00 93.22 50 GLY C CA 1
ATOM 5211 C C . GLY C 1 50 ? 21.274 -0.908 20.036 1.00 97.94 50 GLY C C 1
ATOM 5212 O O . GLY C 1 50 ? 22.022 -1.285 19.127 1.00 111.35 50 GLY C O 1
ATOM 5213 N N . MET C 1 51 ? 21.309 0.335 20.563 1.00 106.39 51 MET C N 1
ATOM 5214 C CA . MET C 1 51 ? 22.098 1.474 19.941 1.00 116.87 51 MET C CA 1
ATOM 5215 C C . MET C 1 51 ? 23.363 1.891 20.705 1.00 111.94 51 MET C C 1
ATOM 5216 O O . MET C 1 51 ? 23.745 1.289 21.701 1.00 115.73 51 MET C O 1
ATOM 5221 N N . ALA C 1 71 ? 21.357 -10.609 28.539 1.00 109.92 71 ALA C N 1
ATOM 5222 C CA . ALA C 1 71 ? 21.969 -10.742 29.869 1.00 105.15 71 ALA C CA 1
ATOM 5223 C C . ALA C 1 71 ? 22.831 -9.564 30.382 1.00 106.04 71 ALA C C 1
ATOM 5224 O O . ALA C 1 71 ? 23.166 -9.554 31.558 1.00 119.60 71 ALA C O 1
ATOM 5226 N N . LYS C 1 72 ? 23.174 -8.576 29.547 1.00 95.37 72 LYS C N 1
ATOM 5227 C CA . LYS C 1 72 ? 23.840 -7.344 30.013 1.00 90.03 72 LYS C CA 1
ATOM 5228 C C . LYS C 1 72 ? 22.867 -6.508 30.868 1.00 81.31 72 LYS C C 1
ATOM 5229 O O . LYS C 1 72 ? 23.243 -5.968 31.913 1.00 81.38 72 LYS C O 1
ATOM 5235 N N . LEU C 1 73 ? 21.626 -6.406 30.394 1.00 66.13 73 LEU C N 1
ATOM 5236 C CA . LEU C 1 73 ? 20.532 -5.762 31.117 1.00 65.90 73 LEU C CA 1
ATOM 5237 C C . LEU C 1 73 ? 20.287 -6.355 32.502 1.00 69.55 73 LEU C C 1
ATOM 5238 O O . LEU C 1 73 ? 19.996 -5.609 33.440 1.00 65.95 73 LEU C O 1
ATOM 5243 N N . ASP C 1 74 ? 20.360 -7.683 32.611 1.00 73.84 74 ASP C N 1
ATOM 5244 C CA . ASP C 1 74 ? 20.255 -8.393 33.906 1.00 78.41 74 ASP C CA 1
ATOM 5245 C C . ASP C 1 74 ? 21.311 -7.944 34.911 1.00 67.82 74 ASP C C 1
ATOM 5246 O O . ASP C 1 74 ? 21.005 -7.693 36.073 1.00 66.76 74 ASP C O 1
ATOM 5251 N N . VAL C 1 75 ? 22.551 -7.862 34.452 1.00 60.80 75 VAL C N 1
ATOM 5252 C CA . VAL C 1 75 ? 23.663 -7.518 35.315 1.00 63.49 75 VAL C CA 1
ATOM 5253 C C . VAL C 1 75 ? 23.513 -6.077 35.801 1.00 64.35 75 VAL C C 1
ATOM 5254 O O . VAL C 1 75 ? 23.609 -5.823 37.002 1.00 65.10 75 VAL C O 1
ATOM 5258 N N . ILE C 1 76 ? 23.246 -5.164 34.867 1.00 65.85 76 ILE C N 1
ATOM 5259 C CA . ILE C 1 76 ? 23.065 -3.740 35.169 1.00 65.40 76 ILE C CA 1
ATOM 5260 C C . ILE C 1 76 ? 21.918 -3.540 36.154 1.00 57.84 76 ILE C C 1
ATOM 5261 O O . ILE C 1 76 ? 22.068 -2.813 37.129 1.00 56.22 76 ILE C O 1
ATOM 5266 N N . SER C 1 77 ? 20.768 -4.156 35.873 1.00 52.95 77 SER C N 1
ATOM 5267 C CA . SER C 1 77 ? 19.618 -4.056 36.772 1.00 52.33 77 SER C CA 1
ATOM 5268 C C . SER C 1 77 ? 19.918 -4.529 38.176 1.00 55.46 77 SER C C 1
ATOM 5269 O O . SER C 1 77 ? 19.473 -3.912 39.126 1.00 59.93 77 SER C O 1
ATOM 5272 N N . ASN C 1 78 ? 20.674 -5.612 38.305 1.00 56.18 78 ASN C N 1
ATOM 5273 C CA . ASN C 1 78 ? 21.007 -6.142 39.618 1.00 51.77 78 ASN C CA 1
ATOM 5274 C C . ASN C 1 78 ? 21.912 -5.184 40.381 1.00 51.15 78 ASN C C 1
ATOM 5275 O O . ASN C 1 78 ? 21.643 -4.854 41.535 1.00 49.91 78 ASN C O 1
ATOM 5280 N N . ILE C 1 79 ? 22.962 -4.727 39.711 1.00 51.16 79 ILE C N 1
ATOM 5281 C CA . ILE C 1 79 ? 23.906 -3.749 40.255 1.00 52.10 79 ILE C CA 1
ATOM 5282 C C . ILE C 1 79 ? 23.209 -2.478 40.778 1.00 53.69 79 ILE C C 1
ATOM 5283 O O . ILE C 1 79 ? 23.553 -1.969 41.853 1.00 57.67 79 ILE C O 1
ATOM 5288 N N . ALA C 1 80 ? 22.247 -1.979 40.003 1.00 50.80 80 ALA C N 1
ATOM 5289 C CA . ALA C 1 80 ? 21.515 -0.761 40.333 1.00 49.28 80 ALA C CA 1
ATOM 5290 C C . ALA C 1 80 ? 20.696 -0.922 41.596 1.00 50.54 80 ALA C C 1
ATOM 5291 O O . ALA C 1 80 ? 20.866 -0.164 42.556 1.00 61.19 80 ALA C O 1
ATOM 5293 N N . PHE C 1 81 ? 19.832 -1.930 41.612 1.00 53.16 81 PHE C N 1
ATOM 5294 C CA . PHE C 1 81 ? 19.033 -2.219 42.810 1.00 49.41 81 PHE C CA 1
ATOM 5295 C C . PHE C 1 81 ? 19.885 -2.352 44.068 1.00 50.88 81 PHE C C 1
ATOM 5296 O O . PHE C 1 81 ? 19.549 -1.773 45.094 1.00 51.72 81 PHE C O 1
ATOM 5304 N N . LYS C 1 82 ? 20.983 -3.085 43.981 1.00 53.01 82 LYS C N 1
ATOM 5305 C CA . LYS C 1 82 ? 21.831 -3.310 45.153 1.00 58.13 82 LYS C CA 1
ATOM 5306 C C . LYS C 1 82 ? 22.510 -2.052 45.628 1.00 56.86 82 LYS C C 1
ATOM 5307 O O . LYS C 1 82 ? 22.590 -1.814 46.832 1.00 57.14 82 LYS C O 1
ATOM 5313 N N . ALA C 1 83 ? 23.016 -1.257 44.688 1.00 55.83 83 ALA C N 1
ATOM 5314 C CA . ALA C 1 83 ? 23.773 -0.059 45.041 1.00 51.62 83 ALA C CA 1
ATOM 5315 C C . ALA C 1 83 ? 22.893 0.966 45.743 1.00 53.36 83 ALA C C 1
ATOM 5316 O O . ALA C 1 83 ? 23.255 1.493 46.803 1.00 58.36 83 ALA C O 1
ATOM 5318 N N . TYR C 1 84 ? 21.721 1.216 45.177 1.00 46.86 84 TYR C N 1
ATOM 5319 C CA . TYR C 1 84 ? 20.819 2.193 45.739 1.00 44.88 84 TYR C CA 1
ATOM 5320 C C . TYR C 1 84 ? 20.153 1.714 47.031 1.00 46.64 84 TYR C C 1
ATOM 5321 O O . TYR C 1 84 ? 19.983 2.507 47.955 1.00 55.67 84 TYR C O 1
ATOM 5330 N N . LEU C 1 85 ? 19.788 0.433 47.116 1.00 52.68 85 LEU C N 1
ATOM 5331 C CA . LEU C 1 85 ? 19.155 -0.100 48.337 1.00 48.91 85 LEU C CA 1
ATOM 5332 C C . LEU C 1 85 ? 20.125 -0.134 49.507 1.00 51.47 85 LEU C C 1
ATOM 5333 O O . LEU C 1 85 ? 19.763 0.269 50.603 1.00 52.29 85 LEU C O 1
ATOM 5338 N N . LEU C 1 86 ? 21.349 -0.590 49.278 1.00 54.08 86 LEU C N 1
ATOM 5339 C CA . LEU C 1 86 ? 22.349 -0.640 50.349 1.00 58.95 86 LEU C CA 1
ATOM 5340 C C . LEU C 1 86 ? 22.721 0.749 50.876 1.00 64.38 86 LEU C C 1
ATOM 5341 O O . LEU C 1 86 ? 22.953 0.901 52.068 1.00 71.16 86 LEU C O 1
ATOM 5346 N N . SER C 1 87 ? 22.750 1.754 50.000 1.00 61.92 87 SER C N 1
ATOM 5347 C CA . SER C 1 87 ? 23.070 3.120 50.417 1.00 59.62 87 SER C CA 1
ATOM 5348 C C . SER C 1 87 ? 21.879 3.868 51.007 1.00 54.25 87 SER C C 1
ATOM 5349 O O . SER C 1 87 ? 22.047 4.970 51.507 1.00 58.44 87 SER C O 1
ATOM 5352 N N . SER C 1 88 ? 20.677 3.304 50.940 1.00 51.04 88 SER C N 1
ATOM 5353 C CA . SER C 1 88 ? 19.495 3.977 51.486 1.00 51.37 88 SER C CA 1
ATOM 5354 C C . SER C 1 88 ? 19.507 4.159 53.015 1.00 55.42 88 SER C C 1
ATOM 5355 O O . SER C 1 88 ? 18.800 5.037 53.517 1.00 51.51 88 SER C O 1
ATOM 5358 N N . THR C 1 89 ? 20.274 3.318 53.724 1.00 48.27 89 THR C N 1
ATOM 5359 C CA . THR C 1 89 ? 20.232 3.144 55.182 1.00 50.19 89 THR C CA 1
ATOM 5360 C C . THR C 1 89 ? 18.976 2.430 55.701 1.00 50.02 89 THR C C 1
ATOM 5361 O O . THR C 1 89 ? 18.799 2.296 56.910 1.00 60.06 89 THR C O 1
ATOM 5365 N N . SER C 1 90 ? 18.130 1.935 54.813 1.00 55.09 90 SER C N 1
ATOM 5366 C CA . SER C 1 90 ? 16.849 1.341 55.212 1.00 65.19 90 SER C CA 1
ATOM 5367 C C . SER C 1 90 ? 16.849 -0.187 55.315 1.00 53.72 90 SER C C 1
ATOM 5368 O O . SER C 1 90 ? 15.921 -0.750 55.892 1.00 49.41 90 SER C O 1
ATOM 5371 N N . VAL C 1 91 ? 17.832 -0.861 54.723 1.00 54.08 91 VAL C N 1
ATOM 5372 C CA . VAL C 1 91 ? 17.768 -2.322 54.603 1.00 60.33 91 VAL C CA 1
ATOM 5373 C C . VAL C 1 91 ? 18.737 -3.003 55.556 1.00 56.28 91 VAL C C 1
ATOM 5374 O O . VAL C 1 91 ? 19.865 -2.548 55.753 1.00 56.32 91 VAL C O 1
ATOM 5378 N N . CYS C 1 92 ? 18.261 -4.081 56.159 1.00 60.67 92 CYS C N 1
ATOM 5379 C CA . CYS C 1 92 ? 19.088 -5.003 56.929 1.00 63.32 92 CYS C CA 1
ATOM 5380 C C . CYS C 1 92 ? 19.693 -6.070 56.011 1.00 54.38 92 CYS C C 1
ATOM 5381 O O . CYS C 1 92 ? 20.904 -6.326 56.031 1.00 56.58 92 CYS C O 1
ATOM 5384 N N . VAL C 1 93 ? 18.838 -6.657 55.183 1.00 48.39 93 VAL C N 1
ATOM 5385 C CA . VAL C 1 93 ? 19.194 -7.788 54.359 1.00 47.18 93 VAL C CA 1
ATOM 5386 C C . VAL C 1 93 ? 18.622 -7.592 52.969 1.00 46.18 93 VAL C C 1
ATOM 5387 O O . VAL C 1 93 ? 17.486 -7.150 52.817 1.00 46.83 93 VAL C O 1
ATOM 5391 N N . LEU C 1 94 ? 19.411 -7.975 51.973 1.00 49.44 94 LEU C N 1
ATOM 5392 C CA . LEU C 1 94 ? 19.067 -7.891 50.572 1.00 53.05 94 LEU C CA 1
ATOM 5393 C C . LEU C 1 94 ? 19.074 -9.298 50.002 1.00 49.99 94 LEU C C 1
ATOM 5394 O O . LEU C 1 94 ? 19.996 -10.063 50.248 1.00 54.93 94 LEU C O 1
ATOM 5399 N N . GLY C 1 95 ? 18.065 -9.625 49.212 1.00 51.49 95 GLY C N 1
ATOM 5400 C CA . GLY C 1 95 ? 18.033 -10.876 48.474 1.00 48.49 95 GLY C CA 1
ATOM 5401 C C . GLY C 1 95 ? 17.678 -10.624 47.030 1.00 44.29 95 GLY C C 1
ATOM 5402 O O . GLY C 1 95 ? 16.557 -10.247 46.724 1.00 48.98 95 GLY C O 1
ATOM 5403 N N . SER C 1 96 ? 18.639 -10.835 46.144 1.00 47.48 96 SER C N 1
ATOM 5404 C CA . SER C 1 96 ? 18.403 -10.786 44.702 1.00 48.39 96 SER C CA 1
ATOM 5405 C C . SER C 1 96 ? 18.166 -12.187 44.147 1.00 48.40 96 SER C C 1
ATOM 5406 O O . SER C 1 96 ? 18.943 -13.081 44.431 1.00 53.37 96 SER C O 1
ATOM 5409 N N . GLU C 1 97 ? 17.132 -12.355 43.321 1.00 48.04 97 GLU C N 1
ATOM 5410 C CA . GLU C 1 97 ? 16.811 -13.645 42.708 1.00 56.91 97 GLU C CA 1
ATOM 5411 C C . GLU C 1 97 ? 17.978 -14.291 41.962 1.00 62.44 97 GLU C C 1
ATOM 5412 O O . GLU C 1 97 ? 18.096 -15.515 41.964 1.00 73.26 97 GLU C O 1
ATOM 5418 N N . GLU C 1 98 ? 18.837 -13.469 41.362 1.00 60.41 98 GLU C N 1
ATOM 5419 C CA . GLU C 1 98 ? 19.975 -13.942 40.585 1.00 73.55 98 GLU C CA 1
ATOM 5420 C C . GLU C 1 98 ? 21.118 -14.522 41.427 1.00 79.44 98 GLU C C 1
ATOM 5421 O O . GLU C 1 98 ? 21.907 -15.321 40.909 1.00 118.82 98 GLU C O 1
ATOM 5427 N N . GLU C 1 99 ? 21.155 -14.212 42.723 1.00 75.15 99 GLU C N 1
ATOM 5428 C CA . GLU C 1 99 ? 22.256 -14.616 43.595 1.00 75.10 99 GLU C CA 1
ATOM 5429 C C . GLU C 1 99 ? 21.903 -15.754 44.553 1.00 70.55 99 GLU C C 1
ATOM 5430 O O . GLU C 1 99 ? 20.769 -15.885 45.013 1.00 63.34 99 GLU C O 1
ATOM 5436 N N . GLU C 1 100 ? 22.893 -16.580 44.856 1.00 76.17 100 GLU C N 1
ATOM 5437 C CA . GLU C 1 100 ? 22.656 -17.738 45.714 1.00 89.50 100 GLU C CA 1
ATOM 5438 C C . GLU C 1 100 ? 22.464 -17.383 47.199 1.00 86.88 100 GLU C C 1
ATOM 5439 O O . GLU C 1 100 ? 21.711 -18.061 47.892 1.00 91.14 100 GLU C O 1
ATOM 5445 N N . GLN C 1 101 ? 23.121 -16.325 47.675 1.00 76.92 101 GLN C N 1
ATOM 5446 C CA . GLN C 1 101 ? 23.031 -15.930 49.080 1.00 78.52 101 GLN C CA 1
ATOM 5447 C C . GLN C 1 101 ? 22.449 -14.542 49.234 1.00 75.75 101 GLN C C 1
ATOM 5448 O O . GLN C 1 101 ? 22.492 -13.737 48.318 1.00 65.34 101 GLN C O 1
ATOM 5454 N N . MET C 1 102 ? 21.939 -14.276 50.429 1.00 71.51 102 MET C N 1
ATOM 5455 C CA . MET C 1 102 ? 21.553 -12.936 50.834 1.00 59.98 102 MET C CA 1
ATOM 5456 C C . MET C 1 102 ? 22.780 -12.088 51.170 1.00 55.25 102 MET C C 1
ATOM 5457 O O . MET C 1 102 ? 23.854 -12.607 51.510 1.00 55.63 102 MET C O 1
ATOM 5462 N N . ILE C 1 103 ? 22.607 -10.775 51.065 1.00 55.99 103 ILE C N 1
ATOM 5463 C CA . ILE C 1 103 ? 23.643 -9.797 51.421 1.00 58.06 103 ILE C CA 1
ATOM 5464 C C . ILE C 1 103 ? 23.198 -9.055 52.665 1.00 53.88 103 ILE C C 1
ATOM 5465 O O . ILE C 1 103 ? 22.067 -8.606 52.738 1.00 62.52 103 ILE C O 1
ATOM 5470 N N . ILE C 1 104 ? 24.091 -8.938 53.635 1.00 56.94 104 ILE C N 1
ATOM 5471 C CA . ILE C 1 104 ? 23.827 -8.227 54.878 1.00 60.70 104 ILE C CA 1
ATOM 5472 C C . ILE C 1 104 ? 24.437 -6.840 54.712 1.00 62.37 104 ILE C C 1
ATOM 5473 O O . ILE C 1 104 ? 25.602 -6.717 54.322 1.00 63.85 104 ILE C O 1
ATOM 5478 N N . ALA C 1 105 ? 23.651 -5.803 54.984 1.00 61.72 105 ALA C N 1
ATOM 5479 C CA . ALA C 1 105 ? 24.165 -4.435 54.974 1.00 67.68 105 ALA C CA 1
ATOM 5480 C C . ALA C 1 105 ? 25.208 -4.264 56.070 1.00 72.24 105 ALA C C 1
ATOM 5481 O O . ALA C 1 105 ? 25.114 -4.905 57.117 1.00 76.91 105 ALA C O 1
ATOM 5483 N N . GLU C 1 106 ? 26.195 -3.400 55.835 1.00 85.45 106 GLU C N 1
ATOM 5484 C CA . GLU C 1 106 ? 27.238 -3.109 56.850 1.00 95.57 106 GLU C CA 1
ATOM 5485 C C . GLU C 1 106 ? 26.655 -2.320 58.007 1.00 89.60 106 GLU C C 1
ATOM 5486 O O . GLU C 1 106 ? 25.761 -1.490 57.799 1.00 91.71 106 GLU C O 1
ATOM 5492 N N . SER C 1 107 ? 27.165 -2.586 59.209 1.00 92.73 107 SER C N 1
ATOM 5493 C CA . SER C 1 107 ? 26.572 -2.068 60.470 1.00 107.12 107 SER C CA 1
ATOM 5494 C C . SER C 1 107 ? 26.267 -0.565 60.550 1.00 98.25 107 SER C C 1
ATOM 5495 O O . SER C 1 107 ? 25.209 -0.194 61.060 1.00 95.72 107 SER C O 1
ATOM 5498 N N . GLY C 1 108 ? 27.165 0.275 60.029 1.00 90.05 108 GLY C N 1
ATOM 5499 C CA . GLY C 1 108 ? 26.973 1.737 60.018 1.00 97.16 108 GLY C CA 1
ATOM 5500 C C . GLY C 1 108 ? 25.723 2.259 59.314 1.00 97.59 108 GLY C C 1
ATOM 5501 O O . GLY C 1 108 ? 25.171 3.279 59.708 1.00 90.02 108 GLY C O 1
ATOM 5502 N N . ARG C 1 109 ? 25.264 1.550 58.285 1.00 98.09 109 ARG C N 1
ATOM 5503 C CA . ARG C 1 109 ? 24.099 1.964 57.496 1.00 98.43 109 ARG C CA 1
ATOM 5504 C C . ARG C 1 109 ? 23.059 0.835 57.406 1.00 86.81 109 ARG C C 1
ATOM 5505 O O . ARG C 1 109 ? 22.474 0.599 56.345 1.00 88.42 109 ARG C O 1
ATOM 5513 N N . ARG C 1 110 ? 22.818 0.165 58.535 1.00 81.88 110 ARG C N 1
ATOM 5514 C CA . ARG C 1 110 ? 21.910 -0.993 58.604 1.00 78.49 110 ARG C CA 1
ATOM 5515 C C . ARG C 1 110 ? 20.513 -0.596 59.111 1.00 71.23 110 ARG C C 1
ATOM 5516 O O . ARG C 1 110 ? 20.371 -0.170 60.245 1.00 79.85 110 ARG C O 1
ATOM 5524 N N . GLY C 1 111 ? 19.496 -0.732 58.261 1.00 75.27 111 GLY C N 1
ATOM 5525 C CA . GLY C 1 111 ? 18.090 -0.477 58.633 1.00 71.43 111 GLY C CA 1
ATOM 5526 C C . GLY C 1 111 ? 17.380 -1.742 59.098 1.00 73.27 111 GLY C C 1
ATOM 5527 O O . GLY C 1 111 ? 18.029 -2.689 59.535 1.00 74.67 111 GLY C O 1
ATOM 5528 N N . ASP C 1 112 ? 16.051 -1.766 58.983 1.00 74.07 112 ASP C N 1
ATOM 5529 C CA . ASP C 1 112 ? 15.226 -2.852 59.559 1.00 69.76 112 ASP C CA 1
ATOM 5530 C C . ASP C 1 112 ? 14.319 -3.558 58.541 1.00 60.01 112 ASP C C 1
ATOM 5531 O O . ASP C 1 112 ? 13.458 -4.355 58.922 1.00 60.15 112 ASP C O 1
ATOM 5536 N N . TYR C 1 113 ? 14.537 -3.314 57.248 1.00 54.96 113 TYR C N 1
ATOM 5537 C CA . TYR C 1 113 ? 13.781 -3.995 56.201 1.00 57.92 113 TYR C CA 1
ATOM 5538 C C . TYR C 1 113 ? 14.578 -5.142 55.579 1.00 52.51 113 TYR C C 1
ATOM 5539 O O . TYR C 1 113 ? 15.785 -5.032 55.364 1.00 50.82 113 TYR C O 1
ATOM 5548 N N . LEU C 1 114 ? 13.882 -6.247 55.307 1.00 51.65 114 LEU C N 1
ATOM 5549 C CA . LEU C 1 114 ? 14.408 -7.348 54.496 1.00 52.59 114 LEU C CA 1
ATOM 5550 C C . LEU C 1 114 ? 13.734 -7.199 53.146 1.00 49.43 114 LEU C C 1
ATOM 5551 O O . LEU C 1 114 ? 12.512 -7.155 53.089 1.00 48.84 114 LEU C O 1
ATOM 5556 N N . ILE C 1 115 ? 14.508 -7.130 52.065 1.00 45.04 115 ILE C N 1
ATOM 5557 C CA . ILE C 1 115 ? 13.922 -6.934 50.741 1.00 42.15 115 ILE C CA 1
ATOM 5558 C C . ILE C 1 115 ? 14.415 -8.005 49.777 1.00 45.08 115 ILE C C 1
ATOM 5559 O O . ILE C 1 115 ? 15.602 -8.298 49.701 1.00 47.58 115 ILE C O 1
ATOM 5564 N N . PHE C 1 116 ? 13.465 -8.611 49.076 1.00 43.80 116 PHE C N 1
ATOM 5565 C CA . PHE C 1 116 ? 13.732 -9.671 48.139 1.00 48.21 116 PHE C CA 1
ATOM 5566 C C . PHE C 1 116 ? 13.185 -9.193 46.827 1.00 47.27 116 PHE C C 1
ATOM 5567 O O . PHE C 1 116 ? 12.014 -8.830 46.757 1.00 45.30 116 PHE C O 1
ATOM 5575 N N . PHE C 1 117 ? 14.027 -9.180 45.799 1.00 43.54 117 PHE C N 1
ATOM 5576 C CA . PHE C 1 117 ? 13.627 -8.601 44.539 1.00 44.01 117 PHE C CA 1
ATOM 5577 C C . PHE C 1 117 ? 14.086 -9.406 43.341 1.00 40.80 117 PHE C C 1
ATOM 5578 O O . PHE C 1 117 ? 15.093 -10.086 43.391 1.00 43.37 117 PHE C O 1
ATOM 5586 N N . ASP C 1 118 ? 13.279 -9.358 42.285 1.00 46.45 118 ASP C N 1
ATOM 5587 C CA . ASP C 1 118 ? 13.663 -9.818 40.969 1.00 47.01 118 ASP C CA 1
ATOM 5588 C C . ASP C 1 118 ? 13.969 -8.541 40.157 1.00 54.14 118 ASP C C 1
ATOM 5589 O O . ASP C 1 118 ? 13.051 -7.829 39.759 1.00 45.36 118 ASP C O 1
ATOM 5594 N N . PRO C 1 119 ? 15.262 -8.242 39.912 1.00 57.92 119 PRO C N 1
ATOM 5595 C CA . PRO C 1 119 ? 15.584 -6.952 39.279 1.00 61.98 119 PRO C CA 1
ATOM 5596 C C . PRO C 1 119 ? 15.075 -6.803 37.845 1.00 54.82 119 PRO C C 1
ATOM 5597 O O . PRO C 1 119 ? 14.743 -5.693 37.437 1.00 63.49 119 PRO C O 1
ATOM 5601 N N . LEU C 1 120 ? 15.008 -7.900 37.101 1.00 53.52 120 LEU C N 1
ATOM 5602 C CA . LEU C 1 120 ? 14.532 -7.870 35.728 1.00 54.53 120 LEU C CA 1
ATOM 5603 C C . LEU C 1 120 ? 13.951 -9.224 35.278 1.00 47.69 120 LEU C C 1
ATOM 5604 O O . LEU C 1 120 ? 14.670 -10.085 34.817 1.00 59.99 120 LEU C O 1
ATOM 5609 N N . ASP C 1 121 ? 12.637 -9.374 35.426 1.00 50.85 121 ASP C N 1
ATOM 5610 C CA . ASP C 1 121 ? 11.887 -10.506 34.894 1.00 63.10 121 ASP C CA 1
ATOM 5611 C C . ASP C 1 121 ? 11.684 -10.376 33.376 1.00 64.67 121 ASP C C 1
ATOM 5612 O O . ASP C 1 121 ? 11.312 -9.312 32.875 1.00 57.59 121 ASP C O 1
ATOM 5617 N N . GLY C 1 122 ? 11.869 -11.493 32.675 1.00 62.82 122 GLY C N 1
ATOM 5618 C CA . GLY C 1 122 ? 11.515 -11.621 31.276 1.00 59.53 122 GLY C CA 1
ATOM 5619 C C . GLY C 1 122 ? 12.577 -11.038 30.376 1.00 67.55 122 GLY C C 1
ATOM 5620 O O . GLY C 1 122 ? 12.266 -10.594 29.284 1.00 74.87 122 GLY C O 1
ATOM 5621 N N . SER C 1 123 ? 13.836 -11.110 30.799 1.00 72.83 123 SER C N 1
ATOM 5622 C CA . SER C 1 123 ? 14.918 -10.323 30.184 1.00 75.30 123 SER C CA 1
ATOM 5623 C C . SER C 1 123 ? 15.189 -10.606 28.700 1.00 91.09 123 SER C C 1
ATOM 5624 O O . SER C 1 123 ? 15.588 -9.692 27.967 1.00 81.65 123 SER C O 1
ATOM 5627 N N . SER C 1 124 ? 14.985 -11.858 28.274 1.00 84.41 124 SER C N 1
ATOM 5628 C CA . SER C 1 124 ? 15.122 -12.254 26.865 1.00 93.40 124 SER C CA 1
ATOM 5629 C C . SER C 1 124 ? 14.218 -11.429 25.941 1.00 104.80 124 SER C C 1
ATOM 5630 O O . SER C 1 124 ? 14.609 -11.087 24.816 1.00 107.82 124 SER C O 1
ATOM 5633 N N . ASN C 1 125 ? 13.029 -11.087 26.446 1.00 92.83 125 ASN C N 1
ATOM 5634 C CA . ASN C 1 125 ? 12.017 -10.317 25.703 1.00 85.23 125 ASN C CA 1
ATOM 5635 C C . ASN C 1 125 ? 12.454 -8.976 25.142 1.00 78.03 125 ASN C C 1
ATOM 5636 O O . ASN C 1 125 ? 11.800 -8.468 24.235 1.00 77.66 125 ASN C O 1
ATOM 5641 N N . ILE C 1 126 ? 13.503 -8.387 25.716 1.00 73.59 126 ILE C N 1
ATOM 5642 C CA . ILE C 1 126 ? 13.989 -7.068 25.308 1.00 75.21 126 ILE C CA 1
ATOM 5643 C C . ILE C 1 126 ? 14.253 -7.010 23.801 1.00 79.78 126 ILE C C 1
ATOM 5644 O O . ILE C 1 126 ? 13.935 -6.007 23.160 1.00 68.57 126 ILE C O 1
ATOM 5649 N N . ASP C 1 127 ? 14.837 -8.072 23.248 1.00 72.00 127 ASP C N 1
ATOM 5650 C CA . ASP C 1 127 ? 15.198 -8.106 21.825 1.00 77.25 127 ASP C CA 1
ATOM 5651 C C . ASP C 1 127 ? 14.003 -7.915 20.877 1.00 74.42 127 ASP C C 1
ATOM 5652 O O . ASP C 1 127 ? 14.141 -7.296 19.818 1.00 88.60 127 ASP C O 1
ATOM 5657 N N . ALA C 1 128 ? 12.844 -8.430 21.275 1.00 72.90 128 ALA C N 1
ATOM 5658 C CA . ALA C 1 128 ? 11.603 -8.313 20.511 1.00 70.43 128 ALA C CA 1
ATOM 5659 C C . ALA C 1 128 ? 10.709 -7.175 21.005 1.00 61.26 128 ALA C C 1
ATOM 5660 O O . ALA C 1 128 ? 9.540 -7.102 20.613 1.00 50.76 128 ALA C O 1
ATOM 5662 N N . ASN C 1 129 ? 11.240 -6.296 21.861 1.00 61.29 129 ASN C N 1
ATOM 5663 C CA . ASN C 1 129 ? 10.514 -5.107 22.315 1.00 58.54 129 ASN C CA 1
ATOM 5664 C C . ASN C 1 129 ? 9.182 -5.405 23.027 1.00 51.66 129 ASN C C 1
ATOM 5665 O O . ASN C 1 129 ? 8.238 -4.635 22.912 1.00 62.29 129 ASN C O 1
ATOM 5670 N N . VAL C 1 130 ? 9.118 -6.504 23.763 1.00 55.29 130 VAL C N 1
ATOM 5671 C CA . VAL C 1 130 ? 7.941 -6.776 24.600 1.00 59.65 130 VAL C CA 1
ATOM 5672 C C . VAL C 1 130 ? 8.243 -6.406 26.062 1.00 56.88 130 VAL C C 1
ATOM 5673 O O . VAL C 1 130 ? 9.405 -6.300 26.469 1.00 52.75 130 VAL C O 1
ATOM 5677 N N . SER C 1 131 ? 7.183 -6.099 26.797 1.00 60.11 131 SER C N 1
ATOM 5678 C CA . SER C 1 131 ? 7.220 -5.802 28.222 1.00 57.04 131 SER C CA 1
ATOM 5679 C C . SER C 1 131 ? 8.259 -6.608 28.991 1.00 58.55 131 SER C C 1
ATOM 5680 O O . SER C 1 131 ? 8.379 -7.822 28.794 1.00 60.55 131 SER C O 1
ATOM 5683 N N . VAL C 1 132 ? 8.993 -5.931 29.875 1.00 48.93 132 VAL C N 1
ATOM 5684 C CA . VAL C 1 132 ? 9.727 -6.587 30.949 1.00 44.54 132 VAL C CA 1
ATOM 5685 C C . VAL C 1 132 ? 9.344 -5.910 32.264 1.00 45.75 132 VAL C C 1
ATOM 5686 O O . VAL C 1 132 ? 8.584 -4.953 32.251 1.00 43.85 132 VAL C O 1
ATOM 5690 N N . GLY C 1 133 ? 9.870 -6.401 33.386 1.00 42.02 133 GLY C N 1
ATOM 5691 C CA . GLY C 1 133 ? 9.450 -5.916 34.705 1.00 42.49 133 GLY C CA 1
ATOM 5692 C C . GLY C 1 133 ? 10.417 -6.196 35.845 1.00 38.49 133 GLY C C 1
ATOM 5693 O O . GLY C 1 133 ? 11.395 -6.898 35.661 1.00 44.79 133 GLY C O 1
ATOM 5694 N N . SER C 1 134 ? 10.172 -5.556 36.984 1.00 38.70 134 SER C N 1
ATOM 5695 C CA . SER C 1 134 ? 10.921 -5.758 38.233 1.00 38.30 134 SER C CA 1
ATOM 5696 C C . SER C 1 134 ? 9.896 -5.999 39.304 1.00 38.12 134 SER C C 1
ATOM 5697 O O . SER C 1 134 ? 8.832 -5.409 39.256 1.00 42.29 134 SER C O 1
ATOM 5700 N N . ILE C 1 135 ? 10.237 -6.814 40.303 1.00 41.48 135 ILE C N 1
ATOM 5701 C CA . ILE C 1 135 ? 9.324 -7.167 41.395 1.00 38.60 135 ILE C CA 1
ATOM 5702 C C . ILE C 1 135 ? 10.064 -7.127 42.728 1.00 43.77 135 ILE C C 1
ATOM 5703 O O . ILE C 1 135 ? 11.230 -7.518 42.791 1.00 43.29 135 ILE C O 1
ATOM 5708 N N . TRP C 1 136 ? 9.395 -6.676 43.789 1.00 36.86 136 TRP C N 1
ATOM 5709 C CA . TRP C 1 136 ? 10.001 -6.696 45.113 1.00 42.92 136 TRP C CA 1
ATOM 5710 C C . TRP C 1 136 ? 8.964 -6.912 46.208 1.00 35.78 136 TRP C C 1
ATOM 5711 O O . TRP C 1 136 ? 7.812 -6.551 46.048 1.00 37.24 136 TRP C O 1
ATOM 5722 N N . GLY C 1 137 ? 9.408 -7.513 47.305 1.00 36.21 137 GLY C N 1
ATOM 5723 C CA . GLY C 1 137 ? 8.596 -7.712 48.495 1.00 36.54 137 GLY C CA 1
ATOM 5724 C C . GLY C 1 137 ? 9.443 -7.334 49.684 1.00 39.23 137 GLY C C 1
ATOM 5725 O O . GLY C 1 137 ? 10.639 -7.633 49.721 1.00 36.44 137 GLY C O 1
ATOM 5726 N N . VAL C 1 138 ? 8.809 -6.710 50.668 1.00 39.75 138 VAL C N 1
ATOM 5727 C CA . VAL C 1 138 ? 9.494 -6.164 51.835 1.00 42.26 138 VAL C CA 1
ATOM 5728 C C . VAL C 1 138 ? 8.901 -6.736 53.137 1.00 42.32 138 VAL C C 1
ATOM 5729 O O . VAL C 1 138 ? 7.685 -6.761 53.321 1.00 38.60 138 VAL C O 1
ATOM 5733 N N . TRP C 1 139 ? 9.776 -7.209 54.015 1.00 44.78 139 TRP C N 1
ATOM 5734 C CA . TRP C 1 139 ? 9.410 -7.719 55.335 1.00 49.09 139 TRP C CA 1
ATOM 5735 C C . TRP C 1 139 ? 10.147 -6.852 56.354 1.00 57.76 139 TRP C C 1
ATOM 5736 O O . TRP C 1 139 ? 11.091 -6.129 55.994 1.00 53.54 139 TRP C O 1
ATOM 5747 N N . ARG C 1 140 ? 9.744 -6.971 57.615 1.00 51.70 140 ARG C N 1
ATOM 5748 C CA . ARG C 1 140 ? 10.393 -6.259 58.714 1.00 68.95 140 ARG C CA 1
ATOM 5749 C C . ARG C 1 140 ? 11.073 -7.252 59.673 1.00 60.45 140 ARG C C 1
ATOM 5750 O O . ARG C 1 140 ? 10.630 -8.388 59.817 1.00 63.09 140 ARG C O 1
ATOM 5758 N N . LEU C 1 141 ? 12.179 -6.846 60.295 1.00 65.65 141 LEU C N 1
ATOM 5759 C CA . LEU C 1 141 ? 12.773 -7.655 61.363 1.00 75.38 141 LEU C CA 1
ATOM 5760 C C . LEU C 1 141 ? 11.696 -7.949 62.394 1.00 73.82 141 LEU C C 1
ATOM 5761 O O . LEU C 1 141 ? 11.063 -7.006 62.881 1.00 67.16 141 LEU C O 1
ATOM 5766 N N . PRO C 1 142 ? 11.475 -9.238 62.726 1.00 74.56 142 PRO C N 1
ATOM 5767 C CA . PRO C 1 142 ? 10.672 -9.503 63.925 1.00 88.05 142 PRO C CA 1
ATOM 5768 C C . PRO C 1 142 ? 11.242 -8.801 65.162 1.00 89.47 142 PRO C C 1
ATOM 5769 O O . PRO C 1 142 ? 12.428 -8.461 65.192 1.00 80.57 142 PRO C O 1
ATOM 5773 N N . LYS C 1 143 ? 10.384 -8.548 66.147 1.00 115.70 143 LYS C N 1
ATOM 5774 C CA . LYS C 1 143 ? 10.792 -7.855 67.384 1.00 131.41 143 LYS C CA 1
ATOM 5775 C C . LYS C 1 143 ? 11.784 -8.723 68.169 1.00 128.25 143 LYS C C 1
ATOM 5776 O O . LYS C 1 143 ? 11.723 -9.956 68.081 1.00 104.41 143 LYS C O 1
ATOM 5782 N N . ASP C 1 144 ? 12.709 -8.054 68.872 1.00 137.45 144 ASP C N 1
ATOM 5783 C CA . ASP C 1 144 ? 13.856 -8.652 69.605 1.00 154.49 144 ASP C CA 1
ATOM 5784 C C . ASP C 1 144 ? 14.764 -9.587 68.753 1.00 156.07 144 ASP C C 1
ATOM 5785 O O . ASP C 1 144 ? 15.309 -10.566 69.253 1.00 168.93 144 ASP C O 1
ATOM 5790 N N . THR C 1 145 ? 14.966 -9.220 67.479 1.00 150.26 145 THR C N 1
ATOM 5791 C CA . THR C 1 145 ? 15.800 -10.001 66.540 1.00 119.92 145 THR C CA 1
ATOM 5792 C C . THR C 1 145 ? 16.873 -9.113 65.892 1.00 121.76 145 THR C C 1
ATOM 5793 O O . THR C 1 145 ? 16.619 -7.943 65.570 1.00 117.65 145 THR C O 1
ATOM 5797 N N . THR C 1 146 ? 18.071 -9.674 65.717 1.00 120.99 146 THR C N 1
ATOM 5798 C CA . THR C 1 146 ? 19.175 -8.996 65.004 1.00 125.57 146 THR C CA 1
ATOM 5799 C C . THR C 1 146 ? 19.757 -9.930 63.939 1.00 110.51 146 THR C C 1
ATOM 5800 O O . THR C 1 146 ? 19.579 -11.150 63.993 1.00 90.41 146 THR C O 1
ATOM 5804 N N . ILE C 1 147 ? 20.417 -9.329 62.954 1.00 96.67 147 ILE C N 1
ATOM 5805 C CA . ILE C 1 147 ? 21.059 -10.064 61.875 1.00 83.79 147 ILE C CA 1
ATOM 5806 C C . ILE C 1 147 ? 22.447 -9.480 61.657 1.00 80.14 147 ILE C C 1
ATOM 5807 O O . ILE C 1 147 ? 22.581 -8.375 61.121 1.00 77.11 147 ILE C O 1
ATOM 5812 N N . ASN C 1 148 ? 23.461 -10.223 62.099 1.00 81.46 148 ASN C N 1
ATOM 5813 C CA . ASN C 1 148 ? 24.864 -9.861 61.897 1.00 90.27 148 ASN C CA 1
ATOM 5814 C C . ASN C 1 148 ? 25.619 -10.816 60.955 1.00 81.96 148 ASN C C 1
ATOM 5815 O O . ASN C 1 148 ? 26.827 -10.683 60.785 1.00 86.23 148 ASN C O 1
ATOM 5820 N N . SER C 1 149 ? 24.907 -11.742 60.316 1.00 77.05 149 SER C N 1
ATOM 5821 C CA . SER C 1 149 ? 25.520 -12.710 59.396 1.00 76.07 149 SER C CA 1
ATOM 5822 C C . SER C 1 149 ? 24.487 -13.332 58.472 1.00 70.41 149 SER C C 1
ATOM 5823 O O . SER C 1 149 ? 23.284 -13.089 58.620 1.00 72.71 149 SER C O 1
ATOM 5826 N N . VAL C 1 150 ? 24.960 -14.111 57.505 1.00 71.28 150 VAL C N 1
ATOM 5827 C CA . VAL C 1 150 ? 24.070 -14.815 56.563 1.00 77.10 150 VAL C CA 1
ATOM 5828 C C . VAL C 1 150 ? 23.353 -15.982 57.277 1.00 73.96 150 VAL C C 1
ATOM 5829 O O . VAL C 1 150 ? 22.194 -16.288 56.963 1.00 65.65 150 VAL C O 1
ATOM 5833 N N . GLU C 1 151 ? 24.026 -16.585 58.258 1.00 70.99 151 GLU C N 1
ATOM 5834 C CA . GLU C 1 151 ? 23.422 -17.640 59.081 1.00 74.90 151 GLU C CA 1
ATOM 5835 C C . GLU C 1 151 ? 22.201 -17.102 59.832 1.00 73.07 151 GLU C C 1
ATOM 5836 O O . GLU C 1 151 ? 21.141 -17.732 59.807 1.00 73.41 151 GLU C O 1
ATOM 5842 N N . ASP C 1 152 ? 22.333 -15.928 60.454 1.00 70.21 152 ASP C N 1
ATOM 5843 C CA . ASP C 1 152 ? 21.206 -15.283 61.137 1.00 69.12 152 ASP C CA 1
ATOM 5844 C C . ASP C 1 152 ? 20.071 -15.057 60.170 1.00 65.28 152 ASP C C 1
ATOM 5845 O O . ASP C 1 152 ? 18.928 -15.416 60.446 1.00 68.97 152 ASP C O 1
ATOM 5850 N N . ALA C 1 153 ? 20.385 -14.425 59.040 1.00 65.82 153 ALA C N 1
ATOM 5851 C CA . ALA C 1 153 ? 19.386 -14.108 58.009 1.00 60.45 153 ALA C CA 1
ATOM 5852 C C . ALA C 1 153 ? 18.639 -15.352 57.526 1.00 63.22 153 ALA C C 1
ATOM 5853 O O . ALA C 1 153 ? 17.420 -15.300 57.321 1.00 61.53 153 ALA C O 1
ATOM 5855 N N . ASN C 1 154 ? 19.365 -16.461 57.363 1.00 64.98 154 ASN C N 1
ATOM 5856 C CA . ASN C 1 154 ? 18.752 -17.742 56.957 1.00 67.33 154 ASN C CA 1
ATOM 5857 C C . ASN C 1 154 ? 17.755 -18.267 57.990 1.00 66.93 154 ASN C C 1
ATOM 5858 O O . ASN C 1 154 ? 16.686 -18.743 57.630 1.00 62.65 154 ASN C O 1
ATOM 5863 N N . ALA C 1 155 ? 18.102 -18.166 59.272 1.00 64.21 155 ALA C N 1
ATOM 5864 C CA . ALA C 1 155 ? 17.178 -18.522 60.342 1.00 63.18 155 ALA C CA 1
ATOM 5865 C C . ALA C 1 155 ? 15.949 -17.621 60.376 1.00 62.01 155 ALA C C 1
ATOM 5866 O O . ALA C 1 155 ? 14.838 -18.114 60.555 1.00 70.06 155 ALA C O 1
ATOM 5868 N N . VAL C 1 156 ? 16.135 -16.319 60.159 1.00 62.21 156 VAL C N 1
ATOM 5869 C CA . VAL C 1 156 ? 15.020 -15.366 60.207 1.00 62.09 156 VAL C CA 1
ATOM 5870 C C . VAL C 1 156 ? 13.966 -15.638 59.144 1.00 63.00 156 VAL C C 1
ATOM 5871 O O . VAL C 1 156 ? 12.774 -15.678 59.459 1.00 66.63 156 VAL C O 1
ATOM 5875 N N . ILE C 1 157 ? 14.381 -15.822 57.897 1.00 65.76 157 ILE C N 1
ATOM 5876 C CA . ILE C 1 157 ? 13.418 -16.045 56.814 1.00 66.52 157 ILE C CA 1
ATOM 5877 C C . ILE C 1 157 ? 12.580 -17.318 56.979 1.00 65.92 157 ILE C C 1
ATOM 5878 O O . ILE C 1 157 ? 11.400 -17.326 56.601 1.00 62.32 157 ILE C O 1
ATOM 5883 N N . ARG C 1 158 ? 13.156 -18.359 57.581 1.00 69.58 158 ARG C N 1
ATOM 5884 C CA . ARG C 1 158 ? 12.398 -19.564 57.958 1.00 75.96 158 ARG C CA 1
ATOM 5885 C C . ARG C 1 158 ? 11.249 -19.322 58.956 1.00 74.05 158 ARG C C 1
ATOM 5886 O O . ARG C 1 158 ? 10.317 -20.114 59.022 1.00 71.33 158 ARG C O 1
ATOM 5894 N N . MET C 1 159 ? 11.330 -18.254 59.746 1.00 80.13 159 MET C N 1
ATOM 5895 C CA . MET C 1 159 ? 10.249 -17.873 60.666 1.00 89.13 159 MET C CA 1
ATOM 5896 C C . MET C 1 159 ? 9.126 -17.042 60.016 1.00 80.99 159 MET C C 1
ATOM 5897 O O . MET C 1 159 ? 8.080 -16.861 60.635 1.00 97.07 159 MET C O 1
ATOM 5902 N N . LEU C 1 160 ? 9.326 -16.556 58.790 1.00 73.32 160 LEU C N 1
ATOM 5903 C CA . LEU C 1 160 ? 8.379 -15.630 58.149 1.00 77.58 160 LEU C CA 1
ATOM 5904 C C . LEU C 1 160 ? 7.418 -16.298 57.173 1.00 69.37 160 LEU C C 1
ATOM 5905 O O . LEU C 1 160 ? 7.664 -17.414 56.705 1.00 83.90 160 LEU C O 1
ATOM 5910 N N . LYS C 1 161 ? 6.311 -15.613 56.899 1.00 62.84 161 LYS C N 1
ATOM 5911 C CA . LYS C 1 161 ? 5.368 -15.999 55.838 1.00 72.99 161 LYS C CA 1
ATOM 5912 C C . LYS C 1 161 ? 4.996 -14.768 55.027 1.00 67.28 161 LYS C C 1
ATOM 5913 O O . LYS C 1 161 ? 5.234 -13.635 55.455 1.00 56.78 161 LYS C O 1
ATOM 5919 N N . GLY C 1 162 ? 4.387 -14.996 53.867 1.00 52.40 162 GLY C N 1
ATOM 5920 C CA . GLY C 1 162 ? 3.857 -13.918 53.047 1.00 54.03 162 GLY C CA 1
ATOM 5921 C C . GLY C 1 162 ? 2.869 -13.011 53.768 1.00 55.03 162 GLY C C 1
ATOM 5922 O O . GLY C 1 162 ? 2.786 -11.826 53.463 1.00 48.91 162 GLY C O 1
ATOM 5923 N N . THR C 1 163 ? 2.141 -13.563 54.740 1.00 52.29 163 THR C N 1
ATOM 5924 C CA . THR C 1 163 ? 1.171 -12.805 55.530 1.00 49.54 163 THR C CA 1
ATOM 5925 C C . THR C 1 163 ? 1.813 -11.758 56.450 1.00 52.91 163 THR C C 1
ATOM 5926 O O . THR C 1 163 ? 1.114 -10.861 56.904 1.00 56.43 163 THR C O 1
ATOM 5930 N N . ASP C 1 164 ? 3.119 -11.879 56.718 1.00 56.88 164 ASP C N 1
ATOM 5931 C CA . ASP C 1 164 ? 3.913 -10.894 57.493 1.00 55.71 164 ASP C CA 1
ATOM 5932 C C . ASP C 1 164 ? 4.540 -9.778 56.631 1.00 59.83 164 ASP C C 1
ATOM 5933 O O . ASP C 1 164 ? 5.198 -8.875 57.154 1.00 63.73 164 ASP C O 1
ATOM 5938 N N . MET C 1 165 ? 4.372 -9.870 55.315 1.00 53.85 165 MET C N 1
ATOM 5939 C CA . MET C 1 165 ? 4.980 -8.939 54.376 1.00 61.12 165 MET C CA 1
ATOM 5940 C C . MET C 1 165 ? 4.344 -7.555 54.573 1.00 52.48 165 MET C C 1
ATOM 5941 O O . MET C 1 165 ? 3.131 -7.422 54.545 1.00 53.27 165 MET C O 1
ATOM 5946 N N . VAL C 1 166 ? 5.170 -6.537 54.777 1.00 46.85 166 VAL C N 1
ATOM 5947 C CA . VAL C 1 166 ? 4.655 -5.171 54.976 1.00 47.95 166 VAL C CA 1
ATOM 5948 C C . VAL C 1 166 ? 4.450 -4.373 53.677 1.00 50.24 166 VAL C C 1
ATOM 5949 O O . VAL C 1 166 ? 3.633 -3.465 53.659 1.00 45.63 166 VAL C O 1
ATOM 5953 N N . SER C 1 167 ? 5.152 -4.726 52.596 1.00 47.19 167 SER C N 1
ATOM 5954 C CA . SER C 1 167 ? 4.960 -4.029 51.325 1.00 42.78 167 SER C CA 1
ATOM 5955 C C . SER C 1 167 ? 5.411 -4.852 50.137 1.00 35.75 167 SER C C 1
ATOM 5956 O O . SER C 1 167 ? 6.216 -5.765 50.260 1.00 44.34 167 SER C O 1
ATOM 5959 N N . ALA C 1 168 ? 4.824 -4.561 48.993 1.00 32.36 168 ALA C N 1
ATOM 5960 C CA . ALA C 1 168 ? 5.184 -5.215 47.747 1.00 34.12 168 ALA C CA 1
ATOM 5961 C C . ALA C 1 168 ? 4.909 -4.294 46.573 1.00 32.48 168 ALA C C 1
ATOM 5962 O O . ALA C 1 168 ? 4.019 -3.465 46.638 1.00 35.68 168 ALA C O 1
ATOM 5964 N N . GLY C 1 169 ? 5.625 -4.488 45.478 1.00 31.11 169 GLY C N 1
ATOM 5965 C CA . GLY C 1 169 ? 5.320 -3.758 44.267 1.00 30.50 169 GLY C CA 1
ATOM 5966 C C . GLY C 1 169 ? 5.977 -4.340 43.042 1.00 30.51 169 GLY C C 1
ATOM 5967 O O . GLY C 1 169 ? 6.811 -5.242 43.147 1.00 32.81 169 GLY C O 1
ATOM 5968 N N . TYR C 1 170 ? 5.632 -3.789 41.878 1.00 30.06 170 TYR C N 1
ATOM 5969 C CA . TYR C 1 170 ? 6.359 -4.083 40.655 1.00 32.10 170 TYR C CA 1
ATOM 5970 C C . TYR C 1 170 ? 6.456 -2.859 39.749 1.00 36.40 170 TYR C C 1
ATOM 5971 O O . TYR C 1 170 ? 5.747 -1.885 39.931 1.00 34.67 170 TYR C O 1
ATOM 5980 N N . ALA C 1 171 ? 7.389 -2.924 38.807 1.00 39.06 171 ALA C N 1
ATOM 5981 C CA . ALA C 1 171 ? 7.497 -1.965 37.728 1.00 39.57 171 ALA C CA 1
ATOM 5982 C C . ALA C 1 171 ? 7.317 -2.688 36.383 1.00 38.96 171 ALA C C 1
ATOM 5983 O O . ALA C 1 171 ? 7.824 -3.789 36.202 1.00 33.36 171 ALA C O 1
ATOM 5985 N N . VAL C 1 172 ? 6.587 -2.062 35.459 1.00 36.71 172 VAL C N 1
ATOM 5986 C CA . VAL C 1 172 ? 6.427 -2.566 34.098 1.00 39.30 172 VAL C CA 1
ATOM 5987 C C . VAL C 1 172 ? 7.090 -1.580 33.160 1.00 39.36 172 VAL C C 1
ATOM 5988 O O . VAL C 1 172 ? 6.736 -0.409 33.159 1.00 40.81 172 VAL C O 1
ATOM 5992 N N . TYR C 1 173 ? 8.033 -2.060 32.365 1.00 43.49 173 TYR C N 1
ATOM 5993 C CA . TYR C 1 173 ? 8.726 -1.255 31.377 1.00 43.77 173 TYR C CA 1
ATOM 5994 C C . TYR C 1 173 ? 8.125 -1.571 30.011 1.00 43.19 173 TYR C C 1
ATOM 5995 O O . TYR C 1 173 ? 8.474 -2.558 29.377 1.00 53.79 173 TYR C O 1
ATOM 6004 N N . GLY C 1 174 ? 7.169 -0.748 29.601 1.00 42.01 174 GLY C N 1
ATOM 6005 C CA . GLY C 1 174 ? 6.568 -0.804 28.269 1.00 41.61 174 GLY C CA 1
ATOM 6006 C C . GLY C 1 174 ? 6.622 0.579 27.649 1.00 44.69 174 GLY C C 1
ATOM 6007 O O . GLY C 1 174 ? 7.570 1.335 27.898 1.00 42.14 174 GLY C O 1
ATOM 6008 N N . SER C 1 175 ? 5.615 0.921 26.840 1.00 53.86 175 SER C N 1
ATOM 6009 C CA . SER C 1 175 ? 5.571 2.253 26.178 1.00 56.42 175 SER C CA 1
ATOM 6010 C C . SER C 1 175 ? 5.436 3.352 27.216 1.00 59.50 175 SER C C 1
ATOM 6011 O O . SER C 1 175 ? 5.935 4.441 27.020 1.00 63.94 175 SER C O 1
ATOM 6014 N N . ALA C 1 176 ? 4.774 3.039 28.328 1.00 57.00 176 ALA C N 1
ATOM 6015 C CA . ALA C 1 176 ? 4.904 3.803 29.549 1.00 49.49 176 ALA C CA 1
ATOM 6016 C C . ALA C 1 176 ? 5.641 2.935 30.570 1.00 51.97 176 ALA C C 1
ATOM 6017 O O . ALA C 1 176 ? 5.750 1.730 30.403 1.00 57.30 176 ALA C O 1
ATOM 6019 N N . THR C 1 177 ? 6.139 3.568 31.624 1.00 43.99 177 THR C N 1
ATOM 6020 C CA . THR C 1 177 ? 6.745 2.886 32.752 1.00 44.22 177 THR C CA 1
ATOM 6021 C C . THR C 1 177 ? 5.799 3.055 33.951 1.00 44.97 177 THR C C 1
ATOM 6022 O O . THR C 1 177 ? 5.553 4.179 34.381 1.00 47.17 177 THR C O 1
ATOM 6026 N N . ASN C 1 178 ? 5.251 1.940 34.440 1.00 41.37 178 ASN C N 1
ATOM 6027 C CA . ASN C 1 178 ? 4.312 1.927 35.548 1.00 37.28 178 ASN C CA 1
ATOM 6028 C C . ASN C 1 178 ? 4.950 1.364 36.772 1.00 40.00 178 ASN C C 1
ATOM 6029 O O . ASN C 1 178 ? 5.837 0.533 36.674 1.00 42.80 178 ASN C O 1
ATOM 6034 N N . LEU C 1 179 ? 4.518 1.855 37.925 1.00 37.43 179 LEU C N 1
ATOM 6035 C CA . LEU C 1 179 ? 4.937 1.336 39.206 1.00 38.23 179 LEU C CA 1
ATOM 6036 C C . LEU C 1 179 ? 3.686 1.101 40.018 1.00 41.42 179 LEU C C 1
ATOM 6037 O O . LEU C 1 179 ? 2.911 2.024 40.242 1.00 42.40 179 LEU C O 1
ATOM 6042 N N . VAL C 1 180 ? 3.479 -0.143 40.440 1.00 38.78 180 VAL C N 1
ATOM 6043 C CA . VAL C 1 180 ? 2.279 -0.539 41.168 1.00 36.78 180 VAL C CA 1
ATOM 6044 C C . VAL C 1 180 ? 2.745 -1.037 42.526 1.00 41.93 180 VAL C C 1
ATOM 6045 O O . VAL C 1 180 ? 3.700 -1.801 42.605 1.00 39.23 180 VAL C O 1
ATOM 6049 N N . LEU C 1 181 ? 2.053 -0.639 43.581 1.00 36.16 181 LEU C N 1
ATOM 6050 C CA . LEU C 1 181 ? 2.574 -0.753 44.926 1.00 39.90 181 LEU C CA 1
ATOM 6051 C C . LEU C 1 181 ? 1.456 -1.018 45.915 1.00 39.61 181 LEU C C 1
ATOM 6052 O O . LEU C 1 181 ? 0.341 -0.511 45.730 1.00 36.59 181 LEU C O 1
ATOM 6057 N N . THR C 1 182 ? 1.742 -1.773 46.977 1.00 37.79 182 THR C N 1
ATOM 6058 C CA . THR C 1 182 ? 0.828 -1.886 48.123 1.00 41.48 182 THR C CA 1
ATOM 6059 C C . THR C 1 182 ? 1.616 -1.831 49.423 1.00 44.37 182 THR C C 1
ATOM 6060 O O . THR C 1 182 ? 2.753 -2.301 49.469 1.00 49.10 182 THR C O 1
ATOM 6064 N N . SER C 1 183 ? 0.988 -1.287 50.467 1.00 39.79 183 SER C N 1
ATOM 6065 C CA . SER C 1 183 ? 1.505 -1.342 51.850 1.00 48.50 183 SER C CA 1
ATOM 6066 C C . SER C 1 183 ? 0.488 -1.946 52.825 1.00 47.96 183 SER C C 1
ATOM 6067 O O . SER C 1 183 ? 0.558 -1.683 54.015 1.00 52.19 183 SER C O 1
ATOM 6070 N N . GLY C 1 184 ? -0.451 -2.747 52.328 1.00 50.84 184 GLY C N 1
ATOM 6071 C CA . GLY C 1 184 ? -1.471 -3.383 53.178 1.00 54.55 184 GLY C CA 1
ATOM 6072 C C . GLY C 1 184 ? -2.820 -2.692 53.195 1.00 55.93 184 GLY C C 1
ATOM 6073 O O . GLY C 1 184 ? -3.736 -3.174 53.841 1.00 67.88 184 GLY C O 1
ATOM 6074 N N . HIS C 1 185 ? -2.966 -1.599 52.447 1.00 56.71 185 HIS C N 1
ATOM 6075 C CA . HIS C 1 185 ? -4.221 -0.846 52.394 1.00 63.50 185 HIS C CA 1
ATOM 6076 C C . HIS C 1 185 ? -4.627 -0.564 50.939 1.00 56.95 185 HIS C C 1
ATOM 6077 O O . HIS C 1 185 ? -4.893 0.568 50.563 1.00 61.29 185 HIS C O 1
ATOM 6084 N N . GLY C 1 186 ? -4.703 -1.626 50.144 1.00 50.15 186 GLY C N 1
ATOM 6085 C CA . GLY C 1 186 ? -5.087 -1.537 48.742 1.00 50.01 186 GLY C CA 1
ATOM 6086 C C . GLY C 1 186 ? -3.893 -1.327 47.831 1.00 43.96 186 GLY C C 1
ATOM 6087 O O . GLY C 1 186 ? -2.746 -1.359 48.266 1.00 43.58 186 GLY C O 1
ATOM 6088 N N . VAL C 1 187 ? -4.169 -1.112 46.557 1.00 40.34 187 VAL C N 1
ATOM 6089 C CA . VAL C 1 187 ? -3.127 -1.032 45.542 1.00 40.54 187 VAL C CA 1
ATOM 6090 C C . VAL C 1 187 ? -3.242 0.299 44.801 1.00 40.76 187 VAL C C 1
ATOM 6091 O O . VAL C 1 187 ? -4.350 0.736 44.475 1.00 43.84 187 VAL C O 1
ATOM 6095 N N . ASP C 1 188 ? -2.098 0.931 44.532 1.00 38.91 188 ASP C N 1
ATOM 6096 C CA . ASP C 1 188 ? -2.055 2.169 43.750 1.00 39.63 188 ASP C CA 1
ATOM 6097 C C . ASP C 1 188 ? -1.031 2.090 42.655 1.00 38.58 188 ASP C C 1
ATOM 6098 O O . ASP C 1 188 ? 0.055 1.545 42.843 1.00 40.58 188 ASP C O 1
ATOM 6103 N N . GLY C 1 189 ? -1.400 2.623 41.494 1.00 38.13 189 GLY C N 1
ATOM 6104 C CA . GLY C 1 189 ? -0.558 2.602 40.317 1.00 34.70 189 GLY C CA 1
ATOM 6105 C C . GLY C 1 189 ? -0.050 3.977 39.972 1.00 36.39 189 GLY C C 1
ATOM 6106 O O . GLY C 1 189 ? -0.804 4.948 39.979 1.00 39.40 189 GLY C O 1
ATOM 6107 N N . PHE C 1 190 ? 1.236 4.046 39.659 1.00 36.83 190 PHE C N 1
ATOM 6108 C CA . PHE C 1 190 ? 1.902 5.275 39.311 1.00 35.92 190 PHE C CA 1
ATOM 6109 C C . PHE C 1 190 ? 2.516 5.135 37.933 1.00 38.55 190 PHE C C 1
ATOM 6110 O O . PHE C 1 190 ? 2.861 4.038 37.513 1.00 36.82 190 PHE C O 1
ATOM 6118 N N . THR C 1 191 ? 2.676 6.267 37.251 1.00 37.90 191 THR C N 1
ATOM 6119 C CA . THR C 1 191 ? 3.290 6.315 35.945 1.00 39.39 191 THR C CA 1
ATOM 6120 C C . THR C 1 191 ? 4.423 7.320 35.961 1.00 41.13 191 THR C C 1
ATOM 6121 O O . THR C 1 191 ? 4.290 8.422 36.492 1.00 53.92 191 THR C O 1
ATOM 6125 N N . LEU C 1 192 ? 5.533 6.947 35.339 1.00 43.34 192 LEU C N 1
ATOM 6126 C CA . LEU C 1 192 ? 6.708 7.798 35.274 1.00 45.77 192 LEU C CA 1
ATOM 6127 C C . LEU C 1 192 ? 6.457 8.941 34.293 1.00 46.85 192 LEU C C 1
ATOM 6128 O O . LEU C 1 192 ? 6.135 8.702 33.139 1.00 43.27 192 LEU C O 1
ATOM 6133 N N . ASP C 1 193 ? 6.587 10.173 34.773 1.00 52.08 193 ASP C N 1
ATOM 6134 C CA . ASP C 1 193 ? 6.565 11.356 33.916 1.00 52.13 193 ASP C CA 1
ATOM 6135 C C . ASP C 1 193 ? 8.015 11.613 33.501 1.00 55.65 193 ASP C C 1
ATOM 6136 O O . ASP C 1 193 ? 8.812 12.089 34.309 1.00 56.70 193 ASP C O 1
ATOM 6141 N N . PRO C 1 194 ? 8.372 11.291 32.244 1.00 63.25 194 PRO C N 1
ATOM 6142 C CA . PRO C 1 194 ? 9.778 11.419 31.843 1.00 65.34 194 PRO C CA 1
ATOM 6143 C C . PRO C 1 194 ? 10.290 12.876 31.824 1.00 65.77 194 PRO C C 1
ATOM 6144 O O . PRO C 1 194 ? 11.489 13.096 31.959 1.00 62.88 194 PRO C O 1
ATOM 6148 N N . ASN C 1 195 ? 9.388 13.843 31.699 1.00 56.97 195 ASN C N 1
ATOM 6149 C CA . ASN C 1 195 ? 9.752 15.258 31.762 1.00 69.23 195 ASN C CA 1
ATOM 6150 C C . ASN C 1 195 ? 10.220 15.774 33.120 1.00 65.00 195 ASN C C 1
ATOM 6151 O O . ASN C 1 195 ? 10.954 16.748 33.159 1.00 65.54 195 ASN C O 1
ATOM 6156 N N . ILE C 1 196 ? 9.806 15.142 34.217 1.00 58.33 196 ILE C N 1
ATOM 6157 C CA . ILE C 1 196 ? 10.272 15.537 35.556 1.00 56.22 196 ILE C CA 1
ATOM 6158 C C . ILE C 1 196 ? 10.952 14.425 36.351 1.00 59.86 196 ILE C C 1
ATOM 6159 O O . ILE C 1 196 ? 11.376 14.653 37.475 1.00 69.59 196 ILE C O 1
ATOM 6164 N N . GLY C 1 197 ? 11.077 13.234 35.768 1.00 59.59 197 GLY C N 1
ATOM 6165 C CA . GLY C 1 197 ? 11.651 12.083 36.450 1.00 55.71 197 GLY C CA 1
ATOM 6166 C C . GLY C 1 197 ? 11.018 11.761 37.788 1.00 55.97 197 GLY C C 1
ATOM 6167 O O . GLY C 1 197 ? 11.713 11.567 38.779 1.00 56.76 197 GLY C O 1
ATOM 6168 N N . GLU C 1 198 ? 9.695 11.744 37.822 1.00 53.57 198 GLU C N 1
ATOM 6169 C CA . GLU C 1 198 ? 8.954 11.403 39.033 1.00 51.63 198 GLU C CA 1
ATOM 6170 C C . GLU C 1 198 ? 7.827 10.467 38.627 1.00 48.77 198 GLU C C 1
ATOM 6171 O O . GLU C 1 198 ? 7.263 10.584 37.543 1.00 41.54 198 GLU C O 1
ATOM 6177 N N . PHE C 1 199 ? 7.492 9.566 39.535 1.00 49.07 199 PHE C N 1
ATOM 6178 C CA . PHE C 1 199 ? 6.315 8.738 39.418 1.00 45.52 199 PHE C CA 1
ATOM 6179 C C . PHE C 1 199 ? 5.117 9.519 39.927 1.00 46.23 199 PHE C C 1
ATOM 6180 O O . PHE C 1 199 ? 5.164 10.070 41.015 1.00 47.25 199 PHE C O 1
ATOM 6188 N N . ILE C 1 200 ? 4.069 9.564 39.111 1.00 46.63 200 ILE C N 1
ATOM 6189 C CA . ILE C 1 200 ? 2.873 10.353 39.337 1.00 47.05 200 ILE C CA 1
ATOM 6190 C C . ILE C 1 200 ? 1.750 9.355 39.551 1.00 51.62 200 ILE C C 1
ATOM 6191 O O . ILE C 1 200 ? 1.718 8.314 38.901 1.00 43.38 200 ILE C O 1
ATOM 6196 N N . LEU C 1 201 ? 0.822 9.683 40.446 1.00 47.99 201 LEU C N 1
ATOM 6197 C CA . LEU C 1 201 ? -0.315 8.823 40.716 1.00 46.65 201 LEU C CA 1
ATOM 6198 C C . LEU C 1 201 ? -1.298 8.877 39.549 1.00 50.84 201 LEU C C 1
ATOM 6199 O O . LEU C 1 201 ? -1.747 9.959 39.165 1.00 46.26 201 LEU C O 1
ATOM 6204 N N . THR C 1 202 ? -1.637 7.712 38.998 1.00 51.52 202 THR C N 1
ATOM 6205 C CA . THR C 1 202 ? -2.552 7.614 37.846 1.00 51.42 202 THR C CA 1
ATOM 6206 C C . THR C 1 202 ? -3.711 6.612 37.992 1.00 56.12 202 THR C C 1
ATOM 6207 O O . THR C 1 202 ? -4.736 6.790 37.346 1.00 62.38 202 THR C O 1
ATOM 6211 N N . HIS C 1 203 ? -3.539 5.553 38.788 1.00 57.15 203 HIS C N 1
ATOM 6212 C CA . HIS C 1 203 ? -4.588 4.553 39.060 1.00 55.91 203 HIS C CA 1
ATOM 6213 C C . HIS C 1 203 ? -4.727 4.374 40.578 1.00 49.30 203 HIS C C 1
ATOM 6214 O O . HIS C 1 203 ? -4.144 3.447 41.154 1.00 56.40 203 HIS C O 1
ATOM 6221 N N . PRO C 1 204 ? -5.441 5.270 41.252 1.00 51.55 204 PRO C N 1
ATOM 6222 C CA . PRO C 1 204 ? -5.637 5.029 42.691 1.00 48.17 204 PRO C CA 1
ATOM 6223 C C . PRO C 1 204 ? -6.639 3.894 42.926 1.00 51.24 204 PRO C C 1
ATOM 6224 O O . PRO C 1 204 ? -7.579 3.758 42.157 1.00 49.46 204 PRO C O 1
ATOM 6228 N N . HIS C 1 205 ? -6.424 3.094 43.972 1.00 52.16 205 HIS C N 1
ATOM 6229 C CA . HIS C 1 205 ? -7.366 2.057 44.395 1.00 54.51 205 HIS C CA 1
ATOM 6230 C C . HIS C 1 205 ? -7.732 1.087 43.257 1.00 51.87 205 HIS C C 1
ATOM 6231 O O . HIS C 1 205 ? -8.892 0.958 42.878 1.00 51.33 205 HIS C O 1
ATOM 6238 N N . ILE C 1 206 ? -6.720 0.406 42.732 1.00 48.09 206 ILE C N 1
ATOM 6239 C CA . ILE C 1 206 ? -6.929 -0.603 41.701 1.00 45.01 206 ILE C CA 1
ATOM 6240 C C . ILE C 1 206 ? -7.725 -1.782 42.269 1.00 48.13 206 ILE C C 1
ATOM 6241 O O . ILE C 1 206 ? -7.356 -2.340 43.305 1.00 47.11 206 ILE C O 1
ATOM 6246 N N . SER C 1 207 ? -8.817 -2.130 41.589 1.00 50.03 207 SER C N 1
ATOM 6247 C CA . SER C 1 207 ? -9.687 -3.235 41.976 1.00 58.63 207 SER C CA 1
ATOM 6248 C C . SER C 1 207 ? -9.801 -4.177 40.794 1.00 51.06 207 SER C C 1
ATOM 6249 O O . SER C 1 207 ? -10.302 -3.768 39.747 1.00 44.25 207 SER C O 1
ATOM 6252 N N . ILE C 1 208 ? -9.369 -5.424 40.968 1.00 50.27 208 ILE C N 1
ATOM 6253 C CA . ILE C 1 208 ? -9.506 -6.458 39.911 1.00 53.37 208 ILE C CA 1
ATOM 6254 C C . ILE C 1 208 ? -10.985 -6.865 39.862 1.00 48.50 208 ILE C C 1
ATOM 6255 O O . ILE C 1 208 ? -11.567 -7.194 40.889 1.00 49.51 208 ILE C O 1
ATOM 6260 N N . PRO C 1 209 ? -11.602 -6.839 38.673 1.00 46.13 209 PRO C N 1
ATOM 6261 C CA . PRO C 1 209 ? -12.993 -7.316 38.572 1.00 48.19 209 PRO C CA 1
ATOM 6262 C C . PRO C 1 209 ? -13.180 -8.754 39.084 1.00 49.73 209 PRO C C 1
ATOM 6263 O O . PRO C 1 209 ? -12.275 -9.560 38.947 1.00 45.17 209 PRO C O 1
ATOM 6267 N N . LYS C 1 210 ? -14.334 -9.044 39.676 1.00 50.31 210 LYS C N 1
ATOM 6268 C CA . LYS C 1 210 ? -14.600 -10.367 40.225 1.00 60.17 210 LYS C CA 1
ATOM 6269 C C . LYS C 1 210 ? -14.650 -11.447 39.144 1.00 55.55 210 LYS C C 1
ATOM 6270 O O . LYS C 1 210 ? -14.273 -12.585 39.419 1.00 60.41 210 LYS C O 1
ATOM 6276 N N . LYS C 1 211 ? -15.109 -11.103 37.941 1.00 49.26 211 LYS C N 1
ATOM 6277 C CA . LYS C 1 211 ? -14.987 -11.995 36.788 1.00 51.52 211 LYS C CA 1
ATOM 6278 C C . LYS C 1 211 ? -14.642 -11.253 35.498 1.00 56.70 211 LYS C C 1
ATOM 6279 O O . LYS C 1 211 ? -14.949 -10.078 35.339 1.00 63.01 211 LYS C O 1
ATOM 6285 N N . ARG C 1 212 ? -13.967 -11.962 34.602 1.00 54.08 212 ARG C N 1
ATOM 6286 C CA . ARG C 1 212 ? -13.623 -11.470 33.279 1.00 48.46 212 ARG C CA 1
ATOM 6287 C C . ARG C 1 212 ? -13.109 -12.643 32.453 1.00 47.33 212 ARG C C 1
ATOM 6288 O O . ARG C 1 212 ? -12.232 -13.392 32.904 1.00 48.96 212 ARG C O 1
ATOM 6296 N N . SER C 1 213 ? -13.624 -12.793 31.245 1.00 47.19 213 SER C N 1
ATOM 6297 C CA . SER C 1 213 ? -13.335 -13.970 30.414 1.00 45.24 213 SER C CA 1
ATOM 6298 C C . SER C 1 213 ? -12.023 -13.879 29.620 1.00 44.81 213 SER C C 1
ATOM 6299 O O . SER C 1 213 ? -12.028 -13.901 28.387 1.00 41.72 213 SER C O 1
ATOM 6302 N N . ILE C 1 214 ? -10.907 -13.764 30.336 1.00 43.66 214 ILE C N 1
ATOM 6303 C CA . ILE C 1 214 ? -9.572 -13.765 29.748 1.00 43.90 214 ILE C CA 1
ATOM 6304 C C . ILE C 1 214 ? -8.723 -14.726 30.557 1.00 46.26 214 ILE C C 1
ATOM 6305 O O . ILE C 1 214 ? -8.714 -14.656 31.789 1.00 40.90 214 ILE C O 1
ATOM 6310 N N . TYR C 1 215 ? -7.998 -15.600 29.861 1.00 44.12 215 TYR C N 1
ATOM 6311 C CA . TYR C 1 215 ? -7.058 -16.496 30.503 1.00 42.92 215 TYR C CA 1
ATOM 6312 C C . TYR C 1 215 ? -5.684 -16.359 29.866 1.00 43.93 215 TYR C C 1
ATOM 6313 O O . TYR C 1 215 ? -5.552 -16.127 28.663 1.00 40.67 215 TYR C O 1
ATOM 6322 N N . SER C 1 216 ? -4.666 -16.552 30.700 1.00 48.11 216 SER C N 1
ATOM 6323 C CA . SER C 1 216 ? -3.284 -16.316 30.349 1.00 41.55 216 SER C CA 1
ATOM 6324 C C . SER C 1 216 ? -2.454 -17.506 30.835 1.00 41.57 216 SER C C 1
ATOM 6325 O O . SER C 1 216 ? -2.220 -17.679 32.045 1.00 43.58 216 SER C O 1
ATOM 6328 N N . VAL C 1 217 ? -2.029 -18.337 29.881 1.00 42.41 217 VAL C N 1
ATOM 6329 C CA . VAL C 1 217 ? -1.176 -19.503 30.141 1.00 43.13 217 VAL C CA 1
ATOM 6330 C C . VAL C 1 217 ? -0.440 -19.880 28.852 1.00 42.71 217 VAL C C 1
ATOM 6331 O O . VAL C 1 217 ? -0.867 -19.498 27.765 1.00 52.45 217 VAL C O 1
ATOM 6335 N N . ASN C 1 218 ? 0.699 -20.552 28.975 1.00 42.19 218 ASN C N 1
ATOM 6336 C CA . ASN C 1 218 ? 1.439 -21.092 27.817 1.00 43.90 218 ASN C CA 1
ATOM 6337 C C . ASN C 1 218 ? 0.899 -22.487 27.416 1.00 48.78 218 ASN C C 1
ATOM 6338 O O . ASN C 1 218 ? 1.335 -23.480 27.976 1.00 47.45 218 ASN C O 1
ATOM 6343 N N . GLU C 1 219 ? 0.012 -22.537 26.412 1.00 51.54 219 GLU C N 1
ATOM 6344 C CA . GLU C 1 219 ? -0.620 -23.774 25.976 1.00 51.50 219 GLU C CA 1
ATOM 6345 C C . GLU C 1 219 ? 0.326 -24.695 25.216 1.00 52.72 219 GLU C C 1
ATOM 6346 O O . GLU C 1 219 ? -0.024 -25.827 24.921 1.00 49.84 219 GLU C O 1
ATOM 6352 N N . GLY C 1 220 ? 1.515 -24.204 24.880 1.00 61.78 220 GLY C N 1
ATOM 6353 C CA . GLY C 1 220 ? 2.562 -25.057 24.361 1.00 64.25 220 GLY C CA 1
ATOM 6354 C C . GLY C 1 220 ? 2.922 -26.203 25.294 1.00 63.67 220 GLY C C 1
ATOM 6355 O O . GLY C 1 220 ? 3.327 -27.258 24.829 1.00 63.22 220 GLY C O 1
ATOM 6356 N N . ASN C 1 221 ? 2.778 -25.986 26.604 1.00 64.86 221 ASN C N 1
ATOM 6357 C CA . ASN C 1 221 ? 3.081 -26.993 27.629 1.00 62.12 221 ASN C CA 1
ATOM 6358 C C . ASN C 1 221 ? 1.937 -27.969 27.944 1.00 56.91 221 ASN C C 1
ATOM 6359 O O . ASN C 1 221 ? 2.012 -28.700 28.931 1.00 54.75 221 ASN C O 1
ATOM 6364 N N . TYR C 1 222 ? 0.893 -27.965 27.116 1.00 55.04 222 TYR C N 1
ATOM 6365 C CA . TYR C 1 222 ? -0.330 -28.736 27.328 1.00 54.96 222 TYR C CA 1
ATOM 6366 C C . TYR C 1 222 ? -0.077 -30.174 27.764 1.00 57.41 222 TYR C C 1
ATOM 6367 O O . TYR C 1 222 ? -0.637 -30.627 28.756 1.00 47.55 222 TYR C O 1
ATOM 6376 N N . GLY C 1 223 ? 0.757 -30.882 27.010 1.00 56.07 223 GLY C N 1
ATOM 6377 C CA . GLY C 1 223 ? 1.039 -32.281 27.274 1.00 53.07 223 GLY C CA 1
ATOM 6378 C C . GLY C 1 223 ? 1.733 -32.602 28.594 1.00 59.22 223 GLY C C 1
ATOM 6379 O O . GLY C 1 223 ? 1.750 -33.750 29.004 1.00 66.15 223 GLY C O 1
ATOM 6380 N N . LYS C 1 224 ? 2.310 -31.597 29.248 1.00 57.61 224 LYS C N 1
ATOM 6381 C CA . LYS C 1 224 ? 3.004 -31.752 30.511 1.00 56.90 224 LYS C CA 1
ATOM 6382 C C . LYS C 1 224 ? 2.115 -31.435 31.718 1.00 56.96 224 LYS C C 1
ATOM 6383 O O . LYS C 1 224 ? 2.532 -31.660 32.855 1.00 51.15 224 LYS C O 1
ATOM 6389 N N . TRP C 1 225 ? 0.904 -30.933 31.483 1.00 48.21 225 TRP C N 1
ATOM 6390 C CA . TRP C 1 225 ? 0.018 -30.534 32.568 1.00 45.91 225 TRP C CA 1
ATOM 6391 C C . TRP C 1 225 ? -0.697 -31.693 33.242 1.00 47.38 225 TRP C C 1
ATOM 6392 O O . TRP C 1 225 ? -0.840 -32.757 32.663 1.00 55.68 225 TRP C O 1
ATOM 6403 N N . GLU C 1 226 ? -1.182 -31.437 34.452 1.00 49.45 226 GLU C N 1
ATOM 6404 C CA . GLU C 1 226 ? -2.018 -32.368 35.196 1.00 46.96 226 GLU C CA 1
ATOM 6405 C C . GLU C 1 226 ? -3.376 -32.460 34.514 1.00 48.91 226 GLU C C 1
ATOM 6406 O O . GLU C 1 226 ? -3.853 -31.457 33.975 1.00 61.26 226 GLU C O 1
ATOM 6412 N N . PRO C 1 227 ? -4.007 -33.644 34.535 1.00 47.99 227 PRO C N 1
ATOM 6413 C CA . PRO C 1 227 ? -5.300 -33.794 33.841 1.00 49.60 227 PRO C CA 1
ATOM 6414 C C . PRO C 1 227 ? -6.387 -32.791 34.244 1.00 44.46 227 PRO C C 1
ATOM 6415 O O . PRO C 1 227 ? -7.090 -32.298 33.379 1.00 47.76 227 PRO C O 1
ATOM 6419 N N . TRP C 1 228 ? -6.518 -32.484 35.527 1.00 45.90 228 TRP C N 1
ATOM 6420 C CA . TRP C 1 228 ? -7.542 -31.540 35.945 1.00 45.82 228 TRP C CA 1
ATOM 6421 C C . TRP C 1 228 ? -7.385 -30.157 35.278 1.00 47.54 228 TRP C C 1
ATOM 6422 O O . TRP C 1 228 ? -8.374 -29.518 34.952 1.00 43.17 228 TRP C O 1
ATOM 6433 N N . PHE C 1 229 ? -6.146 -29.725 35.055 1.00 47.35 229 PHE C N 1
ATOM 6434 C CA . PHE C 1 229 ? -5.889 -28.443 34.429 1.00 43.80 229 PHE C CA 1
ATOM 6435 C C . PHE C 1 229 ? -6.120 -28.470 32.915 1.00 41.44 229 PHE C C 1
ATOM 6436 O O . PHE C 1 229 ? -6.541 -27.467 32.335 1.00 37.30 229 PHE C O 1
ATOM 6444 N N . LYS C 1 230 ? -5.861 -29.603 32.276 1.00 39.20 230 LYS C N 1
ATOM 6445 C CA . LYS C 1 230 ? -6.253 -29.771 30.874 1.00 42.33 230 LYS C CA 1
ATOM 6446 C C . LYS C 1 230 ? -7.753 -29.635 30.738 1.00 46.74 230 LYS C C 1
ATOM 6447 O O . LYS C 1 230 ? -8.242 -28.985 29.819 1.00 51.66 230 LYS C O 1
ATOM 6453 N N . GLU C 1 231 ? -8.486 -30.261 31.656 1.00 47.74 231 GLU C N 1
ATOM 6454 C CA . GLU C 1 231 ? -9.945 -30.192 31.620 1.00 50.16 231 GLU C CA 1
ATOM 6455 C C . GLU C 1 231 ? -10.456 -28.773 31.779 1.00 39.78 231 GLU C C 1
ATOM 6456 O O . GLU C 1 231 ? -11.394 -28.382 31.101 1.00 42.08 231 GLU C O 1
ATOM 6462 N N . TYR C 1 232 ? -9.832 -28.025 32.669 1.00 37.69 232 TYR C N 1
ATOM 6463 C CA . TYR C 1 232 ? -10.197 -26.634 32.904 1.00 44.50 232 TYR C CA 1
ATOM 6464 C C . TYR C 1 232 ? -9.989 -25.805 31.644 1.00 44.01 232 TYR C C 1
ATOM 6465 O O . TYR C 1 232 ? -10.867 -25.044 31.233 1.00 38.23 232 TYR C O 1
ATOM 6474 N N . ILE C 1 233 ? -8.830 -25.975 31.023 1.00 45.01 233 ILE C N 1
ATOM 6475 C CA . ILE C 1 233 ? -8.520 -25.233 29.809 1.00 48.60 233 ILE C CA 1
ATOM 6476 C C . ILE C 1 233 ? -9.472 -25.637 28.674 1.00 50.89 233 ILE C C 1
ATOM 6477 O O . ILE C 1 233 ? -9.988 -24.762 27.980 1.00 54.72 233 ILE C O 1
ATOM 6482 N N . ASP C 1 234 ? -9.742 -26.934 28.528 1.00 46.46 234 ASP C N 1
ATOM 6483 C CA . ASP C 1 234 ? -10.700 -27.401 27.518 1.00 53.27 234 ASP C CA 1
ATOM 6484 C C . ASP C 1 234 ? -12.093 -26.784 27.731 1.00 49.10 234 ASP C C 1
ATOM 6485 O O . ASP C 1 234 ? -12.771 -26.420 26.770 1.00 50.04 234 ASP C O 1
ATOM 6490 N N . TYR C 1 235 ? -12.493 -26.645 28.990 1.00 42.04 235 TYR C N 1
ATOM 6491 C CA . TYR C 1 235 ? -13.777 -26.054 29.327 1.00 42.01 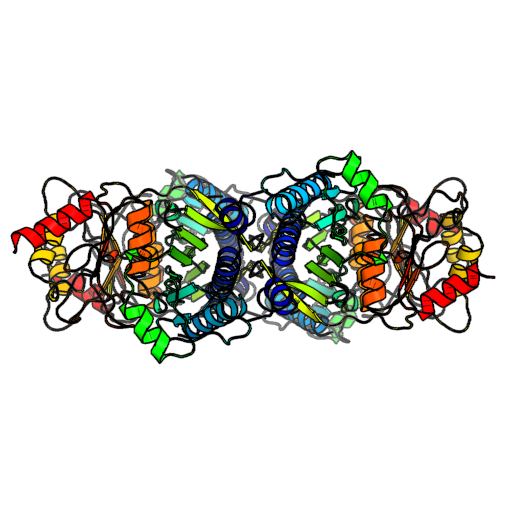235 TYR C CA 1
ATOM 6492 C C . TYR C 1 235 ? -13.841 -24.574 28.902 1.00 45.80 235 TYR C C 1
ATOM 6493 O O . TYR C 1 235 ? -14.803 -24.176 28.272 1.00 48.73 235 TYR C O 1
ATOM 6502 N N . LEU C 1 236 ? -12.822 -23.787 29.251 1.00 40.70 236 LEU C N 1
ATOM 6503 C CA . LEU C 1 236 ? -12.732 -22.391 28.807 1.00 48.10 236 LEU C CA 1
ATOM 6504 C C . LEU C 1 236 ? -12.929 -22.239 27.289 1.00 45.11 236 LEU C C 1
ATOM 6505 O O . LEU C 1 236 ? -13.640 -21.346 26.848 1.00 45.66 236 LEU C O 1
ATOM 6510 N N . LYS C 1 237 ? -12.363 -23.149 26.515 1.00 43.44 237 LYS C N 1
ATOM 6511 C CA . LYS C 1 237 ? -12.512 -23.121 25.060 1.00 46.12 237 LYS C CA 1
ATOM 6512 C C . LYS C 1 237 ? -13.811 -23.673 24.492 1.00 50.32 237 LYS C C 1
ATOM 6513 O O . LYS C 1 237 ? -14.220 -23.271 23.403 1.00 56.80 237 LYS C O 1
ATOM 6519 N N . MET C 1 238 ? -14.411 -24.655 25.156 1.00 54.28 238 MET C N 1
ATOM 6520 C CA . MET C 1 238 ? -15.501 -25.425 24.542 1.00 57.19 238 MET C CA 1
ATOM 6521 C C . MET C 1 238 ? -16.842 -25.371 25.242 1.00 52.09 238 MET C C 1
ATOM 6522 O O . MET C 1 238 ? -17.805 -25.895 24.715 1.00 53.70 238 MET C O 1
ATOM 6527 N N . ASN C 1 239 ? -16.938 -24.705 26.387 1.00 54.79 239 ASN C N 1
ATOM 6528 C CA . ASN C 1 239 ? -18.234 -24.560 27.070 1.00 58.32 239 ASN C CA 1
ATOM 6529 C C . ASN C 1 239 ? -19.205 -23.731 26.220 1.00 56.51 239 ASN C C 1
ATOM 6530 O O . ASN C 1 239 ? -18.783 -22.876 25.457 1.00 61.04 239 ASN C O 1
ATOM 6535 N N . LYS C 1 240 ? -20.501 -23.986 26.383 1.00 64.58 240 LYS C N 1
ATOM 6536 C CA . LYS C 1 240 ? -21.544 -23.378 25.543 1.00 67.66 240 LYS C CA 1
ATOM 6537 C C . LYS C 1 240 ? -21.984 -21.998 26.010 1.00 65.06 240 LYS C C 1
ATOM 6538 O O . LYS C 1 240 ? -22.669 -21.289 25.289 1.00 76.57 240 LYS C O 1
ATOM 6544 N N . THR C 1 241 ? -21.577 -21.615 27.208 1.00 62.38 241 THR C N 1
ATOM 6545 C CA . THR C 1 241 ? -22.134 -20.456 27.879 1.00 62.64 241 THR C CA 1
ATOM 6546 C C . THR C 1 241 ? -21.299 -19.175 27.769 1.00 60.46 241 THR C C 1
ATOM 6547 O O . THR C 1 241 ? -21.855 -18.109 27.545 1.00 67.21 241 THR C O 1
ATOM 6551 N N . THR C 1 242 ? -19.979 -19.284 27.916 1.00 56.75 242 THR C N 1
ATOM 6552 C CA . THR C 1 242 ? -19.095 -18.128 28.070 1.00 57.80 242 THR C CA 1
ATOM 6553 C C . THR C 1 242 ? -17.870 -18.228 27.152 1.00 58.39 242 THR C C 1
ATOM 6554 O O . THR C 1 242 ? -17.082 -19.166 27.268 1.00 59.28 242 THR C O 1
ATOM 6558 N N . ARG C 1 243 ? -17.709 -17.256 26.255 1.00 53.69 243 ARG C N 1
ATOM 6559 C CA . ARG C 1 243 ? -16.543 -17.198 25.367 1.00 56.44 243 ARG C CA 1
ATOM 6560 C C . ARG C 1 243 ? -15.370 -16.537 26.076 1.00 53.04 243 ARG C C 1
ATOM 6561 O O . ARG C 1 243 ? -15.547 -15.507 26.711 1.00 55.87 243 ARG C O 1
ATOM 6569 N N . TYR C 1 244 ? -14.181 -17.135 25.946 1.00 49.91 244 TYR C N 1
ATOM 6570 C CA . TYR C 1 244 ? -12.948 -16.664 26.589 1.00 46.14 244 TYR C CA 1
ATOM 6571 C C . TYR C 1 244 ? -11.913 -16.225 25.550 1.00 47.91 244 TYR C C 1
ATOM 6572 O O . TYR C 1 244 ? -11.818 -16.831 24.497 1.00 45.02 244 TYR C O 1
ATOM 6581 N N . SER C 1 245 ? -11.151 -15.176 25.866 1.00 47.43 245 SER C N 1
ATOM 6582 C CA . SER C 1 245 ? -9.999 -14.747 25.075 1.00 49.48 245 SER C CA 1
ATOM 6583 C C . SER C 1 245 ? -8.733 -15.199 25.750 1.00 46.46 245 SER C C 1
ATOM 6584 O O . SER C 1 245 ? -8.624 -15.108 26.970 1.00 40.33 245 SER C O 1
ATOM 6587 N N . ALA C 1 246 ? -7.753 -15.596 24.938 1.00 44.72 246 ALA C N 1
ATOM 6588 C CA . ALA C 1 246 ? -6.414 -15.953 25.402 1.00 43.57 246 ALA C CA 1
ATOM 6589 C C . ALA C 1 246 ? -5.412 -14.813 25.118 1.00 51.00 246 ALA C C 1
ATOM 6590 O O . ALA C 1 246 ? -5.441 -14.205 24.043 1.00 46.40 246 ALA C O 1
ATOM 6592 N N . ARG C 1 247 ? -4.583 -14.496 26.121 1.00 46.57 247 ARG C N 1
ATOM 6593 C CA . ARG C 1 247 ? -3.459 -13.559 26.002 1.00 43.74 247 ARG C CA 1
ATOM 6594 C C . ARG C 1 247 ? -2.293 -14.134 26.790 1.00 45.35 247 ARG C C 1
ATOM 6595 O O . ARG C 1 247 ? -2.457 -14.453 27.957 1.00 42.28 247 ARG C O 1
ATOM 6603 N N . TYR C 1 248 ? -1.128 -14.283 26.161 1.00 45.66 248 TYR C N 1
ATOM 6604 C CA . TYR C 1 248 ? 0.095 -14.680 26.865 1.00 46.15 248 TYR C CA 1
ATOM 6605 C C . TYR C 1 248 ? 1.296 -13.948 26.260 1.00 49.57 248 TYR C C 1
ATOM 6606 O O . TYR C 1 248 ? 1.858 -14.352 25.236 1.00 44.85 248 TYR C O 1
ATOM 6615 N N . ILE C 1 249 ? 1.647 -12.840 26.905 1.00 48.79 249 ILE C N 1
ATOM 6616 C CA . ILE C 1 249 ? 2.782 -12.026 26.512 1.00 53.22 249 ILE C CA 1
ATOM 6617 C C . ILE C 1 249 ? 4.077 -12.816 26.689 1.00 50.51 249 ILE C C 1
ATOM 6618 O O . ILE C 1 249 ? 4.980 -12.658 25.900 1.00 52.04 249 ILE C O 1
ATOM 6623 N N . GLY C 1 250 ? 4.175 -13.627 27.741 1.00 60.51 250 GLY C N 1
ATOM 6624 C CA . GLY C 1 250 ? 5.432 -14.309 28.102 1.00 58.29 250 GLY C CA 1
ATOM 6625 C C . GLY C 1 250 ? 6.345 -13.465 28.993 1.00 54.55 250 GLY C C 1
ATOM 6626 O O . GLY C 1 250 ? 7.524 -13.743 29.121 1.00 65.56 250 GLY C O 1
ATOM 6627 N N . SER C 1 251 ? 5.809 -12.402 29.579 1.00 52.83 251 SER C N 1
ATOM 6628 C CA . SER C 1 251 ? 6.475 -11.637 30.632 1.00 61.70 251 SER C CA 1
ATOM 6629 C C . SER C 1 251 ? 5.483 -11.667 31.777 1.00 52.83 251 SER C C 1
ATOM 6630 O O . SER C 1 251 ? 4.382 -11.121 31.676 1.00 49.95 251 SER C O 1
ATOM 6633 N N . MET C 1 252 ? 5.881 -12.307 32.863 1.00 46.17 252 MET C N 1
ATOM 6634 C CA . MET C 1 252 ? 5.026 -12.450 34.021 1.00 47.40 252 MET C CA 1
ATOM 6635 C C . MET C 1 252 ? 4.467 -11.099 34.519 1.00 43.54 252 MET C C 1
ATOM 6636 O O . MET C 1 252 ? 3.277 -10.985 34.818 1.00 40.40 252 MET C O 1
ATOM 6641 N N . VAL C 1 253 ? 5.321 -10.085 34.603 1.00 42.02 253 VAL C N 1
ATOM 6642 C CA . VAL C 1 253 ? 4.887 -8.774 35.120 1.00 43.59 253 VAL C CA 1
ATOM 6643 C C . VAL C 1 253 ? 3.865 -8.140 34.160 1.00 40.92 253 VAL C C 1
ATOM 6644 O O . VAL C 1 253 ? 2.811 -7.659 34.590 1.00 40.23 253 VAL C O 1
ATOM 6648 N N . GLY C 1 254 ? 4.141 -8.204 32.868 1.00 36.54 254 GLY C N 1
ATOM 6649 C CA . GLY C 1 254 ? 3.185 -7.728 31.867 1.00 40.19 254 GLY C CA 1
ATOM 6650 C C . GLY C 1 254 ? 1.852 -8.447 31.931 1.00 45.40 254 GLY C C 1
ATOM 6651 O O . GLY C 1 254 ? 0.805 -7.804 31.902 1.00 48.34 254 GLY C O 1
ATOM 6652 N N . ASP C 1 255 ? 1.872 -9.784 32.052 1.00 43.64 255 ASP C N 1
ATOM 6653 C CA . ASP C 1 255 ? 0.626 -10.549 32.072 1.00 40.48 255 ASP C CA 1
ATOM 6654 C C . ASP C 1 255 ? -0.150 -10.277 33.361 1.00 36.78 255 ASP C C 1
ATOM 6655 O O . ASP C 1 255 ? -1.377 -10.105 33.328 1.00 42.50 255 ASP C O 1
ATOM 6660 N N . ILE C 1 256 ? 0.549 -10.189 34.487 1.00 38.28 256 ILE C N 1
ATOM 6661 C CA . ILE C 1 256 ? -0.118 -9.884 35.759 1.00 45.03 256 ILE C CA 1
ATOM 6662 C C . ILE C 1 256 ? -0.691 -8.462 35.761 1.00 42.96 256 ILE C C 1
ATOM 6663 O O . ILE C 1 256 ? -1.806 -8.240 36.239 1.00 39.37 256 ILE C O 1
ATOM 6668 N N . HIS C 1 257 ? 0.076 -7.510 35.244 1.00 45.19 257 HIS C N 1
ATOM 6669 C CA . HIS C 1 257 ? -0.382 -6.130 35.130 1.00 42.42 257 HIS C CA 1
ATOM 6670 C C . HIS C 1 257 ? -1.677 -6.011 34.326 1.00 40.14 257 HIS C C 1
ATOM 6671 O O . HIS C 1 257 ? -2.617 -5.356 34.779 1.00 40.61 257 HIS C O 1
ATOM 6678 N N . ARG C 1 258 ? -1.748 -6.683 33.178 1.00 36.97 258 ARG C N 1
ATOM 6679 C CA . ARG C 1 258 ? -3.004 -6.757 32.410 1.00 38.74 258 ARG C CA 1
ATOM 6680 C C . ARG C 1 258 ? -4.109 -7.404 33.251 1.00 40.32 258 ARG C C 1
ATOM 6681 O O . ARG C 1 258 ? -5.243 -6.915 33.285 1.00 41.72 258 ARG C O 1
ATOM 6689 N N . THR C 1 259 ? -3.789 -8.493 33.932 1.00 41.94 259 THR C N 1
ATOM 6690 C CA . THR C 1 259 ? -4.784 -9.205 34.745 1.00 38.10 259 THR C CA 1
ATOM 6691 C C . THR C 1 259 ? -5.390 -8.288 35.804 1.00 37.29 259 THR C C 1
ATOM 6692 O O . THR C 1 259 ? -6.601 -8.254 35.969 1.00 42.89 259 THR C O 1
ATOM 6696 N N . LEU C 1 260 ? -4.546 -7.569 36.532 1.00 37.10 260 LEU C N 1
ATOM 6697 C CA . LEU C 1 260 ? -5.001 -6.601 37.518 1.00 40.94 260 LEU C CA 1
ATOM 6698 C C . LEU C 1 260 ? -5.964 -5.546 36.984 1.00 40.00 260 LEU C C 1
ATOM 6699 O O . LEU C 1 260 ? -6.947 -5.230 37.638 1.00 46.91 260 LEU C O 1
ATOM 6704 N N . LEU C 1 261 ? -5.652 -4.972 35.830 1.00 40.04 261 LEU C N 1
ATOM 6705 C CA . LEU C 1 261 ? -6.456 -3.874 35.278 1.00 43.36 261 LEU C CA 1
ATOM 6706 C C . LEU C 1 261 ? -7.680 -4.319 34.507 1.00 44.83 261 LEU C C 1
ATOM 6707 O O . LEU C 1 261 ? -8.723 -3.671 34.583 1.00 52.92 261 LEU C O 1
ATOM 6712 N N . TYR C 1 262 ? -7.564 -5.405 33.753 1.00 45.34 262 TYR C N 1
ATOM 6713 C CA . TYR C 1 262 ? -8.689 -5.907 32.943 1.00 47.70 262 TYR C CA 1
ATOM 6714 C C . TYR C 1 262 ? -9.478 -6.992 33.650 1.00 43.70 262 TYR C C 1
ATOM 6715 O O . TYR C 1 262 ? -10.642 -7.185 33.359 1.00 48.26 262 TYR C O 1
ATOM 6724 N N . GLY C 1 263 ? -8.853 -7.695 34.593 1.00 45.80 263 GLY C N 1
ATOM 6725 C CA . GLY C 1 263 ? -9.416 -8.934 35.127 1.00 46.64 263 GLY C CA 1
ATOM 6726 C C . GLY C 1 263 ? -8.980 -10.145 34.320 1.00 49.58 263 GLY C C 1
ATOM 6727 O O . GLY C 1 263 ? -8.315 -10.011 33.287 1.00 44.74 263 GLY C O 1
ATOM 6728 N N . GLY C 1 264 ? -9.350 -11.325 34.809 1.00 45.25 264 GLY C N 1
ATOM 6729 C CA . GLY C 1 264 ? -8.992 -12.579 34.176 1.00 38.27 264 GLY C CA 1
ATOM 6730 C C . GLY C 1 264 ? -8.243 -13.486 35.123 1.00 42.58 264 GLY C C 1
ATOM 6731 O O . GLY C 1 264 ? -8.332 -13.359 36.356 1.00 42.32 264 GLY C O 1
ATOM 6732 N N . ILE C 1 265 ? -7.510 -14.421 34.532 1.00 40.52 265 ILE C N 1
ATOM 6733 C CA . ILE C 1 265 ? -6.696 -15.367 35.266 1.00 41.76 265 ILE C CA 1
ATOM 6734 C C . ILE C 1 265 ? -5.338 -15.488 34.606 1.00 38.41 265 ILE C C 1
ATOM 6735 O O . ILE C 1 265 ? -5.237 -15.541 33.376 1.00 37.18 265 ILE C O 1
ATOM 6740 N N . PHE C 1 266 ? -4.306 -15.565 35.450 1.00 40.98 266 PHE C N 1
ATOM 6741 C CA . PHE C 1 266 ? -2.950 -15.887 35.034 1.00 47.48 266 PHE C CA 1
ATOM 6742 C C . PHE C 1 266 ? -2.518 -17.185 35.719 1.00 39.39 266 PHE C C 1
ATOM 6743 O O . PHE C 1 266 ? -2.614 -17.279 36.942 1.00 44.39 266 PHE C O 1
ATOM 6751 N N . CYS C 1 267 ? -1.983 -18.135 34.951 1.00 45.44 267 CYS C N 1
ATOM 6752 C CA . CYS C 1 267 ? -1.584 -19.457 35.486 1.00 44.89 267 CYS C CA 1
ATOM 6753 C C . CYS C 1 267 ? -0.181 -19.874 35.065 1.00 39.02 267 CYS C C 1
ATOM 6754 O O . CYS C 1 267 ? 0.196 -19.735 33.907 1.00 40.25 267 CYS C O 1
ATOM 6757 N N . TYR C 1 268 ? 0.597 -20.320 36.045 1.00 40.67 268 TYR C N 1
ATOM 6758 C CA . TYR C 1 268 ? 1.748 -21.184 35.802 1.00 45.52 268 TYR C CA 1
ATOM 6759 C C . TYR C 1 268 ? 1.473 -22.465 36.566 1.00 43.57 268 TYR C C 1
ATOM 6760 O O . TYR C 1 268 ? 1.865 -22.588 37.732 1.00 44.63 268 TYR C O 1
ATOM 6769 N N . PRO C 1 269 ? 0.791 -23.403 35.912 1.00 41.26 269 PRO C N 1
ATOM 6770 C CA . PRO C 1 269 ? 0.374 -24.617 36.578 1.00 46.06 269 PRO C CA 1
ATOM 6771 C C . PRO C 1 269 ? 1.521 -25.563 36.768 1.00 48.18 269 PRO C C 1
ATOM 6772 O O . PRO C 1 269 ? 2.574 -25.390 36.171 1.00 51.76 269 PRO C O 1
ATOM 6776 N N . LYS C 1 270 ? 1.307 -26.556 37.620 1.00 51.55 270 LYS C N 1
ATOM 6777 C CA . LYS C 1 270 ? 2.274 -27.616 37.814 1.00 50.58 270 LYS C CA 1
ATOM 6778 C C . LYS C 1 270 ? 2.397 -28.392 36.493 1.00 49.85 270 LYS C C 1
ATOM 6779 O O . LYS C 1 270 ? 1.416 -28.630 35.801 1.00 53.08 270 LYS C O 1
ATOM 6785 N N . ASP C 1 271 ? 3.607 -28.762 36.143 1.00 57.10 271 ASP C N 1
ATOM 6786 C CA . ASP C 1 271 ? 3.824 -29.597 34.982 1.00 82.51 271 ASP C CA 1
ATOM 6787 C C . ASP C 1 271 ? 4.944 -30.585 35.278 1.00 85.07 271 ASP C C 1
ATOM 6788 O O . ASP C 1 271 ? 5.807 -30.335 36.135 1.00 74.36 271 ASP C O 1
ATOM 6793 N N . ALA C 1 272 ? 4.906 -31.700 34.558 1.00 88.63 272 ALA C N 1
ATOM 6794 C CA . ALA C 1 272 ? 5.843 -32.813 34.757 1.00 82.53 272 ALA C CA 1
ATOM 6795 C C . ALA C 1 272 ? 7.340 -32.438 34.706 1.00 97.38 272 ALA C C 1
ATOM 6796 O O . ALA C 1 272 ? 8.148 -33.035 35.408 1.00 100.03 272 ALA C O 1
ATOM 6798 N N . ASN C 1 273 ? 7.715 -31.452 33.895 1.00 104.95 273 ASN C N 1
ATOM 6799 C CA . ASN C 1 273 ? 9.120 -30.981 33.904 1.00 107.90 273 ASN C CA 1
ATOM 6800 C C . ASN C 1 273 ? 9.597 -30.353 35.211 1.00 112.22 273 ASN C C 1
ATOM 6801 O O . ASN C 1 273 ? 10.779 -30.491 35.570 1.00 134.00 273 ASN C O 1
ATOM 6806 N N . GLN C 1 274 ? 8.696 -29.600 35.848 1.00 116.75 274 GLN C N 1
ATOM 6807 C CA . GLN C 1 274 ? 9.040 -28.767 37.025 1.00 103.70 274 GLN C CA 1
ATOM 6808 C C . GLN C 1 274 ? 8.420 -29.465 38.227 1.00 110.22 274 GLN C C 1
ATOM 6809 O O . GLN C 1 274 ? 7.212 -29.611 38.306 1.00 152.25 274 GLN C O 1
ATOM 6815 N N . VAL C 1 275 ? 9.217 -29.908 39.184 1.00 102.12 275 VAL C N 1
ATOM 6816 C CA . VAL C 1 275 ? 8.667 -30.771 40.209 1.00 97.98 275 VAL C CA 1
ATOM 6817 C C . VAL C 1 275 ? 8.079 -29.974 41.337 1.00 90.52 275 VAL C C 1
ATOM 6818 O O . VAL C 1 275 ? 7.399 -30.556 42.152 1.00 91.81 275 VAL C O 1
ATOM 6822 N N . GLU C 1 276 ? 8.433 -28.687 41.418 1.00 69.00 276 GLU C N 1
ATOM 6823 C CA . GLU C 1 276 ? 7.894 -27.765 42.403 1.00 74.02 276 GLU C CA 1
ATOM 6824 C C . GLU C 1 276 ? 7.181 -26.497 41.863 1.00 70.53 276 GLU C C 1
ATOM 6825 O O . GLU C 1 276 ? 6.803 -25.631 42.643 1.00 74.92 276 GLU C O 1
ATOM 6831 N N . GLY C 1 277 ? 7.014 -26.390 40.549 1.00 59.84 277 GLY C N 1
ATOM 6832 C CA . GLY C 1 277 ? 6.433 -25.210 39.904 1.00 58.88 277 GLY C CA 1
ATOM 6833 C C . GLY C 1 277 ? 7.532 -24.332 39.342 1.00 52.74 277 GLY C C 1
ATOM 6834 O O . GLY C 1 277 ? 8.691 -24.709 39.414 1.00 58.35 277 GLY C O 1
ATOM 6835 N N . LYS C 1 278 ? 7.171 -23.197 38.740 1.00 49.05 278 LYS C N 1
ATOM 6836 C CA . LYS C 1 278 ? 8.118 -22.358 38.000 1.00 55.08 278 LYS C CA 1
ATOM 6837 C C . LYS C 1 278 ? 8.565 -21.140 38.788 1.00 55.26 278 LYS C C 1
ATOM 6838 O O . LYS C 1 278 ? 9.747 -20.875 38.829 1.00 55.05 278 LYS C O 1
ATOM 6844 N N . LEU C 1 279 ? 7.643 -20.462 39.468 1.00 42.27 279 LEU C N 1
ATOM 6845 C CA . LEU C 1 279 ? 7.945 -19.219 40.102 1.00 49.15 279 LEU C CA 1
ATOM 6846 C C . LEU C 1 279 ? 8.522 -19.416 41.483 1.00 48.62 279 LEU C C 1
ATOM 6847 O O . LEU C 1 279 ? 8.094 -20.289 42.244 1.00 56.04 279 LEU C O 1
ATOM 6852 N N . ARG C 1 280 ? 9.518 -18.589 41.773 1.00 49.14 280 ARG C N 1
ATOM 6853 C CA . ARG C 1 280 ? 10.109 -18.506 43.095 1.00 56.20 280 ARG C CA 1
ATOM 6854 C C . ARG C 1 280 ? 9.166 -17.767 44.049 1.00 51.59 280 ARG C C 1
ATOM 6855 O O . ARG C 1 280 ? 8.634 -16.723 43.694 1.00 51.25 280 ARG C O 1
ATOM 6863 N N . LEU C 1 281 ? 8.949 -18.351 45.221 1.00 49.71 281 LEU C N 1
ATOM 6864 C CA . LEU C 1 281 ? 8.039 -17.816 46.236 1.00 44.70 281 LEU C CA 1
ATOM 6865 C C . LEU C 1 281 ? 8.414 -16.427 46.758 1.00 42.46 281 LEU C C 1
ATOM 6866 O O . LEU C 1 281 ? 7.611 -15.507 46.687 1.00 47.12 281 LEU C O 1
ATOM 6871 N N . LEU C 1 282 ? 9.635 -16.277 47.256 1.00 42.44 282 LEU C N 1
ATOM 6872 C CA . LEU C 1 282 ? 10.061 -15.025 47.876 1.00 52.93 282 LEU C CA 1
ATOM 6873 C C . LEU C 1 282 ? 10.195 -13.851 46.917 1.00 52.33 282 LEU C C 1
ATOM 6874 O O . LEU C 1 282 ? 9.791 -12.728 47.239 1.00 58.14 282 LEU C O 1
ATOM 6879 N N . TYR C 1 283 ? 10.782 -14.118 45.759 1.00 46.69 283 TYR C N 1
ATOM 6880 C CA . TYR C 1 283 ? 11.168 -13.069 44.840 1.00 48.53 283 TYR C CA 1
ATOM 6881 C C . TYR C 1 283 ? 10.043 -12.610 43.898 1.00 47.57 283 TYR C C 1
ATOM 6882 O O . TYR C 1 283 ? 10.062 -11.465 43.458 1.00 57.02 283 TYR C O 1
ATOM 6891 N N . GLU C 1 284 ? 9.092 -13.502 43.588 1.00 49.95 284 GLU C N 1
ATOM 6892 C CA . GLU C 1 284 ? 8.065 -13.282 42.556 1.00 44.86 284 GLU C CA 1
ATOM 6893 C C . GLU C 1 284 ? 6.653 -13.598 43.042 1.00 45.63 284 GLU C C 1
ATOM 6894 O O . GLU C 1 284 ? 5.793 -12.724 43.026 1.00 49.46 284 GLU C O 1
ATOM 6900 N N . ALA C 1 285 ? 6.395 -14.847 43.429 1.00 40.40 285 ALA C N 1
ATOM 6901 C CA . ALA C 1 285 ? 5.017 -15.273 43.702 1.00 44.24 285 ALA C CA 1
ATOM 6902 C C . ALA C 1 285 ? 4.373 -14.586 44.926 1.00 35.91 285 ALA C C 1
ATOM 6903 O O . ALA C 1 285 ? 3.248 -14.113 44.838 1.00 40.59 285 ALA C O 1
ATOM 6905 N N . ALA C 1 286 ? 5.071 -14.530 46.051 1.00 36.15 286 ALA C N 1
ATOM 6906 C CA . ALA C 1 286 ? 4.511 -13.882 47.265 1.00 37.07 286 ALA C CA 1
ATOM 6907 C C . ALA C 1 286 ? 4.282 -12.359 47.122 1.00 32.20 286 ALA C C 1
ATOM 6908 O O . ALA C 1 286 ? 3.210 -11.875 47.456 1.00 32.78 286 ALA C O 1
ATOM 6910 N N . PRO C 1 287 ? 5.262 -11.606 46.604 1.00 40.27 287 PRO C N 1
ATOM 6911 C CA . PRO C 1 287 ? 4.964 -10.183 46.287 1.00 47.91 287 PRO C CA 1
ATOM 6912 C C . PRO C 1 287 ? 3.759 -9.956 45.344 1.00 43.54 287 PRO C C 1
ATOM 6913 O O . PRO C 1 287 ? 2.884 -9.159 45.656 1.00 47.34 287 PRO C O 1
ATOM 6917 N N . MET C 1 288 ? 3.708 -10.676 44.230 1.00 42.25 288 MET C N 1
ATOM 6918 C CA . MET C 1 288 ? 2.553 -10.612 43.342 1.00 37.14 288 MET C CA 1
ATOM 6919 C C . MET C 1 288 ? 1.256 -11.043 44.015 1.00 42.23 288 MET C C 1
ATOM 6920 O O . MET C 1 288 ? 0.201 -10.463 43.759 1.00 38.06 288 MET C O 1
ATOM 6925 N N . ALA C 1 289 ? 1.317 -12.080 44.850 1.00 38.96 289 ALA C N 1
ATOM 6926 C CA . ALA C 1 289 ? 0.130 -12.514 45.580 1.00 41.21 289 ALA C CA 1
ATOM 6927 C C . ALA C 1 289 ? -0.426 -11.399 46.480 1.00 37.44 289 ALA C C 1
ATOM 6928 O O . ALA C 1 289 ? -1.639 -11.230 46.569 1.00 49.76 289 ALA C O 1
ATOM 6930 N N . MET C 1 290 ? 0.455 -10.675 47.173 1.00 37.83 290 MET C N 1
ATOM 6931 C CA . MET C 1 290 ? 0.020 -9.579 48.063 1.00 41.48 290 MET C CA 1
ATOM 6932 C C . MET C 1 290 ? -0.657 -8.476 47.265 1.00 38.53 290 MET C C 1
ATOM 6933 O O . MET C 1 290 ? -1.669 -7.945 47.678 1.00 39.63 290 MET C O 1
ATOM 6938 N N . ILE C 1 291 ? -0.112 -8.152 46.103 1.00 38.25 291 ILE C N 1
ATOM 6939 C CA . ILE C 1 291 ? -0.723 -7.140 45.246 1.00 36.87 291 ILE C CA 1
ATOM 6940 C C . ILE C 1 291 ? -2.106 -7.570 44.758 1.00 36.28 291 ILE C C 1
ATOM 6941 O O . ILE C 1 291 ? -3.063 -6.819 44.893 1.00 43.49 291 ILE C O 1
ATOM 6946 N N . VAL C 1 292 ? -2.202 -8.791 44.238 1.00 35.01 292 VAL C N 1
ATOM 6947 C CA . VAL C 1 292 ? -3.470 -9.338 43.733 1.00 35.99 292 VAL C CA 1
ATOM 6948 C C . VAL C 1 292 ? -4.526 -9.408 44.835 1.00 36.38 292 VAL C C 1
ATOM 6949 O O . VAL C 1 292 ? -5.678 -9.047 44.606 1.00 38.89 292 VAL C O 1
ATOM 6953 N N . GLU C 1 293 ? -4.161 -9.876 46.025 1.00 34.47 293 GLU C N 1
ATOM 6954 C CA . GLU C 1 293 ? -5.148 -9.923 47.138 1.00 38.21 293 GLU C CA 1
ATOM 6955 C C . GLU C 1 293 ? -5.614 -8.531 47.547 1.00 42.89 293 GLU C C 1
ATOM 6956 O O . GLU C 1 293 ? -6.798 -8.312 47.749 1.00 45.67 293 GLU C O 1
ATOM 6962 N N . GLN C 1 294 ? -4.671 -7.597 47.663 1.00 48.72 294 GLN C N 1
ATOM 6963 C CA . GLN C 1 294 ? -4.984 -6.219 48.042 1.00 45.92 294 GLN C CA 1
ATOM 6964 C C . GLN C 1 294 ? -5.855 -5.503 47.014 1.00 43.34 294 GLN C C 1
ATOM 6965 O O . GLN C 1 294 ? -6.541 -4.553 47.352 1.00 43.11 294 GLN C O 1
ATOM 6971 N N . ALA C 1 295 ? -5.827 -5.960 45.766 1.00 39.02 295 ALA C N 1
ATOM 6972 C CA . ALA C 1 295 ? -6.725 -5.452 44.735 1.00 45.07 295 ALA C CA 1
ATOM 6973 C C . ALA C 1 295 ? -8.065 -6.191 44.655 1.00 44.85 295 ALA C C 1
ATOM 6974 O O . ALA C 1 295 ? -8.866 -5.893 43.774 1.00 49.20 295 ALA C O 1
ATOM 6976 N N . GLY C 1 296 ? -8.305 -7.149 45.549 1.00 43.04 296 GLY C N 1
ATOM 6977 C CA . GLY C 1 296 ? -9.565 -7.895 45.590 1.00 40.44 296 GLY C CA 1
ATOM 6978 C C . GLY C 1 296 ? -9.606 -9.205 44.807 1.00 39.60 296 GLY C C 1
ATOM 6979 O O . GLY C 1 296 ? -10.670 -9.758 44.615 1.00 43.65 296 GLY C O 1
ATOM 6980 N N . GLY C 1 297 ? -8.467 -9.697 44.343 1.00 38.82 297 GLY C N 1
ATOM 6981 C CA . GLY C 1 297 ? -8.412 -10.980 43.626 1.00 43.02 297 GLY C CA 1
ATOM 6982 C C . GLY C 1 297 ? -8.038 -12.143 44.542 1.00 38.33 297 GLY C C 1
ATOM 6983 O O . GLY C 1 297 ? -8.004 -11.985 45.757 1.00 37.11 297 GLY C O 1
ATOM 6984 N N . LYS C 1 298 ? -7.732 -13.292 43.937 1.00 41.68 298 LYS C N 1
ATOM 6985 C CA . LYS C 1 298 ? -7.215 -14.459 44.659 1.00 41.24 298 LYS C CA 1
ATOM 6986 C C . LYS C 1 298 ? -5.901 -14.858 44.067 1.00 43.51 298 LYS C C 1
ATOM 6987 O O . LYS C 1 298 ? -5.657 -14.673 42.865 1.00 36.32 298 LYS C O 1
ATOM 6993 N N . ALA C 1 299 ? -5.060 -15.414 44.932 1.00 39.29 299 ALA C N 1
ATOM 6994 C CA . ALA C 1 299 ? -3.730 -15.848 44.566 1.00 38.14 299 ALA C CA 1
ATOM 6995 C C . ALA C 1 299 ? -3.426 -17.164 45.286 1.00 36.26 299 ALA C C 1
ATOM 6996 O O . ALA C 1 299 ? -3.074 -17.160 46.471 1.00 40.91 299 ALA C O 1
ATOM 6998 N N . VAL C 1 300 ? -3.559 -18.281 44.570 1.00 39.24 300 VAL C N 1
ATOM 6999 C CA . VAL C 1 300 ? -3.357 -19.609 45.185 1.00 38.44 300 VAL C CA 1
ATOM 7000 C C . VAL C 1 300 ? -2.259 -20.420 44.517 1.00 41.54 300 VAL C C 1
ATOM 7001 O O . VAL C 1 300 ? -1.890 -20.175 43.360 1.00 41.72 300 VAL C O 1
ATOM 7005 N N . GLY C 1 301 ? -1.717 -21.363 45.283 1.00 39.86 301 GLY C N 1
ATOM 7006 C CA . GLY C 1 301 ? -0.686 -22.290 44.815 1.00 40.21 301 GLY C CA 1
ATOM 7007 C C . GLY C 1 301 ? -1.272 -23.674 44.682 1.00 45.44 301 GLY C C 1
ATOM 7008 O O . GLY C 1 301 ? -2.443 -23.806 44.367 1.00 51.58 301 GLY C O 1
ATOM 7009 N N . SER C 1 302 ? -0.472 -24.699 44.967 1.00 49.97 302 SER C N 1
ATOM 7010 C CA . SER C 1 302 ? -0.970 -26.088 45.015 1.00 56.20 302 SER C CA 1
ATOM 7011 C C . SER C 1 302 ? -1.915 -26.381 46.189 1.00 52.32 302 SER C C 1
ATOM 7012 O O . SER C 1 302 ? -2.736 -27.275 46.097 1.00 65.69 302 SER C O 1
ATOM 7015 N N . ASN C 1 303 ? -1.797 -25.643 47.289 1.00 58.82 303 ASN C N 1
ATOM 7016 C CA . ASN C 1 303 ? -2.578 -25.922 48.487 1.00 63.45 303 ASN C CA 1
ATOM 7017 C C . ASN C 1 303 ? -2.919 -24.634 49.244 1.00 56.68 303 ASN C C 1
ATOM 7018 O O . ASN C 1 303 ? -2.417 -24.384 50.336 1.00 59.05 303 ASN C O 1
ATOM 7023 N N . GLY C 1 304 ? -3.816 -23.844 48.662 1.00 52.89 304 GLY C N 1
ATOM 7024 C CA . GLY C 1 304 ? -4.334 -22.632 49.288 1.00 51.65 304 GLY C CA 1
ATOM 7025 C C . GLY C 1 304 ? -3.530 -21.403 48.927 1.00 51.84 304 GLY C C 1
ATOM 7026 O O . GLY C 1 304 ? -2.759 -21.395 47.955 1.00 44.17 304 GLY C O 1
ATOM 7027 N N . ARG C 1 305 ? -3.709 -20.377 49.746 1.00 52.46 305 ARG C N 1
ATOM 7028 C CA . ARG C 1 305 ? -3.108 -19.073 49.524 1.00 56.70 305 ARG C CA 1
ATOM 7029 C C . ARG C 1 305 ? -1.595 -19.153 49.489 1.00 49.99 305 ARG C C 1
ATOM 7030 O O . ARG C 1 305 ? -0.987 -19.743 50.374 1.00 47.88 305 ARG C O 1
ATOM 7038 N N . ILE C 1 306 ? -1.002 -18.527 48.473 1.00 44.89 306 ILE C N 1
ATOM 7039 C CA . ILE C 1 306 ? 0.449 -18.355 48.383 1.00 42.25 306 ILE C CA 1
ATOM 7040 C C . ILE C 1 306 ? 1.008 -17.723 49.668 1.00 44.50 306 ILE C C 1
ATOM 7041 O O . ILE C 1 306 ? 2.043 -18.162 50.177 1.00 48.97 306 ILE C O 1
ATOM 7046 N N . LEU C 1 307 ? 0.326 -16.692 50.173 1.00 47.78 307 LEU C N 1
ATOM 7047 C CA . LEU C 1 307 ? 0.782 -15.947 51.350 1.00 46.57 307 LEU C CA 1
ATOM 7048 C C . LEU C 1 307 ? 0.818 -16.761 52.629 1.00 47.94 307 LEU C C 1
ATOM 7049 O O . LEU C 1 307 ? 1.590 -16.436 53.533 1.00 55.71 307 LEU C O 1
ATOM 7054 N N . GLU C 1 308 ? 0.029 -17.828 52.695 1.00 51.52 308 GLU C N 1
ATOM 7055 C CA . GLU C 1 308 ? 0.043 -18.745 53.860 1.00 58.83 308 GLU C CA 1
ATOM 7056 C C . GLU C 1 308 ? 1.130 -19.838 53.815 1.00 52.85 308 GLU C C 1
ATOM 7057 O O . GLU C 1 308 ? 1.277 -20.560 54.787 1.00 55.43 308 GLU C O 1
ATOM 7063 N N . GLN C 1 309 ? 1.892 -19.958 52.728 1.00 51.96 309 GLN C N 1
ATOM 7064 C CA . GLN C 1 309 ? 2.941 -20.990 52.653 1.00 50.50 309 GLN C CA 1
ATOM 7065 C C . GLN C 1 309 ? 4.137 -20.634 53.522 1.00 54.94 309 GLN C C 1
ATOM 7066 O O . GLN C 1 309 ? 4.541 -19.472 53.585 1.00 59.61 309 GLN C O 1
ATOM 7072 N N . SER C 1 310 ? 4.700 -21.643 54.182 1.00 58.70 310 SER C N 1
ATOM 7073 C CA . SER C 1 310 ? 5.931 -21.470 54.959 1.00 72.32 310 SER C CA 1
ATOM 7074 C C . SER C 1 310 ? 7.141 -21.355 54.034 1.00 72.53 310 SER C C 1
ATOM 7075 O O . SER C 1 310 ? 7.209 -22.032 53.004 1.00 69.76 310 SER C O 1
ATOM 7078 N N . ILE C 1 311 ? 8.076 -20.488 54.403 1.00 66.29 311 ILE C N 1
ATOM 7079 C CA . ILE C 1 311 ? 9.357 -20.401 53.733 1.00 68.39 311 ILE C CA 1
ATOM 7080 C C . ILE C 1 311 ? 10.322 -21.363 54.427 1.00 70.13 311 ILE C C 1
ATOM 7081 O O . ILE C 1 311 ? 10.723 -21.147 55.571 1.00 82.14 311 ILE C O 1
ATOM 7086 N N . THR C 1 312 ? 10.654 -22.441 53.730 1.00 73.43 312 THR C N 1
ATOM 7087 C CA . THR C 1 312 ? 11.654 -23.415 54.171 1.00 75.96 312 THR C CA 1
ATOM 7088 C C . THR C 1 312 ? 13.009 -23.121 53.509 1.00 74.66 312 THR C C 1
ATOM 7089 O O . THR C 1 312 ? 14.044 -23.489 54.047 1.00 89.46 312 THR C O 1
ATOM 7093 N N . ARG C 1 313 ? 12.989 -22.465 52.342 1.00 72.66 313 ARG C N 1
ATOM 7094 C CA . ARG C 1 313 ? 14.144 -22.352 51.451 1.00 64.12 313 ARG C CA 1
ATOM 7095 C C . ARG C 1 313 ? 14.157 -21.007 50.730 1.00 60.64 313 ARG C C 1
ATOM 7096 O O . ARG C 1 313 ? 13.138 -20.557 50.278 1.00 57.19 313 ARG C O 1
ATOM 7104 N N . LEU C 1 314 ? 15.312 -20.365 50.642 1.00 58.59 314 LEU C N 1
ATOM 7105 C CA . LEU C 1 314 ? 15.426 -19.081 49.975 1.00 59.34 314 LEU C CA 1
ATOM 7106 C C . LEU C 1 314 ? 14.948 -19.122 48.512 1.00 61.07 314 LEU C C 1
ATOM 7107 O O . LEU C 1 314 ? 14.277 -18.186 48.052 1.00 58.02 314 LEU C O 1
ATOM 7112 N N . HIS C 1 315 ? 15.211 -20.235 47.827 1.00 57.38 315 HIS C N 1
ATOM 7113 C CA . HIS C 1 315 ? 14.916 -20.400 46.400 1.00 56.28 315 HIS C CA 1
ATOM 7114 C C . HIS C 1 315 ? 13.785 -21.379 46.124 1.00 56.96 315 HIS C C 1
ATOM 7115 O O . HIS C 1 315 ? 13.692 -21.935 45.039 1.00 63.79 315 HIS C O 1
ATOM 7122 N N . GLN C 1 316 ? 12.877 -21.532 47.079 1.00 59.82 316 GLN C N 1
ATOM 7123 C CA . GLN C 1 316 ? 11.766 -22.466 46.923 1.00 60.85 316 GLN C CA 1
ATOM 7124 C C . GLN C 1 316 ? 10.758 -21.929 45.895 1.00 60.81 316 GLN C C 1
ATOM 7125 O O . GLN C 1 316 ? 10.684 -20.727 45.630 1.00 49.41 316 GLN C O 1
ATOM 7131 N N . ARG C 1 317 ? 10.013 -22.849 45.297 1.00 57.09 317 ARG C N 1
ATOM 7132 C CA . ARG C 1 317 ? 9.131 -22.539 44.193 1.00 52.21 317 ARG C CA 1
ATOM 7133 C C . ARG C 1 317 ? 7.724 -23.031 44.403 1.00 51.37 317 ARG C C 1
ATOM 7134 O O . ARG C 1 317 ? 7.456 -23.819 45.308 1.00 52.85 317 ARG C O 1
ATOM 7142 N N . THR C 1 318 ? 6.827 -22.520 43.563 1.00 46.68 318 THR C N 1
ATOM 7143 C CA . THR C 1 318 ? 5.410 -22.829 43.647 1.00 51.99 318 THR C CA 1
ATOM 7144 C C . THR C 1 318 ? 4.764 -22.589 42.281 1.00 51.76 318 THR C C 1
ATOM 7145 O O . THR C 1 318 ? 5.178 -21.673 41.589 1.00 45.49 318 THR C O 1
ATOM 7149 N N . PRO C 1 319 ? 3.739 -23.389 41.919 1.00 51.70 319 PRO C N 1
ATOM 7150 C CA . PRO C 1 319 ? 2.828 -22.965 40.855 1.00 46.29 319 PRO C CA 1
ATOM 7151 C C . PRO C 1 319 ? 1.927 -21.841 41.336 1.00 40.96 319 PRO C C 1
ATOM 7152 O O . PRO C 1 319 ? 1.840 -21.586 42.538 1.00 48.11 319 PRO C O 1
ATOM 7156 N N . VAL C 1 320 ? 1.277 -21.143 40.405 1.00 44.50 320 VAL C N 1
ATOM 7157 C CA . VAL C 1 320 ? 0.401 -20.019 40.757 1.00 45.59 320 VAL C CA 1
ATOM 7158 C C . VAL C 1 320 ? -0.848 -20.011 39.879 1.00 40.20 320 VAL C C 1
ATOM 7159 O O . VAL C 1 320 ? -0.778 -20.297 38.681 1.00 37.41 320 VAL C O 1
ATOM 7163 N N . TYR C 1 321 ? -1.961 -19.634 40.501 1.00 34.40 321 TYR C N 1
ATOM 7164 C CA . TYR C 1 321 ? -3.219 -19.341 39.848 1.00 36.37 321 TYR C CA 1
ATOM 7165 C C . TYR C 1 321 ? -3.713 -18.022 40.453 1.00 34.42 321 TYR C C 1
ATOM 7166 O O . TYR C 1 321 ? -4.169 -17.983 41.600 1.00 44.72 321 TYR C O 1
ATOM 7175 N N . PHE C 1 322 ? -3.587 -16.947 39.679 1.00 38.55 322 PHE C N 1
ATOM 7176 C CA . PHE C 1 322 ? -3.835 -15.568 40.134 1.00 40.80 322 PHE C CA 1
ATOM 7177 C C . PHE C 1 322 ? -4.930 -14.905 39.312 1.00 39.22 322 PHE C C 1
ATOM 7178 O O . PHE C 1 322 ? -4.925 -15.002 38.094 1.00 34.57 322 PHE C O 1
ATOM 7186 N N . GLY C 1 323 ? -5.803 -14.153 39.969 1.00 40.59 323 GLY C N 1
ATOM 7187 C CA . GLY C 1 323 ? -6.593 -13.147 39.276 1.00 41.31 323 GLY C CA 1
ATOM 7188 C C . GLY C 1 323 ? -7.941 -12.879 39.889 1.00 41.45 323 GLY C C 1
ATOM 7189 O O . GLY C 1 323 ? -8.107 -12.911 41.122 1.00 40.78 323 GLY C O 1
ATOM 7190 N N . SER C 1 324 ? -8.896 -12.597 38.998 1.00 41.89 324 SER C N 1
ATOM 7191 C CA . SER C 1 324 ? -10.282 -12.367 39.356 1.00 39.82 324 SER C CA 1
ATOM 7192 C C . SER C 1 324 ? -10.771 -13.519 40.222 1.00 48.22 324 SER C C 1
ATOM 7193 O O . SER C 1 324 ? -10.512 -14.692 39.924 1.00 39.15 324 SER C O 1
ATOM 7196 N N . ARG C 1 325 ? -11.484 -13.185 41.290 1.00 41.01 325 ARG C N 1
ATOM 7197 C CA . ARG C 1 325 ? -11.797 -14.177 42.299 1.00 48.47 325 ARG C CA 1
ATOM 7198 C C . ARG C 1 325 ? -12.701 -15.314 41.796 1.00 46.86 325 ARG C C 1
ATOM 7199 O O . ARG C 1 325 ? -12.474 -16.464 42.145 1.00 48.67 325 ARG C O 1
ATOM 7207 N N . GLN C 1 326 ? -13.705 -15.004 40.993 1.00 49.61 326 GLN C N 1
ATOM 7208 C CA . GLN C 1 326 ? -14.569 -16.036 40.426 1.00 47.72 326 GLN C CA 1
ATOM 7209 C C . GLN C 1 326 ? -13.871 -16.877 39.364 1.00 48.41 326 GLN C C 1
ATOM 7210 O O . GLN C 1 326 ? -14.196 -18.037 39.215 1.00 50.41 326 GLN C O 1
ATOM 7216 N N . GLU C 1 327 ? -12.900 -16.311 38.654 1.00 50.47 327 GLU C N 1
ATOM 7217 C CA . GLU C 1 327 ? -12.132 -17.088 37.674 1.00 43.37 327 GLU C CA 1
ATOM 7218 C C . GLU C 1 327 ? -11.190 -18.081 38.344 1.00 41.11 327 GLU C C 1
ATOM 7219 O O . GLU C 1 327 ? -11.079 -19.221 37.905 1.00 44.10 327 GLU C O 1
ATOM 7225 N N . VAL C 1 328 ? -10.526 -17.654 39.418 1.00 46.69 328 VAL C N 1
ATOM 7226 C CA . VAL C 1 328 ? -9.704 -18.568 40.231 1.00 46.37 328 VAL C CA 1
ATOM 7227 C C . VAL C 1 328 ? -10.559 -19.650 40.906 1.00 39.61 328 VAL C C 1
ATOM 7228 O O . VAL C 1 328 ? -10.116 -20.785 40.995 1.00 44.08 328 VAL C O 1
ATOM 7232 N N . ASP C 1 329 ? -11.771 -19.308 41.369 1.00 46.27 329 ASP C N 1
ATOM 7233 C CA . ASP C 1 329 ? -12.719 -20.320 41.938 1.00 50.36 329 ASP C CA 1
ATOM 7234 C C . ASP C 1 329 ? -13.120 -21.388 40.908 1.00 48.83 329 ASP C C 1
ATOM 7235 O O . ASP C 1 329 ? -13.174 -22.552 41.246 1.00 51.50 329 ASP C O 1
ATOM 7240 N N . LEU C 1 330 ? -13.366 -20.984 39.656 1.00 45.83 330 LEU C N 1
ATOM 7241 C CA . LEU C 1 330 ? -13.730 -21.930 38.606 1.00 52.49 330 LEU C CA 1
ATOM 7242 C C . LEU C 1 330 ? -12.571 -22.892 38.335 1.00 48.14 330 LEU C C 1
ATOM 7243 O O . LEU C 1 330 ? -12.785 -24.084 38.205 1.00 44.66 330 LEU C O 1
ATOM 7248 N N . CYS C 1 331 ? -11.357 -22.350 38.289 1.00 46.53 331 CYS C N 1
ATOM 7249 C CA . CYS C 1 331 ? -10.136 -23.129 38.114 1.00 47.61 331 CYS C CA 1
ATOM 7250 C C . CYS C 1 331 ? -9.954 -24.145 39.241 1.00 45.83 331 CYS C C 1
ATOM 7251 O O . CYS C 1 331 ? -9.711 -25.315 38.998 1.00 47.51 331 CYS C O 1
ATOM 7254 N N . MET C 1 332 ? -10.112 -23.700 40.481 1.00 43.21 332 MET C N 1
ATOM 7255 C CA . MET C 1 332 ? -9.983 -24.592 41.628 1.00 44.36 332 MET C CA 1
ATOM 7256 C C . MET C 1 332 ? -11.078 -25.651 41.690 1.00 47.64 332 MET C C 1
ATOM 7257 O O . MET C 1 332 ? -10.871 -26.711 42.281 1.00 47.27 332 MET C O 1
ATOM 7262 N N . ALA C 1 333 ? -12.240 -25.368 41.104 1.00 44.10 333 ALA C N 1
ATOM 7263 C CA . ALA C 1 333 ? -13.336 -26.335 41.078 1.00 43.51 333 ALA C CA 1
ATOM 7264 C C . ALA C 1 333 ? -12.978 -27.565 40.258 1.00 47.07 333 ALA C C 1
ATOM 7265 O O . ALA C 1 333 ? -13.417 -28.661 40.585 1.00 49.37 333 ALA C O 1
ATOM 7267 N N . PHE C 1 334 ? -12.218 -27.382 39.184 1.00 40.51 334 PHE C N 1
ATOM 7268 C CA . PHE C 1 334 ? -11.715 -28.524 38.422 1.00 36.42 334 PHE C CA 1
ATOM 7269 C C . PHE C 1 334 ? -10.693 -29.342 39.234 1.00 39.68 334 PHE C C 1
ATOM 7270 O O . PHE C 1 334 ? -10.695 -30.561 39.174 1.00 39.35 334 PHE C O 1
ATOM 7278 N N . ARG C 1 335 ? -9.827 -28.669 39.982 1.00 46.78 335 ARG C N 1
ATOM 7279 C CA . ARG C 1 335 ? -8.860 -29.357 40.844 1.00 42.75 335 ARG C CA 1
ATOM 7280 C C . ARG C 1 335 ? -9.577 -30.131 41.969 1.00 44.67 335 ARG C C 1
ATOM 7281 O O . ARG C 1 335 ? -9.266 -31.302 42.204 1.00 46.84 335 ARG C O 1
ATOM 7289 N N . ASP C 1 336 ? -10.587 -29.512 42.583 1.00 38.84 336 ASP C N 1
ATOM 7290 C CA . ASP C 1 336 ? -11.339 -30.144 43.674 1.00 42.58 336 ASP C CA 1
ATOM 7291 C C . ASP C 1 336 ? -12.086 -31.395 43.254 1.00 46.84 336 ASP C C 1
ATOM 7292 O O . ASP C 1 336 ? -12.108 -32.403 43.996 1.00 53.10 336 ASP C O 1
ATOM 7297 N N . ARG C 1 337 ? -12.693 -31.352 42.075 1.00 46.28 337 ARG C N 1
ATOM 7298 C CA . ARG C 1 337 ? -13.450 -32.491 41.625 1.00 49.46 337 ARG C CA 1
ATOM 7299 C C . ARG C 1 337 ? -12.545 -33.679 41.291 1.00 52.06 337 ARG C C 1
ATOM 7300 O O . ARG C 1 337 ? -13.012 -34.801 41.365 1.00 49.78 337 ARG C O 1
ATOM 7308 N N . ASN C 1 338 ? -11.270 -33.446 40.953 1.00 55.30 338 ASN C N 1
ATOM 7309 C CA . ASN C 1 338 ? -10.330 -34.575 40.778 1.00 61.64 338 ASN C CA 1
ATOM 7310 C C . ASN C 1 338 ? -9.717 -35.114 42.086 1.00 64.00 338 ASN C C 1
ATOM 7311 O O . ASN C 1 338 ? -9.071 -36.148 42.040 1.00 78.04 338 ASN C O 1
ATOM 7316 N N . VAL C 1 339 ? -9.973 -34.453 43.221 1.00 78.17 339 VAL C N 1
ATOM 7317 C CA . VAL C 1 339 ? -9.646 -34.915 44.595 1.00 83.68 339 VAL C CA 1
ATOM 7318 C C . VAL C 1 339 ? -8.255 -35.512 44.764 1.00 104.09 339 VAL C C 1
ATOM 7319 O O . VAL C 1 339 ? -7.445 -34.989 45.527 1.00 120.90 339 VAL C O 1
ATOM 7323 N N . THR D 1 8 ? 28.701 10.025 15.218 1.00 132.80 8 THR D N 1
ATOM 7324 C CA . THR D 1 8 ? 27.781 10.116 14.031 1.00 131.06 8 THR D CA 1
ATOM 7325 C C . THR D 1 8 ? 27.125 8.759 13.721 1.00 134.45 8 THR D C 1
ATOM 7326 O O . THR D 1 8 ? 27.717 7.933 13.019 1.00 128.20 8 THR D O 1
ATOM 7330 N N . PRO D 1 9 ? 25.910 8.521 14.253 1.00 134.93 9 PRO D N 1
ATOM 7331 C CA . PRO D 1 9 ? 25.193 7.290 13.895 1.00 121.81 9 PRO D CA 1
ATOM 7332 C C . PRO D 1 9 ? 24.450 7.412 12.552 1.00 105.19 9 PRO D C 1
ATOM 7333 O O . PRO D 1 9 ? 24.149 8.533 12.100 1.00 89.64 9 PRO D O 1
ATOM 7337 N N . THR D 1 10 ? 24.153 6.260 11.942 1.00 90.04 10 THR D N 1
ATOM 7338 C CA . THR D 1 10 ? 23.428 6.189 10.664 1.00 80.63 10 THR D CA 1
ATOM 7339 C C . THR D 1 10 ? 21.921 6.361 10.866 1.00 74.26 10 THR D C 1
ATOM 7340 O O . THR D 1 10 ? 21.257 5.456 11.392 1.00 70.73 10 THR D O 1
ATOM 7344 N N . THR D 1 11 ? 21.374 7.496 10.423 1.00 58.95 11 THR D N 1
ATOM 7345 C CA . THR D 1 11 ? 19.927 7.732 10.533 1.00 60.16 11 THR D CA 1
ATOM 7346 C C . THR D 1 11 ? 19.139 7.093 9.388 1.00 56.43 11 THR D C 1
ATOM 7347 O O . THR D 1 11 ? 19.687 6.748 8.340 1.00 59.55 11 THR D O 1
ATOM 7351 N N . LEU D 1 12 ? 17.844 6.918 9.627 1.00 56.67 12 LEU D N 1
ATOM 7352 C CA . LEU D 1 12 ? 16.930 6.378 8.636 1.00 62.18 12 LEU D CA 1
ATOM 7353 C C . LEU D 1 12 ? 16.957 7.231 7.368 1.00 62.70 12 LEU D C 1
ATOM 7354 O O . LEU D 1 12 ? 17.053 6.704 6.267 1.00 63.82 12 LEU D O 1
ATOM 7359 N N . THR D 1 13 ? 16.867 8.539 7.545 1.00 60.70 13 THR D N 1
ATOM 7360 C CA . THR D 1 13 ? 16.942 9.499 6.445 1.00 58.14 13 THR D CA 1
ATOM 7361 C C . THR D 1 13 ? 18.220 9.359 5.620 1.00 58.07 13 THR D C 1
ATOM 7362 O O . THR D 1 13 ? 18.166 9.363 4.405 1.00 56.87 13 THR D O 1
ATOM 7366 N N . GLN D 1 14 ? 19.359 9.231 6.290 1.00 62.32 14 GLN D N 1
ATOM 7367 C CA . GLN D 1 14 ? 20.630 8.974 5.608 1.00 66.09 14 GLN D CA 1
ATOM 7368 C C . GLN D 1 14 ? 20.597 7.665 4.831 1.00 71.88 14 GLN D C 1
ATOM 7369 O O . GLN D 1 14 ? 21.049 7.612 3.696 1.00 76.28 14 GLN D O 1
ATOM 7375 N N . TYR D 1 15 ? 20.099 6.602 5.467 1.00 71.95 15 TYR D N 1
ATOM 7376 C CA . TYR D 1 15 ? 20.010 5.287 4.835 1.00 70.88 15 TYR D CA 1
ATOM 7377 C C . TYR D 1 15 ? 19.190 5.360 3.541 1.00 66.45 15 TYR D C 1
ATOM 7378 O O . TYR D 1 15 ? 19.584 4.809 2.531 1.00 67.34 15 TYR D O 1
ATOM 7387 N N . ILE D 1 16 ? 18.050 6.046 3.595 1.00 71.02 16 ILE D N 1
ATOM 7388 C CA . ILE D 1 16 ? 17.147 6.173 2.449 1.00 70.93 16 ILE D CA 1
ATOM 7389 C C . ILE D 1 16 ? 17.822 6.932 1.310 1.00 74.49 16 ILE D C 1
ATOM 7390 O O . ILE D 1 16 ? 17.738 6.511 0.158 1.00 83.08 16 ILE D O 1
ATOM 7395 N N . ILE D 1 17 ? 18.479 8.044 1.640 1.00 73.85 17 ILE D N 1
ATOM 7396 C CA . ILE D 1 17 ? 19.158 8.891 0.648 1.00 80.50 17 ILE D CA 1
ATOM 7397 C C . ILE D 1 17 ? 20.300 8.147 -0.041 1.00 80.08 17 ILE D C 1
ATOM 7398 O O . ILE D 1 17 ? 20.427 8.208 -1.256 1.00 86.07 17 ILE D O 1
ATOM 7403 N N . LYS D 1 18 ? 21.104 7.442 0.749 1.00 84.33 18 LYS D N 1
ATOM 7404 C CA . LYS D 1 18 ? 22.225 6.645 0.245 1.00 92.19 18 LYS D CA 1
ATOM 7405 C C . LYS D 1 18 ? 21.737 5.515 -0.671 1.00 95.58 18 LYS D C 1
ATOM 7406 O O . LYS D 1 18 ? 22.351 5.242 -1.693 1.00 101.03 18 LYS D O 1
ATOM 7412 N N . SER D 1 19 ? 20.606 4.900 -0.325 1.00 103.28 19 SER D N 1
ATOM 7413 C CA . SER D 1 19 ? 20.070 3.758 -1.071 1.00 92.16 19 SER D CA 1
ATOM 7414 C C . SER D 1 19 ? 19.291 4.113 -2.346 1.00 95.52 19 SER D C 1
ATOM 7415 O O . SER D 1 19 ? 18.712 3.224 -2.954 1.00 114.79 19 SER D O 1
ATOM 7418 N N . GLN D 1 20 ? 19.249 5.385 -2.741 1.00 100.67 20 GLN D N 1
ATOM 7419 C CA . GLN D 1 20 ? 18.628 5.793 -4.004 1.00 119.13 20 GLN D CA 1
ATOM 7420 C C . GLN D 1 20 ? 19.728 6.150 -5.006 1.00 126.64 20 GLN D C 1
ATOM 7421 O O . GLN D 1 20 ? 20.854 6.429 -4.595 1.00 129.27 20 GLN D O 1
ATOM 7427 N N . PRO D 1 21 ? 19.429 6.094 -6.324 1.00 139.52 21 PRO D N 1
ATOM 7428 C CA . PRO D 1 21 ? 20.434 6.515 -7.316 1.00 145.87 21 PRO D CA 1
ATOM 7429 C C . PRO D 1 21 ? 20.927 7.948 -7.069 1.00 142.12 21 PRO D C 1
ATOM 7430 O O . PRO D 1 21 ? 20.136 8.784 -6.639 1.00 153.83 21 PRO D O 1
ATOM 7434 N N . PRO D 1 22 ? 22.227 8.228 -7.303 1.00 143.18 22 PRO D N 1
ATOM 7435 C CA . PRO D 1 22 ? 22.728 9.609 -7.245 1.00 147.01 22 PRO D CA 1
ATOM 7436 C C . PRO D 1 22 ? 21.824 10.632 -7.953 1.00 145.72 22 PRO D C 1
ATOM 7437 O O . PRO D 1 22 ? 21.404 10.388 -9.085 1.00 159.17 22 PRO D O 1
ATOM 7441 N N . HIS D 1 23 ? 21.501 11.728 -7.259 1.00 144.80 23 HIS D N 1
ATOM 7442 C CA . HIS D 1 23 ? 20.640 12.807 -7.776 1.00 148.87 23 HIS D CA 1
ATOM 7443 C C . HIS D 1 23 ? 19.250 12.307 -8.241 1.00 149.64 23 HIS D C 1
ATOM 7444 O O . HIS D 1 23 ? 18.819 12.607 -9.361 1.00 129.05 23 HIS D O 1
ATOM 7451 N N . SER D 1 24 ? 18.562 11.535 -7.392 1.00 144.89 24 SER D N 1
ATOM 7452 C CA . SER D 1 24 ? 17.190 11.079 -7.693 1.00 140.16 24 SER D CA 1
ATOM 7453 C C . SER D 1 24 ? 16.161 12.166 -7.375 1.00 138.46 24 SER D C 1
ATOM 7454 O O . SER D 1 24 ? 16.491 13.180 -6.752 1.00 133.47 24 SER D O 1
ATOM 7457 N N . ARG D 1 25 ? 14.925 11.926 -7.829 1.00 146.10 25 ARG D N 1
ATOM 7458 C CA . ARG D 1 25 ? 13.764 12.825 -7.651 1.00 149.27 25 ARG D CA 1
ATOM 7459 C C . ARG D 1 25 ? 13.534 13.197 -6.172 1.00 149.33 25 ARG D C 1
ATOM 7460 O O . ARG D 1 25 ? 13.301 14.374 -5.844 1.00 148.43 25 ARG D O 1
ATOM 7468 N N . GLY D 1 26 ? 13.627 12.204 -5.286 1.00 140.76 26 GLY D N 1
ATOM 7469 C CA . GLY D 1 26 ? 13.591 12.438 -3.833 1.00 125.56 26 GLY D CA 1
ATOM 7470 C C . GLY D 1 26 ? 12.217 12.398 -3.184 1.00 103.61 26 GLY D C 1
ATOM 7471 O O . GLY D 1 26 ? 12.085 12.738 -2.006 1.00 86.76 26 GLY D O 1
ATOM 7472 N N . ASP D 1 27 ? 11.196 12.004 -3.946 1.00 97.27 27 ASP D N 1
ATOM 7473 C CA . ASP D 1 27 ? 9.844 11.826 -3.414 1.00 94.15 27 ASP D CA 1
ATOM 7474 C C . ASP D 1 27 ? 9.829 10.857 -2.232 1.00 86.60 27 ASP D C 1
ATOM 7475 O O . ASP D 1 27 ? 9.167 11.109 -1.226 1.00 74.90 27 ASP D O 1
ATOM 7480 N N . PHE D 1 28 ? 10.591 9.775 -2.336 1.00 77.05 28 PHE D N 1
ATOM 7481 C CA . PHE D 1 28 ? 10.544 8.719 -1.328 1.00 73.02 28 PHE D CA 1
ATOM 7482 C C . PHE D 1 28 ? 11.141 9.187 0.008 1.00 69.73 28 PHE D C 1
ATOM 7483 O O . PHE D 1 28 ? 10.624 8.859 1.079 1.00 66.72 28 PHE D O 1
ATOM 7491 N N . THR D 1 29 ? 12.208 9.974 -0.072 1.00 69.78 29 THR D N 1
ATOM 7492 C CA . THR D 1 29 ? 12.808 10.618 1.099 1.00 70.07 29 THR D CA 1
ATOM 7493 C C . THR D 1 29 ? 11.810 11.513 1.848 1.00 63.26 29 THR D C 1
ATOM 7494 O O . THR D 1 29 ? 11.661 11.393 3.070 1.00 59.30 29 THR D O 1
ATOM 7498 N N . LEU D 1 30 ? 11.098 12.358 1.108 1.00 60.19 30 LEU D N 1
ATOM 7499 C CA . LEU D 1 30 ? 10.075 13.198 1.713 1.00 61.68 30 LEU D CA 1
ATOM 7500 C C . LEU D 1 30 ? 8.950 12.378 2.329 1.00 56.13 30 LEU D C 1
ATOM 7501 O O . LEU D 1 30 ? 8.498 12.690 3.440 1.00 65.38 30 LEU D O 1
ATOM 7506 N N . LEU D 1 31 ? 8.527 11.314 1.651 1.00 57.46 31 LEU D N 1
ATOM 7507 C CA . LEU D 1 31 ? 7.524 10.396 2.217 1.00 59.59 31 LEU D CA 1
ATOM 7508 C C . LEU D 1 31 ? 7.977 9.805 3.558 1.00 56.89 31 LEU D C 1
ATOM 7509 O O . LEU D 1 31 ? 7.235 9.817 4.534 1.00 57.25 31 LEU D O 1
ATOM 7514 N N . MET D 1 32 ? 9.199 9.290 3.592 1.00 58.13 32 MET D N 1
ATOM 7515 C CA . MET D 1 32 ? 9.717 8.685 4.795 1.00 58.43 32 MET D CA 1
ATOM 7516 C C . MET D 1 32 ? 9.963 9.690 5.908 1.00 63.91 32 MET D C 1
ATOM 7517 O O . MET D 1 32 ? 9.832 9.321 7.077 1.00 60.24 32 MET D O 1
ATOM 7522 N N . MET D 1 33 ? 10.277 10.942 5.568 1.00 61.79 33 MET D N 1
ATOM 7523 C CA . MET D 1 33 ? 10.292 12.020 6.583 1.00 66.98 33 MET D CA 1
ATOM 7524 C C . MET D 1 33 ? 8.945 12.194 7.242 1.00 61.45 33 MET D C 1
ATOM 7525 O O . MET D 1 33 ? 8.854 12.322 8.468 1.00 61.76 33 MET D O 1
ATOM 7530 N N . ALA D 1 34 ? 7.910 12.255 6.410 1.00 56.75 34 ALA D N 1
ATOM 7531 C CA . ALA D 1 34 ? 6.554 12.431 6.906 1.00 55.88 34 ALA D CA 1
ATOM 7532 C C . ALA D 1 34 ? 6.118 11.272 7.824 1.00 52.68 34 ALA D C 1
ATOM 7533 O O . ALA D 1 34 ? 5.495 11.503 8.872 1.00 59.89 34 ALA D O 1
ATOM 7535 N N . ILE D 1 35 ? 6.487 10.051 7.458 1.00 53.92 35 ILE D N 1
ATOM 7536 C CA . ILE D 1 35 ? 6.156 8.858 8.264 1.00 51.60 35 ILE D CA 1
ATOM 7537 C C . ILE D 1 35 ? 6.917 8.845 9.597 1.00 56.81 35 ILE D C 1
ATOM 7538 O O . ILE D 1 35 ? 6.335 8.533 10.645 1.00 49.65 35 ILE D O 1
ATOM 7543 N N . GLN D 1 36 ? 8.198 9.185 9.560 1.00 52.48 36 GLN D N 1
ATOM 7544 C CA . GLN D 1 36 ? 8.978 9.298 10.784 1.00 57.96 36 GLN D CA 1
ATOM 7545 C C . GLN D 1 36 ? 8.386 10.323 11.737 1.00 57.09 36 GLN D C 1
ATOM 7546 O O . GLN D 1 36 ? 8.265 10.055 12.932 1.00 47.65 36 GLN D O 1
ATOM 7552 N N . THR D 1 37 ? 8.008 11.483 11.211 1.00 50.27 37 THR D N 1
ATOM 7553 C CA . THR D 1 37 ? 7.408 12.523 12.042 1.00 53.39 37 THR D CA 1
ATOM 7554 C C . THR D 1 37 ? 6.110 12.051 12.684 1.00 54.33 37 THR D C 1
ATOM 7555 O O . THR D 1 37 ? 5.893 12.283 13.890 1.00 48.73 37 THR D O 1
ATOM 7559 N N . SER D 1 38 ? 5.283 11.362 11.889 1.00 49.17 38 SER D N 1
ATOM 7560 C CA . SER D 1 38 ? 4.012 10.820 12.369 1.00 52.38 38 SER D CA 1
ATOM 7561 C C . SER D 1 38 ? 4.224 9.826 13.514 1.00 51.03 38 SER D C 1
ATOM 7562 O O . SER D 1 38 ? 3.526 9.875 14.526 1.00 51.89 38 SER D O 1
ATOM 7565 N N . VAL D 1 39 ? 5.210 8.953 13.346 1.00 48.25 39 VAL D N 1
ATOM 7566 C CA . VAL D 1 39 ? 5.516 7.929 14.324 1.00 46.43 39 VAL D CA 1
ATOM 7567 C C . VAL D 1 39 ? 5.969 8.548 15.627 1.00 48.27 39 VAL D C 1
ATOM 7568 O O . VAL D 1 39 ? 5.556 8.108 16.703 1.00 48.33 39 VAL D O 1
ATOM 7572 N N . LYS D 1 40 ? 6.782 9.591 15.537 1.00 54.45 40 LYS D N 1
ATOM 7573 C CA . LYS D 1 40 ? 7.277 10.284 16.744 1.00 52.35 40 LYS D CA 1
ATOM 7574 C C . LYS D 1 40 ? 6.179 11.022 17.495 1.00 50.34 40 LYS D C 1
ATOM 7575 O O . LYS D 1 40 ? 6.185 11.042 18.731 1.00 47.09 40 LYS D O 1
ATOM 7581 N N . VAL D 1 41 ? 5.244 11.606 16.751 1.00 48.22 41 VAL D N 1
ATOM 7582 C CA . VAL D 1 41 ? 4.104 12.290 17.357 1.00 52.35 41 VAL D CA 1
ATOM 7583 C C . VAL D 1 41 ? 3.206 11.292 18.091 1.00 49.12 41 VAL D C 1
ATOM 7584 O O . VAL D 1 41 ? 2.765 11.554 19.204 1.00 56.89 41 VAL D O 1
ATOM 7588 N N . ILE D 1 42 ? 2.969 10.150 17.471 1.00 50.43 42 ILE D N 1
ATOM 7589 C CA . ILE D 1 42 ? 2.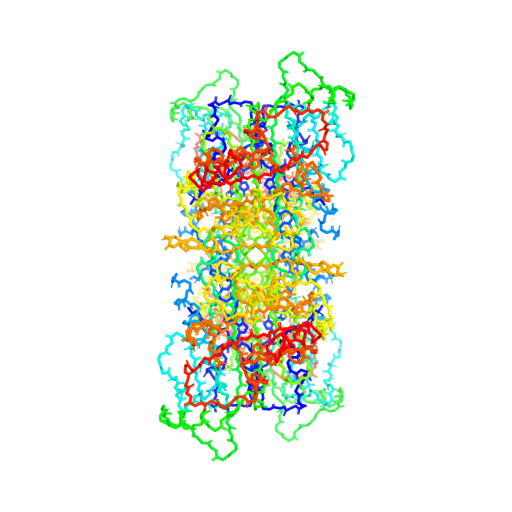174 9.090 18.084 1.00 52.65 42 ILE D CA 1
ATOM 7590 C C . ILE D 1 42 ? 2.852 8.506 19.330 1.00 49.49 42 ILE D C 1
ATOM 7591 O O . ILE D 1 42 ? 2.191 8.282 20.335 1.00 49.39 42 ILE D O 1
ATOM 7596 N N . GLU D 1 43 ? 4.155 8.276 19.252 1.00 49.62 43 GLU D N 1
ATOM 7597 C CA . GLU D 1 43 ? 4.944 7.841 20.407 1.00 52.60 43 GLU D CA 1
ATOM 7598 C C . GLU D 1 43 ? 4.805 8.804 21.592 1.00 56.08 43 GLU D C 1
ATOM 7599 O O . GLU D 1 43 ? 4.615 8.358 22.711 1.00 53.52 43 GLU D O 1
ATOM 7605 N N . LYS D 1 44 ? 4.924 10.113 21.348 1.00 60.00 44 LYS D N 1
ATOM 7606 C CA . LYS D 1 44 ? 4.787 11.126 22.412 1.00 58.20 44 LYS D CA 1
ATOM 7607 C C . LYS D 1 44 ? 3.462 10.937 23.152 1.00 63.04 44 LYS D C 1
ATOM 7608 O O . LYS D 1 44 ? 3.433 10.885 24.390 1.00 63.08 44 LYS D O 1
ATOM 7614 N N . ASN D 1 45 ? 2.378 10.836 22.388 1.00 61.27 45 ASN D N 1
ATOM 7615 C CA . ASN D 1 45 ? 1.040 10.677 22.961 1.00 67.64 45 ASN D CA 1
ATOM 7616 C C . ASN D 1 45 ? 0.868 9.369 23.732 1.00 66.04 45 ASN D C 1
ATOM 7617 O O . ASN D 1 45 ? 0.305 9.362 24.824 1.00 80.72 45 ASN D O 1
ATOM 7622 N N . ILE D 1 46 ? 1.419 8.283 23.205 1.00 58.00 46 ILE D N 1
ATOM 7623 C CA . ILE D 1 46 ? 1.392 7.006 23.910 1.00 56.98 46 ILE D CA 1
ATOM 7624 C C . ILE D 1 46 ? 2.172 7.078 25.233 1.00 64.24 46 ILE D C 1
ATOM 7625 O O . ILE D 1 46 ? 1.671 6.594 26.249 1.00 68.89 46 ILE D O 1
ATOM 7630 N N . ARG D 1 47 ? 3.383 7.652 25.220 1.00 57.77 47 ARG D N 1
ATOM 7631 C CA . ARG D 1 47 ? 4.227 7.746 26.437 1.00 65.35 47 ARG D CA 1
ATOM 7632 C C . ARG D 1 47 ? 3.478 8.393 27.608 1.00 71.51 47 ARG D C 1
ATOM 7633 O O . ARG D 1 47 ? 3.615 7.940 28.751 1.00 69.56 47 ARG D O 1
ATOM 7641 N N . ARG D 1 48 ? 2.672 9.416 27.302 1.00 82.67 48 ARG D N 1
ATOM 7642 C CA . ARG D 1 48 ? 1.915 10.200 28.301 1.00 91.22 48 ARG D CA 1
ATOM 7643 C C . ARG D 1 48 ? 0.437 9.779 28.483 1.00 94.31 48 ARG D C 1
ATOM 7644 O O . ARG D 1 48 ? -0.312 10.484 29.147 1.00 83.20 48 ARG D O 1
ATOM 7652 N N . ALA D 1 49 ? 0.022 8.638 27.928 1.00 100.87 49 ALA D N 1
ATOM 7653 C CA . ALA D 1 49 ? -1.344 8.132 28.122 1.00 96.61 49 ALA D CA 1
ATOM 7654 C C . ALA D 1 49 ? -1.614 7.959 29.626 1.00 100.01 49 ALA D C 1
ATOM 7655 O O . ALA D 1 49 ? -0.773 7.408 30.340 1.00 78.66 49 ALA D O 1
ATOM 7657 N N . GLY D 1 50 ? -2.764 8.440 30.100 1.00 106.25 50 GLY D N 1
ATOM 7658 C CA . GLY D 1 50 ? -3.143 8.312 31.511 1.00 101.90 50 GLY D CA 1
ATOM 7659 C C . GLY D 1 50 ? -3.032 9.598 32.308 1.00 96.64 50 GLY D C 1
ATOM 7660 O O . GLY D 1 50 ? -3.818 9.822 33.220 1.00 98.67 50 GLY D O 1
ATOM 7661 N N . MET D 1 51 ? -2.066 10.443 31.963 1.00 95.45 51 MET D N 1
ATOM 7662 C CA . MET D 1 51 ? -1.749 11.653 32.714 1.00 107.52 51 MET D CA 1
ATOM 7663 C C . MET D 1 51 ? -2.392 12.879 32.054 1.00 98.90 51 MET D C 1
ATOM 7664 O O . MET D 1 51 ? -3.000 13.720 32.723 1.00 89.10 51 MET D O 1
ATOM 7669 N N . ALA D 1 71 ? -11.231 5.298 20.296 1.00 87.26 71 ALA D N 1
ATOM 7670 C CA . ALA D 1 71 ? -10.423 5.954 21.328 1.00 86.82 71 ALA D CA 1
ATOM 7671 C C . ALA D 1 71 ? -9.793 7.277 20.878 1.00 94.93 71 ALA D C 1
ATOM 7672 O O . ALA D 1 71 ? -9.814 7.654 19.694 1.00 105.14 71 ALA D O 1
ATOM 7674 N N . LYS D 1 72 ? -9.236 7.986 21.852 1.00 95.09 72 LYS D N 1
ATOM 7675 C CA . LYS D 1 72 ? -8.625 9.288 21.622 1.00 92.74 72 LYS D CA 1
ATOM 7676 C C . LYS D 1 72 ? -7.308 9.143 20.841 1.00 87.50 72 LYS D C 1
ATOM 7677 O O . LYS D 1 72 ? -7.023 9.927 19.932 1.00 93.11 72 LYS D O 1
ATOM 7683 N N . LEU D 1 73 ? -6.512 8.149 21.232 1.00 75.55 73 LEU D N 1
ATOM 7684 C CA . LEU D 1 73 ? -5.266 7.792 20.556 1.00 74.35 73 LEU D CA 1
ATOM 7685 C C . LEU D 1 73 ? -5.442 7.437 19.087 1.00 80.61 73 LEU D C 1
ATOM 7686 O O . LEU D 1 73 ? -4.605 7.822 18.265 1.00 92.56 73 LEU D O 1
ATOM 7691 N N . ASP D 1 74 ? -6.517 6.711 18.769 1.00 79.97 74 ASP D N 1
ATOM 7692 C CA . ASP D 1 74 ? -6.900 6.411 17.373 1.00 78.13 74 ASP D CA 1
ATOM 7693 C C . ASP D 1 74 ? -7.119 7.673 16.524 1.00 73.59 74 ASP D C 1
ATOM 7694 O O . ASP D 1 74 ? -6.633 7.769 15.400 1.00 65.13 74 ASP D O 1
ATOM 7699 N N . VAL D 1 75 ? -7.862 8.626 17.070 1.00 69.21 75 VAL D N 1
ATOM 7700 C CA . VAL D 1 75 ? -8.193 9.844 16.348 1.00 69.79 75 VAL D CA 1
ATOM 7701 C C . VAL D 1 75 ? -6.928 10.662 16.096 1.00 72.43 75 VAL D C 1
ATOM 7702 O O . VAL D 1 75 ? -6.681 11.078 14.968 1.00 72.13 75 VAL D O 1
ATOM 7706 N N . ILE D 1 76 ? -6.134 10.860 17.151 1.00 75.05 76 ILE D N 1
ATOM 7707 C CA . ILE D 1 76 ? -4.882 11.624 17.088 1.00 78.15 76 ILE D CA 1
ATOM 7708 C C . ILE D 1 76 ? -3.930 10.995 16.085 1.00 69.39 76 ILE D C 1
ATOM 7709 O O . ILE D 1 76 ? -3.360 11.689 15.250 1.00 74.67 76 ILE D O 1
ATOM 7714 N N . SER D 1 77 ? -3.736 9.690 16.198 1.00 61.46 77 SER D N 1
ATOM 7715 C CA . SER D 1 77 ? -2.887 8.945 15.270 1.00 67.64 77 SER D CA 1
ATOM 7716 C C . SER D 1 77 ? -3.297 9.093 13.800 1.00 68.17 77 SER D C 1
ATOM 7717 O O . SER D 1 77 ? -2.443 9.298 12.935 1.00 69.23 77 SER D O 1
ATOM 7720 N N . ASN D 1 78 ? -4.599 9.068 13.535 1.00 69.33 78 ASN D N 1
ATOM 7721 C CA . ASN D 1 78 ? -5.096 9.233 12.175 1.00 70.80 78 ASN D CA 1
ATOM 7722 C C . ASN D 1 78 ? -4.826 10.643 11.649 1.00 67.49 78 ASN D C 1
ATOM 7723 O O . ASN D 1 78 ? -4.285 10.811 10.553 1.00 67.48 78 ASN D O 1
ATOM 7728 N N . ILE D 1 79 ? -5.176 11.638 12.458 1.00 65.59 79 ILE D N 1
ATOM 7729 C CA . ILE D 1 79 ? -4.925 13.054 12.152 1.00 67.62 79 ILE D CA 1
ATOM 7730 C C . ILE D 1 79 ? -3.457 13.341 11.799 1.00 65.31 79 ILE D C 1
ATOM 7731 O O . ILE D 1 79 ? -3.163 14.088 10.854 1.00 76.20 79 ILE D O 1
ATOM 7736 N N . ALA D 1 80 ? -2.554 12.769 12.587 1.00 64.04 80 ALA D N 1
ATOM 7737 C CA . ALA D 1 80 ? -1.125 12.984 12.415 1.00 60.47 80 ALA D CA 1
ATOM 7738 C C . ALA D 1 80 ? -0.635 12.435 11.079 1.00 60.67 80 ALA D C 1
ATOM 7739 O O . ALA D 1 80 ? -0.032 13.165 10.292 1.00 61.53 80 ALA D O 1
ATOM 7741 N N . PHE D 1 81 ? -0.887 11.148 10.834 1.00 55.55 81 PHE D N 1
ATOM 7742 C CA . PHE D 1 81 ? -0.495 10.518 9.573 1.00 60.21 81 PHE D CA 1
ATOM 7743 C C . PHE D 1 81 ? -1.004 11.297 8.363 1.00 64.81 81 PHE D C 1
ATOM 7744 O O . PHE D 1 81 ? -0.242 11.557 7.445 1.00 68.32 81 PHE D O 1
ATOM 7752 N N . LYS D 1 82 ? -2.268 11.709 8.392 1.00 70.01 82 LYS D N 1
ATOM 7753 C CA . LYS D 1 82 ? -2.849 12.440 7.268 1.00 75.43 82 LYS D CA 1
ATOM 7754 C C . LYS D 1 82 ? -2.232 13.808 7.062 1.00 78.97 82 LYS D C 1
ATOM 7755 O O . LYS D 1 82 ? -1.970 14.202 5.922 1.00 85.51 82 LYS D O 1
ATOM 7761 N N . ALA D 1 83 ? -2.014 14.537 8.151 1.00 75.76 83 ALA D N 1
ATOM 7762 C CA . ALA D 1 83 ? -1.502 15.901 8.054 1.00 69.38 83 ALA D CA 1
ATOM 7763 C C . ALA D 1 83 ? -0.086 15.919 7.476 1.00 68.72 83 ALA D C 1
ATOM 7764 O O . ALA D 1 83 ? 0.212 16.689 6.562 1.00 70.06 83 ALA D O 1
ATOM 7766 N N . TYR D 1 84 ? 0.775 15.053 7.999 1.00 66.14 84 TYR D N 1
ATOM 7767 C CA . TYR D 1 84 ? 2.167 15.025 7.566 1.00 62.71 84 TYR D CA 1
ATOM 7768 C C . TYR D 1 84 ? 2.337 14.395 6.185 1.00 63.90 84 TYR D C 1
ATOM 7769 O O . TYR D 1 84 ? 3.128 14.906 5.391 1.00 74.51 84 TYR D O 1
ATOM 7778 N N . LEU D 1 85 ? 1.568 13.348 5.864 1.00 59.12 85 LEU D N 1
ATOM 7779 C CA . LEU D 1 85 ? 1.629 12.739 4.526 1.00 63.74 85 LEU D CA 1
ATOM 7780 C C . LEU D 1 85 ? 1.113 13.666 3.420 1.00 69.31 85 LEU D C 1
ATOM 7781 O O . LEU D 1 85 ? 1.771 13.802 2.393 1.00 64.09 85 LEU D O 1
ATOM 7786 N N . LEU D 1 86 ? -0.025 14.323 3.643 1.00 67.76 86 LEU D N 1
ATOM 7787 C CA . LEU D 1 86 ? -0.563 15.256 2.657 1.00 74.86 86 LEU D CA 1
ATOM 7788 C C . LEU D 1 86 ? 0.352 16.455 2.401 1.00 77.64 86 LEU D C 1
ATOM 7789 O O . LEU D 1 86 ? 0.454 16.914 1.262 1.00 82.45 86 LEU D O 1
ATOM 7794 N N . SER D 1 87 ? 1.034 16.948 3.438 1.00 76.37 87 SER D N 1
ATOM 7795 C CA . SER D 1 87 ? 1.963 18.075 3.286 1.00 70.92 87 SER D CA 1
ATOM 7796 C C . SER D 1 87 ? 3.358 17.672 2.771 1.00 65.91 87 SER D C 1
ATOM 7797 O O . SER D 1 87 ? 4.163 18.536 2.477 1.00 63.52 87 SER D O 1
ATOM 7800 N N . SER D 1 88 ? 3.644 16.378 2.649 1.00 68.51 88 SER D N 1
ATOM 7801 C CA . SER D 1 88 ? 4.948 15.924 2.144 1.00 67.00 88 SER D CA 1
ATOM 7802 C C . SER D 1 88 ? 5.225 16.258 0.674 1.00 72.46 88 SER D C 1
ATOM 7803 O O . SER D 1 88 ? 6.382 16.337 0.284 1.00 74.77 88 SER D O 1
ATOM 7806 N N . THR D 1 89 ? 4.164 16.475 -0.113 1.00 78.24 89 THR D N 1
ATOM 7807 C CA . THR D 1 89 ? 4.197 16.589 -1.591 1.00 76.52 89 THR D CA 1
ATOM 7808 C C . THR D 1 89 ? 4.459 15.255 -2.301 1.00 76.77 89 THR D C 1
ATOM 7809 O O . THR D 1 89 ? 4.585 15.231 -3.518 1.00 77.32 89 THR D O 1
ATOM 7813 N N . SER D 1 90 ? 4.490 14.148 -1.559 1.00 73.07 90 SER D N 1
ATOM 7814 C CA . SER D 1 90 ? 4.856 12.844 -2.128 1.00 77.17 90 SER D CA 1
ATOM 7815 C C . SER D 1 90 ? 3.674 11.929 -2.467 1.00 71.72 90 SER D C 1
ATOM 7816 O O . SER D 1 90 ? 3.850 10.978 -3.222 1.00 68.13 90 SER D O 1
ATOM 7819 N N . VAL D 1 91 ? 2.479 12.219 -1.956 1.00 71.81 91 VAL D N 1
ATOM 7820 C CA . VAL D 1 91 ? 1.360 11.290 -2.109 1.00 76.88 91 VAL D CA 1
ATOM 7821 C C . VAL D 1 91 ? 0.336 11.808 -3.110 1.00 80.60 91 VAL D C 1
ATOM 7822 O O . VAL D 1 91 ? 0.022 13.011 -3.138 1.00 75.06 91 VAL D O 1
ATOM 7826 N N . CYS D 1 92 ? -0.171 10.890 -3.930 1.00 79.94 92 CYS D N 1
ATOM 7827 C CA . CYS D 1 92 ? -1.347 11.170 -4.769 1.00 88.94 92 CYS D CA 1
ATOM 7828 C C . CYS D 1 92 ? -2.606 10.844 -4.007 1.00 88.73 92 CYS D C 1
ATOM 7829 O O . CYS D 1 92 ? -3.541 11.629 -4.012 1.00 87.00 92 CYS D O 1
ATOM 7832 N N . VAL D 1 93 ? -2.625 9.676 -3.365 1.00 87.29 93 VAL D N 1
ATOM 7833 C CA . VAL D 1 93 ? -3.839 9.181 -2.733 1.00 88.73 93 VAL D CA 1
ATOM 7834 C C . VAL D 1 93 ? -3.497 8.545 -1.380 1.00 79.26 93 VAL D C 1
ATOM 7835 O O . VAL D 1 93 ? -2.441 7.923 -1.207 1.00 72.15 93 VAL D O 1
ATOM 7839 N N . LEU D 1 94 ? -4.375 8.793 -0.416 1.00 82.19 94 LEU D N 1
ATOM 7840 C CA . LEU D 1 94 ? -4.219 8.375 0.973 1.00 76.30 94 LEU D CA 1
ATOM 7841 C C . LEU D 1 94 ? -5.370 7.460 1.298 1.00 73.60 94 LEU D C 1
ATOM 7842 O O . LEU D 1 94 ? -6.514 7.781 0.973 1.00 80.06 94 LEU D O 1
ATOM 7847 N N . GLY D 1 95 ? -5.087 6.346 1.954 1.00 70.07 95 GLY D N 1
ATOM 7848 C CA . GLY D 1 95 ? -6.130 5.469 2.455 1.00 71.09 95 GLY D CA 1
ATOM 7849 C C . GLY D 1 95 ? -5.869 5.110 3.898 1.00 71.71 95 GLY D C 1
ATOM 7850 O O . GLY D 1 95 ? -4.907 4.411 4.203 1.00 76.33 95 GLY D O 1
ATOM 7851 N N . SER D 1 96 ? -6.720 5.596 4.790 1.00 73.01 96 SER D N 1
ATOM 7852 C CA . SER D 1 96 ? -6.663 5.224 6.201 1.00 74.58 96 SER D CA 1
ATOM 7853 C C . SER D 1 96 ? -7.661 4.111 6.478 1.00 74.64 96 SER D C 1
ATOM 7854 O O . SER D 1 96 ? -8.823 4.241 6.109 1.00 77.14 96 SER D O 1
ATOM 7857 N N . GLU D 1 97 ? -7.231 3.068 7.192 1.00 76.27 97 GLU D N 1
ATOM 7858 C CA . GLU D 1 97 ? -8.116 1.948 7.564 1.00 82.42 97 GLU D CA 1
ATOM 7859 C C . GLU D 1 97 ? -9.419 2.381 8.241 1.00 83.17 97 GLU D C 1
ATOM 7860 O O . GLU D 1 97 ? -10.446 1.748 8.053 1.00 85.00 97 GLU D O 1
ATOM 7866 N N . GLU D 1 98 ? -9.363 3.451 9.027 1.00 80.13 98 GLU D N 1
ATOM 7867 C CA . GLU D 1 98 ? -10.517 3.923 9.789 1.00 91.69 98 GLU D CA 1
ATOM 7868 C C . GLU D 1 98 ? -11.591 4.584 8.928 1.00 91.14 98 GLU D C 1
ATOM 7869 O O . GLU D 1 98 ? -12.733 4.694 9.371 1.00 112.48 98 GLU D O 1
ATOM 7875 N N . GLU D 1 99 ? -11.245 5.002 7.707 1.00 87.40 99 GLU D N 1
ATOM 7876 C CA . GLU D 1 99 ? -12.140 5.796 6.862 1.00 92.45 99 GLU D CA 1
ATOM 7877 C C . GLU D 1 99 ? -12.730 5.019 5.692 1.00 90.98 99 GLU D C 1
ATOM 7878 O O . GLU D 1 99 ? -12.114 4.118 5.155 1.00 83.97 99 GLU D O 1
ATOM 7884 N N . GLU D 1 100 ? -13.942 5.394 5.312 1.00 96.51 100 GLU D N 1
ATOM 7885 C CA . GLU D 1 100 ? -14.686 4.745 4.245 1.00 104.13 100 GLU D CA 1
ATOM 7886 C C . GLU D 1 100 ? -14.090 4.979 2.845 1.00 108.14 100 GLU D C 1
ATOM 7887 O O . GLU D 1 100 ? -14.112 4.085 2.002 1.00 102.79 100 GLU D O 1
ATOM 7893 N N . GLN D 1 101 ? -13.589 6.186 2.593 1.00 105.36 101 GLN D N 1
ATOM 7894 C CA . GLN D 1 101 ? -13.092 6.558 1.274 1.00 100.28 101 GLN D CA 1
ATOM 7895 C C . GLN D 1 101 ? -11.640 6.935 1.328 1.00 90.19 101 GLN D C 1
ATOM 7896 O O . GLN D 1 101 ? -11.116 7.274 2.380 1.00 85.47 101 GLN D O 1
ATOM 7902 N N . MET D 1 102 ? -11.006 6.877 0.164 1.00 94.15 102 MET D N 1
ATOM 7903 C CA . MET D 1 102 ? -9.669 7.409 -0.025 1.00 95.74 102 MET D CA 1
ATOM 7904 C C . MET D 1 102 ? -9.707 8.930 -0.145 1.00 89.09 102 MET D C 1
ATOM 7905 O O . MET D 1 102 ? -10.728 9.524 -0.487 1.00 91.79 102 MET D O 1
ATOM 7910 N N . ILE D 1 103 ? -8.583 9.553 0.183 1.00 91.60 103 ILE D N 1
ATOM 7911 C CA . ILE D 1 103 ? -8.422 11.001 0.077 1.00 93.02 103 ILE D CA 1
ATOM 7912 C C . ILE D 1 103 ? -7.439 11.277 -1.049 1.00 89.56 103 ILE D C 1
ATOM 7913 O O . ILE D 1 103 ? -6.371 10.674 -1.098 1.00 84.12 103 ILE D O 1
ATOM 7918 N N . ILE D 1 104 ? -7.798 12.200 -1.932 1.00 93.80 104 ILE D N 1
ATOM 7919 C CA . ILE D 1 104 ? -6.936 12.615 -3.032 1.00 98.07 104 ILE D CA 1
ATOM 7920 C C . ILE D 1 104 ? -6.241 13.897 -2.574 1.00 94.65 104 ILE D C 1
ATOM 7921 O O . ILE D 1 104 ? -6.895 14.828 -2.108 1.00 99.70 104 ILE D O 1
ATOM 7926 N N . ALA D 1 105 ? -4.918 13.940 -2.704 1.00 90.62 105 ALA D N 1
ATOM 7927 C CA . ALA D 1 105 ? -4.158 15.161 -2.433 1.00 97.41 105 ALA D CA 1
ATOM 7928 C C . ALA D 1 105 ? -4.543 16.261 -3.433 1.00 105.31 105 ALA D C 1
ATOM 7929 O O . ALA D 1 105 ? -4.889 15.963 -4.576 1.00 100.87 105 ALA D O 1
ATOM 7931 N N . GLU D 1 106 ? -4.496 17.519 -2.993 1.00 110.67 106 GLU D N 1
ATOM 7932 C CA . GLU D 1 106 ? -4.817 18.662 -3.866 1.00 114.57 106 GLU D CA 1
ATOM 7933 C C . GLU D 1 106 ? -3.716 18.851 -4.903 1.00 109.25 106 GLU D C 1
ATOM 7934 O O . GLU D 1 106 ? -2.542 18.605 -4.607 1.00 96.80 106 GLU D O 1
ATOM 7940 N N . SER D 1 107 ? -4.111 19.279 -6.107 1.00 106.45 107 SER D N 1
ATOM 7941 C CA . SER D 1 107 ? -3.214 19.312 -7.286 1.00 108.21 107 SER D CA 1
ATOM 7942 C C . SER D 1 107 ? -1.838 19.972 -7.108 1.00 108.22 107 SER D C 1
ATOM 7943 O O . SER D 1 107 ? -0.849 19.443 -7.615 1.00 94.71 107 SER D O 1
ATOM 7946 N N . GLY D 1 108 ? -1.784 21.105 -6.396 1.00 106.09 108 GLY D N 1
ATOM 7947 C CA . GLY D 1 108 ? -0.527 21.825 -6.147 1.00 104.57 108 GLY D CA 1
ATOM 7948 C C . GLY D 1 108 ? 0.572 21.039 -5.437 1.00 101.31 108 GLY D C 1
ATOM 7949 O O . GLY D 1 108 ? 1.751 21.277 -5.675 1.00 109.87 108 GLY D O 1
ATOM 7950 N N . ARG D 1 109 ? 0.191 20.100 -4.579 1.00 100.28 109 ARG D N 1
ATOM 7951 C CA . ARG D 1 109 ? 1.147 19.302 -3.801 1.00 105.72 109 ARG D CA 1
ATOM 7952 C C . ARG D 1 109 ? 0.893 17.793 -3.973 1.00 94.13 109 ARG D C 1
ATOM 7953 O O . ARG D 1 109 ? 0.952 17.033 -3.014 1.00 83.78 109 ARG D O 1
ATOM 7961 N N . ARG D 1 110 ? 0.631 17.375 -5.211 1.00 86.21 110 ARG D N 1
ATOM 7962 C CA . ARG D 1 110 ? 0.286 15.991 -5.536 1.00 84.21 110 ARG D CA 1
ATOM 7963 C C . ARG D 1 110 ? 1.504 15.214 -6.046 1.00 82.80 110 ARG D C 1
ATOM 7964 O O . ARG D 1 110 ? 2.042 15.529 -7.106 1.00 88.42 110 ARG D O 1
ATOM 7972 N N . GLY D 1 111 ? 1.931 14.198 -5.295 1.00 78.68 111 GLY D N 1
ATOM 7973 C CA . GLY D 1 111 ? 3.015 13.289 -5.716 1.00 82.09 111 GLY D CA 1
ATOM 7974 C C . GLY D 1 111 ? 2.513 12.054 -6.450 1.00 87.94 111 GLY D C 1
ATOM 7975 O O . GLY D 1 111 ? 1.413 12.068 -7.009 1.00 87.25 111 GLY D O 1
ATOM 7976 N N . ASP D 1 112 ? 3.302 10.980 -6.433 1.00 90.75 112 ASP D N 1
ATOM 7977 C CA . ASP D 1 112 ? 3.002 9.769 -7.238 1.00 102.30 112 ASP D CA 1
ATOM 7978 C C . ASP D 1 112 ? 2.908 8.459 -6.406 1.00 92.87 112 ASP D C 1
ATOM 7979 O O . ASP D 1 112 ? 2.817 7.375 -6.976 1.00 96.68 112 ASP D O 1
ATOM 7984 N N . TYR D 1 113 ? 2.833 8.566 -5.076 1.00 84.53 113 TYR D N 1
ATOM 7985 C CA . TYR D 1 113 ? 2.652 7.399 -4.205 1.00 80.10 113 TYR D CA 1
ATOM 7986 C C . TYR D 1 113 ? 1.198 7.251 -3.737 1.00 74.33 113 TYR D C 1
ATOM 7987 O O . TYR D 1 113 ? 0.523 8.245 -3.447 1.00 77.89 113 TYR D O 1
ATOM 7996 N N . LEU D 1 114 ? 0.717 6.010 -3.715 1.00 74.44 114 LEU D N 1
ATOM 7997 C CA . LEU D 1 114 ? -0.555 5.654 -3.086 1.00 78.37 114 LEU D CA 1
ATOM 7998 C C . LEU D 1 114 ? -0.156 5.012 -1.772 1.00 75.56 114 LEU D C 1
ATOM 7999 O O . LEU D 1 114 ? 0.623 4.061 -1.782 1.00 76.39 114 LEU D O 1
ATOM 8004 N N . ILE D 1 115 ? -0.678 5.502 -0.654 1.00 69.31 115 ILE D N 1
ATOM 8005 C CA . ILE D 1 115 ? -0.295 4.951 0.649 1.00 69.36 115 ILE D CA 1
ATOM 8006 C C . ILE D 1 115 ? -1.531 4.545 1.445 1.00 63.97 115 ILE D C 1
ATOM 8007 O O . ILE D 1 115 ? -2.495 5.290 1.549 1.00 62.98 115 ILE D O 1
ATOM 8012 N N . PHE D 1 116 ? -1.494 3.321 1.961 1.00 61.49 116 PHE D N 1
ATOM 8013 C CA . PHE D 1 116 ? -2.587 2.750 2.719 1.00 67.15 116 PHE D CA 1
ATOM 8014 C C . PHE D 1 116 ? -2.012 2.386 4.066 1.00 65.56 116 PHE D C 1
ATOM 8015 O O . PHE D 1 116 ? -1.005 1.695 4.134 1.00 59.09 116 PHE D O 1
ATOM 8023 N N . PHE D 1 117 ? -2.617 2.892 5.130 1.00 68.13 117 PHE D N 1
ATOM 8024 C CA . PHE D 1 117 ? -2.029 2.736 6.446 1.00 75.61 117 PHE D CA 1
ATOM 8025 C C . PHE D 1 117 ? -3.058 2.418 7.515 1.00 65.65 117 PHE D C 1
ATOM 8026 O O . PHE D 1 117 ? -4.209 2.830 7.422 1.00 59.57 117 PHE D O 1
ATOM 8034 N N . ASP D 1 118 ? -2.611 1.674 8.519 1.00 65.47 118 ASP D N 1
ATOM 8035 C CA . ASP D 1 118 ? -3.336 1.503 9.777 1.00 69.96 118 ASP D CA 1
ATOM 8036 C C . ASP D 1 118 ? -2.607 2.382 10.818 1.00 56.72 118 ASP D C 1
ATOM 8037 O O . ASP D 1 118 ? -1.515 2.031 11.255 1.00 56.83 118 ASP D O 1
ATOM 8042 N N . PRO D 1 119 ? -3.198 3.522 11.199 1.00 56.49 119 PRO D N 1
ATOM 8043 C CA . PRO D 1 119 ? -2.439 4.452 12.042 1.00 61.73 119 PRO D CA 1
ATOM 8044 C C . PRO D 1 119 ? -2.133 3.928 13.445 1.00 61.82 119 PRO D C 1
ATOM 8045 O O . PRO D 1 119 ? -1.085 4.263 14.005 1.00 62.16 119 PRO D O 1
ATOM 8049 N N . LEU D 1 120 ? -3.015 3.097 13.988 1.00 62.05 120 LEU D N 1
ATOM 8050 C CA . LEU D 1 120 ? -2.801 2.522 15.307 1.00 65.93 120 LEU D CA 1
ATOM 8051 C C . LEU D 1 120 ? -3.544 1.187 15.488 1.00 68.61 120 LEU D C 1
ATOM 8052 O O . LEU D 1 120 ? -4.714 1.159 15.848 1.00 84.48 120 LEU D O 1
ATOM 8057 N N . ASP D 1 121 ? -2.838 0.089 15.230 1.00 67.35 121 ASP D N 1
ATOM 8058 C CA . ASP D 1 121 ? -3.319 -1.263 15.516 1.00 72.03 121 ASP D CA 1
ATOM 8059 C C . ASP D 1 121 ? -3.220 -1.593 17.020 1.00 83.84 121 ASP D C 1
ATOM 8060 O O . ASP D 1 121 ? -2.205 -1.303 17.671 1.00 82.45 121 ASP D O 1
ATOM 8065 N N . GLY D 1 122 ? -4.272 -2.223 17.542 1.00 83.17 122 GLY D N 1
ATOM 8066 C CA . GLY D 1 122 ? -4.288 -2.784 18.887 1.00 77.57 122 GLY D CA 1
ATOM 8067 C C . GLY D 1 122 ? -4.580 -1.747 19.947 1.00 85.87 122 GLY D C 1
ATOM 8068 O O . GLY D 1 122 ? -4.106 -1.874 21.065 1.00 70.76 122 GLY D O 1
ATOM 8069 N N . SER D 1 123 ? -5.377 -0.738 19.604 1.00 79.89 123 SER D N 1
ATOM 8070 C CA . SER D 1 123 ? -5.461 0.498 20.394 1.00 87.83 123 SER D CA 1
ATOM 8071 C C . SER D 1 123 ? -5.968 0.319 21.826 1.00 96.29 123 SER D C 1
ATOM 8072 O O . SER D 1 123 ? -5.571 1.074 22.716 1.00 86.26 123 SER D O 1
ATOM 8075 N N . SER D 1 124 ? -6.850 -0.660 22.033 1.00 94.22 124 SER D N 1
ATOM 8076 C CA . SER D 1 124 ? -7.366 -1.002 23.367 1.00 83.94 124 SER D CA 1
ATOM 8077 C C . SER D 1 124 ? -6.243 -1.351 24.355 1.00 96.69 124 SER D C 1
ATOM 8078 O O . SER D 1 124 ? -6.323 -1.008 25.539 1.00 95.49 124 SER D O 1
ATOM 8081 N N . ASN D 1 125 ? -5.197 -2.005 23.840 1.00 92.59 125 ASN D N 1
ATOM 8082 C CA . ASN D 1 125 ? -4.034 -2.448 24.630 1.00 73.69 125 ASN D CA 1
ATOM 8083 C C . ASN D 1 125 ? -3.303 -1.372 25.407 1.00 65.78 125 ASN D C 1
ATOM 8084 O O . ASN D 1 125 ? -2.590 -1.702 26.357 1.00 75.29 125 ASN D O 1
ATOM 8089 N N . ILE D 1 126 ? -3.457 -0.115 25.005 1.00 62.78 126 ILE D N 1
ATOM 8090 C CA . ILE D 1 126 ? -2.775 1.008 25.648 1.00 67.82 126 ILE D CA 1
ATOM 8091 C C . ILE D 1 126 ? -3.026 1.049 27.153 1.00 59.08 126 ILE D C 1
ATOM 8092 O O . ILE D 1 126 ? -2.102 1.313 27.929 1.00 65.10 126 ILE D O 1
ATOM 8097 N N . ASP D 1 127 ? -4.264 0.794 27.565 1.00 57.55 127 ASP D N 1
ATOM 8098 C CA . ASP D 1 127 ? -4.631 0.844 28.993 1.00 58.70 127 ASP D CA 1
ATOM 8099 C C . ASP D 1 127 ? -3.825 -0.115 29.893 1.00 55.96 127 ASP D C 1
ATOM 8100 O O . ASP D 1 127 ? -3.522 0.215 31.033 1.00 65.17 127 ASP D O 1
ATOM 8105 N N . ALA D 1 128 ? -3.461 -1.273 29.351 1.00 55.74 128 ALA D N 1
ATOM 8106 C CA . ALA D 1 128 ? -2.651 -2.269 30.057 1.00 61.13 128 ALA D CA 1
ATOM 8107 C C . ALA D 1 128 ? -1.167 -2.187 29.707 1.00 52.76 128 ALA D C 1
ATOM 8108 O O . ALA D 1 128 ? -0.420 -3.105 30.035 1.00 51.57 128 ALA D O 1
ATOM 8110 N N . ASN D 1 129 ? -0.750 -1.130 29.010 1.00 47.28 129 ASN D N 1
ATOM 8111 C CA . ASN D 1 129 ? 0.658 -0.891 28.704 1.00 48.57 129 ASN D CA 1
ATOM 8112 C C . ASN D 1 129 ? 1.316 -2.000 27.875 1.00 48.39 129 ASN D C 1
ATOM 8113 O O . ASN D 1 129 ? 2.493 -2.295 28.037 1.00 53.55 129 ASN D O 1
ATOM 8118 N N . VAL D 1 130 ? 0.556 -2.612 26.979 1.00 52.14 130 VAL D N 1
ATOM 8119 C CA . VAL D 1 130 ? 1.082 -3.618 26.051 1.00 51.56 130 VAL D CA 1
ATOM 8120 C C . VAL D 1 130 ? 1.362 -2.985 24.677 1.00 48.68 130 VAL D C 1
ATOM 8121 O O . VAL D 1 130 ? 0.767 -1.965 24.348 1.00 51.34 130 VAL D O 1
ATOM 8125 N N . SER D 1 131 ? 2.323 -3.542 23.926 1.00 61.47 131 SER D N 1
ATOM 8126 C CA . SER D 1 131 ? 2.672 -3.120 22.550 1.00 56.53 131 SER D CA 1
ATOM 8127 C C . SER D 1 131 ? 1.466 -2.682 21.724 1.00 57.22 131 SER D C 1
ATOM 8128 O O . SER D 1 131 ? 0.418 -3.335 21.737 1.00 55.85 131 SER D O 1
ATOM 8131 N N . VAL D 1 132 ? 1.614 -1.565 21.028 1.00 51.68 132 VAL D N 1
ATOM 8132 C CA . VAL D 1 132 ? 0.734 -1.214 19.913 1.00 55.80 132 VAL D CA 1
ATOM 8133 C C . VAL D 1 132 ? 1.616 -0.892 18.706 1.00 57.71 132 VAL D C 1
ATOM 8134 O O . VAL D 1 132 ? 2.844 -0.914 18.825 1.00 49.66 132 VAL D O 1
ATOM 8138 N N . GLY D 1 133 ? 1.010 -0.594 17.556 1.00 56.44 133 GLY D N 1
ATOM 8139 C CA . GLY D 1 133 ? 1.773 -0.414 16.314 1.00 50.24 133 GLY D CA 1
ATOM 8140 C C . GLY D 1 133 ? 1.068 0.376 15.232 1.00 49.24 133 GLY D C 1
ATOM 8141 O O . GLY D 1 133 ? -0.112 0.648 15.340 1.00 48.72 133 GLY D O 1
ATOM 8142 N N . SER D 1 134 ? 1.818 0.740 14.195 1.00 53.98 134 SER D N 1
ATOM 8143 C CA . SER D 1 134 ? 1.301 1.388 12.972 1.00 52.28 134 SER D CA 1
ATOM 8144 C C . SER D 1 134 ? 1.851 0.615 11.793 1.00 55.98 134 SER D C 1
ATOM 8145 O O . SER D 1 134 ? 2.957 0.091 11.875 1.00 52.99 134 SER D O 1
ATOM 8148 N N . ILE D 1 135 ? 1.088 0.545 10.699 1.00 55.92 135 ILE D N 1
ATOM 8149 C CA . ILE D 1 135 ? 1.463 -0.239 9.513 1.00 53.15 135 ILE D CA 1
ATOM 8150 C C . ILE D 1 135 ? 1.156 0.577 8.265 1.00 53.85 135 ILE D C 1
ATOM 8151 O O . ILE D 1 135 ? 0.134 1.258 8.212 1.00 51.81 135 ILE D O 1
ATOM 8156 N N . TRP D 1 136 ? 2.018 0.486 7.253 1.00 47.72 136 TRP D N 1
ATOM 8157 C CA . TRP D 1 136 ? 1.752 1.160 5.976 1.00 56.93 136 TRP D CA 1
ATOM 8158 C C . TRP D 1 136 ? 2.315 0.363 4.802 1.00 59.20 136 TRP D C 1
ATOM 8159 O O . TRP D 1 136 ? 3.303 -0.348 4.946 1.00 52.70 136 TRP D O 1
ATOM 8170 N N . GLY D 1 137 ? 1.661 0.498 3.656 1.00 57.02 137 GLY D N 1
ATOM 8171 C CA . GLY D 1 137 ? 2.125 -0.064 2.405 1.00 62.11 137 GLY D CA 1
ATOM 8172 C C . GLY D 1 137 ? 2.005 0.999 1.338 1.00 62.74 137 GLY D C 1
ATOM 8173 O O . GLY D 1 137 ? 1.052 1.784 1.331 1.00 57.81 137 GLY D O 1
ATOM 8174 N N . VAL D 1 138 ? 2.973 1.022 0.429 1.00 67.30 138 VAL D N 1
ATOM 8175 C CA . VAL D 1 138 ? 3.066 2.069 -0.570 1.00 67.99 138 VAL D CA 1
ATOM 8176 C C . VAL D 1 138 ? 3.142 1.467 -1.988 1.00 71.42 138 VAL D C 1
ATOM 8177 O O . VAL D 1 138 ? 3.910 0.550 -2.254 1.00 67.17 138 VAL D O 1
ATOM 8181 N N . TRP D 1 139 ? 2.310 1.998 -2.873 1.00 72.72 139 TRP D N 1
ATOM 8182 C CA . TRP D 1 139 ? 2.280 1.631 -4.268 1.00 72.14 139 TRP D CA 1
ATOM 8183 C C . TRP D 1 139 ? 2.615 2.895 -5.082 1.00 77.04 139 TRP D C 1
ATOM 8184 O O . TRP D 1 139 ? 2.587 4.001 -4.550 1.00 73.18 139 TRP D O 1
ATOM 8195 N N . ARG D 1 140 ? 2.911 2.711 -6.368 1.00 74.86 140 ARG D N 1
ATOM 8196 C CA . ARG D 1 140 ? 3.185 3.810 -7.294 1.00 86.72 140 ARG D CA 1
ATOM 8197 C C . ARG D 1 140 ? 2.083 3.891 -8.372 1.00 87.56 140 ARG D C 1
ATOM 8198 O O . ARG D 1 140 ? 1.482 2.874 -8.727 1.00 90.55 140 ARG D O 1
ATOM 8206 N N . LEU D 1 141 ? 1.783 5.101 -8.856 1.00 92.29 141 LEU D N 1
ATOM 8207 C CA . LEU D 1 141 ? 0.879 5.238 -10.003 1.00 100.50 141 LEU D CA 1
ATOM 8208 C C . LEU D 1 141 ? 1.419 4.385 -11.136 1.00 99.19 141 LEU D C 1
ATOM 8209 O O . LEU D 1 141 ? 2.592 4.520 -11.473 1.00 92.52 141 LEU D O 1
ATOM 8214 N N . PRO D 1 142 ? 0.587 3.488 -11.701 1.00 96.37 142 PRO D N 1
ATOM 8215 C CA . PRO D 1 142 ? 1.006 2.861 -12.952 1.00 105.71 142 PRO D CA 1
ATOM 8216 C C . PRO D 1 142 ? 1.343 3.908 -14.005 1.00 110.26 142 PRO D C 1
ATOM 8217 O O . PRO D 1 142 ? 0.870 5.055 -13.916 1.00 103.06 142 PRO D O 1
ATOM 8221 N N . LYS D 1 143 ? 2.177 3.525 -14.967 1.00 125.21 143 LYS D N 1
ATOM 8222 C CA . LYS D 1 143 ? 2.572 4.442 -16.050 1.00 141.90 143 LYS D CA 1
ATOM 8223 C C . LYS D 1 143 ? 1.361 4.814 -16.895 1.00 143.08 143 LYS D C 1
ATOM 8224 O O . LYS D 1 143 ? 0.435 4.008 -17.047 1.00 142.28 143 LYS D O 1
ATOM 8230 N N . ASP D 1 144 ? 1.384 6.039 -17.418 1.00 151.71 144 ASP D N 1
ATOM 8231 C CA . ASP D 1 144 ? 0.281 6.618 -18.214 1.00 164.58 144 ASP D CA 1
ATOM 8232 C C . ASP D 1 144 ? -1.069 6.738 -17.473 1.00 165.07 144 ASP D C 1
ATOM 8233 O O . ASP D 1 144 ? -2.129 6.660 -18.106 1.00 184.51 144 ASP D O 1
ATOM 8238 N N . THR D 1 145 ? -1.031 6.946 -16.156 1.00 154.65 145 THR D N 1
ATOM 8239 C CA . THR D 1 145 ? -2.244 7.009 -15.323 1.00 151.21 145 THR D CA 1
ATOM 8240 C C . THR D 1 145 ? -2.259 8.287 -14.479 1.00 142.77 145 THR D C 1
ATOM 8241 O O . THR D 1 145 ? -1.217 8.722 -13.985 1.00 134.05 145 THR D O 1
ATOM 8245 N N . THR D 1 146 ? -3.447 8.868 -14.313 1.00 141.66 146 THR D N 1
ATOM 8246 C CA . THR D 1 146 ? -3.664 10.044 -13.456 1.00 130.49 146 THR D CA 1
ATOM 8247 C C . THR D 1 146 ? -4.831 9.785 -12.508 1.00 119.88 146 THR D C 1
ATOM 8248 O O . THR D 1 146 ? -5.689 8.935 -12.770 1.00 121.61 146 THR D O 1
ATOM 8252 N N . ILE D 1 147 ? -4.852 10.516 -11.398 1.00 111.04 147 ILE D N 1
ATOM 8253 C CA . ILE D 1 147 ? -5.934 10.426 -10.419 1.00 115.96 147 ILE D CA 1
ATOM 8254 C C . ILE D 1 147 ? -6.343 11.838 -10.020 1.00 110.37 147 ILE D C 1
ATOM 8255 O O . ILE D 1 147 ? -5.618 12.514 -9.283 1.00 115.41 147 ILE D O 1
ATOM 8260 N N . ASN D 1 148 ? -7.504 12.266 -10.516 1.00 113.20 148 ASN D N 1
ATOM 8261 C CA . ASN D 1 148 ? -8.092 13.563 -10.169 1.00 119.44 148 ASN D CA 1
ATOM 8262 C C . ASN D 1 148 ? -9.387 13.456 -9.341 1.00 120.31 148 ASN D C 1
ATOM 8263 O O . ASN D 1 148 ? -10.048 14.467 -9.102 1.00 130.86 148 ASN D O 1
ATOM 8268 N N . SER D 1 149 ? -9.743 12.248 -8.904 1.00 112.65 149 SER D N 1
ATOM 8269 C CA . SER D 1 149 ? -10.981 12.026 -8.148 1.00 113.08 149 SER D CA 1
ATOM 8270 C C . SER D 1 149 ? -10.934 10.698 -7.403 1.00 111.65 149 SER D C 1
ATOM 8271 O O . SER D 1 149 ? -10.014 9.906 -7.600 1.00 100.46 149 SER D O 1
ATOM 8274 N N . VAL D 1 150 ? -11.943 10.461 -6.565 1.00 118.60 150 VAL D N 1
ATOM 8275 C CA . VAL D 1 150 ? -12.064 9.195 -5.819 1.00 124.84 150 VAL D CA 1
ATOM 8276 C C . VAL D 1 150 ? -12.459 8.061 -6.777 1.00 126.43 150 VAL D C 1
ATOM 8277 O O . VAL D 1 150 ? -12.053 6.911 -6.592 1.00 130.09 150 VAL D O 1
ATOM 8281 N N . GLU D 1 151 ? -13.230 8.397 -7.808 1.00 122.42 151 GLU D N 1
ATOM 8282 C CA . GLU D 1 151 ? -13.603 7.437 -8.828 1.00 123.96 151 GLU D CA 1
ATOM 8283 C C . GLU D 1 151 ? -12.368 6.870 -9.525 1.00 121.63 151 GLU D C 1
ATOM 8284 O O . GLU D 1 151 ? -12.255 5.654 -9.699 1.00 121.55 151 GLU D O 1
ATOM 8290 N N . ASP D 1 152 ? -11.469 7.761 -9.948 1.00 116.59 152 ASP D N 1
ATOM 8291 C CA . ASP D 1 152 ? -10.212 7.358 -10.590 1.00 116.32 152 ASP D CA 1
ATOM 8292 C C . ASP D 1 152 ? -9.433 6.441 -9.664 1.00 110.37 152 ASP D C 1
ATOM 8293 O O . ASP D 1 152 ? -9.027 5.354 -10.060 1.00 104.47 152 ASP D O 1
ATOM 8298 N N . ALA D 1 153 ? -9.255 6.886 -8.424 1.00 109.06 153 ALA D N 1
ATOM 8299 C CA . ALA D 1 153 ? -8.523 6.122 -7.415 1.00 107.59 153 ALA D CA 1
ATOM 8300 C C . ALA D 1 153 ? -9.102 4.722 -7.199 1.00 104.15 153 ALA D C 1
ATOM 8301 O O . ALA D 1 153 ? -8.342 3.758 -7.058 1.00 97.46 153 ALA D O 1
ATOM 8303 N N . ASN D 1 154 ? -10.435 4.621 -7.183 1.00 105.44 154 ASN D N 1
ATOM 8304 C CA . ASN D 1 154 ? -11.119 3.333 -7.042 1.00 102.62 154 ASN D CA 1
ATOM 8305 C C . ASN D 1 154 ? -10.818 2.383 -8.194 1.00 102.81 154 ASN D C 1
ATOM 8306 O O . ASN D 1 154 ? -10.591 1.196 -7.971 1.00 104.14 154 ASN D O 1
ATOM 8311 N N . ALA D 1 155 ? -10.812 2.904 -9.415 1.00 110.92 155 ALA D N 1
ATOM 8312 C CA . ALA D 1 155 ? -10.446 2.104 -10.578 1.00 107.67 155 ALA D CA 1
ATOM 8313 C C . ALA D 1 155 ? -8.987 1.653 -10.518 1.00 106.71 155 ALA D C 1
ATOM 8314 O O . ALA D 1 155 ? -8.692 0.508 -10.839 1.00 109.14 155 ALA D O 1
ATOM 8316 N N . VAL D 1 156 ? -8.090 2.542 -10.092 1.00 106.58 156 VAL D N 1
ATOM 8317 C CA . VAL D 1 156 ? -6.655 2.234 -10.046 1.00 108.60 156 VAL D CA 1
ATOM 8318 C C . VAL D 1 156 ? -6.332 1.081 -9.088 1.00 108.38 156 VAL D C 1
ATOM 8319 O O . VAL D 1 156 ? -5.618 0.164 -9.488 1.00 98.59 156 VAL D O 1
ATOM 8323 N N . ILE D 1 157 ? -6.849 1.117 -7.852 1.00 109.55 157 ILE D N 1
ATOM 8324 C CA . ILE D 1 157 ? -6.533 0.041 -6.889 1.00 111.28 157 ILE D CA 1
ATOM 8325 C C . ILE D 1 157 ? -7.027 -1.337 -7.315 1.00 110.83 157 ILE D C 1
ATOM 8326 O O . ILE D 1 157 ? -6.371 -2.320 -7.005 1.00 112.98 157 ILE D O 1
ATOM 8331 N N . ARG D 1 158 ? -8.148 -1.403 -8.036 1.00 118.68 158 ARG D N 1
ATOM 8332 C CA . ARG D 1 158 ? -8.614 -2.661 -8.645 1.00 122.09 158 ARG D CA 1
ATOM 8333 C C . ARG D 1 158 ? -7.628 -3.286 -9.648 1.00 120.02 158 ARG D C 1
ATOM 8334 O O . ARG D 1 158 ? -7.688 -4.486 -9.894 1.00 137.43 158 ARG D O 1
ATOM 8342 N N . MET D 1 159 ? -6.762 -2.478 -10.253 1.00 119.92 159 MET D N 1
ATOM 8343 C CA . MET D 1 159 ? -5.725 -2.987 -11.160 1.00 125.35 159 MET D CA 1
ATOM 8344 C C . MET D 1 159 ? -4.452 -3.478 -10.451 1.00 117.81 159 MET D C 1
ATOM 8345 O O . MET D 1 159 ? -3.600 -4.093 -11.091 1.00 116.11 159 MET D O 1
ATOM 8350 N N . LEU D 1 160 ? -4.304 -3.192 -9.157 1.00 114.87 160 LEU D N 1
ATOM 8351 C CA . LEU D 1 160 ? -3.052 -3.466 -8.438 1.00 115.62 160 LEU D CA 1
ATOM 8352 C C . LEU D 1 160 ? -3.090 -4.764 -7.640 1.00 107.41 160 LEU D C 1
ATOM 8353 O O . LEU D 1 160 ? -4.158 -5.294 -7.336 1.00 102.38 160 LEU D O 1
ATOM 8358 N N . LYS D 1 161 ? -1.900 -5.275 -7.334 1.00 99.23 161 LYS D N 1
ATOM 8359 C CA . LYS D 1 161 ? -1.729 -6.406 -6.414 1.00 99.48 161 LYS D CA 1
ATOM 8360 C C . LYS D 1 161 ? -0.607 -6.068 -5.430 1.00 84.39 161 LYS D C 1
ATOM 8361 O O . LYS D 1 161 ? 0.184 -5.148 -5.657 1.00 86.90 161 LYS D O 1
ATOM 8367 N N . GLY D 1 162 ? -0.521 -6.851 -4.363 1.00 78.98 162 GLY D N 1
ATOM 8368 C CA . GLY D 1 162 ? 0.581 -6.762 -3.420 1.00 77.16 162 GLY D CA 1
ATOM 8369 C C . GLY D 1 162 ? 1.963 -6.895 -4.044 1.00 77.21 162 GLY D C 1
ATOM 8370 O O . GLY D 1 162 ? 2.922 -6.294 -3.560 1.00 77.22 162 GLY D O 1
ATOM 8371 N N . THR D 1 163 ? 2.062 -7.647 -5.135 1.00 72.90 163 THR D N 1
ATOM 8372 C CA . THR D 1 163 ? 3.328 -7.829 -5.862 1.00 78.41 163 THR D CA 1
ATOM 8373 C C . THR D 1 163 ? 3.852 -6.563 -6.551 1.00 80.75 163 THR D C 1
ATOM 8374 O O . THR D 1 163 ? 5.028 -6.513 -6.888 1.00 83.40 163 THR D O 1
ATOM 8378 N N . ASP D 1 164 ? 2.979 -5.570 -6.755 1.00 83.91 164 ASP D N 1
ATOM 8379 C CA . ASP D 1 164 ? 3.336 -4.247 -7.298 1.00 83.69 164 ASP D CA 1
ATOM 8380 C C . ASP D 1 164 ? 3.756 -3.222 -6.225 1.00 83.03 164 ASP D C 1
ATOM 8381 O O . ASP D 1 164 ? 4.126 -2.087 -6.551 1.00 83.41 164 ASP D O 1
ATOM 8386 N N . MET D 1 165 ? 3.666 -3.607 -4.954 1.00 76.31 165 MET D N 1
ATOM 8387 C CA . MET D 1 165 ? 3.944 -2.705 -3.825 1.00 81.18 165 MET D CA 1
ATOM 8388 C C . MET D 1 165 ? 5.437 -2.351 -3.815 1.00 76.25 165 MET D C 1
ATOM 8389 O O . MET D 1 165 ? 6.272 -3.243 -3.866 1.00 83.62 165 MET D O 1
ATOM 8394 N N . VAL D 1 166 ? 5.757 -1.060 -3.798 1.00 73.01 166 VAL D N 1
ATOM 8395 C CA . VAL D 1 166 ? 7.166 -0.577 -3.836 1.00 83.20 166 VAL D CA 1
ATOM 8396 C C . VAL D 1 166 ? 7.779 -0.524 -2.436 1.00 75.97 166 VAL D C 1
ATOM 8397 O O . VAL D 1 166 ? 8.991 -0.620 -2.308 1.00 76.10 166 VAL D O 1
ATOM 8401 N N . SER D 1 167 ? 6.969 -0.382 -1.386 1.00 65.09 167 SER D N 1
ATOM 8402 C CA . SER D 1 167 ? 7.521 -0.294 -0.035 1.00 63.72 167 SER D CA 1
ATOM 8403 C C . SER D 1 167 ? 6.490 -0.643 1.026 1.00 58.33 167 SER D C 1
ATOM 8404 O O . SER D 1 167 ? 5.294 -0.477 0.825 1.00 60.81 167 SER D O 1
ATOM 8407 N N . ALA D 1 168 ? 6.975 -1.092 2.173 1.00 59.18 168 ALA D N 1
ATOM 8408 C CA . ALA D 1 168 ? 6.116 -1.382 3.316 1.00 60.31 168 ALA D CA 1
ATOM 8409 C C . ALA D 1 168 ? 6.896 -1.243 4.602 1.00 54.76 168 ALA D C 1
ATOM 8410 O O . ALA D 1 168 ? 8.114 -1.381 4.616 1.00 59.75 168 ALA D O 1
ATOM 8412 N N . GLY D 1 169 ? 6.200 -0.958 5.693 1.00 53.30 169 GLY D N 1
ATOM 8413 C CA . GLY D 1 169 ? 6.868 -0.904 6.993 1.00 49.13 169 GLY D CA 1
ATOM 8414 C C . GLY D 1 169 ? 5.903 -0.900 8.146 1.00 45.33 169 GLY D C 1
ATOM 8415 O O . GLY D 1 169 ? 4.684 -0.799 7.946 1.00 48.23 169 GLY D O 1
ATOM 8416 N N . TYR D 1 170 ? 6.445 -1.004 9.355 1.00 47.70 170 TYR D N 1
ATOM 8417 C CA . TYR D 1 170 ? 5.645 -0.810 10.570 1.00 44.29 170 TYR D CA 1
ATOM 8418 C C . TYR D 1 170 ? 6.454 -0.140 11.648 1.00 45.13 170 TYR D C 1
ATOM 8419 O O . TYR D 1 170 ? 7.681 -0.114 11.593 1.00 47.73 170 TYR D O 1
ATOM 8428 N N . ALA D 1 171 ? 5.746 0.409 12.626 1.00 49.47 171 ALA D N 1
ATOM 8429 C CA . ALA D 1 171 ? 6.343 0.891 13.866 1.00 48.14 171 ALA D CA 1
ATOM 8430 C C . ALA D 1 171 ? 5.773 0.086 15.055 1.00 49.82 171 ALA D C 1
ATOM 8431 O O . ALA D 1 171 ? 4.576 -0.208 15.082 1.00 45.57 171 ALA D O 1
ATOM 8433 N N . VAL D 1 172 ? 6.632 -0.264 16.015 1.00 44.53 172 VAL D N 1
ATOM 8434 C CA . VAL D 1 172 ? 6.218 -0.903 17.255 1.00 47.69 172 VAL D CA 1
ATOM 8435 C C . VAL D 1 172 ? 6.488 0.084 18.377 1.00 47.34 172 VAL D C 1
ATOM 8436 O O . VAL D 1 172 ? 7.625 0.501 18.557 1.00 48.17 172 VAL D O 1
ATOM 8440 N N . TYR D 1 173 ? 5.451 0.426 19.135 1.00 49.13 173 TYR D N 1
ATOM 8441 C CA . TYR D 1 173 ? 5.565 1.301 20.297 1.00 50.48 173 TYR D CA 1
ATOM 8442 C C . TYR D 1 173 ? 5.572 0.435 21.574 1.00 53.25 173 TYR D C 1
ATOM 8443 O O . TYR D 1 173 ? 4.528 -0.004 22.040 1.00 62.91 173 TYR D O 1
ATOM 8452 N N . GLY D 1 174 ? 6.771 0.125 22.056 1.00 50.82 174 GLY D N 1
ATOM 8453 C CA . GLY D 1 174 ? 6.978 -0.588 23.307 1.00 50.69 174 GLY D CA 1
ATOM 8454 C C . GLY D 1 174 ? 7.969 0.190 24.143 1.00 51.26 174 GLY D C 1
ATOM 8455 O O . GLY D 1 174 ? 8.004 1.428 24.073 1.00 61.89 174 GLY D O 1
ATOM 8456 N N . SER D 1 175 ? 8.777 -0.517 24.934 1.00 58.81 175 SER D N 1
ATOM 8457 C CA . SER D 1 175 ? 9.792 0.142 25.787 1.00 66.19 175 SER D CA 1
ATOM 8458 C C . SER D 1 175 ? 10.822 0.854 24.930 1.00 73.30 175 SER D C 1
ATOM 8459 O O . SER D 1 175 ? 11.371 1.862 25.338 1.00 83.29 175 SER D O 1
ATOM 8462 N N . ALA D 1 176 ? 11.083 0.314 23.747 1.00 59.07 176 ALA D N 1
ATOM 8463 C CA . ALA D 1 176 ? 11.731 1.057 22.686 1.00 59.67 176 ALA D CA 1
ATOM 8464 C C . ALA D 1 176 ? 10.701 1.271 21.595 1.00 53.28 176 ALA D C 1
ATOM 8465 O O . ALA D 1 176 ? 9.658 0.607 21.569 1.00 49.37 176 ALA D O 1
ATOM 8467 N N . THR D 1 177 ? 11.008 2.186 20.686 1.00 43.08 177 THR D N 1
ATOM 8468 C CA . THR D 1 177 ? 10.184 2.429 19.514 1.00 48.49 177 THR D CA 1
ATOM 8469 C C . THR D 1 177 ? 10.992 1.973 18.316 1.00 49.80 177 THR D C 1
ATOM 8470 O O . THR D 1 177 ? 12.058 2.520 18.043 1.00 50.29 177 THR D O 1
ATOM 8474 N N . ASN D 1 178 ? 10.497 0.949 17.629 1.00 53.10 178 ASN D N 1
ATOM 8475 C CA . ASN D 1 178 ? 11.163 0.382 16.459 1.00 49.65 178 ASN D CA 1
ATOM 8476 C C . ASN D 1 178 ? 10.436 0.761 15.199 1.00 49.16 178 ASN D C 1
ATOM 8477 O O . ASN D 1 178 ? 9.232 0.908 15.205 1.00 45.97 178 ASN D O 1
ATOM 8482 N N . LEU D 1 179 ? 11.186 0.889 14.113 1.00 53.63 179 LEU D N 1
ATOM 8483 C CA . LEU D 1 179 ? 10.629 1.084 12.791 1.00 55.05 179 LEU D CA 1
ATOM 8484 C C . LEU D 1 179 ? 11.300 0.063 11.876 1.00 53.70 179 LEU D C 1
ATOM 8485 O O . LEU D 1 179 ? 12.525 0.054 11.742 1.00 52.94 179 LEU D O 1
ATOM 8490 N N . VAL D 1 180 ? 10.495 -0.789 11.260 1.00 56.28 180 VAL D N 1
ATOM 8491 C CA . VAL D 1 180 ? 10.978 -1.859 10.380 1.00 53.22 180 VAL D CA 1
ATOM 8492 C C . VAL D 1 180 ? 10.426 -1.591 8.988 1.00 54.28 180 VAL D C 1
ATOM 8493 O O . VAL D 1 180 ? 9.255 -1.256 8.841 1.00 60.95 180 VAL D O 1
ATOM 8497 N N . LEU D 1 181 ? 11.278 -1.706 7.974 1.00 52.67 181 LEU D N 1
ATOM 8498 C CA . LEU D 1 181 ? 11.007 -1.130 6.645 1.00 58.46 181 LEU D CA 1
ATOM 8499 C C . LEU D 1 181 ? 11.574 -2.025 5.550 1.00 56.66 181 LEU D C 1
ATOM 8500 O O . LEU D 1 181 ? 12.620 -2.641 5.750 1.00 54.37 181 LEU D O 1
ATOM 8505 N N . THR D 1 182 ? 10.880 -2.119 4.413 1.00 56.57 182 THR D N 1
ATOM 8506 C CA . THR D 1 182 ? 11.449 -2.733 3.195 1.00 55.94 182 THR D CA 1
ATOM 8507 C C . THR D 1 182 ? 11.125 -1.884 1.978 1.00 59.27 182 THR D C 1
ATOM 8508 O O . THR D 1 182 ? 10.066 -1.244 1.945 1.00 64.55 182 THR D O 1
ATOM 8512 N N . SER D 1 183 ? 12.044 -1.882 1.001 1.00 58.68 183 SER D N 1
ATOM 8513 C CA . SER D 1 183 ? 11.815 -1.285 -0.321 1.00 67.26 183 SER D CA 1
ATOM 8514 C C . SER D 1 183 ? 12.047 -2.285 -1.451 1.00 69.61 183 SER D C 1
ATOM 8515 O O . SER D 1 183 ? 12.315 -1.884 -2.573 1.00 72.40 183 SER D O 1
ATOM 8518 N N . GLY D 1 184 ? 11.926 -3.580 -1.163 1.00 82.68 184 GLY D N 1
ATOM 8519 C CA . GLY D 1 184 ? 12.132 -4.631 -2.169 1.00 84.71 184 GLY D CA 1
ATOM 8520 C C . GLY D 1 184 ? 13.499 -5.293 -2.160 1.00 79.09 184 GLY D C 1
ATOM 8521 O O . GLY D 1 184 ? 13.740 -6.189 -2.958 1.00 92.05 184 GLY D O 1
ATOM 8522 N N . HIS D 1 185 ? 14.384 -4.875 -1.255 1.00 77.11 185 HIS D N 1
ATOM 8523 C CA . HIS D 1 185 ? 15.742 -5.413 -1.179 1.00 77.06 185 HIS D CA 1
ATOM 8524 C C . HIS D 1 185 ? 16.081 -5.782 0.264 1.00 74.28 185 HIS D C 1
ATOM 8525 O O . HIS D 1 185 ? 17.107 -5.390 0.797 1.00 75.48 185 HIS D O 1
ATOM 8532 N N . GLY D 1 186 ? 15.208 -6.576 0.877 1.00 68.49 186 GLY D N 1
ATOM 8533 C CA . GLY D 1 186 ? 15.402 -7.046 2.242 1.00 68.61 186 GLY D CA 1
ATOM 8534 C C . GLY D 1 186 ? 14.762 -6.116 3.254 1.00 67.38 186 GLY D C 1
ATOM 8535 O O . GLY D 1 186 ? 14.060 -5.186 2.900 1.00 56.92 186 GLY D O 1
ATOM 8536 N N . VAL D 1 187 ? 14.992 -6.398 4.526 1.00 70.92 187 VAL D N 1
ATOM 8537 C CA . VAL D 1 187 ? 14.317 -5.699 5.605 1.00 63.36 187 VAL D CA 1
ATOM 8538 C C . VAL D 1 187 ? 15.358 -5.107 6.534 1.00 63.02 187 VAL D C 1
ATOM 8539 O O . VAL D 1 187 ? 16.350 -5.763 6.851 1.00 62.03 187 VAL D O 1
ATOM 8543 N N . ASP D 1 188 ? 15.123 -3.873 6.984 1.00 59.68 188 ASP D N 1
ATOM 8544 C CA . ASP D 1 188 ? 15.998 -3.225 7.965 1.00 63.31 188 ASP D CA 1
ATOM 8545 C C . ASP D 1 188 ? 15.207 -2.638 9.115 1.00 59.74 188 ASP D C 1
ATOM 8546 O O . ASP D 1 188 ? 14.137 -2.073 8.913 1.00 58.93 188 ASP D O 1
ATOM 8551 N N . GLY D 1 189 ? 15.758 -2.773 10.313 1.00 55.34 189 GLY D N 1
ATOM 8552 C CA . GLY D 1 189 ? 15.121 -2.304 11.528 1.00 53.42 189 GLY D CA 1
ATOM 8553 C C . GLY D 1 189 ? 15.855 -1.130 12.120 1.00 50.38 189 GLY D C 1
ATOM 8554 O O . GLY D 1 189 ? 17.078 -1.150 12.248 1.00 50.50 189 GLY D O 1
ATOM 8555 N N . PHE D 1 190 ? 15.090 -0.119 12.511 1.00 54.81 190 PHE D N 1
ATOM 8556 C CA . PHE D 1 190 ? 15.611 1.084 13.126 1.00 54.72 190 PHE D CA 1
ATOM 8557 C C . PHE D 1 190 ? 15.007 1.260 14.503 1.00 51.41 190 PHE D C 1
ATOM 8558 O O . PHE D 1 190 ? 13.896 0.806 14.762 1.00 56.82 190 PHE D O 1
ATOM 8566 N N . THR D 1 191 ? 15.736 1.953 15.369 1.00 62.73 191 THR D N 1
ATOM 8567 C CA . THR D 1 191 ? 15.277 2.266 16.715 1.00 56.79 191 THR D CA 1
ATOM 8568 C C . THR D 1 191 ? 15.373 3.763 16.965 1.00 52.49 191 THR D C 1
ATOM 8569 O O . THR D 1 191 ? 16.356 4.406 16.597 1.00 50.67 191 THR D O 1
ATOM 8573 N N . LEU D 1 192 ? 14.339 4.313 17.587 1.00 47.78 192 LEU D N 1
ATOM 8574 C CA . LEU D 1 192 ? 14.273 5.736 17.852 1.00 48.69 192 LEU D CA 1
ATOM 8575 C C . LEU D 1 192 ? 15.226 6.082 18.985 1.00 53.78 192 LEU D C 1
ATOM 8576 O O . LEU D 1 192 ? 15.132 5.497 20.065 1.00 56.68 192 LEU D O 1
ATOM 8581 N N . ASP D 1 193 ? 16.150 7.008 18.728 1.00 52.37 193 ASP D N 1
ATOM 8582 C CA . ASP D 1 193 ? 17.011 7.566 19.772 1.00 60.54 193 ASP D CA 1
ATOM 8583 C C . ASP D 1 193 ? 16.280 8.785 20.320 1.00 60.07 193 ASP D C 1
ATOM 8584 O O . ASP D 1 193 ? 16.236 9.824 19.662 1.00 58.57 193 ASP D O 1
ATOM 8589 N N . PRO D 1 194 ? 15.689 8.661 21.516 1.00 63.91 194 PRO D N 1
ATOM 8590 C CA . PRO D 1 194 ? 14.896 9.780 22.029 1.00 70.36 194 PRO D CA 1
ATOM 8591 C C . PRO D 1 194 ? 15.715 11.060 22.322 1.00 75.25 194 PRO D C 1
ATOM 8592 O O . PRO D 1 194 ? 15.156 12.155 22.320 1.00 79.07 194 PRO D O 1
ATOM 8596 N N . ASN D 1 195 ? 17.020 10.918 22.541 1.00 63.94 195 ASN D N 1
ATOM 8597 C CA . ASN D 1 195 ? 17.901 12.062 22.755 1.00 66.85 195 ASN D CA 1
ATOM 8598 C C . ASN D 1 195 ? 18.135 12.960 21.534 1.00 68.82 195 ASN D C 1
ATOM 8599 O O . ASN D 1 195 ? 18.449 14.126 21.707 1.00 56.88 195 ASN D O 1
ATOM 8604 N N . ILE D 1 196 ? 18.000 12.429 20.322 1.00 65.44 196 ILE D N 1
ATOM 8605 C CA . ILE D 1 196 ? 18.149 13.244 19.102 1.00 67.74 196 ILE D CA 1
ATOM 8606 C C . ILE D 1 196 ? 16.922 13.244 18.187 1.00 63.34 196 ILE D C 1
ATOM 8607 O O . ILE D 1 196 ? 16.947 13.869 17.143 1.00 64.11 196 ILE D O 1
ATOM 8612 N N . GLY D 1 197 ? 15.860 12.539 18.574 1.00 61.48 197 GLY D N 1
ATOM 8613 C CA . GLY D 1 197 ? 14.665 12.385 17.741 1.00 63.39 197 GLY D CA 1
ATOM 8614 C C . GLY D 1 197 ? 14.935 11.900 16.329 1.00 65.71 197 GLY D C 1
ATOM 8615 O O . GLY D 1 197 ? 14.439 12.480 15.368 1.00 73.24 197 GLY D O 1
ATOM 8616 N N . GLU D 1 198 ? 15.749 10.857 16.208 1.00 60.46 198 GLU D N 1
ATOM 8617 C CA . GLU D 1 198 ? 16.054 10.257 14.920 1.00 59.73 198 GLU D CA 1
ATOM 8618 C C . GLU D 1 198 ? 15.996 8.748 15.075 1.00 53.14 198 GLU D C 1
ATOM 8619 O O . GLU D 1 198 ? 16.313 8.206 16.129 1.00 53.29 198 GLU D O 1
ATOM 8625 N N . PHE D 1 199 ? 15.573 8.086 14.009 1.00 53.49 199 PHE D N 1
ATOM 8626 C CA . PHE D 1 199 ? 15.635 6.651 13.906 1.00 50.92 199 PHE D CA 1
ATOM 8627 C C . PHE D 1 199 ? 17.027 6.263 13.464 1.00 51.68 199 PHE D C 1
ATOM 8628 O O . PHE D 1 199 ? 17.525 6.779 12.491 1.00 57.81 199 PHE D O 1
ATOM 8636 N N . ILE D 1 200 ? 17.630 5.340 14.211 1.00 64.25 200 ILE D N 1
ATOM 8637 C CA . ILE D 1 200 ? 19.006 4.890 14.036 1.00 62.02 200 ILE D CA 1
ATOM 8638 C C . ILE D 1 200 ? 18.934 3.445 13.586 1.00 56.09 200 ILE D C 1
ATOM 8639 O O . ILE D 1 200 ? 18.071 2.696 14.036 1.00 57.32 200 ILE D O 1
ATOM 8644 N N . LEU D 1 201 ? 19.840 3.052 12.707 1.00 59.36 201 LEU D N 1
ATOM 8645 C CA . LEU D 1 201 ? 19.886 1.680 12.201 1.00 58.61 201 LEU D CA 1
ATOM 8646 C C . LEU D 1 201 ? 20.433 0.758 13.285 1.00 56.80 201 LEU D C 1
ATOM 8647 O O . LEU D 1 201 ? 21.511 1.004 13.819 1.00 63.28 201 LEU D O 1
ATOM 8652 N N . THR D 1 202 ? 19.681 -0.287 13.611 1.00 59.54 202 THR D N 1
ATOM 8653 C CA . THR D 1 202 ? 20.062 -1.240 14.661 1.00 66.76 202 THR D CA 1
ATOM 8654 C C . THR D 1 202 ? 20.004 -2.724 14.264 1.00 65.30 202 THR D C 1
ATOM 8655 O O . THR D 1 202 ? 20.716 -3.532 14.854 1.00 77.44 202 THR D O 1
ATOM 8659 N N . HIS D 1 203 ? 19.143 -3.092 13.316 1.00 70.40 203 HIS D N 1
ATOM 8660 C CA . HIS D 1 203 ? 19.077 -4.464 12.795 1.00 76.18 203 HIS D CA 1
ATOM 8661 C C . HIS D 1 203 ? 19.097 -4.438 11.258 1.00 67.90 203 HIS D C 1
ATOM 8662 O O . HIS D 1 203 ? 18.055 -4.483 10.594 1.00 68.76 203 HIS D O 1
ATOM 8669 N N . PRO D 1 204 ? 20.294 -4.351 10.682 1.00 71.80 204 PRO D N 1
ATOM 8670 C CA . PRO D 1 204 ? 20.363 -4.449 9.222 1.00 76.26 204 PRO D CA 1
ATOM 8671 C C . PRO D 1 204 ? 20.108 -5.884 8.735 1.00 76.96 204 PRO D C 1
ATOM 8672 O O . PRO D 1 204 ? 20.502 -6.831 9.409 1.00 71.89 204 PRO D O 1
ATOM 8676 N N . HIS D 1 205 ? 19.429 -6.030 7.595 1.00 76.67 205 HIS D N 1
ATOM 8677 C CA . HIS D 1 205 ? 19.227 -7.335 6.934 1.00 87.52 205 HIS D CA 1
ATOM 8678 C C . HIS D 1 205 ? 18.598 -8.386 7.855 1.00 81.70 205 HIS D C 1
ATOM 8679 O O . HIS D 1 205 ? 19.185 -9.424 8.136 1.00 74.09 205 HIS D O 1
ATOM 8686 N N . ILE D 1 206 ? 17.392 -8.092 8.326 1.00 79.57 206 ILE D N 1
ATOM 8687 C CA . ILE D 1 206 ? 16.644 -9.021 9.156 1.00 73.89 206 ILE D CA 1
ATOM 8688 C C . ILE D 1 206 ? 16.270 -10.260 8.344 1.00 77.53 206 ILE D C 1
ATOM 8689 O O . ILE D 1 206 ? 15.680 -10.156 7.270 1.00 82.44 206 ILE D O 1
ATOM 8694 N N . SER D 1 207 ? 16.613 -11.429 8.876 1.00 77.73 207 SER D N 1
ATOM 8695 C CA . SER D 1 207 ? 16.296 -12.700 8.249 1.00 75.14 207 SER D CA 1
ATOM 8696 C C . SER D 1 207 ? 15.536 -13.581 9.247 1.00 68.75 207 SER D C 1
ATOM 8697 O O . SER D 1 207 ? 16.054 -13.907 10.310 1.00 62.38 207 SER D O 1
ATOM 8700 N N . ILE D 1 208 ? 14.303 -13.951 8.898 1.00 62.06 208 ILE D N 1
ATOM 8701 C CA . ILE D 1 208 ? 13.491 -14.819 9.732 1.00 64.29 208 ILE D CA 1
ATOM 8702 C C . ILE D 1 208 ? 14.018 -16.265 9.617 1.00 67.23 208 ILE D C 1
ATOM 8703 O O . ILE D 1 208 ? 14.226 -16.765 8.514 1.00 67.13 208 ILE D O 1
ATOM 8708 N N . PRO D 1 209 ? 14.284 -16.930 10.753 1.00 67.69 209 PRO D N 1
ATOM 8709 C CA . PRO D 1 209 ? 14.773 -18.320 10.665 1.00 68.89 209 PRO D CA 1
ATOM 8710 C C . PRO D 1 209 ? 13.811 -19.232 9.892 1.00 70.69 209 PRO D C 1
ATOM 8711 O O . PRO D 1 209 ? 12.598 -19.038 9.969 1.00 69.02 209 PRO D O 1
ATOM 8715 N N . LYS D 1 210 ? 14.345 -20.221 9.174 1.00 76.43 210 LYS D N 1
ATOM 8716 C CA . LYS D 1 210 ? 13.501 -21.151 8.401 1.00 83.72 210 LYS D CA 1
ATOM 8717 C C . LYS D 1 210 ? 12.582 -22.012 9.281 1.00 76.10 210 LYS D C 1
ATOM 8718 O O . LYS D 1 210 ? 11.477 -22.349 8.866 1.00 71.60 210 LYS D O 1
ATOM 8724 N N . LYS D 1 211 ? 13.026 -22.346 10.492 1.00 74.85 211 LYS D N 1
ATOM 8725 C CA . LYS D 1 211 ? 12.140 -22.950 11.486 1.00 77.98 211 LYS D CA 1
ATOM 8726 C C . LYS D 1 211 ? 12.386 -22.412 12.895 1.00 73.28 211 LYS D C 1
ATOM 8727 O O . LYS D 1 211 ? 13.498 -22.004 13.237 1.00 71.54 211 LYS D O 1
ATOM 8733 N N . ARG D 1 212 ? 11.335 -22.448 13.709 1.00 72.44 212 ARG D N 1
ATOM 8734 C CA . ARG D 1 212 ? 11.405 -22.107 15.133 1.00 67.96 212 ARG D CA 1
ATOM 8735 C C . ARG D 1 212 ? 10.097 -22.546 15.785 1.00 64.35 212 ARG D C 1
ATOM 8736 O O . ARG D 1 212 ? 9.016 -22.241 15.279 1.00 62.53 212 ARG D O 1
ATOM 8744 N N . SER D 1 213 ? 10.190 -23.227 16.917 1.00 65.67 213 SER D N 1
ATOM 8745 C CA . SER D 1 213 ? 9.010 -23.835 17.555 1.00 68.27 213 SER D CA 1
ATOM 8746 C C . SER D 1 213 ? 8.218 -22.862 18.446 1.00 65.23 213 SER D C 1
ATOM 8747 O O . SER D 1 213 ? 8.092 -23.076 19.654 1.00 66.52 213 SER D O 1
ATOM 8750 N N . ILE D 1 214 ? 7.701 -21.797 17.840 1.00 58.76 214 ILE D N 1
ATOM 8751 C CA . ILE D 1 214 ? 6.824 -20.846 18.511 1.00 56.79 214 ILE D CA 1
ATOM 8752 C C . ILE D 1 214 ? 5.616 -20.647 17.617 1.00 56.75 214 ILE D C 1
ATOM 8753 O O . ILE D 1 214 ? 5.770 -20.403 16.418 1.00 53.41 214 ILE D O 1
ATOM 8758 N N . TYR D 1 215 ? 4.427 -20.699 18.213 1.00 52.02 215 TYR D N 1
ATOM 8759 C CA . TYR D 1 215 ? 3.195 -20.386 17.506 1.00 52.71 215 TYR D CA 1
ATOM 8760 C C . TYR D 1 215 ? 2.403 -19.318 18.255 1.00 44.79 215 TYR D C 1
ATOM 8761 O O . TYR D 1 215 ? 2.410 -19.256 19.485 1.00 53.12 215 TYR D O 1
ATOM 8770 N N . SER D 1 216 ? 1.702 -18.507 17.478 1.00 48.28 216 SER D N 1
ATOM 8771 C CA . SER D 1 216 ? 1.012 -17.314 17.955 1.00 49.85 216 SER D CA 1
ATOM 8772 C C . SER D 1 216 ? -0.395 -17.261 17.345 1.00 51.49 216 SER D C 1
ATOM 8773 O O . SER D 1 216 ? -0.563 -17.015 16.152 1.00 60.68 216 SER D O 1
ATOM 8776 N N . VAL D 1 217 ? -1.389 -17.563 18.172 1.00 53.57 217 VAL D N 1
ATOM 8777 C CA . VAL D 1 217 ? -2.795 -17.555 17.786 1.00 52.33 217 VAL D CA 1
ATOM 8778 C C . VAL D 1 217 ? -3.649 -17.385 19.060 1.00 54.12 217 VAL D C 1
ATOM 8779 O O . VAL D 1 217 ? -3.176 -17.683 20.155 1.00 61.25 217 VAL D O 1
ATOM 8783 N N . ASN D 1 218 ? -4.885 -16.904 18.913 1.00 50.65 218 ASN D N 1
ATOM 8784 C CA . ASN D 1 218 ? -5.840 -16.823 20.025 1.00 49.82 218 ASN D CA 1
ATOM 8785 C C . ASN D 1 218 ? -6.624 -18.123 20.174 1.00 52.40 218 ASN D C 1
ATOM 8786 O O . ASN D 1 218 ? -7.644 -18.303 19.491 1.00 55.66 218 ASN D O 1
ATOM 8791 N N . GLU D 1 219 ? -6.199 -18.989 21.095 1.00 53.03 219 GLU D N 1
ATOM 8792 C CA . GLU D 1 219 ? -6.845 -20.316 21.278 1.00 57.78 219 GLU D CA 1
ATOM 8793 C C . GLU D 1 219 ? -8.203 -20.233 21.967 1.00 56.08 219 GLU D C 1
ATOM 8794 O O . GLU D 1 219 ? -8.917 -21.225 22.042 1.00 58.16 219 GLU D O 1
ATOM 8800 N N . GLY D 1 220 ? -8.572 -19.054 22.451 1.00 57.55 220 GLY D N 1
ATOM 8801 C CA . GLY D 1 220 ? -9.936 -18.812 22.887 1.00 54.24 220 GLY D CA 1
ATOM 8802 C C . GLY D 1 220 ? -10.984 -19.062 21.810 1.00 54.92 220 GLY D C 1
ATOM 8803 O O . GLY D 1 220 ? -12.098 -19.437 22.130 1.00 52.11 220 GLY D O 1
ATOM 8804 N N . ASN D 1 221 ? -10.623 -18.847 20.537 1.00 54.70 221 ASN D N 1
ATOM 8805 C CA . ASN D 1 221 ? -11.526 -19.063 19.386 1.00 60.60 221 ASN D CA 1
ATOM 8806 C C . ASN D 1 221 ? -11.538 -20.497 18.838 1.00 60.98 221 ASN D C 1
ATOM 8807 O O . ASN D 1 221 ? -12.093 -20.730 17.758 1.00 63.92 221 ASN D O 1
ATOM 8812 N N . TYR D 1 222 ? -10.959 -21.441 19.589 1.00 70.04 222 TYR D N 1
ATOM 8813 C CA . TYR D 1 222 ? -10.802 -22.845 19.183 1.00 65.14 222 TYR D CA 1
ATOM 8814 C C . TYR D 1 222 ? -12.045 -23.452 18.556 1.00 65.77 222 TYR D C 1
ATOM 8815 O O . TYR D 1 222 ? -11.984 -24.005 17.465 1.00 65.01 222 TYR D O 1
ATOM 8824 N N . GLY D 1 223 ? -13.171 -23.318 19.242 1.00 62.02 223 GLY D N 1
ATOM 8825 C CA . GLY D 1 223 ? -14.427 -23.899 18.788 1.00 62.75 223 GLY D CA 1
ATOM 8826 C C . GLY D 1 223 ? -14.999 -23.369 17.486 1.00 62.23 223 GLY D C 1
ATOM 8827 O O . GLY D 1 223 ? -15.881 -23.987 16.916 1.00 75.22 223 GLY D O 1
ATOM 8828 N N . LYS D 1 224 ? -14.525 -22.219 17.026 1.00 67.32 224 LYS D N 1
ATOM 8829 C CA . LYS D 1 224 ? -14.982 -21.613 15.772 1.00 71.81 224 LYS D CA 1
ATOM 8830 C C . LYS D 1 224 ? -14.078 -21.947 14.586 1.00 66.25 224 LYS D C 1
ATOM 8831 O O . LYS D 1 224 ? -14.376 -21.578 13.461 1.00 72.01 224 LYS D O 1
ATOM 8837 N N . TRP D 1 225 ? -12.944 -22.588 14.835 1.00 62.35 225 TRP D N 1
ATOM 8838 C CA . TRP D 1 225 ? -11.994 -22.868 13.772 1.00 64.42 225 TRP D CA 1
ATOM 8839 C C . TRP D 1 225 ? -12.427 -24.030 12.880 1.00 64.56 225 TRP D C 1
ATOM 8840 O O . TRP D 1 225 ? -13.213 -24.873 13.280 1.00 68.59 225 TRP D O 1
ATOM 8851 N N . GLU D 1 226 ? -11.855 -24.063 11.680 1.00 70.84 226 GLU D N 1
ATOM 8852 C CA . GLU D 1 226 ? -12.012 -25.175 10.751 1.00 71.93 226 GLU D CA 1
ATOM 8853 C C . GLU D 1 226 ? -11.306 -26.401 11.333 1.00 70.39 226 GLU D C 1
ATOM 8854 O O . GLU D 1 226 ? -10.249 -26.258 11.969 1.00 63.72 226 GLU D O 1
ATOM 8860 N N . PRO D 1 227 ? -11.865 -27.606 11.114 1.00 73.44 227 PRO D N 1
ATOM 8861 C CA . PRO D 1 227 ? -11.241 -28.829 11.653 1.00 69.51 227 PRO D CA 1
ATOM 8862 C C . PRO D 1 227 ? -9.754 -29.033 11.320 1.00 68.58 227 PRO D C 1
ATOM 8863 O O . PRO D 1 227 ? -8.988 -29.409 12.197 1.00 68.65 227 PRO D O 1
ATOM 8867 N N . TRP D 1 228 ? -9.322 -28.722 10.102 1.00 70.48 228 TRP D N 1
ATOM 8868 C CA . TRP D 1 228 ? -7.901 -28.891 9.765 1.00 69.34 228 TRP D CA 1
ATOM 8869 C C . TRP D 1 228 ? -6.968 -28.054 10.648 1.00 66.49 228 TRP D C 1
ATOM 8870 O O . TRP D 1 228 ? -5.874 -28.504 10.982 1.00 68.97 228 TRP D O 1
ATOM 8881 N N . PHE D 1 229 ? -7.403 -26.855 11.019 1.00 59.23 229 PHE D N 1
ATOM 8882 C CA . PHE D 1 229 ? -6.589 -25.968 11.833 1.00 62.44 229 PHE D CA 1
ATOM 8883 C C . PHE D 1 229 ? -6.607 -26.387 13.309 1.00 62.90 229 PHE D C 1
ATOM 8884 O O . PHE D 1 229 ? -5.596 -26.228 14.001 1.00 60.30 229 PHE D O 1
ATOM 8892 N N . LYS D 1 230 ? -7.715 -26.951 13.781 1.00 59.86 230 LYS D N 1
ATOM 8893 C CA . LYS D 1 230 ? -7.719 -27.596 15.101 1.00 65.29 230 LYS D CA 1
ATOM 8894 C C . LYS D 1 230 ? -6.702 -28.735 15.147 1.00 63.64 230 LYS D C 1
ATOM 8895 O O . LYS D 1 230 ? -5.958 -28.858 16.116 1.00 64.71 230 LYS D O 1
ATOM 8901 N N . GLU D 1 231 ? -6.672 -29.553 14.097 1.00 61.16 231 GLU D N 1
ATOM 8902 C CA . GLU D 1 231 ? -5.729 -30.675 14.028 1.00 67.68 231 GLU D CA 1
ATOM 8903 C C . GLU D 1 231 ? -4.284 -30.208 14.042 1.00 66.73 231 GLU D C 1
ATOM 8904 O O . GLU D 1 231 ? -3.460 -30.799 14.728 1.00 64.86 231 GLU D O 1
ATOM 8910 N N . TYR D 1 232 ? -3.995 -29.133 13.304 1.00 65.01 232 TYR D N 1
ATOM 8911 C CA . TYR D 1 232 ? -2.659 -28.543 13.280 1.00 65.06 232 TYR D CA 1
ATOM 8912 C C . TYR D 1 232 ? -2.249 -28.074 14.679 1.00 59.10 232 TYR D C 1
ATOM 8913 O O . TYR D 1 232 ? -1.146 -28.370 15.152 1.00 62.98 232 TYR D O 1
ATOM 8922 N N . ILE D 1 233 ? -3.145 -27.365 15.344 1.00 56.72 233 ILE D N 1
ATOM 8923 C CA . ILE D 1 233 ? -2.845 -26.852 16.689 1.00 62.59 233 ILE D CA 1
ATOM 8924 C C . ILE D 1 233 ? -2.679 -28.008 17.673 1.00 56.93 233 ILE D C 1
ATOM 8925 O O . ILE D 1 233 ? -1.732 -28.006 18.459 1.00 64.10 233 ILE D O 1
ATOM 8930 N N . ASP D 1 234 ? -3.559 -29.001 17.603 1.00 56.83 234 ASP D N 1
ATOM 8931 C CA . ASP D 1 234 ? -3.428 -30.219 18.452 1.00 63.20 234 ASP D CA 1
ATOM 8932 C C . ASP D 1 234 ? -2.087 -30.936 18.238 1.00 63.34 234 ASP D C 1
ATOM 8933 O O . ASP D 1 234 ? -1.451 -31.373 19.200 1.00 66.84 234 ASP D O 1
ATOM 8938 N N . TYR D 1 235 ? -1.628 -30.978 16.990 1.00 60.92 235 TYR D N 1
ATOM 8939 C CA . TYR D 1 235 ? -0.335 -31.565 16.662 1.00 61.75 235 TYR D CA 1
ATOM 8940 C C . TYR D 1 235 ? 0.819 -30.804 17.312 1.00 66.81 235 TYR D C 1
ATOM 8941 O O . TYR D 1 235 ? 1.681 -31.421 17.931 1.00 60.35 235 TYR D O 1
ATOM 8950 N N . LEU D 1 236 ? 0.844 -29.471 17.164 1.00 57.67 236 LEU D N 1
ATOM 8951 C CA . LEU D 1 236 ? 1.864 -28.656 17.819 1.00 58.11 236 LEU D CA 1
ATOM 8952 C C . LEU D 1 236 ? 1.985 -28.979 19.312 1.00 54.63 236 LEU D C 1
ATOM 8953 O O . LEU D 1 236 ? 3.086 -29.027 19.852 1.00 56.65 236 LEU D O 1
ATOM 8958 N N . LYS D 1 237 ? 0.855 -29.189 19.976 1.00 55.67 237 LYS D N 1
ATOM 8959 C CA . LYS D 1 237 ? 0.841 -29.471 21.421 1.00 59.53 237 LYS D CA 1
ATOM 8960 C C . LYS D 1 237 ? 1.136 -30.915 21.818 1.00 62.54 237 LYS D C 1
ATOM 8961 O O . LYS D 1 237 ? 1.639 -31.150 22.908 1.00 64.88 237 LYS D O 1
ATOM 8967 N N . MET D 1 238 ? 0.769 -31.872 20.970 1.00 59.93 238 MET D N 1
ATOM 8968 C CA . MET D 1 238 ? 0.790 -33.277 21.358 1.00 64.68 238 MET D CA 1
ATOM 8969 C C . MET D 1 238 ? 1.712 -34.196 20.567 1.00 65.36 238 MET D C 1
ATOM 8970 O O . MET D 1 238 ? 1.858 -35.346 20.959 1.00 74.60 238 MET D O 1
ATOM 8975 N N . ASN D 1 239 ? 2.387 -33.705 19.525 1.00 66.14 239 ASN D N 1
ATOM 8976 C CA . ASN D 1 239 ? 3.359 -34.532 18.807 1.00 70.97 239 ASN D CA 1
ATOM 8977 C C . ASN D 1 239 ? 4.528 -34.940 19.722 1.00 73.32 239 ASN D C 1
ATOM 8978 O O . ASN D 1 239 ? 4.892 -34.207 20.638 1.00 70.29 239 ASN D O 1
ATOM 8983 N N . LYS D 1 240 ? 5.117 -36.100 19.445 1.00 82.26 240 LYS D N 1
ATOM 8984 C CA . LYS D 1 240 ? 6.153 -36.681 20.308 1.00 85.68 240 LYS D CA 1
ATOM 8985 C C . LYS D 1 240 ? 7.564 -36.155 20.028 1.00 84.67 240 LYS D C 1
ATOM 8986 O O . LYS D 1 240 ? 8.475 -36.390 20.814 1.00 87.80 240 LYS D O 1
ATOM 8992 N N . THR D 1 241 ? 7.733 -35.437 18.922 1.00 81.46 241 THR D N 1
ATOM 8993 C CA . THR D 1 241 ? 9.045 -35.080 18.382 1.00 83.71 241 THR D CA 1
ATOM 8994 C C . THR D 1 241 ? 9.535 -33.664 18.771 1.00 86.71 241 THR D C 1
ATOM 8995 O O . THR D 1 241 ? 10.688 -33.521 19.177 1.00 87.96 241 THR D O 1
ATOM 8999 N N . THR D 1 242 ? 8.662 -32.650 18.672 1.00 80.05 242 THR D N 1
ATOM 9000 C CA . THR D 1 242 ? 9.039 -31.215 18.747 1.00 81.07 242 THR D CA 1
ATOM 9001 C C . THR D 1 242 ? 8.151 -30.441 19.728 1.00 73.39 242 THR D C 1
ATOM 9002 O O . THR D 1 242 ? 6.940 -30.387 19.542 1.00 68.21 242 THR D O 1
ATOM 9006 N N . ARG D 1 243 ? 8.745 -29.871 20.781 1.00 67.87 243 ARG D N 1
ATOM 9007 C CA . ARG D 1 243 ? 8.003 -29.064 21.754 1.00 62.54 243 ARG D CA 1
ATOM 9008 C C . ARG D 1 243 ? 7.868 -27.639 21.244 1.00 60.85 243 ARG D C 1
ATOM 9009 O O . ARG D 1 243 ? 8.838 -27.071 20.782 1.00 70.19 243 ARG D O 1
ATOM 9017 N N . TYR D 1 244 ? 6.661 -27.080 21.355 1.00 61.94 244 TYR D N 1
ATOM 9018 C CA . TYR D 1 244 ? 6.325 -25.735 20.904 1.00 51.15 244 TYR D CA 1
ATOM 9019 C C . TYR D 1 244 ? 5.956 -24.820 22.069 1.00 56.19 244 TYR D C 1
ATOM 9020 O O . TYR D 1 244 ? 5.336 -25.265 23.023 1.00 49.90 244 TYR D O 1
ATOM 9029 N N . SER D 1 245 ? 6.345 -23.541 21.980 1.00 56.88 245 SER D N 1
ATOM 9030 C CA . SER D 1 245 ? 5.909 -22.495 22.911 1.00 56.54 245 SER D CA 1
ATOM 9031 C C . SER D 1 245 ? 4.829 -21.670 22.268 1.00 54.56 245 SER D C 1
ATOM 9032 O O . SER D 1 245 ? 4.941 -21.335 21.096 1.00 62.03 245 SER D O 1
ATOM 9035 N N . ALA D 1 246 ? 3.842 -21.274 23.066 1.00 47.65 246 ALA D N 1
ATOM 9036 C CA . ALA D 1 246 ? 2.789 -20.350 22.652 1.00 47.88 246 ALA D CA 1
ATOM 9037 C C . ALA D 1 246 ? 3.045 -18.925 23.194 1.00 49.13 246 ALA D C 1
ATOM 9038 O O . ALA D 1 246 ? 3.459 -18.747 24.347 1.00 53.90 246 ALA D O 1
ATOM 9040 N N . ARG D 1 247 ? 2.866 -17.938 22.323 1.00 51.99 247 ARG D N 1
ATOM 9041 C CA . ARG D 1 247 ? 2.908 -16.512 22.672 1.00 51.87 247 ARG D CA 1
ATOM 9042 C C . ARG D 1 247 ? 1.813 -15.811 21.891 1.00 51.45 247 ARG D C 1
ATOM 9043 O O . ARG D 1 247 ? 1.777 -15.933 20.678 1.00 46.90 247 ARG D O 1
ATOM 9051 N N . TYR D 1 248 ? 0.933 -15.078 22.575 1.00 48.64 248 TYR D N 1
ATOM 9052 C CA . TYR D 1 248 ? -0.045 -14.221 21.909 1.00 45.63 248 TYR D CA 1
ATOM 9053 C C . TYR D 1 248 ? -0.244 -12.936 22.708 1.00 49.81 248 TYR D C 1
ATOM 9054 O O . TYR D 1 248 ? -1.011 -12.887 23.691 1.00 41.85 248 TYR D O 1
ATOM 9063 N N . ILE D 1 249 ? 0.481 -11.903 22.282 1.00 48.06 249 ILE D N 1
ATOM 9064 C CA . ILE D 1 249 ? 0.382 -10.573 22.876 1.00 47.66 249 ILE D CA 1
ATOM 9065 C C . ILE D 1 249 ? -1.019 -9.982 22.662 1.00 45.79 249 ILE D C 1
ATOM 9066 O O . ILE D 1 249 ? -1.533 -9.319 23.544 1.00 47.06 249 ILE D O 1
ATOM 9071 N N . GLY D 1 250 ? -1.635 -10.242 21.508 1.00 47.02 250 GLY D N 1
ATOM 9072 C CA . GLY D 1 250 ? -2.914 -9.614 21.134 1.00 52.21 250 GLY D CA 1
ATOM 9073 C C . GLY D 1 250 ? -2.738 -8.251 20.448 1.00 52.40 250 GLY D C 1
ATOM 9074 O O . GLY D 1 250 ? -3.672 -7.470 20.369 1.00 61.56 250 GLY D O 1
ATOM 9075 N N . SER D 1 251 ? -1.521 -7.947 20.009 1.00 52.81 251 SER D N 1
ATOM 9076 C CA . SER D 1 251 ? -1.236 -6.811 19.143 1.00 61.45 251 SER D CA 1
ATOM 9077 C C . SER D 1 251 ? -0.563 -7.433 17.946 1.00 51.19 251 SER D C 1
ATOM 9078 O O . SER D 1 251 ? 0.534 -7.996 18.060 1.00 53.05 251 SER D O 1
ATOM 9081 N N . MET D 1 252 ? -1.223 -7.341 16.803 1.00 53.09 252 MET D N 1
ATOM 9082 C CA . MET D 1 252 ? -0.706 -7.926 15.570 1.00 56.02 252 MET D CA 1
ATOM 9083 C C . MET D 1 252 ? 0.729 -7.476 15.245 1.00 54.36 252 MET D C 1
ATOM 9084 O O . MET D 1 252 ? 1.586 -8.299 14.910 1.00 50.87 252 MET D O 1
ATOM 9089 N N . VAL D 1 253 ? 1.012 -6.184 15.391 1.00 46.97 253 VAL D N 1
ATOM 9090 C CA . VAL D 1 253 ? 2.354 -5.686 15.094 1.00 50.02 253 VAL D CA 1
ATOM 9091 C C . VAL D 1 253 ? 3.387 -6.283 16.069 1.00 49.66 253 VAL D C 1
ATOM 9092 O O . VAL D 1 253 ? 4.465 -6.721 15.658 1.00 45.62 253 VAL D O 1
ATOM 9096 N N . GLY D 1 254 ? 3.063 -6.285 17.357 1.00 46.91 254 GLY D N 1
ATOM 9097 C CA . GLY D 1 254 ? 3.943 -6.884 18.356 1.00 51.61 254 GLY D CA 1
ATOM 9098 C C . GLY D 1 254 ? 4.205 -8.355 18.078 1.00 50.12 254 GLY D C 1
ATOM 9099 O O . GLY D 1 254 ? 5.347 -8.799 18.132 1.00 49.84 254 GLY D O 1
ATOM 9100 N N . ASP D 1 255 ? 3.160 -9.103 17.730 1.00 51.30 255 ASP D N 1
ATOM 9101 C CA . ASP D 1 255 ? 3.319 -10.543 17.493 1.00 56.17 255 ASP D CA 1
ATOM 9102 C C . ASP D 1 255 ? 4.123 -10.794 16.210 1.00 51.76 255 ASP D C 1
ATOM 9103 O O . ASP D 1 255 ? 5.005 -11.660 16.189 1.00 52.52 255 ASP D O 1
ATOM 9108 N N . ILE D 1 256 ? 3.864 -10.016 15.164 1.00 49.28 256 ILE D N 1
ATOM 9109 C CA . ILE D 1 256 ? 4.637 -10.163 13.913 1.00 55.77 256 ILE D CA 1
ATOM 9110 C C . ILE D 1 256 ? 6.093 -9.756 14.106 1.00 52.04 256 ILE D C 1
ATOM 9111 O O . ILE D 1 256 ? 6.990 -10.430 13.610 1.00 55.25 256 ILE D O 1
ATOM 9116 N N . HIS D 1 257 ? 6.316 -8.664 14.834 1.00 50.46 257 HIS D N 1
ATOM 9117 C CA . HIS D 1 257 ? 7.665 -8.224 15.155 1.00 49.30 257 HIS D CA 1
ATOM 9118 C C . HIS D 1 257 ? 8.486 -9.307 15.861 1.00 55.76 257 HIS D C 1
ATOM 9119 O O . HIS D 1 257 ? 9.620 -9.578 15.461 1.00 59.20 257 HIS D O 1
ATOM 9126 N N . ARG D 1 258 ? 7.913 -9.938 16.888 1.00 56.74 258 ARG D N 1
ATOM 9127 C CA . ARG D 1 258 ? 8.552 -11.095 17.528 1.00 48.49 258 ARG D CA 1
ATOM 9128 C C . ARG D 1 258 ? 8.790 -12.222 16.517 1.00 48.26 258 ARG D C 1
ATOM 9129 O O . ARG D 1 258 ? 9.874 -12.809 16.479 1.00 53.87 258 ARG D O 1
ATOM 9137 N N . THR D 1 259 ? 7.790 -12.517 15.689 1.00 44.59 259 THR D N 1
ATOM 9138 C CA . THR D 1 259 ? 7.911 -13.586 14.681 1.00 51.58 259 THR D CA 1
ATOM 9139 C C . THR D 1 259 ? 9.092 -13.351 13.744 1.00 57.60 259 THR D C 1
ATOM 9140 O O . THR D 1 259 ? 9.881 -14.262 13.514 1.00 67.93 259 THR D O 1
ATOM 9144 N N . LEU D 1 260 ? 9.221 -12.127 13.229 1.00 63.66 260 LEU D N 1
ATOM 9145 C CA . LEU D 1 260 ? 10.360 -11.743 12.372 1.00 60.90 260 LEU D CA 1
ATOM 9146 C C . LEU D 1 260 ? 11.713 -11.986 13.012 1.00 60.12 260 LEU D C 1
ATOM 9147 O O . LEU D 1 260 ? 12.629 -12.463 12.354 1.00 61.09 260 LEU D O 1
ATOM 9152 N N . LEU D 1 261 ? 11.857 -11.607 14.273 1.00 56.07 261 LEU D N 1
ATOM 9153 C CA . LEU D 1 261 ? 13.171 -11.650 14.933 1.00 62.29 261 LEU D CA 1
ATOM 9154 C C . LEU D 1 261 ? 13.507 -13.007 15.519 1.00 62.44 261 LEU D C 1
ATOM 9155 O O . LEU D 1 261 ? 14.663 -13.414 15.490 1.00 68.93 261 LEU D O 1
ATOM 9160 N N . TYR D 1 262 ? 12.515 -13.680 16.089 1.00 62.67 262 TYR D N 1
ATOM 9161 C CA . TYR D 1 262 ? 12.735 -14.970 16.726 1.00 59.83 262 TYR D CA 1
ATOM 9162 C C . TYR D 1 262 ? 12.425 -16.129 15.790 1.00 65.92 262 TYR D C 1
ATOM 9163 O O . TYR D 1 262 ? 12.970 -17.214 15.974 1.00 64.55 262 TYR D O 1
ATOM 9172 N N . GLY D 1 263 ? 11.572 -15.908 14.794 1.00 63.93 263 GLY D N 1
ATOM 9173 C CA . GLY D 1 263 ? 10.997 -17.005 14.024 1.00 65.45 263 GLY D CA 1
ATOM 9174 C C . GLY D 1 263 ? 9.710 -17.503 14.648 1.00 68.93 263 GLY D C 1
ATOM 9175 O O . GLY D 1 263 ? 9.322 -17.075 15.739 1.00 66.42 263 GLY D O 1
ATOM 9176 N N . GLY D 1 264 ? 9.054 -18.427 13.949 1.00 61.90 264 GLY D N 1
ATOM 9177 C CA . GLY D 1 264 ? 7.789 -18.996 14.384 1.00 56.40 264 GLY D CA 1
ATOM 9178 C C . GLY D 1 264 ? 6.691 -18.821 13.357 1.00 53.90 264 GLY D C 1
ATOM 9179 O O . GLY D 1 264 ? 6.960 -18.614 12.177 1.00 59.16 264 GLY D O 1
ATOM 9180 N N . ILE D 1 265 ? 5.450 -18.922 13.831 1.00 54.39 265 ILE D N 1
ATOM 9181 C CA . ILE D 1 265 ? 4.269 -18.719 13.012 1.00 54.14 265 ILE D CA 1
ATOM 9182 C C . ILE D 1 265 ? 3.261 -17.834 13.749 1.00 57.56 265 ILE D C 1
ATOM 9183 O O . ILE D 1 265 ? 3.079 -17.948 14.971 1.00 58.40 265 ILE D O 1
ATOM 9188 N N . PHE D 1 266 ? 2.637 -16.940 12.988 1.00 59.66 266 PHE D N 1
ATOM 9189 C CA . PHE D 1 266 ? 1.545 -16.104 13.455 1.00 52.34 266 PHE D CA 1
ATOM 9190 C C . PHE D 1 266 ? 0.333 -16.402 12.599 1.00 58.70 266 PHE D C 1
ATOM 9191 O O . PHE D 1 266 ? 0.432 -16.361 11.368 1.00 63.05 266 PHE D O 1
ATOM 9199 N N . CYS D 1 267 ? -0.812 -16.661 13.237 1.00 63.07 267 CYS D N 1
ATOM 9200 C CA . CYS D 1 267 ? -2.042 -17.055 12.531 1.00 70.52 267 CYS D CA 1
ATOM 9201 C C . CYS D 1 267 ? -3.257 -16.253 12.967 1.00 62.56 267 CYS D C 1
ATOM 9202 O O . CYS D 1 267 ? -3.492 -16.059 14.151 1.00 64.22 267 CYS D O 1
ATOM 9205 N N . TYR D 1 268 ? -4.007 -15.777 11.980 1.00 80.38 268 TYR D N 1
ATOM 9206 C CA . TYR D 1 268 ? -5.415 -15.431 12.163 1.00 78.27 268 TYR D CA 1
ATOM 9207 C C . TYR D 1 268 ? -6.190 -16.295 11.184 1.00 74.13 268 TYR D C 1
ATOM 9208 O O . TYR D 1 268 ? -6.421 -15.887 10.039 1.00 71.99 268 TYR D O 1
ATOM 9217 N N . PRO D 1 269 ? -6.593 -17.491 11.636 1.00 80.64 269 PRO D N 1
ATOM 9218 C CA . PRO D 1 269 ? -7.229 -18.448 10.749 1.00 74.43 269 PRO D CA 1
ATOM 9219 C C . PRO D 1 269 ? -8.666 -18.070 10.473 1.00 72.31 269 PRO D C 1
ATOM 9220 O O . PRO D 1 269 ? -9.235 -17.231 11.157 1.00 68.19 269 PRO D O 1
ATOM 9224 N N . LYS D 1 270 ? -9.230 -18.697 9.459 1.00 73.35 270 LYS D N 1
ATOM 9225 C CA . LYS D 1 270 ? -10.648 -18.564 9.158 1.00 86.76 270 LYS D CA 1
ATOM 9226 C C . LYS D 1 270 ? -11.484 -19.120 10.332 1.00 89.20 270 LYS D C 1
ATOM 9227 O O . LYS D 1 270 ? -11.116 -20.126 10.950 1.00 83.75 270 LYS D O 1
ATOM 9233 N N . ASP D 1 271 ? -12.587 -18.438 10.636 1.00 86.52 271 ASP D N 1
ATOM 9234 C CA . ASP D 1 271 ? -13.527 -18.806 11.685 1.00 99.83 271 ASP D CA 1
ATOM 9235 C C . ASP D 1 271 ? -14.965 -18.858 11.195 1.00 113.72 271 ASP D C 1
ATOM 9236 O O . ASP D 1 271 ? -15.331 -18.003 10.413 1.00 129.75 271 ASP D O 1
ATOM 9241 N N . ALA D 1 272 ? -15.807 -19.717 11.786 1.00 113.43 272 ALA D N 1
ATOM 9242 C CA . ALA D 1 272 ? -17.247 -19.795 11.450 1.00 116.81 272 ALA D CA 1
ATOM 9243 C C . ALA D 1 272 ? -18.031 -18.467 11.562 1.00 114.30 272 ALA D C 1
ATOM 9244 O O . ALA D 1 272 ? -18.944 -18.232 10.774 1.00 123.83 272 ALA D O 1
ATOM 9246 N N . ASN D 1 273 ? -17.679 -17.624 12.535 1.00 109.95 273 ASN D N 1
ATOM 9247 C CA . ASN D 1 273 ? -18.274 -16.281 12.709 1.00 120.45 273 ASN D CA 1
ATOM 9248 C C . ASN D 1 273 ? -17.694 -15.170 11.800 1.00 131.03 273 ASN D C 1
ATOM 9249 O O . ASN D 1 273 ? -18.245 -14.083 11.723 1.00 113.77 273 ASN D O 1
ATOM 9254 N N . GLN D 1 274 ? -16.576 -15.430 11.129 1.00 136.46 274 GLN D N 1
ATOM 9255 C CA . GLN D 1 274 ? -15.886 -14.404 10.335 1.00 126.75 274 GLN D CA 1
ATOM 9256 C C . GLN D 1 274 ? -15.316 -15.144 9.143 1.00 124.90 274 GLN D C 1
ATOM 9257 O O . GLN D 1 274 ? -14.136 -15.507 9.142 1.00 105.94 274 GLN D O 1
ATOM 9263 N N . VAL D 1 275 ? -16.174 -15.367 8.147 1.00 134.21 275 VAL D N 1
ATOM 9264 C CA . VAL D 1 275 ? -15.915 -16.358 7.075 1.00 142.72 275 VAL D CA 1
ATOM 9265 C C . VAL D 1 275 ? -14.774 -15.904 6.143 1.00 152.81 275 VAL D C 1
ATOM 9266 O O . VAL D 1 275 ? -13.979 -16.734 5.721 1.00 148.97 275 VAL D O 1
ATOM 9270 N N . GLU D 1 276 ? -14.662 -14.589 5.905 1.00 158.91 276 GLU D N 1
ATOM 9271 C CA . GLU D 1 276 ? -13.666 -13.985 4.973 1.00 147.08 276 GLU D CA 1
ATOM 9272 C C . GLU D 1 276 ? -12.357 -13.574 5.722 1.00 140.38 276 GLU D C 1
ATOM 9273 O O . GLU D 1 276 ? -11.409 -13.096 5.098 1.00 157.50 276 GLU D O 1
ATOM 9279 N N . GLY D 1 277 ? -12.300 -13.776 7.044 1.00 109.11 277 GLY D N 1
ATOM 9280 C CA . GLY D 1 277 ? -11.081 -13.580 7.840 1.00 91.67 277 GLY D CA 1
ATOM 9281 C C . GLY D 1 277 ? -11.140 -12.299 8.645 1.00 88.55 277 GLY D C 1
ATOM 9282 O O . GLY D 1 277 ? -12.136 -11.586 8.570 1.00 89.75 277 GLY D O 1
ATOM 9283 N N . LYS D 1 278 ? -10.067 -11.983 9.381 1.00 78.69 278 LYS D N 1
ATOM 9284 C CA . LYS D 1 278 ? -10.052 -10.837 10.302 1.00 81.13 278 LYS D CA 1
ATOM 9285 C C . LYS D 1 278 ? -9.318 -9.625 9.732 1.00 80.83 278 LYS D C 1
ATOM 9286 O O . LYS D 1 278 ? -9.833 -8.519 9.815 1.00 73.99 278 LYS D O 1
ATOM 9292 N N . LEU D 1 279 ? -8.151 -9.831 9.121 1.00 77.64 279 LEU D N 1
ATOM 9293 C CA . LEU D 1 279 ? -7.299 -8.733 8.718 1.00 73.24 279 LEU D CA 1
ATOM 9294 C C . LEU D 1 279 ? -7.705 -8.181 7.363 1.00 73.61 279 LEU D C 1
ATOM 9295 O O . LEU D 1 279 ? -8.041 -8.933 6.434 1.00 64.22 279 LEU D O 1
ATOM 9300 N N . ARG D 1 280 ? -7.649 -6.855 7.276 1.00 74.20 280 ARG D N 1
ATOM 9301 C CA . ARG D 1 280 ? -7.840 -6.137 6.028 1.00 77.85 280 ARG D CA 1
ATOM 9302 C C . ARG D 1 280 ? -6.586 -6.299 5.146 1.00 84.32 280 ARG D C 1
ATOM 9303 O O . ARG D 1 280 ? -5.442 -6.153 5.621 1.00 84.05 280 ARG D O 1
ATOM 9311 N N . LEU D 1 281 ? -6.809 -6.630 3.874 1.00 81.57 281 LEU D N 1
ATOM 9312 C CA . LEU D 1 281 ? -5.720 -6.858 2.915 1.00 82.72 281 LEU D CA 1
ATOM 9313 C C . LEU D 1 281 ? -4.803 -5.652 2.667 1.00 71.61 281 LEU D C 1
ATOM 9314 O O . LEU D 1 281 ? -3.573 -5.758 2.809 1.00 73.07 281 LEU D O 1
ATOM 9319 N N . LEU D 1 282 ? -5.392 -4.528 2.269 1.00 76.78 282 LEU D N 1
ATOM 9320 C CA . LEU D 1 282 ? -4.595 -3.347 1.855 1.00 79.83 282 LEU D CA 1
ATOM 9321 C C . LEU D 1 282 ? -3.836 -2.715 3.012 1.00 79.06 282 LEU D C 1
ATOM 9322 O O . LEU D 1 282 ? -2.674 -2.305 2.864 1.00 95.97 282 LEU D O 1
ATOM 9327 N N . TYR D 1 283 ? -4.502 -2.616 4.156 1.00 71.28 283 TYR D N 1
ATOM 9328 C CA . TYR D 1 283 ? -3.997 -1.810 5.264 1.00 76.75 283 TYR D CA 1
ATOM 9329 C C . TYR D 1 283 ? -3.046 -2.558 6.203 1.00 75.39 283 TYR D C 1
ATOM 9330 O O . TYR D 1 283 ? -2.186 -1.925 6.818 1.00 74.14 283 TYR D O 1
ATOM 9339 N N . GLU D 1 284 ? -3.197 -3.886 6.298 1.00 71.76 284 GLU D N 1
ATOM 9340 C CA . GLU D 1 284 ? -2.476 -4.716 7.288 1.00 70.95 284 GLU D CA 1
ATOM 9341 C C . GLU D 1 284 ? -1.805 -5.950 6.682 1.00 70.64 284 GLU D C 1
ATOM 9342 O O . GLU D 1 284 ? -0.593 -6.086 6.757 1.00 63.30 284 GLU D O 1
ATOM 9348 N N . ALA D 1 285 ? -2.589 -6.841 6.073 1.00 64.16 285 ALA D N 1
ATOM 9349 C CA . ALA D 1 285 ? -2.062 -8.126 5.617 1.00 66.20 285 ALA D CA 1
ATOM 9350 C C . ALA D 1 285 ? -1.021 -8.021 4.486 1.00 63.18 285 ALA D C 1
ATOM 9351 O O . ALA D 1 285 ? 0.034 -8.639 4.570 1.00 58.54 285 ALA D O 1
ATOM 9353 N N . ALA D 1 286 ? -1.296 -7.250 3.436 1.00 64.33 286 ALA D N 1
ATOM 9354 C CA . ALA D 1 286 ? -0.332 -7.117 2.324 1.00 63.06 286 ALA D CA 1
ATOM 9355 C C . ALA D 1 286 ? 0.996 -6.431 2.714 1.00 61.83 286 ALA D C 1
ATOM 9356 O O . ALA D 1 286 ? 2.063 -6.924 2.366 1.00 64.37 286 ALA D O 1
ATOM 9358 N N . PRO D 1 287 ? 0.949 -5.295 3.434 1.00 64.24 287 PRO D N 1
ATOM 9359 C CA . PRO D 1 287 ? 2.209 -4.717 3.917 1.00 57.55 287 PRO D CA 1
ATOM 9360 C C . PRO D 1 287 ? 3.034 -5.672 4.785 1.00 61.10 287 PRO D C 1
ATOM 9361 O O . PRO D 1 287 ? 4.239 -5.825 4.559 1.00 54.94 287 PRO D O 1
ATOM 9365 N N . MET D 1 288 ? 2.389 -6.317 5.762 1.00 57.06 288 MET D N 1
ATOM 9366 C CA . MET D 1 288 ? 3.070 -7.323 6.583 1.00 59.58 288 MET D CA 1
ATOM 9367 C C . MET D 1 288 ? 3.578 -8.514 5.769 1.00 60.58 288 MET D C 1
ATOM 9368 O O . MET D 1 288 ? 4.677 -9.014 6.023 1.00 59.63 288 MET D O 1
ATOM 9373 N N . ALA D 1 289 ? 2.812 -8.940 4.762 1.00 60.19 289 ALA D N 1
ATOM 9374 C CA . ALA D 1 289 ? 3.267 -10.013 3.854 1.00 65.25 289 ALA D CA 1
ATOM 9375 C C . ALA D 1 289 ? 4.553 -9.657 3.090 1.00 60.89 289 ALA D C 1
ATOM 9376 O O . ALA D 1 289 ? 5.455 -10.481 2.991 1.00 57.26 289 ALA D O 1
ATOM 9378 N N . MET D 1 290 ? 4.649 -8.422 2.599 1.00 64.27 290 MET D N 1
ATOM 9379 C CA . MET D 1 290 ? 5.873 -7.958 1.917 1.00 66.55 290 MET D CA 1
ATOM 9380 C C . MET D 1 290 ? 7.091 -7.947 2.844 1.00 69.15 290 MET D C 1
ATOM 9381 O O . MET D 1 290 ? 8.167 -8.371 2.455 1.00 64.45 290 MET D O 1
ATOM 9386 N N . ILE D 1 291 ? 6.911 -7.496 4.081 1.00 62.26 291 ILE D N 1
ATOM 9387 C CA . ILE D 1 291 ? 7.999 -7.505 5.037 1.00 60.83 291 ILE D CA 1
ATOM 9388 C C . ILE D 1 291 ? 8.458 -8.933 5.337 1.00 61.37 291 ILE D C 1
ATOM 9389 O O . ILE D 1 291 ? 9.657 -9.221 5.288 1.00 68.91 291 ILE D O 1
ATOM 9394 N N . VAL D 1 292 ? 7.506 -9.818 5.631 1.00 61.98 292 VAL D N 1
ATOM 9395 C CA . VAL D 1 292 ? 7.803 -11.225 5.955 1.00 67.36 292 VAL D CA 1
ATOM 9396 C C . VAL D 1 292 ? 8.498 -11.932 4.782 1.00 59.79 292 VAL D C 1
ATOM 9397 O O . VAL D 1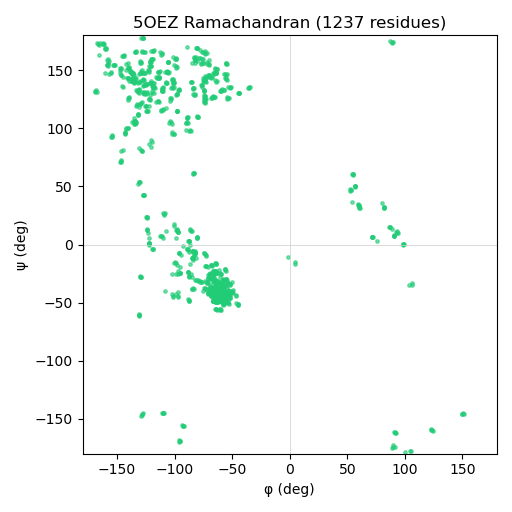 292 ? 9.474 -12.650 4.995 1.00 65.45 292 VAL D O 1
ATOM 9401 N N . GLU D 1 293 ? 8.002 -11.748 3.563 1.00 60.24 293 GLU D N 1
ATOM 9402 C CA . GLU D 1 293 ? 8.671 -12.371 2.383 1.00 67.78 293 GLU D CA 1
ATOM 9403 C C . GLU D 1 293 ? 10.089 -11.833 2.171 1.00 67.98 293 GLU D C 1
ATOM 9404 O O . GLU D 1 293 ? 11.018 -12.605 1.953 1.00 66.39 293 GLU D O 1
ATOM 9410 N N . GLN D 1 294 ? 10.255 -10.515 2.279 1.00 66.45 294 GLN D N 1
ATOM 9411 C CA . GLN D 1 294 ? 11.574 -9.886 2.136 1.00 67.41 294 GLN D CA 1
ATOM 9412 C C . GLN D 1 294 ? 12.586 -10.303 3.208 1.00 66.44 294 GLN D C 1
ATOM 9413 O O . GLN D 1 294 ? 13.791 -10.221 2.985 1.00 64.92 294 GLN D O 1
ATOM 9419 N N . ALA D 1 295 ? 12.099 -10.734 4.370 1.00 66.75 295 ALA D N 1
ATOM 9420 C CA . ALA D 1 295 ? 12.962 -11.302 5.408 1.00 65.39 295 ALA D CA 1
ATOM 9421 C C . ALA D 1 295 ? 13.197 -12.809 5.255 1.00 68.16 295 ALA D C 1
ATOM 9422 O O . ALA D 1 295 ? 13.853 -13.398 6.107 1.00 67.75 295 ALA D O 1
ATOM 9424 N N . GLY D 1 296 ? 12.667 -13.432 4.194 1.00 68.90 296 GLY D N 1
ATOM 9425 C CA . GLY D 1 296 ? 12.849 -14.869 3.934 1.00 66.18 296 GLY D CA 1
ATOM 9426 C C . GLY D 1 296 ? 11.767 -15.805 4.455 1.00 66.97 296 GLY D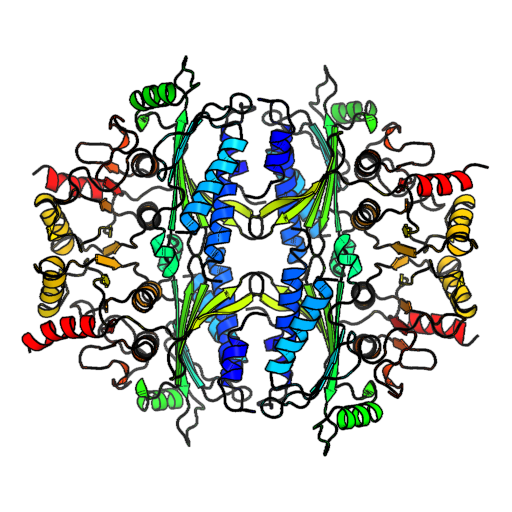 C 1
ATOM 9427 O O . GLY D 1 296 ? 11.960 -17.016 4.459 1.00 68.98 296 GLY D O 1
ATOM 9428 N N . GLY D 1 297 ? 10.639 -15.271 4.919 1.00 64.66 297 GLY D N 1
ATOM 9429 C CA . GLY D 1 297 ? 9.534 -16.095 5.418 1.00 68.31 297 GLY D CA 1
ATOM 9430 C C . GLY D 1 297 ? 8.466 -16.332 4.372 1.00 72.17 297 GLY D C 1
ATOM 9431 O O . GLY D 1 297 ? 8.679 -16.057 3.203 1.00 74.10 297 GLY D O 1
ATOM 9432 N N . LYS D 1 298 ? 7.331 -16.889 4.798 1.00 75.48 298 LYS D N 1
ATOM 9433 C CA . LYS D 1 298 ? 6.169 -17.077 3.929 1.00 79.09 298 LYS D CA 1
ATOM 9434 C C . LYS D 1 298 ? 4.994 -16.363 4.535 1.00 66.68 298 LYS D C 1
ATOM 9435 O O . LYS D 1 298 ? 4.876 -16.276 5.763 1.00 73.70 298 LYS D O 1
ATOM 9441 N N . ALA D 1 299 ? 4.104 -15.922 3.654 1.00 61.67 299 ALA D N 1
ATOM 9442 C CA . ALA D 1 299 ? 2.913 -15.196 4.025 1.00 65.54 299 ALA D CA 1
ATOM 9443 C C . ALA D 1 299 ? 1.755 -15.613 3.139 1.00 65.29 299 ALA D C 1
ATOM 9444 O O . ALA D 1 299 ? 1.658 -15.167 2.000 1.00 66.29 299 ALA D O 1
ATOM 9446 N N . VAL D 1 300 ? 0.889 -16.493 3.650 1.00 69.73 300 VAL D N 1
ATOM 9447 C CA . VAL D 1 300 ? -0.212 -17.040 2.835 1.00 68.99 300 VAL D CA 1
ATOM 9448 C C . VAL D 1 300 ? -1.584 -16.765 3.431 1.00 67.14 300 VAL D C 1
ATOM 9449 O O . VAL D 1 300 ? -1.715 -16.525 4.636 1.00 71.48 300 VAL D O 1
ATOM 9453 N N . GLY D 1 301 ? -2.590 -16.803 2.560 1.00 65.55 301 GLY D N 1
ATOM 9454 C CA . GLY D 1 301 ? -3.991 -16.618 2.932 1.00 67.27 301 GLY D CA 1
ATOM 9455 C C . GLY D 1 301 ? -4.721 -17.926 2.768 1.00 71.24 301 GLY D C 1
ATOM 9456 O O . GLY D 1 301 ? -4.141 -18.974 2.997 1.00 76.38 301 GLY D O 1
ATOM 9457 N N . SER D 1 302 ? -5.987 -17.864 2.361 1.00 84.48 302 SER D N 1
ATOM 9458 C CA . SER D 1 302 ? -6.776 -19.069 2.060 1.00 84.13 302 SER D CA 1
ATOM 9459 C C . SER D 1 302 ? -6.316 -19.815 0.804 1.00 91.01 302 SER D C 1
ATOM 9460 O O . SER D 1 302 ? -6.537 -21.006 0.701 1.00 103.05 302 SER D O 1
ATOM 9463 N N . ASN D 1 303 ? -5.715 -19.123 -0.161 1.00 99.19 303 ASN D N 1
ATOM 9464 C CA . ASN D 1 303 ? -5.316 -19.769 -1.429 1.00 103.68 303 ASN D CA 1
ATOM 9465 C C . ASN D 1 303 ? -4.036 -19.160 -1.996 1.00 88.48 303 ASN D C 1
ATOM 9466 O O . ASN D 1 303 ? -4.060 -18.423 -2.970 1.00 97.54 303 ASN D O 1
ATOM 9471 N N . GLY D 1 304 ? -2.920 -19.465 -1.345 1.00 81.19 304 GLY D N 1
ATOM 9472 C CA . GLY D 1 304 ? -1.604 -19.014 -1.773 1.00 76.46 304 GLY D CA 1
ATOM 9473 C C . GLY D 1 304 ? -1.171 -17.691 -1.159 1.00 79.73 304 GLY D C 1
ATOM 9474 O O . GLY D 1 304 ? -1.729 -17.228 -0.145 1.00 70.03 304 GLY D O 1
ATOM 9475 N N . ARG D 1 305 ? -0.176 -17.083 -1.801 1.00 80.90 305 ARG D N 1
ATOM 9476 C CA . ARG D 1 305 ? 0.462 -15.860 -1.321 1.00 82.87 305 ARG D CA 1
ATOM 9477 C C . ARG D 1 305 ? -0.534 -14.718 -1.195 1.00 81.41 305 ARG D C 1
ATOM 9478 O O . ARG D 1 305 ? -1.295 -14.461 -2.121 1.00 77.18 305 ARG D O 1
ATOM 9486 N N . ILE D 1 306 ? -0.499 -14.038 -0.051 1.00 75.29 306 ILE D N 1
ATOM 9487 C CA . ILE D 1 306 ? -1.263 -12.806 0.174 1.00 79.79 306 ILE D CA 1
ATOM 9488 C C . ILE D 1 306 ? -0.990 -11.780 -0.929 1.00 77.34 306 ILE D C 1
ATOM 9489 O O . ILE D 1 306 ? -1.925 -11.159 -1.448 1.00 76.95 306 ILE D O 1
ATOM 9494 N N . LEU D 1 307 ? 0.286 -11.625 -1.292 1.00 72.72 307 LEU D N 1
ATOM 9495 C CA . LEU D 1 307 ? 0.696 -10.642 -2.301 1.00 77.48 307 LEU D CA 1
ATOM 9496 C C . LEU D 1 307 ? 0.138 -10.900 -3.700 1.00 79.90 307 LEU D C 1
ATOM 9497 O O . LEU D 1 307 ? 0.028 -9.971 -4.481 1.00 77.99 307 LEU D O 1
ATOM 9502 N N . GLU D 1 308 ? -0.207 -12.151 -4.007 1.00 82.65 308 GLU D N 1
ATOM 9503 C CA . GLU D 1 308 ? -0.817 -12.497 -5.309 1.00 85.73 308 GLU D CA 1
ATOM 9504 C C . GLU D 1 308 ? -2.338 -12.287 -5.378 1.00 82.93 308 GLU D C 1
ATOM 9505 O O . GLU D 1 308 ? -2.908 -12.470 -6.442 1.00 87.86 308 GLU D O 1
ATOM 9511 N N . GLN D 1 309 ? -2.999 -11.927 -4.273 1.00 82.22 309 GLN D N 1
ATOM 9512 C CA . GLN D 1 309 ? -4.460 -11.754 -4.298 1.00 85.80 309 GLN D CA 1
ATOM 9513 C C . GLN D 1 309 ? -4.843 -10.469 -4.990 1.00 91.10 309 GLN D C 1
ATOM 9514 O O . GLN D 1 309 ? -4.163 -9.447 -4.829 1.00 93.35 309 GLN D O 1
ATOM 9520 N N . SER D 1 310 ? -5.916 -10.524 -5.780 1.00 96.88 310 SER D N 1
ATOM 9521 C CA . SER D 1 310 ? -6.454 -9.328 -6.435 1.00 103.42 310 SER D CA 1
ATOM 9522 C C . SER D 1 310 ? -7.183 -8.456 -5.413 1.00 104.48 310 SER D C 1
ATOM 9523 O O . SER D 1 310 ? -7.860 -8.970 -4.525 1.00 89.36 310 SER D O 1
ATOM 9526 N N . ILE D 1 311 ? -7.031 -7.141 -5.552 1.00 103.73 311 ILE D N 1
ATOM 9527 C CA . ILE D 1 311 ? -7.819 -6.177 -4.794 1.00 102.75 311 ILE D CA 1
ATOM 9528 C C . ILE D 1 311 ? -9.106 -5.877 -5.563 1.00 108.08 311 ILE D C 1
ATOM 9529 O O . ILE D 1 311 ? -9.088 -5.271 -6.642 1.00 114.86 311 ILE D O 1
ATOM 9534 N N . THR D 1 312 ? -10.216 -6.356 -5.014 1.00 100.07 312 THR D N 1
ATOM 9535 C CA . THR D 1 312 ? -11.547 -6.077 -5.544 1.00 107.73 312 THR D CA 1
ATOM 9536 C C . THR D 1 312 ? -12.263 -4.997 -4.707 1.00 102.91 312 THR D C 1
ATOM 9537 O O . THR D 1 312 ? -13.098 -4.252 -5.226 1.00 118.33 312 THR D O 1
ATOM 9541 N N . ARG D 1 313 ? -11.876 -4.881 -3.442 1.00 99.81 313 ARG D N 1
ATOM 9542 C CA . ARG D 1 313 ? -12.573 -4.058 -2.474 1.00 108.41 313 ARG D CA 1
ATOM 9543 C C . ARG D 1 313 ? -11.591 -3.386 -1.545 1.00 108.87 313 ARG D C 1
ATOM 9544 O O . ARG D 1 313 ? -10.557 -3.949 -1.172 1.00 96.29 313 ARG D O 1
ATOM 9552 N N . LEU D 1 314 ? -12.000 -2.218 -1.083 1.00 111.95 314 LEU D N 1
ATOM 9553 C CA . LEU D 1 314 ? -11.124 -1.265 -0.448 1.00 116.44 314 LEU D CA 1
ATOM 9554 C C . LEU D 1 314 ? -10.878 -1.871 0.965 1.00 108.46 314 LEU D C 1
ATOM 9555 O O . LEU D 1 314 ? -9.733 -1.925 1.452 1.00 101.55 314 LEU D O 1
ATOM 9560 N N . HIS D 1 315 ? -11.951 -2.424 1.538 1.00 98.30 315 HIS D N 1
ATOM 9561 C CA . HIS D 1 315 ? -11.974 -2.989 2.889 1.00 98.77 315 HIS D CA 1
ATOM 9562 C C . HIS D 1 315 ? -12.059 -4.514 2.908 1.00 101.65 315 HIS D C 1
ATOM 9563 O O . HIS D 1 315 ? -12.528 -5.103 3.865 1.00 90.99 315 HIS D O 1
ATOM 9570 N N . GLN D 1 316 ? -11.566 -5.161 1.861 1.00 112.74 316 GLN D N 1
ATOM 9571 C CA . GLN D 1 316 ? -11.613 -6.627 1.769 1.00 96.40 316 GLN D CA 1
ATOM 9572 C C . GLN D 1 316 ? -10.665 -7.261 2.778 1.00 97.31 316 GLN D C 1
ATOM 9573 O O . GLN D 1 316 ? -9.687 -6.648 3.206 1.00 85.82 316 GLN D O 1
ATOM 9579 N N . ARG D 1 317 ? -10.982 -8.489 3.162 1.00 107.21 317 ARG D N 1
ATOM 9580 C CA . ARG D 1 317 ? -10.276 -9.172 4.231 1.00 93.22 317 ARG D CA 1
ATOM 9581 C C . ARG D 1 317 ? -9.754 -10.533 3.826 1.00 86.21 317 ARG D C 1
ATOM 9582 O O . ARG D 1 317 ? -10.145 -11.093 2.805 1.00 94.64 317 ARG D O 1
ATOM 9590 N N . THR D 1 318 ? -8.862 -11.051 4.655 1.00 69.37 318 THR D N 1
ATOM 9591 C CA . THR D 1 318 ? -8.237 -12.340 4.422 1.00 69.00 318 THR D CA 1
ATOM 9592 C C . THR D 1 318 ? -7.768 -12.920 5.756 1.00 72.14 318 THR D C 1
ATOM 9593 O O . THR D 1 318 ? -7.375 -12.153 6.640 1.00 68.36 318 THR D O 1
ATOM 9597 N N . PRO D 1 319 ? -7.786 -14.255 5.893 1.00 64.87 319 PRO D N 1
ATOM 9598 C CA . PRO D 1 319 ? -7.014 -14.874 6.964 1.00 67.26 319 PRO D CA 1
ATOM 9599 C C . PRO D 1 319 ? -5.529 -14.819 6.622 1.00 64.40 319 PRO D C 1
ATOM 9600 O O . PRO D 1 319 ? -5.179 -14.572 5.474 1.00 66.82 319 PRO D O 1
ATOM 9604 N N . VAL D 1 320 ? -4.667 -15.056 7.605 1.00 66.16 320 VAL D N 1
ATOM 9605 C CA . VAL D 1 320 ? -3.218 -15.019 7.387 1.00 65.10 320 VAL D CA 1
ATOM 9606 C C . VAL D 1 320 ? -2.521 -16.129 8.158 1.00 63.07 320 VAL D C 1
ATOM 9607 O O . VAL D 1 320 ? -2.914 -16.460 9.290 1.00 71.10 320 VAL D O 1
ATOM 9611 N N . TYR D 1 321 ? -1.484 -16.676 7.529 1.00 60.89 321 TYR D N 1
ATOM 9612 C CA . TYR D 1 321 ? -0.550 -17.616 8.135 1.00 64.09 321 TYR D CA 1
ATOM 9613 C C . TYR D 1 321 ? 0.847 -17.133 7.728 1.00 61.76 321 TYR D C 1
ATOM 9614 O O . TYR D 1 321 ? 1.249 -17.289 6.569 1.00 67.22 321 TYR D O 1
ATOM 9623 N N . PHE D 1 322 ? 1.548 -16.507 8.674 1.00 59.95 322 PHE D N 1
ATOM 9624 C CA . PHE D 1 322 ? 2.818 -15.806 8.434 1.00 62.94 322 PHE D CA 1
ATOM 9625 C C . PHE D 1 322 ? 3.931 -16.382 9.265 1.00 57.07 322 PHE D C 1
ATOM 9626 O O . PHE D 1 322 ? 3.738 -16.642 10.447 1.00 59.15 322 PHE D O 1
ATOM 9634 N N . GLY D 1 323 ? 5.109 -16.519 8.678 1.00 51.61 323 GLY D N 1
ATOM 9635 C CA . GLY D 1 323 ? 6.312 -16.666 9.471 1.00 56.44 323 GLY D CA 1
ATOM 9636 C C . GLY D 1 323 ? 7.394 -17.491 8.812 1.00 58.58 323 GLY D C 1
ATOM 9637 O O . GLY D 1 323 ? 7.605 -17.428 7.588 1.00 57.61 323 GLY D O 1
ATOM 9638 N N . SER D 1 324 ? 8.120 -18.212 9.665 1.00 60.72 324 SER D N 1
ATOM 9639 C CA . SER D 1 324 ? 9.195 -19.106 9.252 1.00 71.28 324 SER D CA 1
ATOM 9640 C C . SER D 1 324 ? 8.675 -20.052 8.180 1.00 66.79 324 SER D C 1
ATOM 9641 O O . SER D 1 324 ? 7.566 -20.580 8.295 1.00 71.08 324 SER D O 1
ATOM 9644 N N . ARG D 1 325 ? 9.458 -20.233 7.129 1.00 71.33 325 ARG D N 1
ATOM 9645 C CA . ARG D 1 325 ? 8.953 -20.914 5.933 1.00 74.96 325 ARG D CA 1
ATOM 9646 C C . ARG D 1 325 ? 8.595 -22.381 6.158 1.00 69.21 325 ARG D C 1
ATOM 9647 O O . ARG D 1 325 ? 7.562 -22.833 5.679 1.00 69.63 325 ARG D O 1
ATOM 9655 N N . GLN D 1 326 ? 9.394 -23.104 6.933 1.00 73.10 326 GLN D N 1
ATOM 9656 C CA . GLN D 1 326 ? 9.043 -24.490 7.280 1.00 77.33 326 GLN D CA 1
ATOM 9657 C C . GLN D 1 326 ? 7.845 -24.608 8.239 1.00 79.02 326 GLN D C 1
ATOM 9658 O O . GLN D 1 326 ? 7.117 -25.596 8.178 1.00 80.35 326 GLN D O 1
ATOM 9664 N N . GLU D 1 327 ? 7.633 -23.615 9.110 1.00 70.50 327 GLU D N 1
ATOM 9665 C CA . GLU D 1 327 ? 6.468 -23.631 10.007 1.00 65.03 327 GLU D CA 1
ATOM 9666 C C . GLU D 1 327 ? 5.175 -23.391 9.235 1.00 67.86 327 GLU D C 1
ATOM 9667 O O . GLU D 1 327 ? 4.167 -24.045 9.498 1.00 72.33 327 GLU D O 1
ATOM 9673 N N . VAL D 1 328 ? 5.205 -22.461 8.282 1.00 71.30 328 VAL D N 1
ATOM 9674 C CA . VAL D 1 328 ? 4.048 -22.229 7.408 1.00 72.66 328 VAL D CA 1
ATOM 9675 C C . VAL D 1 328 ? 3.772 -23.440 6.518 1.00 67.31 328 VAL D C 1
ATOM 9676 O O . VAL D 1 328 ? 2.608 -23.741 6.267 1.00 71.69 328 VAL D O 1
ATOM 9680 N N . ASP D 1 329 ? 4.820 -24.120 6.041 1.00 70.09 329 ASP D N 1
ATOM 9681 C CA . ASP D 1 329 ? 4.650 -25.361 5.238 1.00 77.04 329 ASP D CA 1
ATOM 9682 C C . ASP D 1 329 ? 3.962 -26.476 6.045 1.00 83.28 329 ASP D C 1
ATOM 9683 O O . ASP D 1 329 ? 3.095 -27.166 5.520 1.00 74.29 329 ASP D O 1
ATOM 9688 N N . LEU D 1 330 ? 4.334 -26.635 7.318 1.00 85.29 330 LEU D N 1
ATOM 9689 C CA . LEU D 1 330 ? 3.703 -27.643 8.178 1.00 79.95 330 LEU D CA 1
ATOM 9690 C C . LEU D 1 330 ? 2.218 -27.336 8.361 1.00 76.59 330 LEU D C 1
ATOM 9691 O O . LEU D 1 330 ? 1.385 -28.240 8.295 1.00 77.60 330 LEU D O 1
ATOM 9696 N N . CYS D 1 331 ? 1.904 -26.061 8.589 1.00 73.52 331 CYS D N 1
ATOM 9697 C CA . CYS D 1 331 ? 0.520 -25.591 8.732 1.00 73.44 331 CYS D CA 1
ATOM 9698 C C . CYS D 1 331 ? -0.304 -25.882 7.469 1.00 72.48 331 CYS D C 1
ATOM 9699 O O . CYS D 1 331 ? -1.399 -26.426 7.550 1.00 68.89 331 CYS D O 1
ATOM 9702 N N . MET D 1 332 ? 0.243 -25.541 6.307 1.00 72.44 332 MET D N 1
ATOM 9703 C CA . MET D 1 332 ? -0.441 -25.798 5.034 1.00 78.02 332 MET D CA 1
ATOM 9704 C C . MET D 1 332 ? -0.592 -27.283 4.716 1.00 80.10 332 MET D C 1
ATOM 9705 O O . MET D 1 332 ? -1.527 -27.668 4.016 1.00 93.82 332 MET D O 1
ATOM 9710 N N . ALA D 1 333 ? 0.307 -28.118 5.233 1.00 77.11 333 ALA D N 1
ATOM 9711 C CA . ALA D 1 333 ? 0.200 -29.570 5.047 1.00 73.90 333 ALA D CA 1
ATOM 9712 C C . ALA D 1 333 ? -1.053 -30.154 5.707 1.00 74.82 333 ALA D C 1
ATOM 9713 O O . ALA D 1 333 ? -1.633 -31.099 5.192 1.00 77.08 333 ALA D O 1
ATOM 9715 N N . PHE D 1 334 ? -1.464 -29.613 6.850 1.00 74.48 334 PHE D N 1
ATOM 9716 C CA . PHE D 1 334 ? -2.742 -30.023 7.454 1.00 75.50 334 PHE D CA 1
ATOM 9717 C C . PHE D 1 334 ? -3.938 -29.581 6.609 1.00 75.37 334 PHE D C 1
ATOM 9718 O O . PHE D 1 334 ? -4.916 -30.310 6.497 1.00 73.47 334 PHE D O 1
ATOM 9726 N N . ARG D 1 335 ? -3.873 -28.372 6.047 1.00 80.71 335 ARG D N 1
ATOM 9727 C CA . ARG D 1 335 ? -4.951 -27.888 5.183 1.00 79.82 335 ARG D CA 1
ATOM 9728 C C . ARG D 1 335 ? -5.052 -28.784 3.938 1.00 76.33 335 ARG D C 1
ATOM 9729 O O . ARG D 1 335 ? -6.152 -29.147 3.528 1.00 83.35 335 ARG D O 1
ATOM 9737 N N . ASP D 1 336 ? -3.907 -29.135 3.350 1.00 79.33 336 ASP D N 1
ATOM 9738 C CA . ASP D 1 336 ? -3.872 -29.920 2.091 1.00 85.38 336 ASP D CA 1
ATOM 9739 C C . ASP D 1 336 ? -4.432 -31.342 2.226 1.00 91.52 336 ASP D C 1
ATOM 9740 O O . ASP D 1 336 ? -5.184 -31.770 1.357 1.00 96.27 336 ASP D O 1
ATOM 9745 N N . ARG D 1 337 ? -4.043 -32.054 3.287 1.00 94.42 337 ARG D N 1
ATOM 9746 C CA . ARG D 1 337 ? -4.580 -33.408 3.617 1.00 101.81 337 ARG D CA 1
ATOM 9747 C C . ARG D 1 337 ? -6.097 -33.543 3.413 1.00 101.31 337 ARG D C 1
ATOM 9748 O O . ARG D 1 337 ? -6.870 -32.762 3.969 1.00 103.08 337 ARG D O 1
#

Foldseek 3Di:
DFQFPLNVVQVPDPPPDPCLVSLQVVLVLQLLVQLLVCLVCVVCVVSQVSLVVSSVVSNLVSLAAQWEAELVDPFIDGRDPVSHHFKHKYKDSWFPVVCSVVQFKIKMKMWIAGQDPPADDPDRVSVLVRQLVAFLVRIQKIWMWIRHPWIKIWIDRQQAIWIWTQDVVVSTTGTDGPRQAFALDDQEEEDDCVQVVFADVLQNVLVVCQPDPPPDHHHYDYRPHVVVVLVCQRRRNDKYWQAAGNVHRATDDFLRHPQSSSQSNQVSNPKAKQWPPGGSRPDGDPDNRGGTIIIGHNHVNSVSSVVSVPD/DFQFPLNVVVVPDPPPDPCLVSLQVVLVLQLLVQLLVCLVCPPCVVSQVSLVVSSVVSNLVSLAAQWEAELVDDFIDGRDPVSHHFKHKYKDRKFPVVCSVVQFKIKMKMWIAGQDPPADDPDRVSVFVRQLVAFLVRIQKIWMWIRHPWIKIWIDRQQAIWIWTADVVVSTTGTDGPRQAFALDDQEEEDPCVCVVFADVLQNVLVVCSPDPPPDHHHYDYRSHPVVVLVCQRRRNDKYWQGQTPVRPGSKDFLRHPQSSSQSNQVSNPKAKQWPPGGSRPDGDPDDRDITIIIGHNHVNSVSSVVSVVD/DFQFPLNVVVVPDPPPDPCLVSLQVVLVLQLLVQLLVCLVCPPCVVSQVSLVVSSVVSNLVSLAAQWEAELVDDFIDGRDPVSHHFKYKYKDSKFPVVCSVVQFKIKMKMWIAGQDPPAHDPDRVSVLVRQLVAFLVRIQKIWMWIRHPWIKIWIDRQQAIWIWTADVVVSTTGTDGPRQAFALDDQEEEDDCVQVVFADVLQNVLVVCQPDPPPDHHHYDYRPHVVVVLVCQRRRNDKYWQHDGNVDNATDDFLRHPQSSSQSNQVSNPKAKQWPPGGSRPDGDPDNRGHTIIIGHNHVNSVSSVVSVVVVD/DFQFPLNVVQVPDPPPDPCLVSLQVVLVLQLLVQLLVCLVCPPCVVSQVSLVVSSVVSNLVSLAAQWEAELVDDFIDGRDPVSHHFKHKYKDSKFPVVCSVVQFKIKMKMWIAGQPPPADDPDRVSVLVRQLVAFLVRIQKIWMWIRHPWIKIWIDRQQAIWIWTADVVVSTTGTDGPRQAFALDDQEEEDDCVQVVFADPLQNVLVVCQPDPPPDHHHYDYRSHVVVVLVCQRRRNDKYWQGAGNVHRATDDFLRHPQSSSQSNQVRNPKAKQWPPGGSRPDGDPDPRGGTIIIIHNHVNSVSSVVSVVD

Sequence (1246 aa):
TPTTLTQYIIKSQPPHSRGDFTLLMMAIQTSVKVIEKNIRRAGMAKLDVISNIAFKAYLLSSTSVCVLGSEEEEQMIIAESGRRGDYLIFFDPLDGSSNIDANVSVGSIWGVWRLPKDTTINSVEDANAVIRMLKGTDMVSAGYAVYGSATNLVLTSGHGVDGFTLDPNIGEFILTHPHISIPKKRSIYSVNEGNYGKWEPWFKEYIDYLKMNKTTRYSARYIGSMVGDIHRTLLYGGIFCYPKDANQVEGKLRLLYEAAPMAMIVEQAGGKAVGSNGRILEQSITRLHQRTPVYFGSRQEVDLCMAFRDRTPTTLTQYIIKSQPPHSRGDFTLLMMAIQTSVKVIEKNIRRRAGMAKLDVISNIAFKAYLLSSTSVCVLGSEEEEQMIIAESGRRGDYLIFFDPLDGSSNIDANVSVGSIWGVWRLPKDTTINSVEDANAVIRMLKGTDMVSAGYAVYGSATNLVLTSGHGVDGFTLDPNIGEFILTHPHISIPKKRSIYSVNEGNYGKWEPWFKEYIDYLKMNKTTRYSARYIGSMVGDIHRTLLYGGIFCYPKDANQVEGKLRLLYEAAPMAMIVEQAGGKAVGSNGRILEQSITRLHQRTPVYFGSRQEVDLCMAFRDRTPTTLTQYIIKSQPPHSRGDFTLLMMAIQTSVKVIEKNIRRAGMAKLDVISNIAFKAYLLSSTSVCVLGSEEEEQMIIAESGRRGDYLIFFDPLDGSSNIDANVSVGSIWGVWRLPKDTTINSVEDANAVIRMLKGTDMVSAGYAVYGSATNLVLTSGHGVDGFTLDPNIGEFILTHPHISIPKKRSIYSVNEGNYGKWEPWFKEYIDYLKMNKTTRYSARYIGSMVGDIHRTLLYGGIFCYPKDANQVEGKLRLLYEAAPMAMIVEQAGGKAVGSNGRILEQSITRLHQRTPVYFGSRQEVDLCMAFRDRNVTPTTLTQYIIKSQPPHSRGDFTLLMMAIQTSVKVIEKNIRRAGMAKLDVISNIAFKAYLLSSTSVCVLGSEEEEQMIIAESGRRGDYLIFFDPLDGSSNIDANVSVGSIWGVWRLPKDTTINSVEDANAVIRMLKGTDMVSAGYAVYGSATNLVLTSGHGVDGFTLDPNIGEFILTHPHISIPKKRSIYSVNEGNYGKWEPWFKEYIDYLKMNKTTRYSARYIGSMVGDIHRTLLYGGIFCYPKDANQVEGKLRLLYEAAPMAMIVEQAGGKAVGSNGRILEQSITRLHQRTPVYFGSRQEVDLCMAFRDR

Nearest PDB structures (foldseek):
  5oez-assembly1_D  TM=9.976E-01  e=2.754E-66  Leishmania major
  5oey-assembly1_B  TM=9.931E-01  e=1.495E-60  Leishmania major
  5ofu-assembly1_D  TM=9.824E-01  e=3.239E-60  Leishmania major
  5oey-assembly1_C  TM=9.811E-01  e=1.929E-59  Leishmania major
  5ofu-assembly1_B  TM=9.826E-01  e=9.450E-60  Leishmania major